Protein AF-A0A8T5FZ60-F1 (afdb_monomer_lite)

Structure (mmCIF, N/CA/C/O backbone):
data_AF-A0A8T5FZ60-F1
#
_entry.id   AF-A0A8T5FZ60-F1
#
loop_
_atom_site.group_PDB
_atom_site.id
_atom_site.type_symbol
_atom_site.label_atom_id
_atom_site.label_alt_id
_atom_site.label_comp_id
_atom_site.label_asym_id
_atom_site.label_entity_id
_atom_site.label_seq_id
_atom_site.pdbx_PDB_ins_code
_atom_site.Cartn_x
_atom_site.Cartn_y
_atom_site.Cartn_z
_atom_site.occupancy
_atom_site.B_iso_or_equiv
_atom_site.auth_seq_id
_atom_site.auth_comp_id
_atom_site.auth_asym_id
_atom_site.auth_atom_id
_atom_site.pdbx_PDB_model_num
ATOM 1 N N . MET A 1 1 ? 1.492 -11.532 -6.130 1.00 30.69 1 MET A N 1
ATOM 2 C CA . MET A 1 1 ? 2.365 -11.124 -5.008 1.00 30.69 1 MET A CA 1
ATOM 3 C C . MET A 1 1 ? 3.432 -12.189 -4.787 1.00 30.69 1 MET A C 1
ATOM 5 O O . MET A 1 1 ? 3.100 -13.362 -4.864 1.00 30.69 1 MET A O 1
ATOM 9 N N . ILE A 1 2 ? 4.690 -11.801 -4.560 1.00 31.81 2 ILE A N 1
ATOM 10 C CA . ILE A 1 2 ? 5.718 -12.715 -4.027 1.00 31.81 2 ILE A CA 1
ATOM 11 C C . ILE A 1 2 ? 5.318 -13.013 -2.578 1.00 31.81 2 ILE A C 1
ATOM 13 O O . ILE A 1 2 ? 4.998 -12.071 -1.847 1.00 31.81 2 ILE A O 1
ATOM 17 N N . SER A 1 3 ? 5.260 -14.287 -2.190 1.00 36.34 3 SER A N 1
ATOM 18 C CA . SER A 1 3 ? 4.885 -14.665 -0.825 1.00 36.34 3 SER A CA 1
ATOM 19 C C . SER A 1 3 ? 5.900 -14.108 0.186 1.00 36.34 3 SER A C 1
ATOM 21 O O . SER A 1 3 ? 7.054 -13.843 -0.159 1.00 36.34 3 SER A O 1
ATOM 23 N N . GLN A 1 4 ? 5.491 -13.908 1.442 1.00 43.97 4 GLN A N 1
ATOM 24 C CA . GLN A 1 4 ? 6.426 -13.508 2.503 1.00 43.97 4 GLN A CA 1
ATOM 25 C C . GLN A 1 4 ? 7.567 -14.534 2.639 1.00 43.97 4 GLN A C 1
ATOM 27 O O . GLN A 1 4 ? 8.721 -14.143 2.784 1.00 43.97 4 GLN A O 1
ATOM 32 N N . GLU A 1 5 ? 7.263 -15.824 2.459 1.00 40.34 5 GLU A N 1
ATOM 33 C CA . GLU A 1 5 ? 8.250 -16.911 2.455 1.00 40.34 5 GLU A CA 1
ATOM 34 C C . GLU A 1 5 ? 9.265 -16.783 1.303 1.00 40.34 5 GLU A C 1
ATOM 36 O O . GLU A 1 5 ? 10.450 -17.044 1.492 1.00 40.34 5 GLU A O 1
ATOM 41 N N . ASP A 1 6 ? 8.852 -16.334 0.114 1.00 44.38 6 ASP A N 1
ATOM 42 C CA . ASP A 1 6 ? 9.771 -16.100 -1.008 1.00 44.38 6 ASP A CA 1
ATOM 43 C C . ASP A 1 6 ? 10.639 -14.848 -0.804 1.00 44.38 6 ASP A C 1
ATOM 45 O O . ASP A 1 6 ? 11.806 -14.833 -1.204 1.00 44.38 6 ASP A O 1
ATOM 49 N N . LYS A 1 7 ? 10.105 -13.808 -0.145 1.00 48.09 7 LYS A N 1
ATOM 50 C CA . LYS A 1 7 ? 10.900 -12.643 0.278 1.00 48.09 7 LYS A CA 1
ATOM 51 C C . LYS A 1 7 ? 11.934 -13.034 1.332 1.00 48.09 7 LYS A C 1
ATOM 53 O O . LYS A 1 7 ? 13.091 -12.647 1.204 1.00 48.09 7 LYS A O 1
ATOM 58 N N . GLU A 1 8 ? 11.549 -13.828 2.327 1.00 48.69 8 GLU A N 1
ATOM 59 C CA . GLU A 1 8 ? 12.456 -14.352 3.353 1.00 48.69 8 GLU A CA 1
ATOM 60 C C . GLU A 1 8 ? 13.541 -15.242 2.733 1.00 48.69 8 GLU A C 1
ATOM 62 O O . GLU A 1 8 ? 14.728 -15.032 2.987 1.00 48.69 8 GLU A O 1
ATOM 67 N N . LYS A 1 9 ? 13.181 -16.154 1.819 1.00 55.38 9 LYS A N 1
ATOM 68 C CA . LYS A 1 9 ? 14.160 -16.944 1.049 1.00 55.38 9 LYS A CA 1
ATOM 69 C C . LYS A 1 9 ? 15.135 -16.059 0.270 1.00 55.38 9 LYS A C 1
ATOM 71 O O . LYS A 1 9 ? 16.331 -16.333 0.276 1.00 55.38 9 LYS A O 1
ATOM 76 N N . ALA A 1 10 ? 14.658 -14.988 -0.368 1.00 56.53 10 ALA A N 1
ATOM 77 C CA . ALA A 1 10 ? 15.516 -14.046 -1.089 1.00 56.53 10 ALA A CA 1
ATOM 78 C C . ALA A 1 10 ? 16.455 -13.247 -0.161 1.00 56.53 10 ALA A C 1
ATOM 80 O O . ALA A 1 10 ? 17.572 -12.916 -0.562 1.00 56.53 10 ALA A O 1
ATOM 81 N N . ILE A 1 11 ? 16.034 -12.950 1.075 1.00 56.56 11 ILE A N 1
ATOM 82 C CA . ILE A 1 11 ? 16.872 -12.310 2.105 1.00 56.56 11 ILE A CA 1
ATOM 83 C C . ILE A 1 11 ? 17.969 -13.266 2.595 1.00 56.56 11 ILE A C 1
ATOM 85 O O . ILE A 1 11 ? 19.085 -12.816 2.855 1.00 56.56 11 ILE A O 1
ATOM 89 N N . HIS A 1 12 ? 17.668 -14.564 2.686 1.00 59.06 12 HIS A N 1
ATOM 90 C CA . HIS A 1 12 ? 18.588 -15.603 3.161 1.00 59.06 12 HIS A CA 1
ATOM 91 C C . HIS A 1 12 ? 19.489 -16.214 2.073 1.00 59.06 12 HIS A C 1
ATOM 93 O O . HIS A 1 12 ? 20.369 -17.016 2.392 1.00 59.06 12 HIS A O 1
ATOM 99 N N . ASP A 1 13 ? 19.323 -15.821 0.806 1.00 68.31 13 ASP A N 1
ATOM 100 C CA . ASP A 1 13 ? 20.212 -16.210 -0.292 1.00 68.31 13 ASP A CA 1
ATOM 101 C C . ASP A 1 13 ? 21.607 -15.598 -0.039 1.00 68.31 13 ASP A C 1
ATOM 103 O O . ASP A 1 13 ? 21.791 -14.374 -0.087 1.00 68.31 13 ASP A O 1
ATOM 107 N N . LYS A 1 14 ? 22.599 -16.438 0.294 1.00 76.31 14 LYS A N 1
ATOM 108 C CA . LYS A 1 14 ? 23.956 -15.977 0.630 1.00 76.31 14 LYS A CA 1
ATOM 109 C C . LYS A 1 14 ? 24.555 -15.210 -0.548 1.00 76.31 14 LYS A C 1
ATOM 111 O O . LYS A 1 14 ? 24.675 -15.730 -1.662 1.00 76.31 14 LYS A O 1
ATOM 116 N N . ARG A 1 15 ? 24.966 -13.970 -0.288 1.00 86.06 15 ARG A N 1
ATOM 117 C CA . ARG A 1 15 ? 25.481 -13.047 -1.301 1.00 86.06 15 ARG A CA 1
ATOM 118 C C . ARG A 1 15 ? 26.779 -12.387 -0.857 1.00 86.06 15 ARG A C 1
ATOM 120 O O . ARG A 1 15 ? 26.913 -12.009 0.302 1.00 86.06 15 ARG A O 1
ATOM 127 N N . LYS A 1 16 ? 27.690 -12.170 -1.806 1.00 88.12 16 LYS A N 1
ATOM 128 C CA . LYS A 1 16 ? 28.937 -11.426 -1.594 1.00 88.12 16 LYS A CA 1
ATOM 129 C C . LYS A 1 16 ? 28.808 -10.023 -2.180 1.00 88.12 16 LYS A C 1
ATOM 131 O O . LYS A 1 16 ? 28.480 -9.881 -3.354 1.00 88.12 16 LYS A O 1
ATOM 136 N N . HIS A 1 17 ? 29.056 -8.984 -1.388 1.00 88.44 17 HIS A N 1
ATOM 137 C CA . HIS A 1 17 ? 29.093 -7.603 -1.874 1.00 88.44 17 HIS A CA 1
ATOM 138 C C . HIS A 1 17 ? 30.549 -7.163 -2.034 1.00 88.44 17 HIS A C 1
ATOM 140 O O . HIS A 1 17 ? 31.278 -7.102 -1.049 1.00 88.44 17 HIS A O 1
ATOM 146 N N . ILE A 1 18 ? 30.968 -6.869 -3.264 1.00 90.25 18 ILE A N 1
ATOM 147 C CA . ILE A 1 18 ? 32.358 -6.536 -3.599 1.00 90.2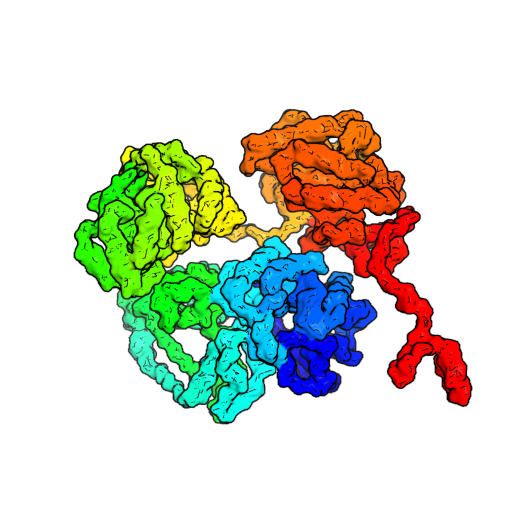5 18 ILE A CA 1
ATOM 148 C C . ILE A 1 18 ? 32.398 -5.108 -4.123 1.00 90.25 18 ILE A C 1
ATOM 150 O O . ILE A 1 18 ? 31.644 -4.732 -5.025 1.00 90.25 18 ILE A O 1
ATOM 154 N N . ARG A 1 19 ? 33.278 -4.293 -3.548 1.00 89.88 19 ARG A N 1
ATOM 155 C CA . ARG A 1 19 ? 33.560 -2.942 -4.034 1.00 89.88 19 ARG A CA 1
ATOM 156 C C . ARG A 1 19 ? 34.722 -3.056 -5.015 1.00 89.88 19 ARG A C 1
ATOM 158 O O . ARG A 1 19 ? 35.783 -3.481 -4.597 1.00 89.88 19 ARG A O 1
ATOM 165 N N . ILE A 1 20 ? 34.542 -2.702 -6.289 1.00 93.94 20 ILE A N 1
ATOM 166 C CA . ILE A 1 20 ? 35.594 -2.863 -7.322 1.00 93.94 20 ILE A CA 1
ATOM 167 C C . ILE A 1 20 ? 36.319 -1.554 -7.670 1.00 93.94 20 ILE A C 1
ATOM 169 O O . ILE A 1 20 ? 37.309 -1.543 -8.394 1.00 93.94 20 ILE A O 1
ATOM 173 N N . THR A 1 21 ? 35.816 -0.418 -7.187 1.00 92.06 21 THR A N 1
ATOM 174 C CA . THR A 1 21 ? 36.444 0.895 -7.375 1.00 92.06 21 THR A CA 1
ATOM 175 C C . THR A 1 21 ? 35.955 1.894 -6.330 1.00 92.06 21 THR A C 1
ATOM 177 O O . THR A 1 21 ? 34.822 1.794 -5.853 1.00 92.06 21 THR A O 1
ATOM 180 N N . SER A 1 22 ? 36.770 2.892 -5.987 1.00 90.25 22 SER A N 1
ATOM 181 C CA . SER A 1 22 ? 36.345 4.066 -5.214 1.00 90.25 22 SER A CA 1
ATOM 182 C C . SER A 1 22 ? 35.890 5.245 -6.082 1.00 90.25 22 SER A C 1
ATOM 184 O O . SER A 1 22 ? 35.255 6.156 -5.553 1.00 90.25 22 SER A O 1
ATOM 186 N N . LEU A 1 23 ? 36.182 5.237 -7.388 1.00 92.94 23 LEU A N 1
ATOM 187 C CA . LEU A 1 23 ? 35.865 6.330 -8.311 1.00 92.94 23 LEU A CA 1
ATOM 188 C C . LEU A 1 23 ? 34.381 6.340 -8.675 1.00 92.94 23 LEU A C 1
ATOM 190 O O . LEU A 1 23 ? 33.762 5.287 -8.799 1.00 92.94 23 LEU A O 1
ATOM 194 N N . CYS A 1 24 ? 33.811 7.528 -8.876 1.00 94.06 24 CYS A N 1
ATOM 195 C CA . CYS A 1 24 ? 32.434 7.710 -9.325 1.00 94.06 24 CYS A CA 1
ATOM 196 C C . CYS A 1 24 ? 32.355 8.886 -10.298 1.00 94.06 24 CYS A C 1
ATOM 198 O O . CYS A 1 24 ? 32.997 9.913 -10.093 1.00 94.06 24 CYS A O 1
ATOM 200 N N . ASN A 1 25 ? 31.546 8.751 -11.345 1.00 94.31 25 ASN A N 1
ATOM 201 C CA . ASN A 1 25 ? 31.241 9.841 -12.272 1.00 94.31 25 ASN A CA 1
ATOM 202 C C . ASN A 1 25 ? 30.085 10.743 -11.781 1.00 94.31 25 ASN A C 1
ATOM 204 O O . ASN A 1 25 ? 29.797 11.735 -12.447 1.00 94.31 25 ASN A O 1
ATOM 208 N N . ASN A 1 26 ? 29.473 10.451 -10.624 1.00 95.00 26 ASN A N 1
ATOM 209 C CA . ASN A 1 26 ? 28.539 11.331 -9.905 1.00 95.00 26 ASN A CA 1
ATOM 210 C C . ASN A 1 26 ? 29.161 11.885 -8.607 1.00 95.00 26 ASN A C 1
ATOM 212 O O . ASN A 1 26 ? 30.094 11.299 -8.060 1.00 95.00 26 ASN A O 1
ATOM 216 N N . ASN A 1 27 ? 28.593 12.970 -8.064 1.00 93.31 27 ASN A N 1
ATOM 217 C CA . ASN A 1 27 ? 29.028 13.598 -6.807 1.00 93.31 27 ASN A CA 1
ATOM 218 C C . ASN A 1 27 ? 27.862 13.766 -5.810 1.00 93.31 27 ASN A C 1
ATOM 220 O O . ASN A 1 27 ? 27.550 14.868 -5.347 1.00 93.31 27 ASN A O 1
ATOM 224 N N . CYS A 1 28 ? 27.171 12.662 -5.512 1.00 95.81 28 CYS A N 1
ATOM 225 C CA . CYS A 1 28 ? 25.924 12.683 -4.752 1.00 95.81 28 CYS A CA 1
ATOM 226 C C . CYS A 1 28 ? 26.070 13.361 -3.379 1.00 95.81 28 CYS A C 1
ATOM 228 O O . CYS A 1 28 ? 26.901 12.978 -2.551 1.00 95.81 28 CYS A O 1
ATOM 230 N N . SER A 1 29 ? 25.182 14.318 -3.102 1.00 95.00 29 SER A N 1
ATOM 231 C CA . SER A 1 29 ? 25.157 15.095 -1.851 1.00 95.00 29 SER A CA 1
ATOM 232 C C . SER A 1 29 ? 24.945 14.242 -0.592 1.00 95.00 29 SER A C 1
ATOM 234 O O . SER A 1 29 ? 25.394 14.617 0.489 1.00 95.00 29 SER A O 1
ATOM 236 N N . PHE A 1 30 ? 24.309 13.080 -0.741 1.00 94.50 30 PHE A N 1
ATOM 237 C CA . PHE A 1 30 ? 23.962 12.122 0.314 1.00 94.50 30 PHE A CA 1
ATOM 238 C C . PHE A 1 30 ? 24.871 10.875 0.326 1.00 94.50 30 PHE A C 1
ATOM 240 O O . PHE A 1 30 ? 24.577 9.910 1.028 1.00 94.50 30 PHE A O 1
ATOM 247 N N . CYS A 1 31 ? 25.956 10.852 -0.461 1.00 92.25 31 CYS A N 1
ATOM 248 C CA . CYS A 1 31 ? 26.802 9.665 -0.612 1.00 92.25 31 CYS A CA 1
ATOM 249 C C . CYS A 1 31 ? 27.390 9.184 0.727 1.00 92.25 31 CYS A C 1
ATOM 251 O O . CYS A 1 31 ? 28.097 9.928 1.410 1.00 92.25 31 CYS A O 1
ATOM 253 N N . LEU A 1 32 ? 27.171 7.907 1.056 1.00 85.44 32 LEU A N 1
ATOM 254 C CA . LEU A 1 32 ? 27.709 7.264 2.264 1.00 85.44 32 LEU A CA 1
ATOM 255 C C . LEU A 1 32 ? 29.232 7.132 2.235 1.00 85.44 32 LEU A C 1
ATOM 257 O O . LEU A 1 32 ? 29.873 7.164 3.279 1.00 85.44 32 LEU A O 1
ATOM 261 N N . ALA A 1 33 ? 29.799 6.997 1.036 1.00 80.88 33 ALA A N 1
ATOM 262 C CA . ALA A 1 33 ? 31.228 6.826 0.809 1.00 80.88 33 ALA A CA 1
ATOM 263 C C . ALA A 1 33 ? 32.005 8.155 0.772 1.00 80.88 33 ALA A C 1
ATOM 265 O O . ALA A 1 33 ? 33.203 8.141 0.522 1.00 80.88 33 ALA A O 1
ATOM 266 N N . GLY A 1 34 ? 31.351 9.299 1.012 1.00 77.50 34 GLY A N 1
ATOM 267 C CA . GLY A 1 34 ? 31.960 10.629 0.865 1.00 77.50 34 GLY A CA 1
ATOM 268 C C . GLY A 1 34 ? 33.100 10.969 1.837 1.00 77.50 34 GLY A C 1
ATOM 269 O O . GLY A 1 34 ? 33.689 12.042 1.715 1.00 77.50 34 GLY A O 1
ATOM 270 N N . ASP A 1 35 ? 33.379 10.090 2.803 1.00 71.25 35 ASP A N 1
ATOM 271 C CA . ASP A 1 35 ? 34.490 10.196 3.760 1.00 71.25 35 ASP A CA 1
ATOM 272 C C . ASP A 1 35 ? 35.548 9.088 3.569 1.00 71.25 35 ASP A C 1
ATOM 274 O O . ASP A 1 35 ? 36.502 9.025 4.338 1.00 71.25 35 ASP A O 1
ATOM 278 N N . MET A 1 36 ? 35.384 8.196 2.582 1.00 71.25 36 MET A N 1
ATOM 279 C CA . MET A 1 36 ? 36.346 7.118 2.313 1.00 71.25 36 MET A CA 1
ATOM 280 C C . MET A 1 36 ? 37.524 7.602 1.454 1.00 71.25 36 MET A C 1
ATOM 282 O O . MET A 1 36 ? 37.380 8.530 0.656 1.00 71.25 36 MET A O 1
ATOM 286 N N . SER A 1 37 ? 38.681 6.947 1.601 1.00 64.00 37 SER A N 1
ATOM 287 C CA . SER A 1 37 ? 39.879 7.157 0.778 1.00 64.00 37 SER A CA 1
ATOM 288 C C . SER A 1 37 ? 39.586 6.911 -0.707 1.00 64.00 37 SER A C 1
ATOM 290 O O . SER A 1 37 ? 38.892 5.960 -1.079 1.00 64.00 37 SER A O 1
ATOM 292 N N . ASN A 1 38 ? 40.115 7.775 -1.579 1.00 76.12 38 ASN A N 1
ATOM 293 C CA . ASN A 1 38 ? 40.043 7.570 -3.023 1.00 76.12 38 ASN A CA 1
ATOM 294 C C . ASN A 1 38 ? 41.244 6.741 -3.495 1.00 76.12 38 ASN A C 1
ATOM 296 O O . ASN A 1 38 ? 42.309 7.281 -3.772 1.00 76.12 38 ASN A O 1
ATOM 300 N N . GLU A 1 39 ? 41.052 5.431 -3.567 1.00 79.38 39 GLU A N 1
ATOM 301 C CA . GLU A 1 39 ? 42.071 4.432 -3.911 1.00 79.38 39 GLU A CA 1
ATOM 302 C C . GLU A 1 39 ? 42.084 4.050 -5.403 1.00 79.38 39 GLU A C 1
ATOM 304 O O . GLU A 1 39 ? 42.912 3.256 -5.832 1.00 79.38 39 GLU A O 1
ATOM 309 N N . GLY A 1 40 ? 41.178 4.604 -6.214 1.00 89.12 40 GLY A N 1
ATOM 310 C CA . GLY A 1 40 ? 41.107 4.351 -7.652 1.00 89.12 40 GLY A CA 1
ATOM 311 C C . GLY A 1 40 ? 40.292 3.110 -8.042 1.00 89.12 40 GLY A C 1
ATOM 312 O O . GLY A 1 40 ? 39.264 2.776 -7.441 1.00 89.12 40 GLY A O 1
ATOM 313 N N . HIS A 1 41 ? 40.698 2.463 -9.133 1.00 93.69 41 HIS A N 1
ATOM 314 C CA . HIS A 1 41 ? 40.178 1.159 -9.555 1.00 93.69 41 HIS A CA 1
ATOM 315 C C . HIS A 1 41 ? 40.955 0.053 -8.839 1.00 93.69 41 HIS A C 1
ATOM 317 O O . HIS A 1 41 ? 42.172 0.151 -8.717 1.00 93.69 41 HIS A O 1
ATOM 323 N N . TYR A 1 42 ? 40.267 -0.977 -8.346 1.00 92.81 42 TYR A N 1
ATOM 324 C CA . TYR A 1 42 ? 40.939 -2.082 -7.668 1.00 92.81 42 TYR A CA 1
ATOM 325 C C . TYR A 1 42 ? 41.458 -3.107 -8.668 1.00 92.81 42 TYR A C 1
ATOM 327 O O . TYR A 1 42 ? 40.821 -3.385 -9.681 1.00 92.81 42 TYR A O 1
ATOM 335 N N . GLU A 1 43 ? 42.615 -3.686 -8.364 1.00 91.56 43 GLU A N 1
ATOM 336 C CA . GLU A 1 43 ? 43.245 -4.681 -9.226 1.00 91.56 43 GLU A CA 1
ATOM 337 C C . GLU A 1 43 ? 42.398 -5.952 -9.343 1.00 91.56 43 GLU A C 1
ATOM 339 O O . GLU A 1 43 ? 41.771 -6.407 -8.378 1.00 91.56 43 GLU A O 1
ATOM 344 N N . ILE A 1 44 ? 42.415 -6.558 -10.533 1.00 92.69 44 ILE A N 1
ATOM 345 C CA . ILE A 1 44 ? 41.641 -7.769 -10.831 1.00 92.69 44 ILE A CA 1
ATOM 346 C C . ILE A 1 44 ? 41.997 -8.911 -9.875 1.00 92.69 44 ILE A C 1
ATOM 348 O O . ILE A 1 44 ? 41.092 -9.635 -9.471 1.00 92.69 44 ILE A O 1
ATOM 352 N N . ASP A 1 45 ? 43.258 -9.055 -9.463 1.00 91.81 45 ASP A N 1
ATOM 353 C CA . ASP A 1 45 ? 43.678 -10.135 -8.559 1.00 91.81 45 ASP A CA 1
ATOM 354 C C . ASP A 1 45 ? 43.057 -10.004 -7.163 1.00 91.81 45 ASP A C 1
ATOM 356 O O . ASP A 1 45 ? 42.600 -10.995 -6.585 1.00 91.81 45 ASP A O 1
ATOM 360 N N . ARG A 1 46 ? 42.931 -8.772 -6.651 1.00 92.88 46 ARG A N 1
ATOM 361 C CA . ARG A 1 46 ? 42.190 -8.497 -5.413 1.00 92.88 46 ARG A CA 1
ATOM 362 C C . ARG A 1 46 ? 40.716 -8.871 -5.569 1.00 92.88 46 ARG A C 1
ATOM 364 O O . ARG A 1 46 ? 40.163 -9.554 -4.710 1.00 92.88 46 ARG A O 1
ATOM 371 N N . ILE A 1 47 ? 40.091 -8.451 -6.670 1.00 95.19 47 ILE A N 1
ATOM 372 C CA . ILE A 1 47 ? 38.675 -8.734 -6.952 1.00 95.19 47 ILE A CA 1
ATOM 373 C C . ILE A 1 47 ? 38.444 -10.245 -7.095 1.00 95.19 47 ILE A C 1
ATOM 375 O O . ILE A 1 47 ? 37.471 -10.774 -6.562 1.00 95.19 47 ILE A O 1
ATOM 379 N N . LYS A 1 48 ? 39.352 -10.953 -7.776 1.00 95.94 48 LYS A N 1
ATOM 380 C CA . LYS A 1 48 ? 39.324 -12.409 -7.946 1.00 95.94 48 LYS A CA 1
ATOM 381 C C . LYS A 1 48 ? 39.358 -13.122 -6.598 1.00 95.94 48 LYS A C 1
ATOM 383 O O . LYS A 1 48 ? 38.525 -13.992 -6.366 1.00 95.94 48 LYS A O 1
ATOM 388 N N . LYS A 1 49 ? 40.254 -12.711 -5.698 1.00 94.44 49 LYS A N 1
ATOM 389 C CA . LYS A 1 49 ? 40.334 -13.273 -4.346 1.00 94.44 49 LYS A CA 1
ATOM 390 C C . LYS A 1 49 ? 39.024 -13.086 -3.573 1.00 94.44 49 LYS A C 1
ATOM 392 O O . LYS A 1 49 ? 38.501 -14.049 -3.024 1.00 94.44 49 LYS A O 1
ATOM 397 N N . GLU A 1 50 ? 38.441 -11.883 -3.593 1.00 93.69 50 GLU A N 1
ATOM 398 C CA . GLU A 1 50 ? 37.154 -11.622 -2.925 1.00 93.69 50 GLU A CA 1
ATOM 399 C C . GLU A 1 50 ? 35.995 -12.450 -3.521 1.00 93.69 50 GLU A C 1
ATOM 401 O O . GLU A 1 50 ? 35.108 -12.900 -2.787 1.00 93.69 50 GLU A O 1
ATOM 406 N N . LEU A 1 51 ? 36.007 -12.684 -4.841 1.00 95.44 51 LEU A N 1
ATOM 407 C CA . LEU A 1 51 ? 35.047 -13.553 -5.527 1.00 95.44 51 LEU A CA 1
ATOM 408 C C . LEU A 1 51 ? 35.187 -15.016 -5.086 1.00 95.44 51 LEU A C 1
ATOM 410 O O . LEU A 1 51 ? 34.173 -15.645 -4.778 1.00 95.44 51 LEU A O 1
ATOM 414 N N . GLU A 1 52 ? 36.411 -15.545 -5.042 1.00 95.81 52 GLU A N 1
ATOM 415 C CA . GLU A 1 52 ? 36.705 -16.913 -4.594 1.00 95.81 52 GLU A CA 1
ATOM 416 C C . GLU A 1 52 ? 36.320 -17.125 -3.126 1.00 95.81 52 GLU A C 1
ATOM 418 O O . GLU A 1 52 ? 35.709 -18.140 -2.787 1.00 95.81 52 GLU A O 1
ATOM 423 N N . ASP A 1 53 ? 36.610 -16.152 -2.261 1.00 91.62 53 ASP A N 1
ATOM 424 C CA . ASP A 1 53 ? 36.248 -16.209 -0.844 1.00 91.62 53 ASP A CA 1
ATOM 425 C C . ASP A 1 53 ? 34.725 -16.239 -0.655 1.00 91.62 53 ASP A C 1
ATOM 427 O O . ASP A 1 53 ? 34.215 -17.039 0.128 1.00 91.62 53 ASP A O 1
ATOM 431 N N . GLY A 1 54 ? 33.968 -15.464 -1.440 1.00 90.31 54 GLY A N 1
ATOM 432 C CA . GLY A 1 54 ? 32.505 -15.529 -1.399 1.00 90.31 54 GLY A CA 1
ATOM 433 C C . GLY A 1 54 ? 31.938 -16.900 -1.799 1.00 90.31 54 GLY A C 1
ATOM 434 O O . GLY A 1 54 ? 30.972 -17.357 -1.188 1.00 90.31 54 GLY A O 1
ATOM 435 N N . ILE A 1 55 ? 32.551 -17.606 -2.758 1.00 92.38 55 ILE A N 1
ATOM 436 C CA . ILE A 1 55 ? 32.142 -18.977 -3.121 1.00 92.38 55 ILE A CA 1
ATOM 437 C C . ILE A 1 55 ? 32.473 -19.970 -2.006 1.00 92.38 55 ILE A C 1
ATOM 439 O O . ILE A 1 55 ? 31.628 -20.801 -1.675 1.00 92.38 55 ILE A O 1
ATOM 443 N N . LYS A 1 56 ? 33.647 -19.851 -1.369 1.00 91.50 56 LYS A N 1
ATOM 444 C CA . LYS A 1 56 ? 34.006 -20.665 -0.190 1.00 91.50 56 LYS A CA 1
ATOM 445 C C . LYS A 1 56 ? 33.033 -20.450 0.975 1.00 91.50 56 LYS A C 1
ATOM 447 O O . LYS A 1 56 ? 32.717 -21.391 1.693 1.00 91.50 56 LYS A O 1
ATOM 452 N N . GLU A 1 57 ? 32.507 -19.234 1.129 1.00 85.25 57 GLU A N 1
ATOM 453 C CA . GLU A 1 57 ? 31.473 -18.885 2.116 1.00 85.25 57 GLU A CA 1
ATOM 454 C C . GLU A 1 57 ? 30.065 -19.420 1.747 1.00 85.25 57 GLU A C 1
ATOM 456 O O . GLU A 1 57 ? 29.125 -19.345 2.555 1.00 85.25 57 GLU A O 1
ATOM 461 N N . GLY A 1 58 ? 29.909 -19.989 0.545 1.00 87.88 58 GLY A N 1
ATOM 462 C CA . GLY A 1 58 ? 28.665 -20.551 0.016 1.00 87.88 58 GLY A CA 1
ATOM 463 C C . GLY A 1 58 ? 27.753 -19.532 -0.674 1.00 87.88 58 GLY A C 1
ATOM 464 O O . GLY A 1 58 ? 26.550 -19.775 -0.778 1.00 87.88 58 GLY A O 1
ATOM 465 N N . CYS A 1 59 ? 28.276 -18.380 -1.107 1.00 87.94 59 CYS A N 1
ATOM 466 C CA . CYS A 1 59 ? 27.484 -17.369 -1.804 1.00 87.94 59 CYS A CA 1
ATOM 467 C C . CYS A 1 59 ? 27.116 -17.822 -3.221 1.00 87.94 59 CYS A C 1
ATOM 469 O O . CYS A 1 59 ? 27.967 -18.239 -3.997 1.00 87.94 59 CYS A O 1
ATOM 471 N N . THR A 1 60 ? 25.849 -17.671 -3.599 1.00 91.00 60 THR A N 1
ATOM 472 C CA . THR A 1 60 ? 25.348 -17.985 -4.952 1.00 91.00 60 THR A CA 1
ATOM 473 C C . THR A 1 60 ? 25.190 -16.730 -5.814 1.00 91.00 60 THR A C 1
ATOM 475 O O . THR A 1 60 ? 25.112 -16.818 -7.046 1.00 91.00 60 THR A O 1
ATOM 478 N N . ARG A 1 61 ? 25.169 -15.558 -5.167 1.00 93.44 61 ARG A N 1
ATOM 479 C CA . ARG A 1 61 ? 25.017 -14.230 -5.768 1.00 93.44 61 ARG A CA 1
ATOM 480 C C . ARG A 1 61 ? 26.201 -13.331 -5.421 1.00 93.44 61 ARG A C 1
ATOM 482 O O . ARG A 1 61 ? 26.633 -13.294 -4.272 1.00 93.44 61 ARG A O 1
ATOM 489 N N . VAL A 1 62 ? 26.673 -12.550 -6.388 1.00 95.56 62 VAL A N 1
ATOM 490 C CA . VAL A 1 62 ? 27.616 -11.447 -6.147 1.00 95.56 62 VAL A CA 1
ATOM 491 C C . VAL A 1 62 ? 26.988 -10.116 -6.538 1.00 95.56 62 VAL A C 1
ATOM 493 O O . VAL A 1 62 ? 26.282 -10.023 -7.542 1.00 95.56 62 VAL A O 1
ATOM 496 N N . ILE A 1 63 ? 27.251 -9.085 -5.739 1.00 95.06 63 ILE A N 1
ATOM 497 C CA . ILE A 1 63 ? 26.863 -7.702 -5.996 1.00 95.06 63 ILE A CA 1
ATOM 498 C C . ILE A 1 63 ? 28.131 -6.882 -6.213 1.00 95.06 63 ILE A C 1
ATOM 500 O O . ILE A 1 63 ? 28.910 -6.663 -5.285 1.00 95.06 63 ILE A O 1
ATOM 504 N N . LEU A 1 64 ? 28.330 -6.426 -7.446 1.00 96.31 64 LEU A N 1
ATOM 505 C CA . LEU A 1 64 ? 29.430 -5.552 -7.833 1.00 96.31 64 LEU A CA 1
ATOM 506 C C . LEU A 1 64 ? 29.031 -4.091 -7.595 1.00 96.31 64 LEU A C 1
ATOM 508 O O . LEU A 1 64 ? 28.078 -3.583 -8.194 1.00 96.31 64 LEU A O 1
ATOM 512 N N . SER A 1 65 ? 29.779 -3.422 -6.723 1.00 92.50 65 SER A N 1
ATOM 513 C CA . SER A 1 65 ? 29.531 -2.057 -6.246 1.00 92.50 65 SER A CA 1
ATOM 514 C C . SER A 1 65 ? 30.812 -1.213 -6.271 1.00 92.50 65 SER A C 1
ATOM 516 O O . SER A 1 65 ? 31.865 -1.662 -6.728 1.00 92.50 65 SER A O 1
ATOM 518 N N . GLY A 1 66 ? 30.762 0.024 -5.778 1.00 86.06 66 GLY A N 1
ATOM 519 C CA . GLY A 1 66 ? 31.903 0.927 -5.861 1.00 86.06 66 GLY A CA 1
ATOM 520 C C . GLY A 1 66 ? 31.615 2.339 -5.374 1.00 86.06 66 GLY A C 1
ATOM 521 O O . GLY A 1 66 ? 30.714 2.582 -4.567 1.00 86.06 66 GLY A O 1
ATOM 522 N N . GLY A 1 67 ? 32.389 3.284 -5.901 1.00 87.88 67 GLY A N 1
ATOM 523 C CA . GLY A 1 67 ? 31.809 4.556 -6.308 1.00 87.88 67 GLY A CA 1
ATOM 524 C C . GLY A 1 67 ? 30.785 4.281 -7.414 1.00 87.88 67 GLY A C 1
ATOM 525 O O . GLY A 1 67 ? 29.614 4.093 -7.113 1.00 87.88 67 GLY A O 1
ATOM 526 N N . GLU A 1 68 ? 31.238 4.158 -8.660 1.00 95.31 68 GLU A N 1
ATOM 527 C CA . GLU A 1 68 ? 30.446 3.654 -9.786 1.00 95.31 68 GLU A CA 1
ATOM 528 C C . GLU A 1 68 ? 31.149 2.434 -10.412 1.00 95.31 68 GLU A C 1
ATOM 530 O O . GLU A 1 68 ? 32.197 2.590 -11.035 1.00 95.31 68 GLU A O 1
ATOM 535 N N . PRO A 1 69 ? 30.620 1.207 -10.273 1.00 96.62 69 PRO A N 1
ATOM 536 C CA . PRO A 1 69 ? 31.291 0.013 -10.792 1.00 96.62 69 PRO A CA 1
ATOM 537 C C . PRO A 1 69 ? 31.403 0.005 -12.323 1.00 96.62 69 PRO A C 1
ATOM 539 O O . PRO A 1 69 ? 32.413 -0.451 -12.859 1.00 96.62 69 PRO A O 1
ATOM 542 N N . SER A 1 70 ? 30.415 0.554 -13.039 1.00 97.12 70 SER A N 1
ATOM 543 C CA . SER A 1 70 ? 30.368 0.496 -14.508 1.00 97.12 70 SER A CA 1
ATOM 544 C C . SER A 1 70 ? 31.435 1.337 -15.220 1.00 97.12 70 SER A C 1
ATOM 546 O O . SER A 1 70 ? 31.606 1.191 -16.428 1.00 97.12 70 SER A O 1
ATOM 548 N N . ILE A 1 71 ? 32.166 2.197 -14.499 1.00 96.56 71 ILE A N 1
ATOM 549 C CA . ILE A 1 71 ? 33.307 2.944 -15.055 1.00 96.56 71 ILE A CA 1
ATOM 550 C C . ILE A 1 71 ? 34.643 2.211 -14.892 1.00 96.56 71 ILE A C 1
ATOM 552 O O . ILE A 1 71 ? 35.660 2.713 -15.360 1.00 96.56 71 ILE A O 1
ATOM 556 N N . HIS A 1 72 ? 34.669 1.046 -14.236 1.00 96.69 72 HIS A N 1
ATOM 557 C CA . HIS A 1 72 ? 35.877 0.231 -14.184 1.00 96.69 72 HIS A CA 1
ATOM 558 C C . HIS A 1 72 ? 36.231 -0.256 -15.605 1.00 96.69 72 HIS A C 1
ATOM 560 O O . HIS A 1 72 ? 35.370 -0.847 -16.263 1.00 96.69 72 HIS A O 1
ATOM 566 N N . PRO A 1 73 ? 37.474 -0.066 -16.093 1.00 94.44 73 PRO A N 1
ATOM 567 C CA . PRO A 1 73 ? 37.842 -0.392 -17.477 1.00 94.44 73 PRO A CA 1
ATOM 568 C C . PRO A 1 73 ? 37.600 -1.868 -17.827 1.00 94.44 73 PRO A C 1
ATOM 570 O O . PRO A 1 73 ? 37.146 -2.189 -18.922 1.00 94.44 73 PRO A O 1
ATOM 573 N N . ASP A 1 74 ? 37.822 -2.763 -16.864 1.00 95.94 74 ASP A N 1
ATOM 574 C CA . ASP A 1 74 ? 37.595 -4.203 -17.015 1.00 95.94 74 ASP A CA 1
ATOM 575 C C . ASP A 1 74 ? 36.221 -4.699 -16.525 1.00 95.94 74 ASP A C 1
ATOM 577 O O . ASP A 1 74 ? 36.064 -5.888 -16.257 1.00 95.94 74 ASP A O 1
ATOM 581 N N . PHE A 1 75 ? 35.203 -3.838 -16.404 1.00 97.81 75 PHE A N 1
ATOM 582 C CA . PHE A 1 75 ? 33.910 -4.229 -15.820 1.00 97.81 75 PHE A CA 1
ATOM 583 C C . PHE A 1 75 ? 33.254 -5.466 -16.481 1.00 97.81 75 PHE A C 1
ATOM 585 O O . PHE A 1 75 ? 32.934 -6.413 -15.754 1.00 97.81 75 PHE A O 1
ATOM 592 N N . PRO A 1 76 ? 33.132 -5.572 -17.825 1.00 97.44 76 PRO A N 1
ATOM 593 C CA . PRO A 1 76 ? 32.639 -6.801 -18.458 1.00 97.44 76 PRO A CA 1
ATOM 594 C C . PRO A 1 76 ? 33.517 -8.030 -18.172 1.00 97.44 76 PRO A C 1
ATOM 596 O O . PRO A 1 76 ? 32.998 -9.128 -17.975 1.00 97.44 76 PRO A O 1
ATOM 599 N N . LYS A 1 77 ? 34.847 -7.863 -18.081 1.00 97.38 77 LYS A N 1
ATOM 600 C CA . LYS A 1 77 ? 35.763 -8.967 -17.745 1.00 97.38 77 LYS A CA 1
ATOM 601 C C . LYS A 1 77 ? 35.563 -9.444 -16.309 1.00 97.38 77 LYS A C 1
ATOM 603 O O . LYS A 1 77 ? 35.569 -10.648 -16.085 1.00 97.38 77 LYS A O 1
ATOM 608 N N . ILE A 1 78 ? 35.330 -8.535 -15.361 1.00 98.19 78 ILE A N 1
ATOM 609 C CA . ILE A 1 78 ? 35.030 -8.868 -13.960 1.00 98.19 78 ILE A CA 1
ATOM 610 C C . ILE A 1 78 ? 33.711 -9.646 -13.861 1.00 98.19 78 ILE A C 1
ATOM 612 O O . ILE A 1 78 ? 33.646 -10.652 -13.158 1.00 98.19 78 ILE A O 1
ATOM 616 N N . ILE A 1 79 ? 32.677 -9.240 -14.606 1.00 98.44 79 ILE A N 1
ATOM 617 C CA . ILE A 1 79 ? 31.411 -9.989 -14.692 1.00 98.44 79 ILE A CA 1
ATOM 618 C C . ILE A 1 79 ? 31.667 -11.402 -15.235 1.00 98.44 79 ILE A C 1
ATOM 620 O O . ILE A 1 79 ? 31.221 -12.387 -14.645 1.00 98.44 79 ILE A O 1
ATOM 624 N N . LYS A 1 80 ? 32.426 -11.517 -16.333 1.00 98.12 80 LYS A N 1
ATOM 625 C CA . LYS A 1 80 ? 32.776 -12.813 -16.928 1.00 98.12 80 LYS A CA 1
ATOM 626 C C . LYS A 1 80 ? 33.577 -13.689 -15.962 1.00 98.12 80 LYS A C 1
ATOM 628 O O . LYS A 1 80 ? 33.318 -14.887 -15.875 1.00 98.12 80 LYS A O 1
ATOM 633 N N . LEU A 1 81 ? 34.501 -13.091 -15.211 1.00 97.50 81 LEU A N 1
ATOM 634 C CA . LEU A 1 81 ? 35.280 -13.757 -14.173 1.00 97.50 81 LEU A CA 1
ATOM 635 C C . LEU A 1 81 ? 34.366 -14.300 -13.069 1.00 97.50 81 LEU A C 1
ATOM 637 O O . LEU A 1 81 ? 34.407 -15.496 -12.793 1.00 97.50 81 LEU A O 1
ATOM 641 N N . ALA A 1 82 ? 33.478 -13.475 -12.509 1.00 97.56 82 ALA A N 1
ATOM 642 C CA . ALA A 1 82 ? 32.512 -13.913 -11.503 1.00 97.56 82 ALA A CA 1
ATOM 643 C C . ALA A 1 82 ? 31.643 -15.083 -12.002 1.00 97.56 82 ALA A C 1
ATOM 645 O O . ALA A 1 82 ? 31.446 -16.063 -11.282 1.00 97.56 82 ALA A O 1
ATOM 646 N N . LYS A 1 83 ? 31.190 -15.031 -13.262 1.00 97.06 83 LYS A N 1
ATOM 647 C CA . LYS A 1 83 ? 30.441 -16.131 -13.885 1.00 97.06 83 LYS A CA 1
ATOM 648 C C . LYS A 1 83 ? 31.281 -17.404 -13.993 1.00 97.06 83 LYS A C 1
ATOM 650 O O . LYS A 1 83 ? 30.781 -18.479 -13.685 1.00 97.06 83 LYS A O 1
ATOM 655 N N . SER A 1 84 ? 32.548 -17.288 -14.395 1.00 96.69 84 SER A N 1
ATOM 656 C CA . SER A 1 84 ? 33.459 -18.434 -14.524 1.00 96.69 84 SER A CA 1
ATOM 657 C C . SER A 1 84 ? 33.831 -19.081 -13.186 1.00 96.69 84 SER A C 1
ATOM 659 O O . SER A 1 84 ? 34.023 -20.289 -13.139 1.00 96.69 84 SER A O 1
ATOM 661 N N . ILE A 1 85 ? 33.878 -18.300 -12.102 1.00 95.56 85 ILE A N 1
ATOM 662 C CA . ILE A 1 85 ? 34.166 -18.789 -10.744 1.00 95.56 85 ILE A CA 1
ATOM 663 C C . ILE A 1 85 ? 32.952 -19.543 -10.154 1.00 95.56 85 ILE A C 1
ATOM 665 O O . ILE A 1 85 ? 33.115 -20.354 -9.247 1.00 95.56 85 ILE A O 1
ATOM 669 N N . GLY A 1 86 ? 31.743 -19.337 -10.693 1.00 93.69 86 GLY A N 1
ATOM 670 C CA . GLY A 1 86 ? 30.562 -20.148 -10.367 1.00 93.69 86 GLY A CA 1
ATOM 671 C C . GLY A 1 86 ? 29.381 -19.391 -9.755 1.00 93.69 86 GLY A C 1
ATOM 672 O O . GLY A 1 86 ? 28.419 -20.024 -9.315 1.00 93.69 86 GLY A O 1
ATOM 673 N N . TYR A 1 87 ? 29.398 -18.053 -9.738 1.00 95.62 87 TYR A N 1
ATOM 674 C CA . TYR A 1 87 ? 28.236 -17.277 -9.292 1.00 95.62 87 TYR A CA 1
ATOM 675 C C . TYR A 1 87 ? 27.043 -17.476 -10.238 1.00 95.62 87 TYR A C 1
ATOM 677 O O . TYR A 1 87 ? 27.142 -17.259 -11.446 1.00 95.62 87 TYR A O 1
ATOM 685 N N . LYS A 1 88 ? 25.884 -17.842 -9.675 1.00 91.62 88 LYS A N 1
ATOM 686 C CA . LYS A 1 88 ? 24.635 -18.063 -10.428 1.00 91.62 88 LYS A CA 1
ATOM 687 C C . LYS A 1 88 ? 23.930 -16.754 -10.777 1.00 91.62 88 LYS A C 1
ATOM 689 O O . LYS A 1 88 ? 23.262 -16.671 -11.804 1.00 91.62 88 LYS A O 1
ATOM 694 N N . LYS A 1 89 ? 24.059 -15.747 -9.908 1.00 94.69 89 LYS A N 1
ATOM 695 C CA . LYS A 1 89 ? 23.499 -14.402 -10.088 1.00 94.69 89 LYS A CA 1
ATOM 696 C C . LYS A 1 89 ? 24.597 -13.357 -9.911 1.00 94.69 89 LYS A C 1
ATOM 698 O O . LYS A 1 89 ? 25.308 -13.362 -8.908 1.00 94.69 89 LYS A O 1
ATOM 703 N N . ILE A 1 90 ? 24.706 -12.442 -10.864 1.00 97.62 90 ILE A N 1
ATOM 704 C CA . ILE A 1 90 ? 25.651 -11.325 -10.844 1.00 97.62 90 ILE A CA 1
ATOM 705 C C . ILE A 1 90 ? 24.838 -10.043 -10.962 1.00 97.62 90 ILE A C 1
ATOM 707 O O . ILE A 1 90 ? 24.210 -9.783 -11.990 1.00 97.62 90 ILE A O 1
ATOM 711 N N . GLN A 1 91 ? 24.843 -9.260 -9.894 1.00 97.38 91 GLN A N 1
ATOM 712 C CA . GLN A 1 91 ? 24.153 -7.982 -9.800 1.00 97.38 91 GLN A CA 1
ATOM 713 C C . GLN A 1 91 ? 25.162 -6.840 -9.807 1.00 97.38 91 GLN A C 1
ATOM 715 O O . GLN A 1 91 ? 26.274 -6.978 -9.296 1.00 97.38 91 GLN A O 1
ATOM 720 N N . THR A 1 92 ? 24.751 -5.678 -10.302 1.00 97.94 92 THR A N 1
ATOM 721 C CA . THR A 1 92 ? 25.460 -4.425 -10.040 1.00 97.94 92 THR A CA 1
ATOM 722 C C . THR A 1 92 ? 24.521 -3.326 -9.554 1.00 97.94 92 THR A C 1
ATOM 724 O O . THR A 1 92 ? 23.391 -3.223 -10.029 1.00 97.94 92 THR A O 1
ATOM 727 N N . ILE A 1 93 ? 24.994 -2.512 -8.606 1.00 96.06 93 ILE A N 1
ATOM 728 C CA . ILE A 1 93 ? 24.317 -1.287 -8.160 1.00 96.06 93 ILE A CA 1
ATOM 729 C C . ILE A 1 93 ? 25.017 -0.111 -8.840 1.00 96.06 93 ILE A C 1
ATOM 731 O O . ILE A 1 93 ? 26.229 0.051 -8.691 1.00 96.06 93 ILE A O 1
ATOM 735 N N . SER A 1 94 ? 24.275 0.683 -9.610 1.00 97.44 94 SER A N 1
ATOM 736 C CA . SER A 1 94 ? 24.846 1.686 -10.512 1.00 97.44 94 SER A CA 1
ATOM 737 C C . SER A 1 94 ? 23.986 2.945 -10.607 1.00 97.44 94 SER A C 1
ATOM 739 O O . SER A 1 94 ? 22.756 2.900 -10.583 1.00 97.44 94 SER A O 1
ATOM 741 N N . ASN A 1 95 ? 24.637 4.085 -10.830 1.00 97.12 95 ASN A N 1
ATOM 742 C CA . ASN A 1 95 ? 23.990 5.331 -11.234 1.00 97.12 95 ASN A CA 1
ATOM 743 C C . ASN A 1 95 ? 23.460 5.307 -12.679 1.00 97.12 95 ASN A C 1
ATOM 745 O O . ASN A 1 95 ? 22.886 6.286 -13.149 1.00 97.12 95 ASN A O 1
ATOM 749 N N . GLY A 1 96 ? 23.669 4.214 -13.414 1.00 96.69 96 GLY A N 1
ATOM 750 C CA . GLY A 1 96 ? 23.009 3.947 -14.684 1.00 96.69 96 GLY A CA 1
ATOM 751 C C . GLY A 1 96 ? 23.594 4.633 -15.911 1.00 96.69 96 GLY A C 1
ATOM 752 O O . GLY A 1 96 ? 23.194 4.314 -17.032 1.00 96.69 96 GLY A O 1
ATOM 753 N N . ARG A 1 97 ? 24.543 5.558 -15.742 1.00 96.31 97 ARG A N 1
ATOM 754 C CA . ARG A 1 97 ? 24.982 6.437 -16.835 1.00 96.31 97 ARG A CA 1
ATOM 755 C C . ARG A 1 97 ? 25.691 5.680 -17.951 1.00 96.31 97 ARG A C 1
ATOM 757 O O . ARG A 1 97 ? 25.420 5.939 -19.123 1.00 96.31 97 ARG A O 1
ATOM 764 N N . MET A 1 98 ? 26.536 4.704 -17.619 1.00 96.88 98 MET A N 1
ATOM 765 C CA . MET A 1 98 ? 27.212 3.870 -18.623 1.00 96.88 98 MET A CA 1
ATOM 766 C C . MET A 1 98 ? 26.249 2.934 -19.359 1.00 96.88 98 MET A C 1
ATOM 768 O O . MET A 1 98 ? 26.444 2.645 -20.538 1.00 96.88 98 MET A O 1
ATOM 772 N N . PHE A 1 99 ? 25.149 2.524 -18.724 1.00 95.75 99 PHE A N 1
ATOM 773 C CA . PHE A 1 99 ? 24.125 1.708 -19.381 1.00 95.75 99 PHE A CA 1
ATOM 774 C C . PHE A 1 99 ? 23.320 2.486 -20.429 1.00 95.75 99 PHE A C 1
ATOM 776 O O . PHE A 1 99 ? 22.624 1.875 -21.236 1.00 95.75 99 PHE A O 1
ATOM 783 N N . SER A 1 100 ? 23.470 3.815 -20.504 1.00 85.31 100 SER A N 1
ATOM 784 C CA . SER A 1 100 ? 22.965 4.621 -21.623 1.00 85.31 100 SER A CA 1
ATOM 785 C C . SER A 1 100 ? 23.680 4.335 -22.958 1.00 85.31 100 SER A C 1
ATOM 787 O O . SER A 1 100 ? 23.176 4.724 -24.018 1.00 85.31 100 SER A O 1
ATOM 789 N N . TYR A 1 101 ? 24.817 3.625 -22.932 1.00 86.12 101 TYR A N 1
ATOM 790 C CA . TYR A 1 101 ? 25.515 3.109 -24.109 1.00 86.12 101 TYR A CA 1
ATOM 791 C C . TYR A 1 101 ? 25.123 1.645 -24.349 1.00 86.12 101 TYR A C 1
ATOM 793 O O . TYR A 1 101 ? 25.580 0.730 -23.665 1.00 86.12 101 TYR A O 1
ATOM 801 N N . ARG A 1 102 ? 24.287 1.397 -25.363 1.00 76.44 102 ARG A N 1
ATOM 802 C CA . ARG A 1 102 ? 23.699 0.068 -25.617 1.00 76.44 102 ARG A CA 1
ATOM 803 C C . ARG A 1 102 ? 24.732 -1.045 -25.825 1.00 76.44 102 ARG A C 1
ATOM 805 O O . ARG A 1 102 ? 24.514 -2.154 -25.353 1.00 76.44 102 ARG A O 1
ATOM 812 N N . LYS A 1 103 ? 25.847 -0.753 -26.509 1.00 80.38 103 LYS A N 1
ATOM 813 C CA . LYS A 1 103 ? 26.936 -1.724 -26.706 1.00 80.38 103 LYS A CA 1
ATOM 814 C C . LYS A 1 103 ? 27.497 -2.194 -25.362 1.00 80.38 103 LYS A C 1
ATOM 816 O O . LYS A 1 103 ? 27.534 -3.388 -25.117 1.00 80.38 103 LYS A O 1
ATOM 821 N N . PHE A 1 104 ? 27.812 -1.257 -24.468 1.00 91.94 104 PHE A N 1
ATOM 822 C CA . PHE A 1 104 ? 28.320 -1.566 -23.133 1.00 91.94 104 PHE A CA 1
ATOM 823 C C . PHE A 1 104 ? 27.344 -2.431 -22.321 1.00 91.94 104 PHE A C 1
ATOM 825 O O . PHE A 1 104 ? 27.755 -3.427 -21.731 1.00 91.94 104 PHE A O 1
ATOM 832 N N . LEU A 1 105 ? 26.045 -2.100 -22.328 1.00 90.75 105 LEU A N 1
ATOM 833 C CA . LEU A 1 105 ? 25.024 -2.926 -21.672 1.00 90.75 105 LEU A CA 1
ATOM 834 C C . LEU A 1 105 ? 24.994 -4.354 -22.243 1.00 90.75 105 LEU A C 1
ATOM 836 O O . LEU A 1 105 ? 24.984 -5.317 -21.479 1.00 90.75 105 LEU A O 1
ATOM 840 N N . ASN A 1 106 ? 24.992 -4.491 -23.572 1.00 82.88 106 ASN A N 1
ATOM 841 C CA . ASN A 1 106 ? 24.991 -5.797 -24.231 1.00 82.88 106 ASN A CA 1
ATOM 842 C C . ASN A 1 106 ? 26.253 -6.603 -23.894 1.00 82.88 106 ASN A C 1
ATOM 844 O O . ASN A 1 106 ? 26.141 -7.795 -23.619 1.00 82.88 106 ASN A O 1
ATOM 848 N N . ASP A 1 107 ? 27.423 -5.962 -23.858 1.00 89.44 107 ASP A N 1
ATOM 849 C CA . ASP A 1 107 ? 28.691 -6.599 -23.487 1.00 89.44 107 ASP A CA 1
ATOM 850 C C . ASP A 1 107 ? 28.647 -7.102 -22.032 1.00 89.44 107 ASP A C 1
ATOM 852 O O . ASP A 1 107 ? 29.092 -8.214 -21.739 1.00 89.44 107 ASP A O 1
ATOM 856 N N . CYS A 1 108 ? 28.042 -6.333 -21.118 1.00 97.38 108 CYS A N 1
ATOM 857 C CA . CYS A 1 108 ? 27.841 -6.745 -19.726 1.00 97.38 108 CYS A CA 1
ATOM 858 C C . CYS A 1 108 ? 26.900 -7.956 -19.609 1.00 97.38 108 CYS A C 1
ATOM 860 O O . CYS A 1 108 ? 27.214 -8.918 -18.906 1.00 97.38 108 CYS A O 1
ATOM 862 N N . ILE A 1 109 ? 25.766 -7.938 -20.316 1.00 92.19 109 ILE A N 1
ATOM 863 C CA . ILE A 1 109 ? 24.801 -9.051 -20.328 1.00 92.19 109 ILE A CA 1
ATOM 864 C C . ILE A 1 109 ? 25.432 -10.302 -20.944 1.00 92.19 109 ILE A C 1
ATOM 866 O O . ILE A 1 109 ? 25.367 -11.378 -20.353 1.00 92.19 109 ILE A O 1
ATOM 870 N N . GLY A 1 110 ? 26.110 -10.160 -22.088 1.00 87.75 110 GLY A N 1
ATOM 871 C CA . GLY A 1 110 ? 26.841 -11.249 -22.740 1.00 87.75 110 GLY A CA 1
ATOM 872 C C . GLY A 1 110 ? 27.946 -11.835 -21.856 1.00 87.75 110 GLY A C 1
ATOM 873 O O . GLY A 1 110 ? 28.207 -13.037 -21.900 1.00 87.75 110 GLY A O 1
ATOM 874 N N . SER A 1 111 ? 28.535 -11.014 -20.984 1.00 96.38 111 SER A N 1
ATOM 875 C CA . SER A 1 111 ? 29.518 -11.454 -19.988 1.00 96.38 111 SER A CA 1
ATOM 876 C C . SER A 1 111 ? 28.896 -12.194 -18.800 1.00 96.38 111 SER A C 1
ATOM 878 O O . SER A 1 111 ? 29.610 -12.912 -18.103 1.00 96.38 111 SER A O 1
ATOM 880 N N . GLY A 1 112 ? 27.580 -12.089 -18.582 1.00 95.50 112 GLY A N 1
ATOM 881 C CA . GLY A 1 112 ? 26.870 -12.809 -17.521 1.00 95.50 112 GLY A CA 1
ATOM 882 C C . GLY A 1 112 ? 26.105 -11.956 -16.516 1.00 95.50 112 GLY A C 1
ATOM 883 O O . GLY A 1 112 ? 25.614 -12.514 -15.538 1.00 95.50 112 GLY A O 1
ATOM 884 N N . LEU A 1 113 ? 26.006 -10.639 -16.716 1.00 97.69 113 LEU A N 1
ATOM 885 C CA . LEU A 1 113 ? 25.262 -9.767 -15.809 1.00 97.69 113 LEU A CA 1
ATOM 886 C C . LEU A 1 113 ? 23.776 -10.153 -15.814 1.00 97.69 113 LEU A C 1
ATOM 888 O O . LEU A 1 113 ? 23.148 -10.178 -16.872 1.00 97.69 113 LEU A O 1
ATOM 892 N N . SER A 1 114 ? 23.220 -10.448 -14.638 1.00 94.50 114 SER A N 1
ATOM 893 C CA . SER A 1 114 ? 21.844 -10.939 -14.490 1.00 94.50 114 SER A CA 1
ATOM 894 C C . SER A 1 114 ? 20.889 -9.922 -13.867 1.00 94.50 114 SER A C 1
ATOM 896 O O . SER A 1 114 ? 19.675 -10.082 -13.984 1.00 94.50 114 SER A O 1
ATOM 898 N N . GLU A 1 115 ? 21.412 -8.891 -13.198 1.00 96.19 115 GLU A N 1
ATOM 899 C CA . GLU A 1 115 ? 20.598 -7.887 -12.510 1.00 96.19 115 GLU A CA 1
ATOM 900 C C . GLU A 1 115 ? 21.287 -6.517 -12.443 1.00 96.19 115 GLU A C 1
ATOM 902 O O . GLU A 1 115 ? 22.499 -6.426 -12.221 1.00 96.19 115 GLU A O 1
ATOM 907 N N . ILE A 1 116 ? 20.509 -5.444 -12.611 1.00 97.75 116 ILE A N 1
ATOM 908 C CA . ILE A 1 116 ? 20.964 -4.061 -12.435 1.00 97.75 116 ILE A CA 1
ATOM 909 C C . ILE A 1 116 ? 20.016 -3.336 -11.484 1.00 97.75 116 ILE A C 1
ATOM 911 O O . ILE A 1 116 ? 18.817 -3.231 -11.744 1.00 97.75 116 ILE A O 1
ATOM 915 N N . THR A 1 117 ? 20.585 -2.767 -10.428 1.00 97.81 117 THR A N 1
ATOM 916 C CA . THR A 1 117 ? 19.893 -1.856 -9.519 1.00 97.81 117 THR A CA 1
ATOM 917 C C . THR A 1 117 ? 20.289 -0.424 -9.846 1.00 97.81 117 THR A C 1
ATOM 919 O O . THR A 1 117 ? 21.451 -0.039 -9.703 1.00 97.81 117 THR A O 1
ATOM 922 N N . PHE A 1 118 ? 19.325 0.363 -10.318 1.00 98.19 118 PHE A N 1
ATOM 923 C CA . PHE A 1 118 ? 19.524 1.748 -10.732 1.00 98.19 118 PHE A CA 1
ATOM 924 C C . PHE A 1 118 ? 19.222 2.727 -9.593 1.00 98.19 118 PHE A C 1
ATOM 926 O O . PHE A 1 118 ? 18.090 2.821 -9.113 1.00 98.19 118 PHE A O 1
ATOM 933 N N . SER A 1 119 ? 20.210 3.526 -9.196 1.00 97.25 119 SER A N 1
ATOM 934 C CA . SER A 1 119 ? 20.034 4.564 -8.174 1.00 97.25 119 SER A CA 1
ATOM 935 C C . SER A 1 119 ? 19.361 5.816 -8.761 1.00 97.25 119 SER A C 1
ATOM 937 O O . SER A 1 119 ? 20.040 6.733 -9.223 1.00 97.25 119 SER A O 1
ATOM 939 N N . ILE A 1 120 ? 18.022 5.865 -8.763 1.00 96.75 120 ILE A N 1
ATOM 940 C CA . ILE A 1 120 ? 17.221 6.989 -9.278 1.00 96.75 120 ILE A CA 1
ATOM 941 C C . ILE A 1 120 ? 16.405 7.648 -8.165 1.00 96.75 120 ILE A C 1
ATOM 943 O O . ILE A 1 120 ? 15.483 7.076 -7.603 1.00 96.75 120 ILE A O 1
ATOM 947 N N . HIS A 1 121 ? 16.747 8.898 -7.845 1.00 96.88 121 HIS A N 1
ATOM 948 C CA . HIS A 1 121 ? 16.243 9.575 -6.642 1.00 96.88 121 HIS A CA 1
ATOM 949 C C . HIS A 1 121 ? 15.186 10.665 -6.889 1.00 96.88 121 HIS A C 1
ATOM 951 O O . HIS A 1 121 ? 14.797 11.364 -5.954 1.00 96.88 121 HIS A O 1
ATOM 957 N N . GLY A 1 122 ? 14.731 10.837 -8.129 1.00 88.94 122 GLY A N 1
ATOM 958 C CA . GLY A 1 122 ? 13.762 11.859 -8.523 1.00 88.94 122 GLY A CA 1
ATOM 959 C C . GLY A 1 122 ? 13.017 11.446 -9.789 1.00 88.94 122 GLY A C 1
ATOM 960 O O . GLY A 1 122 ? 13.532 10.642 -10.562 1.00 88.94 122 GLY A O 1
ATOM 961 N N . HIS A 1 123 ? 11.813 11.987 -9.987 1.00 85.69 123 HIS A N 1
ATOM 962 C CA . HIS A 1 123 ? 10.991 11.771 -11.187 1.00 85.69 123 HIS A CA 1
ATOM 963 C C . HIS A 1 123 ? 11.233 12.829 -12.275 1.00 85.69 123 HIS A C 1
ATOM 965 O O . HIS A 1 123 ? 10.646 12.749 -13.350 1.00 85.69 123 HIS A O 1
ATOM 971 N N . THR A 1 124 ? 12.102 13.805 -12.002 1.00 79.31 124 THR A N 1
ATOM 972 C CA . THR A 1 124 ? 12.506 14.858 -12.937 1.00 79.31 124 THR A CA 1
ATOM 973 C C . THR A 1 124 ? 14.019 15.071 -12.894 1.00 79.31 124 THR A C 1
ATOM 975 O O . THR A 1 124 ? 14.688 14.669 -11.929 1.00 79.31 124 THR A O 1
ATOM 978 N N . SER A 1 125 ? 14.558 15.721 -13.930 1.00 78.19 125 SER A N 1
ATOM 979 C CA . SER A 1 125 ? 15.976 16.082 -14.004 1.00 78.19 125 SER A CA 1
ATOM 980 C C . SER A 1 125 ? 16.368 17.052 -12.898 1.00 78.19 125 SER A C 1
ATOM 982 O O . SER A 1 125 ? 17.420 16.869 -12.296 1.00 78.19 125 SER A O 1
ATOM 984 N N . GLU A 1 126 ? 15.514 18.014 -12.545 1.00 83.31 126 GLU A N 1
ATOM 985 C CA . GLU A 1 126 ? 15.809 19.014 -11.515 1.00 83.31 126 GLU A CA 1
ATOM 986 C C . GLU A 1 126 ? 16.089 18.357 -10.160 1.00 83.31 126 GLU A C 1
ATOM 988 O O . GLU A 1 126 ? 17.079 18.678 -9.507 1.00 83.31 126 GLU A O 1
ATOM 993 N N . ILE A 1 127 ? 15.253 17.399 -9.744 1.00 90.19 127 ILE A N 1
ATOM 994 C CA . ILE A 1 127 ? 15.406 16.727 -8.446 1.00 90.19 127 ILE A CA 1
ATOM 995 C C . ILE A 1 127 ? 16.594 15.760 -8.477 1.00 90.19 127 ILE A C 1
ATOM 997 O O . ILE A 1 127 ? 17.424 15.761 -7.564 1.00 90.19 127 ILE A O 1
ATOM 1001 N N . HIS A 1 128 ? 16.679 14.915 -9.509 1.00 94.25 128 HIS A N 1
ATOM 1002 C CA . HIS A 1 128 ? 17.704 13.876 -9.584 1.00 94.25 128 HIS A CA 1
ATOM 1003 C C . HIS A 1 128 ? 19.112 14.463 -9.771 1.00 94.25 128 HIS A C 1
ATOM 1005 O O . HIS A 1 128 ? 20.041 14.074 -9.055 1.00 94.25 128 HIS A O 1
ATOM 1011 N N . ASP A 1 129 ? 19.281 15.424 -10.682 1.00 94.69 129 ASP A N 1
ATOM 1012 C CA . ASP A 1 129 ? 20.578 16.047 -10.958 1.00 94.69 129 ASP A CA 1
ATOM 1013 C C . ASP A 1 129 ? 21.032 16.926 -9.784 1.00 94.69 129 ASP A C 1
ATOM 1015 O O . ASP A 1 129 ? 22.223 16.952 -9.474 1.00 94.69 129 ASP A O 1
ATOM 1019 N N . ALA A 1 130 ? 20.112 17.586 -9.063 1.00 94.06 130 ALA A N 1
ATOM 1020 C CA . ALA A 1 130 ? 20.450 18.328 -7.843 1.00 94.06 130 ALA A CA 1
ATOM 1021 C C . ALA A 1 130 ? 20.961 17.403 -6.727 1.00 94.06 130 ALA A C 1
ATOM 1023 O O . ALA A 1 130 ? 21.958 17.698 -6.061 1.00 94.06 130 ALA A O 1
ATOM 1024 N N . LEU A 1 131 ? 20.307 16.255 -6.540 1.00 96.56 131 LEU A N 1
ATOM 1025 C CA . LEU A 1 131 ? 20.686 15.261 -5.538 1.00 96.56 131 LEU A CA 1
ATOM 1026 C C . LEU A 1 131 ? 22.047 14.620 -5.851 1.00 96.56 131 LEU A C 1
ATOM 1028 O O . LEU A 1 131 ? 22.900 14.514 -4.958 1.00 96.56 131 LEU A O 1
ATOM 1032 N N . THR A 1 132 ? 22.264 14.239 -7.112 1.00 96.19 132 THR A N 1
ATOM 1033 C CA . THR A 1 132 ? 23.515 13.636 -7.612 1.00 96.19 132 THR A CA 1
ATOM 1034 C C . THR A 1 132 ? 24.628 14.657 -7.880 1.00 96.19 132 THR A C 1
ATOM 1036 O O . THR A 1 132 ? 25.787 14.270 -8.032 1.00 96.19 132 THR A O 1
ATOM 1039 N N . ARG A 1 133 ? 24.285 15.953 -7.899 1.00 95.31 133 ARG A N 1
ATOM 1040 C CA . ARG A 1 133 ? 25.138 17.093 -8.284 1.00 95.31 133 ARG A CA 1
ATOM 1041 C C . ARG A 1 133 ? 25.836 16.866 -9.617 1.00 95.31 133 ARG A C 1
ATOM 1043 O O . ARG A 1 133 ? 27.039 17.081 -9.750 1.00 95.31 133 ARG A O 1
ATOM 1050 N N . THR A 1 134 ? 25.110 16.339 -10.594 1.00 94.38 134 THR A N 1
ATOM 1051 C CA . THR A 1 134 ? 25.679 15.977 -11.891 1.00 94.38 134 THR A CA 1
ATOM 1052 C C . THR A 1 134 ? 24.667 16.229 -12.994 1.00 94.38 134 THR A C 1
ATOM 1054 O O . THR A 1 134 ? 23.591 15.646 -13.003 1.00 94.38 134 THR A O 1
ATOM 1057 N N . LYS A 1 135 ? 25.027 17.113 -13.926 1.00 88.50 135 LYS A N 1
ATOM 1058 C CA . LYS A 1 135 ? 24.164 17.517 -15.038 1.00 88.50 135 LYS A CA 1
ATOM 1059 C C . LYS A 1 135 ? 23.934 16.358 -16.013 1.00 88.50 135 LYS A C 1
ATOM 1061 O O . LYS A 1 135 ? 24.877 15.637 -16.345 1.00 88.50 135 LYS A O 1
ATOM 1066 N N . ASN A 1 136 ? 22.704 16.238 -16.507 1.00 85.75 136 ASN A N 1
ATOM 1067 C CA . ASN A 1 136 ? 22.223 15.213 -17.438 1.00 85.75 136 ASN A CA 1
ATOM 1068 C C . ASN A 1 136 ? 22.270 13.783 -16.866 1.00 85.75 136 ASN A C 1
ATOM 1070 O O . ASN A 1 136 ? 22.145 12.815 -17.622 1.00 85.75 136 ASN A O 1
ATOM 1074 N N . ALA A 1 137 ? 22.449 13.619 -15.549 1.00 90.50 137 ALA A N 1
ATOM 1075 C CA . ALA A 1 137 ? 22.479 12.299 -14.927 1.00 90.50 137 ALA A CA 1
ATOM 1076 C C . ALA A 1 137 ? 21.125 11.599 -15.093 1.00 90.50 137 ALA A C 1
ATOM 1078 O O . ALA A 1 137 ? 21.097 10.436 -15.500 1.00 90.50 137 ALA A O 1
ATOM 1079 N N . PHE A 1 138 ? 20.023 12.332 -14.896 1.00 87.19 138 PHE A N 1
ATOM 1080 C CA . PHE A 1 138 ? 18.657 11.846 -15.081 1.00 87.19 138 PHE A CA 1
ATOM 1081 C C . PHE A 1 138 ? 18.390 11.341 -16.505 1.00 87.19 138 PHE A C 1
ATOM 1083 O O . PHE A 1 138 ? 17.868 10.246 -16.702 1.00 87.19 138 PHE A O 1
ATOM 1090 N N . GLU A 1 139 ? 18.786 12.094 -17.529 1.00 77.00 139 GLU A N 1
ATOM 1091 C CA . GLU A 1 139 ? 18.567 11.678 -18.919 1.00 77.00 139 GLU A CA 1
ATOM 1092 C C . GLU A 1 139 ? 19.311 10.373 -19.245 1.00 77.00 139 GLU A C 1
ATOM 1094 O O . GLU A 1 139 ? 18.757 9.463 -19.873 1.00 77.00 139 GLU A O 1
ATOM 1099 N N . GLN A 1 140 ? 20.557 10.251 -18.775 1.00 87.88 140 GLN A N 1
ATOM 1100 C CA . GLN A 1 140 ? 21.386 9.071 -19.012 1.00 87.88 140 GLN A CA 1
ATOM 1101 C C . GLN A 1 140 ? 20.867 7.839 -18.262 1.00 87.88 140 GLN A C 1
ATOM 1103 O O . GLN A 1 140 ? 20.745 6.776 -18.876 1.00 87.88 140 GLN A O 1
ATOM 1108 N N . ILE A 1 141 ? 20.513 7.961 -16.976 1.00 93.88 141 ILE A N 1
ATOM 1109 C CA . ILE A 1 141 ? 19.963 6.836 -16.203 1.00 93.88 141 ILE A CA 1
ATOM 1110 C C . ILE A 1 141 ? 18.629 6.360 -16.788 1.00 93.88 141 ILE A C 1
ATOM 1112 O O . ILE A 1 141 ? 18.435 5.157 -16.939 1.00 93.88 141 ILE A O 1
ATOM 1116 N N . ILE A 1 142 ? 17.744 7.267 -17.223 1.00 83.25 142 ILE A N 1
ATOM 1117 C CA . ILE A 1 142 ? 16.474 6.889 -17.862 1.00 83.25 142 ILE A CA 1
ATOM 1118 C C . ILE A 1 142 ? 16.708 6.135 -19.171 1.00 83.25 142 ILE A C 1
ATOM 1120 O O . ILE A 1 142 ? 16.021 5.148 -19.450 1.00 83.25 142 ILE A O 1
ATOM 1124 N N . LYS A 1 143 ? 17.692 6.557 -19.974 1.00 78.44 143 LYS A N 1
ATOM 1125 C CA . LYS A 1 143 ? 18.087 5.830 -21.187 1.00 78.44 143 LYS A CA 1
ATOM 1126 C C . LYS A 1 143 ? 18.628 4.433 -20.852 1.00 78.44 143 LYS A C 1
ATOM 1128 O O . LYS A 1 143 ? 18.236 3.469 -21.508 1.00 78.44 143 LYS A O 1
ATOM 1133 N N . GLY A 1 144 ? 19.458 4.315 -19.814 1.00 83.31 144 GLY A N 1
ATOM 1134 C CA . GLY A 1 144 ? 20.001 3.040 -19.337 1.00 83.31 144 GLY A CA 1
ATOM 1135 C C . GLY A 1 144 ? 18.937 2.073 -18.811 1.00 83.31 144 GLY A C 1
ATOM 1136 O O . GLY A 1 144 ? 18.902 0.923 -19.245 1.00 83.31 144 GLY A O 1
ATOM 1137 N N . ILE A 1 145 ? 18.021 2.549 -17.960 1.00 85.19 145 ILE A N 1
ATOM 1138 C CA . ILE A 1 145 ? 16.882 1.770 -17.438 1.00 85.19 145 ILE A CA 1
ATOM 1139 C C . ILE A 1 145 ? 16.052 1.213 -18.593 1.00 85.19 145 ILE A C 1
ATOM 1141 O O . ILE A 1 145 ? 15.763 0.019 -18.634 1.00 85.19 145 ILE A O 1
ATOM 1145 N N . LYS A 1 146 ? 15.701 2.065 -19.565 1.00 75.19 146 LYS A N 1
ATOM 1146 C CA . LYS A 1 146 ? 14.912 1.647 -20.730 1.00 75.19 146 LYS A CA 1
ATOM 1147 C C . LYS A 1 146 ? 15.617 0.552 -21.516 1.00 75.19 146 LYS A C 1
ATOM 1149 O O . LYS A 1 146 ? 14.973 -0.424 -21.870 1.00 75.19 146 LYS A O 1
ATOM 1154 N N . TYR A 1 147 ? 16.920 0.679 -21.770 1.00 78.75 147 TYR A N 1
ATOM 1155 C CA . TYR A 1 147 ? 17.665 -0.376 -22.455 1.00 78.75 147 TYR A CA 1
ATOM 1156 C C . TYR A 1 147 ? 17.752 -1.669 -21.651 1.00 78.75 147 TYR A C 1
ATOM 1158 O O . TYR A 1 147 ? 17.620 -2.731 -22.246 1.00 78.75 147 TYR A O 1
ATOM 1166 N N . ALA A 1 148 ? 17.932 -1.601 -20.333 1.00 80.31 148 ALA A N 1
ATOM 1167 C CA . ALA A 1 148 ? 17.968 -2.789 -19.487 1.00 80.31 148 ALA A CA 1
ATOM 1168 C C . ALA A 1 148 ? 16.619 -3.527 -19.494 1.00 80.31 148 ALA A C 1
ATOM 1170 O O . ALA A 1 148 ? 16.576 -4.724 -19.753 1.00 80.31 148 ALA A O 1
ATOM 1171 N N . LEU A 1 149 ? 15.497 -2.817 -19.344 1.00 77.06 149 LEU A N 1
ATOM 1172 C CA . LEU A 1 149 ? 14.161 -3.429 -19.373 1.00 77.06 149 LEU A CA 1
ATOM 1173 C C . LEU A 1 149 ? 13.865 -4.186 -20.683 1.00 77.06 149 LEU A C 1
ATOM 1175 O O . LEU A 1 149 ? 13.052 -5.108 -20.693 1.00 77.06 149 LEU A O 1
ATOM 1179 N N . LEU A 1 150 ? 14.540 -3.835 -21.784 1.00 64.00 150 LEU A N 1
ATOM 1180 C CA . LEU A 1 150 ? 14.391 -4.496 -23.084 1.00 64.00 150 LEU A CA 1
ATOM 1181 C C . LEU A 1 150 ? 15.064 -5.859 -23.201 1.00 64.00 150 LEU A C 1
ATOM 1183 O O . LEU A 1 150 ? 14.745 -6.603 -24.126 1.00 64.00 150 LEU A O 1
ATOM 1187 N N . THR A 1 151 ? 16.024 -6.170 -22.337 1.00 71.12 151 THR A N 1
ATOM 1188 C CA . THR A 1 151 ? 16.846 -7.379 -22.475 1.00 71.12 151 THR A CA 1
ATOM 1189 C C . THR A 1 151 ? 16.314 -8.549 -21.657 1.00 71.12 151 THR A C 1
ATOM 1191 O O . THR A 1 151 ? 16.812 -9.662 -21.794 1.00 71.12 151 THR A O 1
ATOM 1194 N N . GLY A 1 152 ? 15.307 -8.308 -20.811 1.00 70.75 152 GLY A N 1
ATOM 1195 C CA . GLY A 1 152 ? 14.812 -9.284 -19.842 1.00 70.75 152 GLY A CA 1
ATOM 1196 C C . GLY A 1 152 ? 15.713 -9.444 -18.613 1.00 70.75 152 GLY A C 1
ATOM 1197 O O . GLY A 1 152 ? 15.419 -10.293 -17.773 1.00 70.75 152 GLY A O 1
ATOM 1198 N N . ILE A 1 153 ? 16.782 -8.641 -18.486 1.00 85.12 153 ILE A N 1
ATOM 1199 C CA . ILE A 1 153 ? 17.564 -8.562 -17.248 1.00 85.12 153 ILE A CA 1
ATOM 1200 C C . ILE A 1 153 ? 16.673 -8.067 -16.103 1.00 85.12 153 ILE A C 1
ATOM 1202 O O . ILE A 1 153 ? 15.737 -7.292 -16.318 1.00 85.12 153 ILE A O 1
ATOM 1206 N N . ILE A 1 154 ? 16.961 -8.501 -14.878 1.00 88.12 154 ILE A N 1
ATOM 1207 C CA . ILE A 1 154 ? 16.245 -8.004 -13.705 1.00 88.12 154 ILE A CA 1
ATOM 1208 C C . ILE A 1 154 ? 16.644 -6.540 -13.484 1.00 88.12 154 ILE A C 1
ATOM 1210 O O . ILE A 1 154 ? 17.830 -6.208 -13.441 1.00 88.12 154 ILE A O 1
ATOM 1214 N N . VAL A 1 155 ? 15.642 -5.668 -13.374 1.00 91.00 155 VAL A N 1
ATOM 1215 C CA . VAL A 1 155 ? 15.814 -4.228 -13.161 1.00 91.00 155 VAL A CA 1
ATOM 1216 C C . VAL A 1 155 ? 15.107 -3.830 -11.874 1.00 91.00 155 VAL A C 1
ATOM 1218 O O . VAL A 1 155 ? 13.882 -3.940 -11.772 1.00 91.00 155 VAL A O 1
ATOM 1221 N N . SER A 1 156 ? 15.884 -3.321 -10.926 1.00 95.62 156 SER A N 1
ATOM 1222 C CA . SER A 1 156 ? 15.407 -2.743 -9.669 1.00 95.62 156 SER A CA 1
ATOM 1223 C C . SER A 1 156 ? 15.909 -1.308 -9.508 1.00 95.62 156 SER A C 1
ATOM 1225 O O . SER A 1 156 ? 16.723 -0.825 -10.304 1.00 95.62 156 SER A O 1
ATOM 1227 N N . SER A 1 157 ? 15.394 -0.586 -8.514 1.00 96.50 157 SER A N 1
ATOM 1228 C CA . SER A 1 157 ? 15.787 0.797 -8.251 1.00 96.50 157 SER A CA 1
ATOM 1229 C C . SER A 1 157 ? 16.026 1.090 -6.779 1.00 96.50 157 SER A C 1
ATOM 1231 O O . SER A 1 157 ? 15.232 0.683 -5.945 1.00 96.50 157 SER A O 1
ATOM 1233 N N . ASP A 1 158 ? 17.044 1.906 -6.498 1.00 96.50 158 ASP A N 1
ATOM 1234 C CA . ASP A 1 158 ? 17.284 2.472 -5.170 1.00 96.50 158 ASP A CA 1
ATOM 1235 C C . ASP A 1 158 ? 16.877 3.950 -5.118 1.00 96.50 158 ASP A C 1
ATOM 1237 O O . ASP A 1 158 ? 17.352 4.780 -5.905 1.00 96.50 158 ASP A O 1
ATOM 1241 N N . ILE A 1 159 ? 16.084 4.313 -4.110 1.00 97.06 159 ILE A N 1
ATOM 1242 C CA . ILE A 1 159 ? 15.727 5.695 -3.785 1.00 97.06 159 ILE A CA 1
ATOM 1243 C C . ILE A 1 159 ? 16.245 6.026 -2.389 1.00 97.06 159 ILE A C 1
ATOM 1245 O O . ILE A 1 159 ? 15.860 5.383 -1.420 1.00 97.06 159 ILE A O 1
ATOM 1249 N N . VAL A 1 160 ? 17.039 7.089 -2.251 1.00 96.88 160 VAL A N 1
ATOM 1250 C CA . VAL A 1 160 ? 17.340 7.671 -0.936 1.00 96.88 160 VAL A CA 1
ATOM 1251 C C . VAL A 1 160 ? 16.382 8.834 -0.693 1.00 96.88 160 VAL A C 1
ATOM 1253 O O . VAL A 1 160 ? 16.383 9.807 -1.454 1.00 96.88 160 VAL A O 1
ATOM 1256 N N . LEU A 1 161 ? 15.560 8.741 0.354 1.00 97.31 161 LEU A N 1
ATOM 1257 C CA . LEU A 1 161 ? 14.699 9.847 0.769 1.00 97.31 161 LEU A CA 1
ATOM 1258 C C . LEU A 1 161 ? 15.508 10.918 1.489 1.00 97.31 161 LEU A C 1
ATOM 1260 O O . LEU A 1 161 ? 16.302 10.630 2.378 1.00 97.31 161 LEU A O 1
ATOM 1264 N N . THR A 1 162 ? 15.275 12.165 1.108 1.00 96.88 162 THR A N 1
ATOM 1265 C CA . THR A 1 162 ? 15.918 13.372 1.626 1.00 96.88 162 THR A CA 1
ATOM 1266 C C . THR A 1 162 ? 14.888 14.500 1.680 1.00 96.88 162 THR A C 1
ATOM 1268 O O . THR A 1 162 ? 13.823 14.414 1.064 1.00 96.88 162 THR A O 1
ATOM 1271 N N . LYS A 1 163 ? 15.233 15.618 2.323 1.00 96.38 163 LYS A N 1
ATOM 1272 C CA . LYS A 1 163 ? 14.409 16.836 2.341 1.00 96.38 163 LYS A CA 1
ATOM 1273 C C . LYS A 1 163 ? 13.983 17.309 0.944 1.00 96.38 163 LYS A C 1
ATOM 1275 O O . LYS A 1 163 ? 12.905 17.876 0.802 1.00 96.38 163 LYS A O 1
ATOM 1280 N N . LEU A 1 164 ? 14.808 17.063 -0.077 1.00 95.06 164 LEU A N 1
ATOM 1281 C CA . LEU A 1 164 ? 14.560 17.514 -1.448 1.00 95.06 164 LEU A CA 1
ATOM 1282 C C . LEU A 1 164 ? 13.521 16.670 -2.198 1.00 95.06 164 LEU A C 1
ATOM 1284 O O . LEU A 1 164 ? 12.944 17.162 -3.162 1.00 95.06 164 LEU A O 1
ATOM 1288 N N . ASN A 1 165 ? 13.275 15.419 -1.791 1.00 96.94 165 ASN A N 1
ATOM 1289 C CA . ASN A 1 165 ? 12.413 14.504 -2.550 1.00 96.94 165 ASN A CA 1
ATOM 1290 C C . ASN A 1 165 ? 11.330 13.787 -1.729 1.00 96.94 165 ASN A C 1
ATOM 1292 O O . ASN A 1 165 ? 10.433 13.217 -2.343 1.00 96.94 165 ASN A O 1
ATOM 1296 N N . TYR A 1 166 ? 11.339 13.825 -0.389 1.00 97.38 166 TYR A N 1
ATOM 1297 C CA . TYR A 1 166 ? 10.376 13.050 0.411 1.00 97.38 166 TYR A CA 1
ATOM 1298 C C . TYR A 1 166 ? 8.913 13.431 0.130 1.00 97.38 166 TYR A C 1
ATOM 1300 O O . TYR A 1 166 ? 8.071 12.550 -0.011 1.00 97.38 166 TYR A O 1
ATOM 1308 N N . LYS A 1 167 ? 8.615 14.729 -0.052 1.00 96.62 167 LYS A N 1
ATOM 1309 C CA . LYS A 1 167 ? 7.270 15.212 -0.428 1.00 96.62 167 LYS A CA 1
ATOM 1310 C C . LYS A 1 167 ? 6.837 14.768 -1.824 1.00 96.62 167 LYS A C 1
ATOM 1312 O O . LYS A 1 167 ? 5.663 14.847 -2.152 1.00 96.62 167 LYS A O 1
ATOM 1317 N N . LYS A 1 168 ? 7.804 14.363 -2.648 1.00 94.06 168 LYS A N 1
ATOM 1318 C CA . LYS A 1 168 ? 7.629 13.909 -4.028 1.00 94.06 168 LYS A CA 1
ATOM 1319 C C . LYS A 1 168 ? 7.723 12.397 -4.172 1.00 94.06 168 LYS A C 1
ATOM 1321 O O . LYS A 1 168 ? 7.780 11.884 -5.287 1.00 94.06 168 LYS A O 1
ATOM 1326 N N . PHE A 1 169 ? 7.783 11.675 -3.056 1.00 97.44 169 PHE A N 1
ATOM 1327 C CA . PHE A 1 169 ? 7.881 10.226 -3.063 1.00 97.44 169 PHE A CA 1
ATOM 1328 C C . PHE A 1 169 ? 6.703 9.542 -3.785 1.00 97.44 169 PHE A C 1
ATOM 1330 O O . PHE A 1 169 ? 6.985 8.657 -4.595 1.00 97.44 169 PHE A O 1
ATOM 1337 N N . PRO A 1 170 ? 5.428 9.959 -3.616 1.00 90.38 170 PRO A N 1
ATOM 1338 C CA . PRO A 1 170 ? 4.319 9.398 -4.391 1.00 90.38 170 PRO A CA 1
ATOM 1339 C C . PRO A 1 170 ? 4.519 9.539 -5.904 1.00 90.38 170 PRO A C 1
ATOM 1341 O O . PRO A 1 170 ? 4.362 8.566 -6.642 1.00 90.38 170 PRO A O 1
ATOM 1344 N N . GLU A 1 171 ? 4.924 10.720 -6.377 1.00 85.00 171 GLU A N 1
ATOM 1345 C CA . GLU A 1 171 ? 5.203 10.975 -7.792 1.00 85.00 171 GLU A CA 1
ATOM 1346 C C . GLU A 1 171 ? 6.403 10.162 -8.294 1.00 85.00 171 GLU A C 1
ATOM 1348 O O . GLU A 1 171 ? 6.360 9.632 -9.402 1.00 85.00 171 GLU A O 1
ATOM 1353 N N . ILE A 1 172 ? 7.444 9.990 -7.470 1.00 90.94 172 ILE A N 1
ATOM 1354 C CA . ILE A 1 172 ? 8.594 9.132 -7.790 1.00 90.94 172 ILE A CA 1
ATOM 1355 C C . ILE A 1 172 ? 8.157 7.682 -7.969 1.00 90.94 172 ILE A C 1
ATOM 1357 O O . ILE A 1 172 ? 8.486 7.078 -8.987 1.00 90.94 172 ILE A O 1
ATOM 1361 N N . ILE A 1 173 ? 7.381 7.120 -7.042 1.00 91.62 173 ILE A N 1
ATOM 1362 C CA . ILE A 1 173 ? 6.910 5.734 -7.160 1.00 91.62 173 ILE A CA 1
ATOM 1363 C C . ILE A 1 173 ? 6.000 5.561 -8.384 1.00 91.62 173 ILE A C 1
ATOM 1365 O O . ILE A 1 173 ? 6.185 4.611 -9.150 1.00 91.62 173 ILE A O 1
ATOM 1369 N N . ARG A 1 174 ? 5.067 6.494 -8.628 1.00 82.88 174 ARG A N 1
ATOM 1370 C CA . ARG A 1 174 ? 4.219 6.488 -9.835 1.00 82.88 174 ARG A CA 1
ATOM 1371 C C . ARG A 1 174 ? 5.054 6.534 -11.108 1.00 82.88 174 ARG A C 1
ATOM 1373 O O . ARG A 1 174 ? 4.792 5.777 -12.041 1.00 82.88 174 ARG A O 1
ATOM 1380 N N . PHE A 1 175 ? 6.082 7.374 -11.137 1.00 81.56 175 PHE A N 1
ATOM 1381 C CA . PHE A 1 175 ? 7.003 7.486 -12.259 1.00 81.56 175 PHE A CA 1
ATOM 1382 C C . PHE A 1 175 ? 7.806 6.197 -12.488 1.00 81.56 175 PHE A C 1
ATOM 1384 O O . PHE A 1 175 ? 7.857 5.704 -13.614 1.00 81.56 175 PHE A O 1
ATOM 1391 N N . LEU A 1 176 ? 8.382 5.602 -11.439 1.00 84.00 176 LEU A N 1
ATOM 1392 C CA . LEU A 1 176 ? 9.146 4.353 -11.550 1.00 84.00 176 LEU A CA 1
ATOM 1393 C C . LEU A 1 176 ? 8.265 3.189 -12.021 1.00 84.00 176 LEU A C 1
ATOM 1395 O O . LEU A 1 176 ? 8.661 2.428 -12.909 1.00 84.00 176 LEU A O 1
ATOM 1399 N N . TYR A 1 177 ? 7.033 3.107 -11.513 1.00 81.62 177 TYR A N 1
ATOM 1400 C CA . TYR A 1 177 ? 6.031 2.171 -12.016 1.00 81.62 177 TYR A CA 1
ATOM 1401 C C . TYR A 1 177 ? 5.751 2.388 -13.509 1.00 81.62 177 TYR A C 1
ATOM 1403 O O . TYR A 1 177 ? 5.765 1.435 -14.298 1.00 81.62 177 TYR A O 1
ATOM 1411 N N . THR A 1 178 ? 5.547 3.646 -13.894 1.00 71.12 178 THR A N 1
ATOM 1412 C CA . THR A 1 178 ? 5.244 4.085 -15.260 1.00 71.12 178 THR A CA 1
ATOM 1413 C C . THR A 1 178 ? 6.349 3.683 -16.239 1.00 71.12 178 THR A C 1
ATOM 1415 O O . THR A 1 178 ? 6.056 3.128 -17.294 1.00 71.12 178 THR A O 1
ATOM 1418 N N . ILE A 1 179 ? 7.626 3.849 -15.878 1.00 65.88 179 ILE A N 1
ATOM 1419 C CA . ILE A 1 179 ? 8.755 3.477 -16.752 1.00 65.88 179 ILE A CA 1
ATOM 1420 C C . ILE A 1 179 ? 9.087 1.975 -16.755 1.00 65.88 179 ILE A C 1
ATOM 1422 O O . ILE A 1 179 ? 9.968 1.567 -17.506 1.00 65.88 179 ILE A O 1
ATOM 1426 N N . GLY A 1 180 ? 8.391 1.157 -15.957 1.00 70.75 180 GLY A N 1
ATOM 1427 C CA . GLY A 1 180 ? 8.505 -0.308 -15.975 1.00 70.75 180 GLY A CA 1
ATOM 1428 C C . GLY A 1 180 ? 9.283 -0.934 -14.813 1.00 70.75 180 GLY A C 1
ATOM 1429 O O . GLY A 1 180 ? 9.419 -2.154 -14.777 1.00 70.75 180 GLY A O 1
ATOM 1430 N N . ILE A 1 181 ? 9.744 -0.150 -13.835 1.00 83.69 181 ILE A N 1
ATOM 1431 C CA . ILE A 1 181 ? 10.417 -0.683 -12.642 1.00 83.69 181 ILE A CA 1
ATOM 1432 C C . ILE A 1 181 ? 9.373 -1.224 -11.668 1.00 83.69 181 ILE A C 1
ATOM 1434 O O . ILE A 1 181 ? 8.365 -0.575 -11.384 1.00 83.69 181 ILE A O 1
ATOM 1438 N N . ARG A 1 182 ? 9.576 -2.451 -11.190 1.00 83.31 182 ARG A N 1
ATOM 1439 C CA . ARG A 1 182 ? 8.647 -3.137 -10.277 1.00 83.31 182 ARG A CA 1
ATOM 1440 C C . ARG A 1 182 ? 9.252 -3.454 -8.924 1.00 83.31 182 ARG A C 1
ATOM 1442 O O . ARG A 1 182 ? 8.487 -3.695 -8.001 1.00 83.31 182 ARG A O 1
ATOM 1449 N N . GLU A 1 183 ? 10.574 -3.429 -8.817 1.00 93.12 183 GLU A N 1
ATOM 1450 C CA . GLU A 1 183 ? 11.299 -3.653 -7.574 1.00 93.12 183 GLU A CA 1
ATOM 1451 C C . GLU A 1 183 ? 12.028 -2.377 -7.163 1.00 93.12 183 GLU A C 1
ATOM 1453 O O . GLU A 1 183 ? 12.786 -1.813 -7.956 1.00 93.12 183 GLU A O 1
ATOM 1458 N N . ILE A 1 184 ? 11.742 -1.891 -5.956 1.00 94.94 184 ILE A N 1
ATOM 1459 C CA . ILE A 1 184 ? 12.274 -0.628 -5.451 1.00 94.94 184 ILE A CA 1
ATOM 1460 C C . ILE A 1 184 ? 12.716 -0.789 -4.000 1.00 94.94 184 ILE A C 1
ATOM 1462 O O . ILE A 1 184 ? 11.912 -1.123 -3.130 1.00 94.94 184 ILE A O 1
ATOM 1466 N N . ASP A 1 185 ? 13.963 -0.430 -3.738 1.00 94.31 185 ASP A N 1
ATOM 1467 C CA . ASP A 1 185 ? 14.499 -0.217 -2.407 1.00 94.31 185 ASP A CA 1
ATOM 1468 C C . ASP A 1 185 ? 14.354 1.260 -2.045 1.00 94.31 185 ASP A C 1
ATOM 1470 O O . ASP A 1 185 ? 14.884 2.161 -2.698 1.00 94.31 185 ASP A O 1
ATOM 1474 N N . VAL A 1 186 ? 13.636 1.524 -0.961 1.00 96.00 186 VAL A N 1
ATOM 1475 C CA . VAL A 1 186 ? 13.461 2.858 -0.393 1.00 96.00 186 VAL A CA 1
ATOM 1476 C C . VAL A 1 186 ? 14.337 2.950 0.845 1.00 96.00 186 VAL A C 1
ATOM 1478 O O . VAL A 1 186 ? 14.152 2.222 1.820 1.00 96.00 186 VAL A O 1
ATOM 1481 N N . LEU A 1 187 ? 15.312 3.847 0.818 1.00 94.06 187 LEU A N 1
ATOM 1482 C CA . LEU A 1 187 ? 16.301 4.019 1.869 1.00 94.06 187 LEU A CA 1
ATOM 1483 C C . LEU A 1 187 ? 16.058 5.332 2.610 1.00 94.06 187 LEU A C 1
ATOM 1485 O O . LEU A 1 187 ? 15.989 6.404 2.002 1.00 94.06 187 LEU A O 1
ATOM 1489 N N . HIS A 1 188 ? 16.004 5.263 3.938 1.00 94.12 188 HIS A N 1
ATOM 1490 C CA . HIS A 1 188 ? 16.104 6.456 4.770 1.00 94.12 188 HIS A CA 1
ATOM 1491 C C . HIS A 1 188 ? 17.546 6.987 4.748 1.00 94.12 188 HIS A C 1
ATOM 1493 O O . HIS A 1 188 ? 18.513 6.216 4.827 1.00 94.12 188 HIS A O 1
ATOM 1499 N N . ILE A 1 189 ? 17.701 8.309 4.619 1.00 92.81 189 ILE A N 1
ATOM 1500 C CA . ILE A 1 189 ? 19.009 8.963 4.717 1.00 92.81 189 ILE A CA 1
ATOM 1501 C C . ILE A 1 189 ? 19.624 8.736 6.100 1.00 92.81 189 ILE A C 1
ATOM 1503 O O . ILE A 1 189 ? 18.937 8.732 7.113 1.00 92.81 189 ILE A O 1
ATOM 1507 N N . VAL A 1 190 ? 20.945 8.573 6.145 1.00 89.00 190 VAL A N 1
ATOM 1508 C CA . VAL A 1 190 ? 21.694 8.368 7.391 1.00 89.00 190 VAL A CA 1
ATOM 1509 C C . VAL A 1 190 ? 22.823 9.393 7.525 1.00 89.00 190 VAL A C 1
ATOM 1511 O O . VAL A 1 190 ? 23.361 9.840 6.509 1.00 89.00 190 VAL A O 1
ATOM 1514 N N . PRO A 1 191 ? 23.217 9.772 8.754 1.00 90.00 191 PRO A N 1
ATOM 1515 C CA . PRO A 1 191 ? 24.138 10.882 9.015 1.00 90.00 191 PRO A CA 1
ATOM 1516 C C . PRO A 1 191 ? 25.620 10.494 8.826 1.00 90.00 191 PRO A C 1
ATOM 1518 O O . PRO A 1 191 ? 26.453 10.691 9.715 1.00 90.00 191 PRO A O 1
ATOM 1521 N N . PHE A 1 192 ? 25.976 9.938 7.665 1.00 86.94 192 PHE A N 1
ATOM 1522 C CA . PHE A 1 192 ? 27.338 9.495 7.333 1.00 86.94 192 PHE A CA 1
ATOM 1523 C C . PHE A 1 192 ? 27.824 10.063 5.995 1.00 86.94 192 PHE A C 1
ATOM 1525 O O . PHE A 1 192 ? 27.016 10.387 5.125 1.00 86.94 192 PHE A O 1
ATOM 1532 N N . GLY A 1 193 ? 29.143 10.161 5.807 1.00 88.12 193 GLY A N 1
ATOM 1533 C CA . GLY A 1 193 ? 29.718 10.598 4.539 1.00 88.12 193 GLY A CA 1
ATOM 1534 C C . GLY A 1 193 ? 29.304 12.021 4.159 1.00 88.12 193 GLY A C 1
ATOM 1535 O O . GLY A 1 193 ? 29.112 12.906 5.002 1.00 88.12 193 GLY A O 1
ATOM 1536 N N . SER A 1 194 ? 29.071 12.222 2.861 1.00 91.44 194 SER A N 1
ATOM 1537 C CA . SER A 1 194 ? 28.584 13.491 2.317 1.00 91.44 194 SER A CA 1
ATOM 1538 C C . SER A 1 194 ? 27.231 13.901 2.900 1.00 91.44 194 SER A C 1
ATOM 1540 O O . SER A 1 194 ? 26.981 15.100 3.032 1.00 91.44 194 SER A O 1
ATOM 1542 N N . ALA A 1 195 ? 26.380 12.950 3.310 1.00 93.06 195 ALA A N 1
ATOM 1543 C CA . ALA A 1 195 ? 25.083 13.277 3.897 1.00 93.06 195 ALA A CA 1
ATOM 1544 C C . ALA A 1 195 ? 25.231 14.113 5.175 1.00 93.06 195 ALA A C 1
ATOM 1546 O O . ALA A 1 195 ? 24.498 15.081 5.354 1.00 93.06 195 ALA A O 1
ATOM 1547 N N . TRP A 1 196 ? 26.215 13.806 6.030 1.00 91.94 196 TRP A N 1
ATOM 1548 C CA . TRP A 1 196 ? 26.459 14.587 7.248 1.00 91.94 196 TRP A CA 1
ATOM 1549 C C . TRP A 1 196 ? 26.993 15.991 6.945 1.00 91.94 196 TRP A C 1
ATOM 1551 O O . TRP A 1 196 ? 26.533 16.969 7.535 1.00 91.94 196 TRP A O 1
ATOM 1561 N N . LYS A 1 197 ? 27.908 16.115 5.972 1.00 91.62 197 LYS A N 1
ATOM 1562 C CA . LYS A 1 197 ? 28.424 17.419 5.506 1.00 91.62 197 LYS A CA 1
ATOM 1563 C C . LYS A 1 197 ? 27.297 18.325 4.996 1.00 91.62 197 LYS A C 1
ATOM 1565 O O . LYS A 1 197 ? 27.364 19.540 5.141 1.00 91.62 197 LYS A O 1
ATOM 1570 N N . ASN A 1 198 ? 26.242 17.725 4.444 1.00 93.56 198 ASN A N 1
ATOM 1571 C CA . ASN A 1 198 ? 25.084 18.412 3.875 1.00 93.56 198 ASN A CA 1
ATOM 1572 C C . ASN A 1 198 ? 23.806 18.253 4.726 1.00 93.56 198 ASN A C 1
ATOM 1574 O O . ASN A 1 198 ? 22.703 18.489 4.233 1.00 93.56 198 ASN A O 1
ATOM 1578 N N . TRP A 1 199 ? 23.919 17.876 6.006 1.00 93.44 199 TRP A N 1
ATOM 1579 C CA . TRP A 1 199 ? 22.767 17.446 6.812 1.00 93.44 199 TRP A CA 1
ATOM 1580 C C . TRP A 1 199 ? 21.673 18.512 6.924 1.00 93.44 199 TRP A C 1
ATOM 1582 O O . TRP A 1 199 ? 20.493 18.201 6.806 1.00 93.44 199 TRP A O 1
ATOM 1592 N N . LYS A 1 200 ? 22.054 19.792 7.060 1.00 90.94 200 LYS A N 1
ATOM 1593 C CA . LYS A 1 200 ? 21.108 20.920 7.172 1.00 90.94 200 LYS A CA 1
ATOM 1594 C C . LYS A 1 200 ? 20.133 21.019 5.991 1.00 90.94 200 LYS A C 1
ATOM 1596 O O . LYS A 1 200 ? 18.996 21.444 6.180 1.00 90.94 200 LYS A O 1
ATOM 1601 N N . ILE A 1 201 ? 20.577 20.645 4.789 1.00 92.62 201 ILE A N 1
ATOM 1602 C CA . ILE A 1 201 ? 19.768 20.724 3.565 1.00 92.62 201 ILE A CA 1
ATOM 1603 C C . ILE A 1 201 ? 19.128 19.384 3.187 1.00 92.62 201 ILE A C 1
ATOM 1605 O O . ILE A 1 201 ? 18.182 19.382 2.408 1.00 92.62 201 ILE A O 1
ATOM 1609 N N . LEU A 1 202 ? 19.612 18.262 3.733 1.00 94.81 202 LEU A N 1
ATOM 1610 C CA . LEU A 1 202 ? 19.133 16.917 3.392 1.00 94.81 202 LEU A CA 1
ATOM 1611 C C . LEU A 1 202 ? 18.227 16.278 4.452 1.00 94.81 202 LEU A C 1
ATOM 1613 O O . LEU A 1 202 ? 17.415 15.426 4.096 1.00 94.81 202 LEU A O 1
ATOM 1617 N N . ASN A 1 203 ? 18.356 16.658 5.724 1.00 93.81 203 ASN A N 1
ATOM 1618 C CA . ASN A 1 203 ? 17.567 16.093 6.817 1.00 93.81 203 ASN A CA 1
ATOM 1619 C C . ASN A 1 203 ? 16.107 16.559 6.774 1.00 93.81 203 ASN A C 1
ATOM 1621 O O . ASN A 1 203 ? 15.827 17.718 6.465 1.00 93.81 203 ASN A O 1
ATOM 1625 N N . TYR A 1 204 ? 15.193 15.671 7.146 1.00 94.19 204 TYR A N 1
ATOM 1626 C CA . TYR A 1 204 ? 13.759 15.929 7.224 1.00 94.19 204 TYR A CA 1
ATOM 1627 C C . TYR A 1 204 ? 13.175 15.267 8.477 1.00 94.19 204 TYR A C 1
ATOM 1629 O O . TYR A 1 204 ? 13.758 14.316 8.998 1.00 94.19 204 TYR A O 1
ATOM 1637 N N . ASP A 1 205 ? 12.043 15.775 8.965 1.00 89.69 205 ASP A N 1
ATOM 1638 C CA . ASP A 1 205 ? 11.302 15.113 10.040 1.00 89.69 205 ASP A CA 1
ATOM 1639 C C . ASP A 1 205 ? 10.543 13.913 9.461 1.00 89.69 205 ASP A C 1
ATOM 1641 O O . ASP A 1 205 ? 9.823 14.031 8.466 1.00 89.69 205 ASP A O 1
ATOM 1645 N N . LEU A 1 206 ? 10.723 12.739 10.065 1.00 88.00 206 LEU A N 1
ATOM 1646 C CA . LEU A 1 206 ? 10.018 11.535 9.641 1.00 88.00 206 LEU A CA 1
ATOM 1647 C C . LEU A 1 206 ? 8.506 11.665 9.836 1.00 88.00 206 LEU A C 1
ATOM 1649 O O . LEU A 1 206 ? 7.777 11.166 8.985 1.00 88.00 206 LEU A O 1
ATOM 1653 N N . ASN A 1 207 ? 8.036 12.375 10.867 1.00 85.00 207 ASN A N 1
ATOM 1654 C CA . ASN A 1 207 ? 6.607 12.623 11.077 1.00 85.00 207 ASN A CA 1
ATOM 1655 C C . ASN A 1 207 ? 5.995 13.376 9.886 1.00 85.00 207 ASN A C 1
ATOM 1657 O O . ASN A 1 207 ? 4.947 12.978 9.381 1.00 85.00 207 ASN A O 1
ATOM 1661 N N . ASP A 1 208 ? 6.698 14.386 9.365 1.00 88.31 208 ASP A N 1
ATOM 1662 C CA . ASP A 1 208 ? 6.273 15.139 8.176 1.00 88.31 208 ASP A CA 1
ATOM 1663 C C . ASP A 1 208 ? 6.295 14.286 6.901 1.00 88.31 208 ASP A C 1
ATOM 1665 O O . ASP A 1 208 ? 5.576 14.566 5.940 1.00 88.31 208 ASP A O 1
ATOM 1669 N N . ALA A 1 209 ? 7.161 13.272 6.853 1.00 90.94 209 ALA A N 1
ATOM 1670 C CA . ALA A 1 209 ? 7.302 12.401 5.695 1.00 90.94 209 ALA A CA 1
ATOM 1671 C C . ALA A 1 209 ? 6.306 11.242 5.670 1.00 90.94 209 ALA A C 1
ATOM 1673 O O . ALA A 1 209 ? 6.042 10.733 4.581 1.00 90.94 209 ALA A O 1
ATOM 1674 N N . VAL A 1 210 ? 5.747 10.836 6.818 1.00 88.75 210 VAL A N 1
ATOM 1675 C CA . VAL A 1 210 ? 4.814 9.700 6.926 1.00 88.75 210 VAL A CA 1
ATOM 1676 C C . VAL A 1 210 ? 3.665 9.781 5.913 1.00 88.75 210 VAL A C 1
ATOM 1678 O O . VAL A 1 210 ? 3.480 8.788 5.212 1.00 88.75 210 VAL A O 1
ATOM 1681 N N . PRO A 1 211 ? 2.942 10.909 5.735 1.00 87.00 211 PRO A N 1
ATOM 1682 C CA . PRO A 1 211 ? 1.832 10.966 4.782 1.00 87.00 211 PRO A CA 1
ATOM 1683 C C . PRO A 1 211 ? 2.259 10.651 3.341 1.00 87.00 211 PRO A C 1
ATOM 1685 O O . PRO A 1 211 ? 1.627 9.841 2.667 1.00 87.00 211 PRO A O 1
ATOM 1688 N N . PHE A 1 212 ? 3.376 11.229 2.892 1.00 94.88 212 PHE A N 1
ATOM 1689 C CA . PHE A 1 212 ? 3.909 11.020 1.543 1.00 94.88 212 PHE A CA 1
ATOM 1690 C C . PHE A 1 212 ? 4.492 9.616 1.375 1.00 94.88 212 PHE A C 1
ATOM 1692 O O . PHE A 1 212 ? 4.270 8.968 0.353 1.00 94.88 212 PHE A O 1
ATOM 1699 N N . LEU A 1 213 ? 5.217 9.127 2.389 1.00 94.38 213 LEU A N 1
ATOM 1700 C CA . LEU A 1 213 ? 5.742 7.766 2.436 1.00 94.38 213 LEU A CA 1
ATOM 1701 C C . LEU A 1 213 ? 4.597 6.759 2.305 1.00 94.38 213 LEU A C 1
ATOM 1703 O O . LEU A 1 213 ? 4.628 5.911 1.421 1.00 94.38 213 LEU A O 1
ATOM 1707 N N . HIS A 1 214 ? 3.566 6.879 3.141 1.00 93.00 214 HIS A N 1
ATOM 1708 C CA . HIS A 1 214 ? 2.419 5.971 3.159 1.00 93.00 214 HIS A CA 1
ATOM 1709 C C . HIS A 1 214 ? 1.604 6.048 1.873 1.00 93.00 214 HIS A C 1
ATOM 1711 O O . HIS A 1 214 ? 1.195 5.005 1.374 1.00 93.00 214 HIS A O 1
ATOM 1717 N N . GLU A 1 215 ? 1.413 7.232 1.287 1.00 89.25 215 GLU A N 1
ATOM 1718 C CA . GLU A 1 215 ? 0.761 7.365 -0.020 1.00 89.25 215 GLU A CA 1
ATOM 1719 C C . GLU A 1 215 ? 1.539 6.615 -1.116 1.00 89.25 215 GLU A C 1
ATOM 1721 O O . GLU A 1 215 ? 0.952 5.836 -1.871 1.00 89.25 215 GLU A O 1
ATOM 1726 N N . GLY A 1 216 ? 2.864 6.790 -1.177 1.00 92.38 216 GLY A N 1
ATOM 1727 C CA . GLY A 1 216 ? 3.714 6.083 -2.139 1.00 92.38 216 GLY A CA 1
ATOM 1728 C C . GLY A 1 216 ? 3.730 4.566 -1.918 1.00 92.38 216 GLY A C 1
ATOM 1729 O O . GLY A 1 216 ? 3.592 3.804 -2.875 1.00 92.38 216 GLY A O 1
ATOM 1730 N N . LEU A 1 217 ? 3.831 4.114 -0.663 1.00 93.06 217 LEU A N 1
ATOM 1731 C CA . LEU A 1 217 ? 3.787 2.691 -0.304 1.00 93.06 217 LEU A CA 1
ATOM 1732 C C . LEU A 1 217 ? 2.413 2.067 -0.585 1.00 93.06 217 LEU A C 1
ATOM 1734 O O . LEU A 1 217 ? 2.339 0.934 -1.063 1.00 93.06 217 LEU A O 1
ATOM 1738 N N . LYS A 1 218 ? 1.323 2.801 -0.337 1.00 87.56 218 LYS A N 1
ATOM 1739 C CA . LYS A 1 218 ? -0.044 2.376 -0.656 1.00 87.56 218 LYS A CA 1
ATOM 1740 C C . LYS A 1 218 ? -0.212 2.193 -2.157 1.00 87.56 218 LYS A C 1
ATOM 1742 O O . LYS A 1 218 ? -0.649 1.127 -2.578 1.00 87.56 218 LYS A O 1
ATOM 1747 N N . PHE A 1 219 ? 0.202 3.177 -2.956 1.00 84.31 219 PHE A N 1
ATOM 1748 C CA . PHE A 1 219 ? 0.183 3.057 -4.412 1.00 84.31 219 PHE A CA 1
ATOM 1749 C C . PHE A 1 219 ? 1.007 1.851 -4.882 1.00 84.31 219 PHE A C 1
ATOM 1751 O O . PHE A 1 219 ? 0.541 1.064 -5.700 1.00 84.31 219 PHE A O 1
ATOM 1758 N N . ALA A 1 220 ? 2.214 1.665 -4.339 1.00 85.38 220 ALA A N 1
ATOM 1759 C CA . ALA A 1 220 ? 3.058 0.527 -4.681 1.00 85.38 220 ALA A CA 1
ATOM 1760 C C . ALA A 1 220 ? 2.374 -0.817 -4.375 1.00 85.38 220 ALA A C 1
ATOM 1762 O O . ALA A 1 220 ? 2.388 -1.716 -5.215 1.00 85.38 220 ALA A O 1
ATOM 1763 N N . LYS A 1 221 ? 1.718 -0.927 -3.212 1.00 80.38 221 LYS A N 1
ATOM 1764 C CA . LYS A 1 221 ? 0.933 -2.102 -2.809 1.00 80.38 221 LYS A CA 1
ATOM 1765 C C . LYS A 1 221 ? -0.257 -2.341 -3.743 1.00 80.38 221 LYS A C 1
ATOM 1767 O O . LYS A 1 221 ? -0.438 -3.458 -4.205 1.00 80.38 221 LYS A O 1
ATOM 1772 N N . GLU A 1 222 ? -1.026 -1.301 -4.069 1.00 78.25 222 GLU A N 1
ATOM 1773 C CA . GLU A 1 222 ? -2.163 -1.363 -5.007 1.00 78.25 222 GLU A CA 1
ATOM 1774 C C . GLU A 1 222 ? -1.751 -1.758 -6.435 1.00 78.25 222 GLU A C 1
ATOM 1776 O O . GLU A 1 222 ? -2.576 -2.231 -7.216 1.00 78.25 222 GLU A O 1
ATOM 1781 N N . LYS A 1 223 ? -0.484 -1.539 -6.799 1.00 75.69 223 LYS A N 1
ATOM 1782 C CA . LYS A 1 223 ? 0.076 -1.852 -8.119 1.00 75.69 223 LYS A CA 1
ATOM 1783 C C . LYS A 1 223 ? 0.964 -3.099 -8.139 1.00 75.69 223 LYS A C 1
ATOM 1785 O O . LYS A 1 223 ? 1.664 -3.304 -9.134 1.00 75.69 223 LYS A O 1
ATOM 1790 N N . ASP A 1 224 ? 0.938 -3.910 -7.079 1.00 80.38 224 ASP A N 1
ATOM 1791 C CA . ASP A 1 224 ? 1.740 -5.134 -6.933 1.00 80.38 224 ASP A CA 1
ATOM 1792 C C . ASP A 1 224 ? 3.254 -4.915 -7.137 1.00 80.38 224 ASP A C 1
ATOM 1794 O O . ASP A 1 224 ? 3.968 -5.773 -7.664 1.00 80.38 224 ASP A O 1
ATOM 1798 N N . MET A 1 225 ? 3.769 -3.752 -6.736 1.00 84.38 225 MET A N 1
ATOM 1799 C CA . MET A 1 225 ? 5.206 -3.481 -6.755 1.00 84.38 225 MET A CA 1
ATOM 1800 C C . MET A 1 225 ? 5.895 -4.171 -5.574 1.00 84.38 225 MET A C 1
ATOM 1802 O O . MET A 1 225 ? 5.377 -4.216 -4.456 1.00 84.38 225 MET A O 1
ATOM 1806 N N . VAL A 1 226 ? 7.102 -4.677 -5.811 1.00 88.38 226 VAL A N 1
ATOM 1807 C CA . VAL A 1 226 ? 7.986 -5.185 -4.764 1.00 88.38 226 VAL A CA 1
ATOM 1808 C C . VAL A 1 226 ? 8.721 -3.992 -4.168 1.00 88.38 226 VAL A C 1
ATOM 1810 O O . VAL A 1 226 ? 9.607 -3.421 -4.795 1.00 88.38 226 VAL A O 1
ATOM 1813 N N . ILE A 1 227 ? 8.325 -3.592 -2.965 1.00 90.94 227 ILE A N 1
ATOM 1814 C CA . ILE A 1 227 ? 9.034 -2.564 -2.207 1.00 90.94 227 ILE A CA 1
ATOM 1815 C C . ILE A 1 227 ? 9.844 -3.223 -1.102 1.00 90.94 227 ILE A C 1
ATOM 1817 O O . ILE A 1 227 ? 9.351 -4.116 -0.408 1.00 90.94 227 ILE A O 1
ATOM 1821 N N . TRP A 1 228 ? 11.050 -2.714 -0.909 1.00 90.25 228 TRP A N 1
ATOM 1822 C CA . TRP A 1 228 ? 11.872 -2.947 0.261 1.00 90.25 228 TRP A CA 1
ATOM 1823 C C . TRP A 1 228 ? 12.098 -1.610 0.953 1.00 90.25 228 TRP A C 1
ATOM 1825 O O . TRP A 1 228 ? 12.312 -0.593 0.294 1.00 90.25 228 TRP A O 1
ATOM 1835 N N . THR A 1 229 ? 12.053 -1.582 2.283 1.00 91.44 229 THR A N 1
ATOM 1836 C CA . THR A 1 229 ? 12.490 -0.397 3.026 1.00 91.44 229 THR A CA 1
ATOM 1837 C C . THR A 1 229 ? 13.773 -0.715 3.771 1.00 91.44 229 THR A C 1
ATOM 1839 O O . THR A 1 229 ? 13.960 -1.816 4.289 1.00 91.44 229 THR A O 1
ATOM 1842 N N . ASN A 1 230 ? 14.680 0.254 3.817 1.00 89.25 230 ASN A N 1
ATOM 1843 C CA . ASN A 1 230 ? 15.945 0.130 4.518 1.00 89.25 230 ASN A CA 1
ATOM 1844 C C . ASN A 1 230 ? 16.133 1.332 5.445 1.00 89.25 230 ASN A C 1
ATOM 1846 O O . ASN A 1 230 ? 15.918 2.478 5.041 1.00 89.25 230 ASN A O 1
ATOM 1850 N N . ARG A 1 231 ? 16.592 1.073 6.676 1.00 88.12 231 ARG A N 1
ATOM 1851 C CA . ARG A 1 231 ? 17.001 2.091 7.663 1.00 88.12 231 ARG A CA 1
ATOM 1852 C C . ARG A 1 231 ? 15.870 2.994 8.171 1.00 88.12 231 ARG A C 1
ATOM 1854 O O . ARG A 1 231 ? 16.137 3.962 8.880 1.00 88.12 231 ARG A O 1
ATOM 1861 N N . PHE A 1 232 ? 14.616 2.677 7.851 1.00 89.38 232 PHE A N 1
ATOM 1862 C CA . PHE A 1 232 ? 13.457 3.330 8.452 1.00 89.38 232 PHE A CA 1
ATOM 1863 C C . PHE A 1 232 ? 13.248 2.823 9.881 1.00 89.38 232 PHE A C 1
ATOM 1865 O O . PHE A 1 232 ? 13.282 1.609 10.107 1.00 89.38 232 PHE A O 1
ATOM 1872 N N . PRO A 1 233 ? 12.982 3.714 10.849 1.00 86.44 233 PRO A N 1
ATOM 1873 C CA . PRO A 1 233 ? 12.522 3.282 12.158 1.00 86.44 233 PRO A CA 1
ATOM 1874 C C . PRO A 1 233 ? 11.178 2.540 12.021 1.00 86.44 233 PRO A C 1
ATOM 1876 O O . PRO A 1 233 ? 10.247 3.102 11.435 1.00 86.44 233 PRO A O 1
ATOM 1879 N N . PRO A 1 234 ? 11.039 1.316 12.571 1.00 86.00 234 PRO A N 1
ATOM 1880 C CA . PRO A 1 234 ? 9.858 0.472 12.360 1.00 86.00 234 PRO A CA 1
ATOM 1881 C C . PRO A 1 234 ? 8.519 1.136 12.695 1.00 86.00 234 PRO A C 1
ATOM 1883 O O . PRO A 1 234 ? 7.525 0.879 12.023 1.00 86.00 234 PRO A O 1
ATOM 1886 N N . LYS A 1 235 ? 8.492 2.036 13.688 1.00 82.69 235 LYS A N 1
ATOM 1887 C CA . LYS A 1 235 ? 7.266 2.726 14.109 1.00 82.69 235 LYS A CA 1
ATOM 1888 C C . LYS A 1 235 ? 6.608 3.563 13.003 1.00 82.69 235 LYS A C 1
ATOM 1890 O O . LYS A 1 235 ? 5.395 3.708 13.009 1.00 82.69 235 LYS A O 1
ATOM 1895 N N . TYR A 1 236 ? 7.366 4.058 12.022 1.00 86.31 236 TYR A N 1
ATOM 1896 C CA . TYR A 1 236 ? 6.821 4.859 10.914 1.00 86.31 236 TYR A CA 1
ATOM 1897 C C . TYR A 1 236 ? 6.276 4.021 9.747 1.00 86.31 236 TYR A C 1
ATOM 1899 O O . TYR A 1 236 ? 5.753 4.577 8.783 1.00 86.31 236 TYR A O 1
ATOM 1907 N N . LEU A 1 237 ? 6.370 2.691 9.825 1.00 87.88 237 LEU A N 1
ATOM 1908 C CA . LEU A 1 237 ? 5.854 1.748 8.825 1.00 87.88 237 LEU A CA 1
ATOM 1909 C C . LEU A 1 237 ? 4.569 1.048 9.297 1.00 87.88 237 LEU A C 1
ATOM 1911 O O . LEU A 1 237 ? 4.280 -0.067 8.873 1.00 87.88 237 LEU A O 1
ATOM 1915 N N . PHE A 1 238 ? 3.802 1.688 10.183 1.00 82.25 238 PHE A N 1
ATOM 1916 C CA . PHE A 1 238 ? 2.501 1.186 10.629 1.00 82.25 238 PHE A CA 1
ATOM 1917 C C . PHE A 1 238 ? 1.562 0.951 9.430 1.00 82.25 238 PHE A C 1
ATOM 1919 O O . PHE A 1 238 ? 1.452 1.816 8.561 1.00 82.25 238 PHE A O 1
ATOM 1926 N N . GLY A 1 239 ? 0.924 -0.221 9.354 1.00 80.00 239 GLY A N 1
ATOM 1927 C CA . GLY A 1 239 ? 0.130 -0.672 8.199 1.00 80.00 239 GLY A CA 1
ATOM 1928 C C . GLY A 1 239 ? 0.948 -1.214 7.014 1.00 80.00 239 GLY A C 1
ATOM 1929 O O . GLY A 1 239 ? 0.381 -1.680 6.017 1.00 80.00 239 GLY A O 1
ATOM 1930 N N . PHE A 1 240 ? 2.279 -1.165 7.111 1.00 86.56 240 PHE A N 1
ATOM 1931 C CA . PHE A 1 240 ? 3.246 -1.673 6.140 1.00 86.56 240 PHE A CA 1
ATOM 1932 C C . PHE A 1 240 ? 4.322 -2.533 6.825 1.00 86.56 240 PHE A C 1
ATOM 1934 O O . PHE A 1 240 ? 5.484 -2.525 6.425 1.00 86.56 240 PHE A O 1
ATOM 1941 N N . GLU A 1 241 ? 3.956 -3.299 7.854 1.00 85.38 241 GLU A N 1
ATOM 1942 C CA . GLU A 1 241 ? 4.890 -3.990 8.754 1.00 85.38 241 GLU A CA 1
ATOM 1943 C C . GLU A 1 241 ? 5.754 -5.035 8.043 1.00 85.38 241 GLU A C 1
ATOM 1945 O O . GLU A 1 241 ? 6.934 -5.182 8.357 1.00 85.38 241 GLU A O 1
ATOM 1950 N N . SER A 1 242 ? 5.214 -5.676 7.004 1.00 81.44 242 SER A N 1
ATOM 1951 C CA . SER A 1 242 ? 5.974 -6.570 6.112 1.00 81.44 242 SER A CA 1
ATOM 1952 C C . SER A 1 242 ? 7.155 -5.892 5.401 1.00 81.44 242 SER A C 1
ATOM 1954 O O . SER A 1 242 ? 8.034 -6.575 4.881 1.00 81.44 242 SER A O 1
ATOM 1956 N N . LEU A 1 243 ? 7.177 -4.555 5.349 1.00 87.19 243 LEU A N 1
ATOM 1957 C CA . LEU A 1 243 ? 8.260 -3.776 4.759 1.00 87.19 243 LEU A CA 1
ATOM 1958 C C . LEU A 1 243 ? 9.331 -3.385 5.776 1.00 87.19 243 LEU A C 1
ATOM 1960 O O . LEU A 1 243 ? 10.365 -2.869 5.354 1.00 87.19 243 LEU A O 1
ATOM 1964 N N . ILE A 1 244 ? 9.117 -3.608 7.081 1.00 86.88 244 ILE A N 1
ATOM 1965 C CA . ILE A 1 244 ? 10.128 -3.353 8.114 1.00 86.88 244 ILE A CA 1
ATOM 1966 C C . ILE A 1 244 ? 11.384 -4.153 7.765 1.00 86.88 244 ILE A C 1
ATOM 1968 O O . ILE A 1 244 ? 11.333 -5.373 7.613 1.00 86.88 244 ILE A O 1
ATOM 1972 N N . GLN A 1 245 ? 12.512 -3.452 7.652 1.00 85.44 245 GLN A N 1
ATOM 1973 C CA . GLN A 1 245 ? 13.790 -4.028 7.245 1.00 85.44 245 GLN A CA 1
ATOM 1974 C C . GLN A 1 245 ? 14.194 -5.208 8.136 1.00 85.44 245 GLN A C 1
ATOM 1976 O O . GLN A 1 245 ? 14.245 -5.057 9.356 1.00 85.44 245 GLN A O 1
ATOM 1981 N N . ASP A 1 246 ? 14.551 -6.347 7.537 1.00 80.50 246 ASP A N 1
ATOM 1982 C CA . ASP A 1 246 ? 15.027 -7.512 8.287 1.00 80.50 246 ASP A CA 1
ATOM 1983 C C . ASP A 1 246 ? 16.259 -7.187 9.143 1.00 80.50 246 ASP A C 1
ATOM 1985 O O . ASP A 1 246 ? 17.196 -6.515 8.708 1.00 80.50 246 ASP A O 1
ATOM 1989 N N . THR A 1 247 ? 16.264 -7.702 10.371 1.00 75.88 247 THR A N 1
ATOM 1990 C CA . THR A 1 247 ? 17.368 -7.558 11.325 1.00 75.88 247 THR A CA 1
ATOM 1991 C C . THR A 1 247 ? 18.716 -8.063 10.799 1.00 75.88 247 THR A C 1
ATOM 1993 O O . THR A 1 247 ? 19.745 -7.522 11.190 1.00 75.88 247 THR A O 1
ATOM 1996 N N . ALA A 1 248 ? 18.742 -9.021 9.869 1.00 72.88 248 ALA A N 1
ATOM 1997 C CA . ALA A 1 248 ? 19.957 -9.504 9.218 1.00 72.88 248 ALA A CA 1
ATOM 1998 C C . ALA A 1 248 ? 20.683 -8.399 8.435 1.00 72.88 248 ALA A C 1
ATOM 2000 O O . ALA A 1 248 ? 21.907 -8.405 8.350 1.00 72.88 248 ALA A O 1
ATOM 2001 N N . LYS A 1 249 ? 19.965 -7.383 7.935 1.00 75.75 249 LYS A N 1
ATOM 2002 C CA . LYS A 1 249 ? 20.590 -6.222 7.281 1.00 75.75 249 LYS A CA 1
ATOM 2003 C C . LYS A 1 249 ? 21.425 -5.372 8.246 1.00 75.75 249 LYS A C 1
ATOM 2005 O O . LYS A 1 249 ? 22.326 -4.676 7.792 1.00 75.75 249 LYS A O 1
ATOM 2010 N N . LEU A 1 250 ? 21.171 -5.433 9.559 1.00 75.25 250 LEU A N 1
ATOM 2011 C CA . LEU A 1 250 ? 22.047 -4.796 10.554 1.00 75.25 250 LEU A CA 1
ATOM 2012 C C . LEU A 1 250 ? 23.440 -5.436 10.546 1.00 75.25 250 LEU A C 1
ATOM 2014 O O . LEU A 1 250 ? 24.434 -4.729 10.709 1.00 75.25 250 LEU A O 1
ATOM 2018 N N . ILE A 1 251 ? 23.506 -6.753 10.315 1.00 76.44 251 ILE A N 1
ATOM 2019 C CA . ILE A 1 251 ? 24.760 -7.504 10.217 1.00 76.44 251 ILE A CA 1
ATOM 2020 C C . ILE A 1 251 ? 25.541 -7.011 9.000 1.00 76.44 251 ILE A C 1
ATOM 2022 O O . ILE A 1 251 ? 26.686 -6.608 9.168 1.00 76.44 251 ILE A O 1
ATOM 2026 N N . ASP A 1 252 ? 24.911 -6.943 7.819 1.00 73.25 252 ASP A N 1
ATOM 2027 C CA . ASP A 1 252 ? 25.540 -6.443 6.580 1.00 73.25 252 ASP A CA 1
ATOM 2028 C C . ASP A 1 252 ? 26.192 -5.055 6.794 1.00 73.25 252 ASP A C 1
ATOM 2030 O O . ASP A 1 252 ? 27.331 -4.804 6.388 1.00 73.25 252 ASP A O 1
ATOM 2034 N N . GLU A 1 253 ? 25.489 -4.149 7.479 1.00 75.81 253 GLU A N 1
ATOM 2035 C CA . GLU A 1 253 ? 25.931 -2.768 7.715 1.00 75.81 253 GLU A CA 1
ATOM 2036 C C . GLU A 1 253 ? 27.084 -2.667 8.726 1.00 75.81 253 GLU A C 1
ATOM 2038 O O . GLU A 1 253 ? 28.013 -1.872 8.538 1.00 75.81 253 GLU A O 1
ATOM 2043 N N . MET A 1 254 ? 27.054 -3.474 9.791 1.00 76.69 254 MET A N 1
ATOM 2044 C CA . MET A 1 254 ? 28.138 -3.527 10.776 1.00 76.69 254 MET A CA 1
ATOM 2045 C C . MET A 1 254 ? 29.354 -4.282 10.240 1.00 76.69 254 MET A C 1
ATOM 2047 O O . MET A 1 254 ? 30.482 -3.852 10.479 1.00 76.69 254 MET A O 1
ATOM 2051 N N . TYR A 1 255 ? 29.146 -5.332 9.443 1.00 73.56 255 TYR A N 1
ATOM 2052 C CA . TYR A 1 255 ? 30.211 -6.083 8.782 1.00 73.56 255 TYR A CA 1
ATOM 2053 C C . TYR A 1 255 ? 31.032 -5.185 7.855 1.00 73.56 255 TYR A C 1
ATOM 2055 O O . TYR A 1 255 ? 32.261 -5.172 7.929 1.00 73.56 255 TYR A O 1
ATOM 2063 N N . GLY A 1 256 ? 30.364 -4.326 7.074 1.00 67.94 256 GLY A N 1
ATOM 2064 C CA . GLY A 1 256 ? 31.023 -3.324 6.229 1.00 67.94 256 GLY A CA 1
ATOM 2065 C C . GLY A 1 256 ? 31.883 -2.303 6.991 1.00 67.94 256 GLY A C 1
ATOM 2066 O O . GLY A 1 256 ? 32.652 -1.568 6.375 1.00 67.94 256 GLY A O 1
ATOM 2067 N N . ARG A 1 257 ? 31.775 -2.241 8.324 1.00 74.25 257 ARG A N 1
ATOM 2068 C CA . ARG A 1 257 ? 32.552 -1.354 9.204 1.00 74.25 257 ARG A CA 1
ATOM 2069 C C . ARG A 1 257 ? 33.226 -2.108 10.353 1.00 74.25 257 ARG A C 1
ATOM 2071 O O . ARG A 1 257 ? 33.630 -1.475 11.326 1.00 74.25 257 ARG A O 1
ATOM 2078 N N . LYS A 1 258 ? 33.370 -3.434 10.255 1.00 79.56 258 LYS A N 1
ATOM 2079 C CA . LYS A 1 258 ? 33.843 -4.307 11.341 1.00 79.56 258 LYS A CA 1
ATOM 2080 C C . LYS A 1 258 ? 35.120 -3.780 12.001 1.00 79.56 258 LYS A C 1
ATOM 2082 O O . LYS A 1 258 ? 35.124 -3.487 13.193 1.00 79.56 258 LYS A O 1
ATOM 2087 N N . PHE A 1 259 ? 36.156 -3.548 11.196 1.00 75.94 259 PHE A N 1
ATOM 2088 C CA . PHE A 1 259 ? 37.460 -3.075 11.669 1.00 75.94 259 PHE A CA 1
ATOM 2089 C C . PHE A 1 259 ? 37.392 -1.732 12.403 1.00 75.94 259 PHE A C 1
ATOM 2091 O O . PHE A 1 259 ? 38.135 -1.507 13.354 1.00 75.94 259 PHE A O 1
ATOM 2098 N N . TYR A 1 260 ? 36.485 -0.842 11.991 1.00 80.25 260 TYR A N 1
ATOM 2099 C CA . TYR A 1 260 ? 36.298 0.454 12.636 1.00 80.25 260 TYR A CA 1
ATOM 2100 C C . TYR A 1 260 ? 35.749 0.301 14.061 1.00 80.25 260 TYR A C 1
ATOM 2102 O O . TYR A 1 260 ? 36.258 0.929 14.988 1.00 80.25 260 TYR A O 1
ATOM 2110 N N . PHE A 1 261 ? 34.753 -0.570 14.252 1.00 83.81 261 PHE A N 1
ATOM 2111 C CA . PHE A 1 261 ? 34.190 -0.850 15.574 1.00 83.81 261 PHE A CA 1
ATOM 2112 C C . PHE A 1 261 ? 35.157 -1.637 16.463 1.00 83.81 261 PHE A C 1
ATOM 2114 O O . PHE A 1 261 ? 35.336 -1.274 17.623 1.00 83.81 261 PHE A O 1
ATOM 2121 N N . GLU A 1 262 ? 35.828 -2.656 15.921 1.00 83.12 262 GLU A N 1
ATOM 2122 C CA . GLU A 1 262 ? 36.826 -3.442 16.659 1.00 83.12 262 GLU A CA 1
ATOM 2123 C C . GLU A 1 262 ? 37.994 -2.577 17.136 1.00 83.12 262 GLU A C 1
ATOM 2125 O O . GLU A 1 262 ? 38.416 -2.688 18.286 1.00 83.12 262 GLU A O 1
ATOM 2130 N N . HIS A 1 263 ? 38.486 -1.670 16.287 1.00 84.12 263 HIS A N 1
ATOM 2131 C CA . HIS A 1 263 ? 39.524 -0.722 16.678 1.00 84.12 263 HIS A CA 1
ATOM 2132 C C . HIS A 1 263 ? 39.051 0.176 17.828 1.00 84.12 263 HIS A C 1
ATOM 2134 O O . HIS A 1 263 ? 39.745 0.271 18.837 1.00 84.12 263 HIS A O 1
ATOM 2140 N N . SER A 1 264 ? 37.855 0.769 17.716 1.00 84.75 264 SER A N 1
ATOM 2141 C CA . SER A 1 264 ? 37.248 1.597 18.769 1.00 84.75 264 SER A CA 1
ATOM 2142 C C . SER A 1 264 ? 37.125 0.875 20.114 1.00 84.75 264 SER A C 1
ATOM 2144 O O . SER A 1 264 ? 37.427 1.464 21.152 1.00 84.75 264 SER A O 1
ATOM 2146 N N . ILE A 1 265 ? 36.718 -0.397 20.105 1.00 85.25 265 ILE A N 1
ATOM 2147 C CA . ILE A 1 265 ? 36.622 -1.226 21.316 1.00 85.25 265 ILE A CA 1
ATOM 2148 C C . ILE A 1 265 ? 38.011 -1.478 21.908 1.00 85.25 265 ILE A C 1
ATOM 2150 O O . ILE A 1 265 ? 38.204 -1.279 23.105 1.00 85.25 265 ILE A O 1
ATOM 2154 N N . LYS A 1 266 ? 38.996 -1.854 21.080 1.00 83.00 266 LYS A N 1
ATOM 2155 C CA . LYS A 1 266 ? 40.369 -2.144 21.529 1.00 83.00 266 LYS A CA 1
ATOM 2156 C C . LYS A 1 266 ? 41.038 -0.956 22.216 1.00 83.00 266 LYS A C 1
ATOM 2158 O O . LYS A 1 266 ? 41.725 -1.143 23.213 1.00 83.00 266 LYS A O 1
ATOM 2163 N N . ILE A 1 267 ? 40.822 0.258 21.711 1.00 84.81 267 ILE A N 1
ATOM 2164 C CA . ILE A 1 267 ? 41.395 1.482 22.298 1.00 84.81 267 ILE A CA 1
ATOM 2165 C C . ILE A 1 267 ? 40.496 2.121 23.369 1.00 84.81 267 ILE A C 1
ATOM 2167 O O . ILE A 1 267 ? 40.788 3.225 23.824 1.00 84.81 267 ILE A O 1
ATOM 2171 N N . ASN A 1 268 ? 39.385 1.469 23.734 1.00 80.75 268 ASN A N 1
ATOM 2172 C CA . ASN A 1 268 ? 38.369 1.973 24.661 1.00 80.75 268 ASN A CA 1
ATOM 2173 C C . ASN A 1 268 ? 37.892 3.405 24.336 1.00 80.75 268 ASN A C 1
ATOM 2175 O O . ASN A 1 268 ? 37.758 4.259 25.214 1.00 80.75 268 ASN A O 1
ATOM 2179 N N . LYS A 1 269 ? 37.668 3.694 23.047 1.00 83.31 269 LYS A N 1
ATOM 2180 C CA . LYS A 1 269 ? 37.239 5.012 22.565 1.00 83.31 269 LYS A CA 1
ATOM 2181 C C . LYS A 1 269 ? 36.062 4.880 21.612 1.00 83.31 269 LYS A C 1
ATOM 2183 O O . LYS A 1 269 ? 36.141 4.205 20.582 1.00 83.31 269 LYS A O 1
ATOM 2188 N N . LYS A 1 270 ? 34.982 5.604 21.915 1.00 84.94 270 LYS A N 1
ATOM 2189 C CA . LYS A 1 270 ? 33.800 5.657 21.048 1.00 84.94 270 LYS A CA 1
ATOM 2190 C C . LYS A 1 270 ? 34.167 6.167 19.644 1.00 84.94 270 LYS A C 1
ATOM 2192 O O . LYS A 1 270 ? 35.031 7.037 19.515 1.00 84.94 270 LYS A O 1
ATOM 2197 N N . PRO A 1 271 ? 33.494 5.665 18.598 1.00 81.81 271 PRO A N 1
ATOM 2198 C CA . PRO A 1 271 ? 33.616 6.147 17.234 1.00 81.81 271 PRO A CA 1
ATOM 2199 C C . PRO A 1 271 ? 33.502 7.666 17.121 1.00 81.81 271 PRO A C 1
ATOM 2201 O O . PRO A 1 271 ? 32.659 8.276 17.773 1.00 81.81 271 PRO A O 1
ATOM 2204 N N . ASN A 1 272 ? 34.242 8.275 16.194 1.00 80.94 272 ASN A N 1
ATOM 2205 C CA . ASN A 1 272 ? 34.141 9.711 15.887 1.00 80.94 272 ASN A CA 1
ATOM 2206 C C . ASN A 1 272 ? 32.728 10.148 15.448 1.00 80.94 272 ASN A C 1
ATOM 2208 O O . ASN A 1 272 ? 32.406 11.334 15.467 1.00 80.94 272 ASN A O 1
ATOM 2212 N N . CYS A 1 273 ? 31.877 9.211 15.017 1.00 82.88 273 CYS A N 1
ATOM 2213 C CA . CYS A 1 273 ? 30.477 9.492 14.708 1.00 82.88 273 CYS A CA 1
ATOM 2214 C C . CYS A 1 273 ? 29.549 9.505 15.939 1.00 82.88 273 CYS A C 1
ATOM 2216 O O . CYS A 1 273 ? 28.404 9.935 15.800 1.00 82.88 273 CYS A O 1
ATOM 2218 N N . TYR A 1 274 ? 30.001 9.036 17.107 1.00 84.56 274 TYR A N 1
ATOM 2219 C CA . TYR A 1 274 ? 29.198 8.936 18.328 1.00 84.56 274 TYR A CA 1
ATOM 2220 C C . TYR A 1 274 ? 28.918 10.328 18.924 1.00 84.56 274 TYR A C 1
ATOM 2222 O O . TYR A 1 274 ? 29.817 11.161 19.020 1.00 84.56 274 TYR A O 1
ATOM 2230 N N . GLY A 1 275 ? 27.669 10.604 19.315 1.00 85.81 275 GLY A N 1
ATOM 2231 C CA . GLY A 1 275 ? 27.234 11.898 19.859 1.00 85.81 275 GLY A CA 1
ATOM 2232 C C . GLY A 1 275 ? 26.070 12.497 19.069 1.00 85.81 275 GLY A C 1
ATOM 2233 O O . GLY A 1 275 ? 25.048 11.846 18.878 1.00 85.81 275 GLY A O 1
ATOM 2234 N N . LYS A 1 276 ? 26.209 13.735 18.570 1.00 86.44 276 LYS A N 1
ATOM 2235 C CA . LYS A 1 276 ? 25.106 14.496 17.931 1.00 86.44 276 LYS A CA 1
ATOM 2236 C C . LYS A 1 276 ? 24.416 13.778 16.759 1.00 86.44 276 LYS A C 1
ATOM 2238 O O . LYS A 1 276 ? 23.254 14.067 16.482 1.00 86.44 276 LYS A O 1
ATOM 2243 N N . ARG A 1 277 ? 25.121 12.874 16.066 1.00 89.50 277 ARG A N 1
ATOM 2244 C CA . ARG A 1 277 ? 24.593 12.090 14.931 1.00 89.50 277 ARG A CA 1
ATOM 2245 C C . ARG A 1 277 ? 23.675 10.951 15.379 1.00 89.50 277 ARG A C 1
ATOM 2247 O O . ARG A 1 277 ? 22.832 10.523 14.599 1.00 89.50 277 ARG A O 1
ATOM 2254 N N . CYS A 1 278 ? 23.843 10.459 16.607 1.00 87.38 278 CYS A N 1
ATOM 2255 C CA . CYS A 1 278 ? 23.201 9.240 17.095 1.00 87.38 278 CYS A CA 1
ATOM 2256 C C . CYS A 1 278 ? 21.673 9.324 17.091 1.00 87.38 278 CYS A C 1
ATOM 2258 O O . CYS A 1 278 ? 21.026 8.367 16.689 1.00 87.38 278 CYS A O 1
ATOM 2260 N N . GLN A 1 279 ? 21.101 10.488 17.408 1.00 85.56 279 GLN A N 1
ATOM 2261 C CA . GLN A 1 279 ? 19.647 10.709 17.376 1.00 85.56 279 GLN A CA 1
ATOM 2262 C C . GLN A 1 279 ? 19.007 10.492 15.987 1.00 85.56 279 GLN A C 1
ATOM 2264 O O . GLN A 1 279 ? 17.803 10.292 15.893 1.00 85.56 279 GLN A O 1
ATOM 2269 N N . PHE A 1 280 ? 19.805 10.526 14.912 1.00 86.56 280 PHE A N 1
ATOM 2270 C CA . PHE A 1 280 ? 19.363 10.295 13.531 1.00 86.56 280 PHE A CA 1
ATOM 2271 C C . PHE A 1 280 ? 19.870 8.959 12.965 1.00 86.56 280 PHE A C 1
ATOM 2273 O O . PHE A 1 280 ? 19.703 8.668 11.782 1.00 86.56 280 PHE A O 1
ATOM 2280 N N . CYS A 1 281 ? 20.579 8.169 13.773 1.00 85.12 281 CYS A N 1
ATOM 2281 C CA . CYS A 1 281 ? 21.237 6.953 13.330 1.00 85.12 281 CYS A CA 1
ATOM 2282 C C . CYS A 1 281 ? 20.413 5.728 13.724 1.00 85.12 281 CYS A C 1
ATOM 2284 O O . CYS A 1 281 ? 20.218 5.454 14.904 1.00 85.12 281 CYS A O 1
ATOM 2286 N N . TYR A 1 282 ? 20.023 4.923 12.739 1.00 83.12 282 TYR A N 1
ATOM 2287 C CA . TYR A 1 282 ? 19.290 3.674 12.969 1.00 83.12 282 TYR A CA 1
ATOM 2288 C C . TYR A 1 282 ? 20.094 2.600 13.740 1.00 83.12 282 TYR A C 1
ATOM 2290 O O . TYR A 1 282 ? 19.503 1.631 14.209 1.00 83.12 282 TYR A O 1
ATOM 2298 N N . LEU A 1 283 ? 21.420 2.767 13.876 1.00 85.19 283 LEU A N 1
ATOM 2299 C CA . LEU A 1 283 ? 22.308 1.896 14.664 1.00 85.19 283 LEU A CA 1
ATOM 2300 C C . LEU A 1 283 ? 22.479 2.359 16.119 1.00 85.19 283 LEU A C 1
ATOM 2302 O O . LEU A 1 283 ? 23.282 1.767 16.835 1.00 85.19 283 LEU A O 1
ATOM 2306 N N . ASN A 1 284 ? 21.811 3.437 16.550 1.00 86.94 284 ASN A N 1
ATOM 2307 C CA . ASN A 1 284 ? 22.018 4.016 17.880 1.00 86.94 284 ASN A CA 1
ATOM 2308 C C . ASN A 1 284 ? 21.891 2.971 18.992 1.00 86.94 284 ASN A C 1
ATOM 2310 O O . ASN A 1 284 ? 22.833 2.799 19.754 1.00 86.94 284 ASN A O 1
ATOM 2314 N N . ASP A 1 285 ? 20.787 2.228 19.022 1.00 84.06 285 ASP A N 1
ATOM 2315 C CA . ASP A 1 285 ? 20.502 1.274 20.097 1.00 84.06 285 ASP A CA 1
ATOM 2316 C C . ASP A 1 285 ? 21.549 0.149 20.152 1.00 84.06 285 ASP A C 1
ATOM 2318 O O . ASP A 1 285 ? 22.067 -0.172 21.221 1.00 84.06 285 ASP A O 1
ATOM 2322 N N . THR A 1 286 ? 21.931 -0.393 18.989 1.00 86.00 286 THR A N 1
ATOM 2323 C CA . THR A 1 286 ? 22.977 -1.422 18.869 1.00 86.00 286 THR A CA 1
ATOM 2324 C C . THR A 1 286 ? 24.340 -0.897 19.321 1.00 86.00 286 THR A C 1
ATOM 2326 O O . THR A 1 286 ? 25.038 -1.563 20.081 1.00 86.00 286 THR A O 1
ATOM 2329 N N . CYS A 1 287 ? 24.722 0.308 18.885 1.00 86.12 287 CYS A N 1
ATOM 2330 C CA . CYS A 1 287 ? 25.981 0.938 19.281 1.00 86.12 287 CYS A CA 1
ATOM 2331 C C . CYS A 1 287 ? 26.003 1.266 20.777 1.00 86.12 287 CYS A C 1
ATOM 2333 O O . CYS A 1 287 ? 27.010 1.025 21.436 1.00 86.12 287 CYS A O 1
ATOM 2335 N N . SER A 1 288 ? 24.920 1.826 21.318 1.00 85.50 288 SER A N 1
ATOM 2336 C CA . SER A 1 288 ? 24.819 2.170 22.735 1.00 85.50 288 SER A CA 1
ATOM 2337 C C . SER A 1 288 ? 24.991 0.934 23.606 1.00 85.50 288 SER A C 1
ATOM 2339 O O . SER A 1 288 ? 25.813 0.964 24.516 1.00 85.50 288 SER A O 1
ATOM 2341 N N . GLU A 1 289 ? 24.304 -0.167 23.291 1.00 84.94 289 GLU A N 1
ATOM 2342 C CA . GLU A 1 289 ? 24.476 -1.416 24.033 1.00 84.94 289 GLU A CA 1
ATOM 2343 C C . GLU A 1 289 ? 25.904 -1.971 23.894 1.00 84.94 289 GLU A C 1
ATOM 2345 O O . GLU A 1 289 ? 26.529 -2.282 24.906 1.00 84.94 289 GLU A O 1
ATOM 2350 N N . LEU A 1 290 ? 26.467 -2.008 22.678 1.00 85.62 290 LEU A N 1
ATOM 2351 C CA . LEU A 1 290 ? 27.838 -2.480 22.436 1.00 85.62 290 LEU A CA 1
ATOM 2352 C C . LEU A 1 290 ? 28.874 -1.732 23.287 1.00 85.62 290 LEU A C 1
ATOM 2354 O O . LEU A 1 290 ? 29.728 -2.360 23.910 1.00 85.62 290 LEU A O 1
ATOM 2358 N N . PHE A 1 291 ? 28.803 -0.397 23.333 1.00 84.38 291 PHE A N 1
ATOM 2359 C CA . PHE A 1 291 ? 29.773 0.408 24.079 1.00 84.38 291 PHE A CA 1
ATOM 2360 C C . PHE A 1 291 ? 29.526 0.401 25.591 1.00 84.38 291 PHE A C 1
ATOM 2362 O O . PHE A 1 291 ? 30.499 0.400 26.335 1.00 84.38 291 PHE A O 1
ATOM 2369 N N . ILE A 1 292 ? 28.273 0.313 26.057 1.00 82.31 292 ILE A N 1
ATOM 2370 C CA . ILE A 1 292 ? 27.970 0.094 27.485 1.00 82.31 292 ILE A CA 1
ATOM 2371 C C . ILE A 1 292 ? 28.587 -1.228 27.960 1.00 82.31 292 ILE A C 1
ATOM 2373 O O . ILE A 1 292 ? 29.168 -1.298 29.043 1.00 82.31 292 ILE A O 1
ATOM 2377 N N . LEU A 1 293 ? 28.472 -2.278 27.148 1.00 78.38 293 LEU A N 1
ATOM 2378 C CA . LEU A 1 293 ? 29.024 -3.594 27.446 1.00 78.38 293 LEU A CA 1
ATOM 2379 C C . LEU A 1 293 ? 30.561 -3.600 27.391 1.00 78.38 293 LEU A C 1
ATOM 2381 O O . LEU A 1 293 ? 31.200 -4.168 28.276 1.00 78.38 293 LEU A O 1
ATOM 2385 N N . ALA A 1 294 ? 31.157 -2.923 26.405 1.00 78.25 294 ALA A N 1
ATOM 2386 C CA . ALA A 1 294 ? 32.609 -2.790 26.287 1.00 78.25 294 ALA A CA 1
ATOM 2387 C C . ALA A 1 294 ? 33.240 -1.999 27.453 1.00 78.25 294 ALA A C 1
ATOM 2389 O O . ALA A 1 294 ? 34.318 -2.367 27.920 1.00 78.25 294 ALA A O 1
ATOM 2390 N N . GLU A 1 295 ? 32.573 -0.945 27.942 1.00 77.19 295 GLU A N 1
ATOM 2391 C CA . GLU A 1 295 ? 33.066 -0.086 29.032 1.00 77.19 295 GLU A CA 1
ATOM 2392 C C . GLU A 1 295 ? 33.025 -0.782 30.403 1.00 77.19 295 GLU A C 1
ATOM 2394 O O . GLU A 1 295 ? 33.936 -0.604 31.211 1.00 77.19 295 GLU A O 1
ATOM 2399 N N . ASN A 1 296 ? 31.992 -1.583 30.686 1.00 68.69 296 ASN A N 1
ATOM 2400 C CA . ASN A 1 296 ? 31.729 -2.029 32.055 1.00 68.69 296 ASN A CA 1
ATOM 2401 C C . ASN A 1 296 ? 32.513 -3.273 32.511 1.00 68.69 296 ASN A C 1
ATOM 2403 O O . ASN A 1 296 ? 32.595 -3.468 33.720 1.00 68.69 296 ASN A O 1
ATOM 2407 N N . LYS A 1 297 ? 33.079 -4.105 31.611 1.00 58.03 297 LYS A N 1
ATOM 2408 C CA . LYS A 1 297 ? 33.851 -5.364 31.868 1.00 58.03 297 LYS A CA 1
ATOM 2409 C C . LYS A 1 297 ? 33.316 -6.341 32.946 1.00 58.03 297 LYS A C 1
ATOM 2411 O O . LYS A 1 297 ? 33.925 -7.378 33.189 1.00 58.03 297 LYS A O 1
ATOM 2416 N N . LYS A 1 298 ? 32.185 -6.053 33.585 1.00 47.41 298 LYS A N 1
ATOM 2417 C CA . LYS A 1 298 ? 31.541 -6.807 34.655 1.00 47.41 298 LYS A CA 1
ATOM 2418 C C . LYS A 1 298 ? 30.137 -7.138 34.201 1.00 47.41 298 LYS A C 1
ATOM 2420 O O . LYS A 1 298 ? 29.315 -6.241 34.040 1.00 47.41 298 LYS A O 1
ATOM 2425 N N . ILE A 1 299 ? 29.865 -8.424 34.044 1.00 43.44 299 ILE A N 1
ATOM 2426 C CA . ILE A 1 299 ? 28.504 -8.943 33.992 1.00 43.44 299 ILE A CA 1
ATOM 2427 C C . ILE A 1 299 ? 28.420 -10.038 35.032 1.00 43.44 299 ILE A C 1
ATOM 2429 O O . ILE A 1 299 ? 29.080 -11.070 34.920 1.00 43.44 299 ILE A O 1
ATOM 2433 N N . ASP A 1 300 ? 27.608 -9.772 36.048 1.00 40.56 300 ASP A N 1
ATOM 2434 C CA . ASP A 1 300 ? 27.188 -10.775 37.007 1.00 40.56 300 ASP A CA 1
ATOM 2435 C C . ASP A 1 300 ? 26.393 -11.867 36.294 1.00 40.56 300 ASP A C 1
ATOM 2437 O O . ASP A 1 300 ? 25.411 -11.624 35.576 1.00 40.56 300 ASP A O 1
ATOM 2441 N N . PHE A 1 301 ? 26.809 -13.103 36.537 1.00 38.12 301 PHE A N 1
ATOM 2442 C CA . PHE A 1 301 ? 25.986 -14.262 36.275 1.00 38.12 301 PHE A CA 1
ATOM 2443 C C . PHE A 1 301 ? 24.865 -14.257 37.314 1.00 38.12 301 PHE A C 1
ATOM 2445 O O . PHE A 1 301 ? 25.114 -14.411 38.505 1.00 38.12 301 PHE A O 1
ATOM 2452 N N . PHE A 1 302 ? 23.611 -14.131 36.877 1.00 41.34 302 PHE A N 1
ATOM 2453 C CA . PHE A 1 302 ? 22.504 -14.628 37.693 1.00 41.34 302 PHE A CA 1
ATOM 2454 C C . PHE A 1 302 ? 22.680 -16.145 37.831 1.00 41.34 302 PHE A C 1
ATOM 2456 O O . PHE A 1 302 ? 22.205 -16.908 36.993 1.00 41.34 302 PHE A O 1
ATOM 2463 N N . SER A 1 303 ? 23.389 -16.573 38.870 1.00 42.09 303 SER A N 1
ATOM 2464 C CA . SER A 1 303 ? 23.489 -17.968 39.295 1.00 42.09 303 SER A CA 1
ATOM 2465 C C . SER A 1 303 ? 22.396 -18.353 40.301 1.00 42.09 303 SER A C 1
ATOM 2467 O O . SER A 1 303 ? 22.266 -19.531 40.608 1.00 42.09 303 SER A O 1
ATOM 2469 N N . ASN A 1 304 ? 21.541 -17.419 40.745 1.00 41.66 304 ASN A N 1
ATOM 2470 C CA . ASN A 1 304 ? 20.585 -17.681 41.834 1.00 41.66 304 ASN A CA 1
ATOM 2471 C C . ASN A 1 304 ? 19.084 -17.697 41.461 1.00 41.66 304 ASN A C 1
ATOM 2473 O O . ASN A 1 304 ? 18.267 -18.031 42.315 1.00 41.66 304 ASN A O 1
ATOM 2477 N N . GLU A 1 305 ? 18.672 -17.426 40.213 1.00 48.03 305 GLU A N 1
ATOM 2478 C CA . GLU A 1 305 ? 17.235 -17.489 39.843 1.00 48.03 305 GLU A CA 1
ATOM 2479 C C . GLU A 1 305 ? 16.683 -18.922 39.730 1.00 48.03 305 GLU A C 1
ATOM 2481 O O . GLU A 1 305 ? 15.493 -19.146 39.968 1.00 48.03 305 GLU A O 1
ATOM 2486 N N . ASN A 1 306 ? 17.537 -19.908 39.422 1.00 49.62 306 ASN A N 1
ATOM 2487 C CA . ASN A 1 306 ? 17.130 -21.312 39.266 1.00 49.62 306 ASN A CA 1
ATOM 2488 C C . ASN A 1 306 ? 16.568 -21.930 40.561 1.00 49.62 306 ASN A C 1
ATOM 2490 O O . ASN A 1 306 ? 15.830 -22.918 40.496 1.00 49.62 306 ASN A O 1
ATOM 2494 N N . ASN A 1 307 ? 16.856 -21.338 41.726 1.00 53.59 307 ASN A N 1
ATOM 2495 C CA . ASN A 1 307 ? 16.305 -21.790 43.003 1.00 53.59 307 ASN A CA 1
ATOM 2496 C C . ASN A 1 307 ? 14.893 -21.244 43.280 1.00 53.59 307 ASN A C 1
ATOM 2498 O O . ASN A 1 307 ? 14.123 -21.927 43.946 1.00 53.59 307 ASN A O 1
ATOM 2502 N N . GLN A 1 308 ? 14.504 -20.088 42.722 1.00 62.91 308 GLN A N 1
ATOM 2503 C CA . GLN A 1 308 ? 13.228 -19.428 43.048 1.00 62.91 308 GLN A CA 1
ATOM 2504 C C . GLN A 1 308 ? 12.105 -19.687 42.027 1.00 62.91 308 GLN A C 1
ATOM 2506 O O . GLN A 1 308 ? 10.934 -19.731 42.406 1.00 62.91 308 GLN A O 1
ATOM 2511 N N . PHE A 1 309 ? 12.445 -19.895 40.750 1.00 69.31 309 PHE A N 1
ATOM 2512 C CA . PHE A 1 309 ? 11.471 -20.106 39.674 1.00 69.31 309 PHE A CA 1
ATOM 2513 C C . PHE A 1 309 ? 11.776 -21.371 38.875 1.00 69.31 309 PHE A C 1
ATOM 2515 O O . PHE A 1 309 ? 12.937 -21.736 38.670 1.00 69.31 309 PHE A O 1
ATOM 2522 N N . ARG A 1 310 ? 10.734 -22.029 38.362 1.00 79.12 310 ARG A N 1
ATOM 2523 C CA . ARG A 1 310 ? 10.890 -22.940 37.227 1.00 79.12 310 ARG A CA 1
ATOM 2524 C C . ARG A 1 310 ? 10.908 -22.128 35.939 1.00 79.12 310 ARG A C 1
ATOM 2526 O O . ARG A 1 310 ? 9.905 -21.512 35.598 1.00 79.12 310 ARG A O 1
ATOM 2533 N N . ILE A 1 311 ? 12.012 -22.160 35.197 1.00 74.19 311 ILE A N 1
ATOM 2534 C CA . ILE A 1 311 ? 12.082 -21.513 33.881 1.00 74.19 311 ILE A CA 1
ATOM 2535 C C . ILE A 1 311 ? 11.541 -22.461 32.813 1.00 74.19 311 ILE A C 1
ATOM 2537 O O . ILE A 1 311 ? 12.085 -23.548 32.615 1.00 74.19 311 ILE A O 1
ATOM 2541 N N . ILE A 1 312 ? 10.517 -22.008 32.097 1.00 74.31 312 ILE A N 1
ATOM 2542 C CA . ILE A 1 312 ? 9.957 -22.680 30.927 1.00 74.31 312 ILE A CA 1
ATOM 2543 C C . ILE A 1 312 ? 10.300 -21.837 29.697 1.00 74.31 312 ILE A C 1
ATOM 2545 O O . ILE A 1 312 ? 9.987 -20.646 29.634 1.00 74.31 312 ILE A O 1
ATOM 2549 N N . ASN A 1 313 ? 10.979 -22.451 28.728 1.00 69.75 313 ASN A N 1
ATOM 2550 C CA . ASN A 1 313 ? 11.339 -21.816 27.463 1.00 69.75 313 ASN A CA 1
ATOM 2551 C C . ASN A 1 313 ? 10.508 -22.427 26.342 1.00 69.75 313 ASN A C 1
ATOM 2553 O O . ASN A 1 313 ? 10.361 -23.645 26.286 1.00 69.75 313 ASN A O 1
ATOM 2557 N N . LEU A 1 314 ? 10.043 -21.600 25.411 1.00 65.62 314 LEU A N 1
ATOM 2558 C CA . LEU A 1 314 ? 9.374 -22.095 24.212 1.00 65.62 314 LEU A CA 1
ATOM 2559 C C . LEU A 1 314 ? 10.397 -22.796 23.289 1.00 65.62 314 LEU A C 1
ATOM 2561 O O . LEU A 1 314 ? 11.344 -22.153 22.834 1.00 65.62 314 LEU A O 1
ATOM 2565 N N . LYS A 1 315 ? 10.248 -24.098 23.009 1.00 60.00 315 LYS A N 1
ATOM 2566 C CA . LYS A 1 315 ? 11.118 -24.843 22.070 1.00 60.00 315 LYS A CA 1
ATOM 2567 C C . LYS A 1 315 ? 10.362 -25.259 20.803 1.00 60.00 315 LYS A C 1
ATOM 2569 O O . LYS A 1 315 ? 9.138 -25.241 20.765 1.00 60.00 315 LYS A O 1
ATOM 2574 N N . LYS A 1 316 ? 11.098 -25.611 19.740 1.00 48.88 316 LYS A N 1
ATOM 2575 C CA . LYS A 1 316 ? 10.529 -26.144 18.486 1.00 48.88 316 LYS A CA 1
ATOM 2576 C C . LYS A 1 316 ? 9.832 -27.481 18.752 1.00 48.88 316 LYS A C 1
ATOM 2578 O O . LYS A 1 316 ? 10.488 -28.379 19.262 1.00 48.88 316 LYS A O 1
ATOM 2583 N N . GLY A 1 317 ? 8.554 -27.612 18.392 1.00 50.78 317 GLY A N 1
ATOM 2584 C CA . GLY A 1 317 ? 7.810 -28.877 18.480 1.00 50.78 317 GLY A CA 1
ATOM 2585 C C . GLY A 1 317 ? 7.249 -29.248 19.862 1.00 50.78 317 GLY A C 1
ATOM 2586 O O . GLY A 1 317 ? 6.496 -30.213 19.949 1.00 50.78 317 GLY A O 1
ATOM 2587 N N . ASP A 1 318 ? 7.534 -28.478 20.917 1.00 55.94 318 ASP A N 1
ATOM 2588 C CA . ASP A 1 318 ? 6.877 -28.577 22.233 1.00 55.94 318 ASP A CA 1
ATOM 2589 C C . ASP A 1 318 ? 5.392 -28.161 22.152 1.00 55.94 318 ASP A C 1
ATOM 2591 O O . ASP A 1 318 ? 5.007 -27.038 22.494 1.00 55.94 318 ASP A O 1
ATOM 2595 N N . LEU A 1 319 ? 4.527 -28.993 21.570 1.00 51.50 319 LEU A N 1
ATOM 2596 C CA . LEU A 1 319 ? 3.095 -28.680 21.496 1.00 51.50 319 LEU A CA 1
ATOM 2597 C C . LEU A 1 319 ? 2.455 -28.668 22.889 1.00 51.50 319 LEU A C 1
ATOM 2599 O O . LEU A 1 319 ? 1.425 -28.030 23.034 1.00 51.50 319 LEU A O 1
ATOM 2603 N N . ASN A 1 320 ? 3.105 -29.254 23.902 1.00 61.41 320 ASN A N 1
ATOM 2604 C CA . ASN A 1 320 ? 2.570 -29.470 25.243 1.00 61.41 320 ASN A CA 1
ATOM 2605 C C . ASN A 1 320 ? 3.342 -28.745 26.363 1.00 61.41 320 ASN A C 1
ATOM 2607 O O . ASN A 1 320 ? 3.588 -29.297 27.433 1.00 61.41 320 ASN A O 1
ATOM 2611 N N . ILE A 1 321 ? 3.709 -27.473 26.173 1.00 64.06 321 ILE A N 1
ATOM 2612 C CA . ILE A 1 321 ? 4.347 -26.667 27.241 1.00 64.06 321 ILE A CA 1
ATOM 2613 C C . ILE A 1 321 ? 3.498 -26.625 28.527 1.00 64.06 321 ILE A C 1
ATOM 2615 O O . ILE A 1 321 ? 4.025 -26.520 29.631 1.00 64.06 321 ILE A O 1
ATOM 2619 N N . TYR A 1 322 ? 2.181 -26.752 28.400 1.00 66.50 322 TYR A N 1
ATOM 2620 C CA . TYR A 1 322 ? 1.253 -26.842 29.523 1.00 66.50 322 TYR A CA 1
ATOM 2621 C C . TYR A 1 322 ? 1.351 -28.160 30.311 1.00 66.50 322 TYR A C 1
ATOM 2623 O O . TYR A 1 322 ? 1.082 -28.136 31.507 1.00 66.50 322 TYR A O 1
ATOM 2631 N N . GLU A 1 323 ? 1.786 -29.278 29.718 1.00 67.69 323 GLU A N 1
ATOM 2632 C CA . GLU A 1 323 ? 2.076 -30.511 30.478 1.00 67.69 323 GLU A CA 1
ATOM 2633 C C . GLU A 1 323 ? 3.262 -30.280 31.418 1.00 67.69 323 GLU A C 1
ATOM 2635 O O . GLU A 1 323 ? 3.185 -30.624 32.592 1.00 67.69 323 GLU A O 1
ATOM 2640 N N . GLN A 1 324 ? 4.278 -29.531 30.971 1.00 69.81 324 GLN A N 1
ATOM 2641 C CA . GLN A 1 324 ? 5.384 -29.105 31.839 1.00 69.81 324 GLN A CA 1
ATOM 2642 C C . GLN A 1 324 ? 4.905 -28.196 32.982 1.00 69.81 324 GLN A C 1
ATOM 2644 O O . GLN A 1 324 ? 5.506 -28.194 34.048 1.00 69.81 324 GLN A O 1
ATOM 2649 N N . ILE A 1 325 ? 3.832 -27.417 32.788 1.00 69.06 325 ILE A N 1
ATOM 2650 C CA . ILE A 1 325 ? 3.212 -26.628 33.865 1.00 69.06 325 ILE A CA 1
ATOM 2651 C C . ILE A 1 325 ? 2.482 -27.539 34.849 1.00 69.06 325 ILE A C 1
ATOM 2653 O O . ILE A 1 325 ? 2.516 -27.261 36.043 1.00 69.06 325 ILE A O 1
ATOM 2657 N N . ILE A 1 326 ? 1.827 -28.601 34.379 1.00 65.31 326 ILE A N 1
ATOM 2658 C CA . ILE A 1 326 ? 1.071 -29.543 35.216 1.00 65.31 326 ILE A CA 1
ATOM 2659 C C . ILE A 1 326 ? 2.029 -30.409 36.048 1.00 65.31 326 ILE A C 1
ATOM 2661 O O . ILE A 1 326 ? 1.870 -30.482 37.264 1.00 65.31 326 ILE A O 1
ATOM 2665 N N . GLU A 1 327 ? 3.063 -30.972 35.424 1.00 66.31 327 GLU A N 1
ATOM 2666 C CA . GLU A 1 327 ? 3.998 -31.938 36.024 1.00 66.31 327 GLU A CA 1
ATOM 2667 C C . GLU A 1 327 ? 5.026 -31.323 36.996 1.00 66.31 327 GLU A C 1
ATOM 2669 O O . GLU A 1 327 ? 5.700 -32.052 37.723 1.00 66.31 327 GLU A O 1
ATOM 2674 N N . ASP A 1 328 ? 5.185 -29.994 37.029 1.00 67.31 328 ASP A N 1
ATOM 2675 C CA . ASP A 1 328 ? 6.238 -29.359 37.833 1.00 67.31 328 ASP A CA 1
ATOM 2676 C C . ASP A 1 328 ? 5.850 -29.154 39.306 1.00 67.31 328 ASP A C 1
ATOM 2678 O O . ASP A 1 328 ? 4.801 -28.597 39.613 1.00 67.31 328 ASP A O 1
ATOM 2682 N N . ASN A 1 329 ? 6.730 -29.495 40.245 1.00 69.00 329 ASN A N 1
ATOM 2683 C CA . ASN A 1 329 ? 6.467 -29.330 41.679 1.00 69.00 329 ASN A CA 1
ATOM 2684 C C . ASN A 1 329 ? 6.657 -27.887 42.197 1.00 69.00 329 ASN A C 1
ATOM 2686 O O . ASN A 1 329 ? 6.411 -27.623 43.374 1.00 69.00 329 ASN A O 1
ATOM 2690 N N . LYS A 1 330 ? 7.120 -26.936 41.369 1.00 74.25 330 LYS A N 1
ATOM 2691 C CA . LYS A 1 330 ? 7.312 -25.532 41.778 1.00 74.25 330 LYS A CA 1
ATOM 2692 C C . LYS A 1 330 ? 6.056 -24.677 41.559 1.00 74.25 330 LYS A C 1
ATOM 2694 O O . LYS A 1 330 ? 5.497 -24.630 40.468 1.00 74.25 330 LYS A O 1
ATOM 2699 N N . ASN A 1 331 ? 5.702 -23.877 42.570 1.00 77.50 331 ASN A N 1
ATOM 2700 C CA . ASN A 1 331 ? 4.547 -22.962 42.529 1.00 77.50 331 ASN A CA 1
ATOM 2701 C C . ASN A 1 331 ? 4.776 -21.681 41.708 1.00 77.50 331 ASN A C 1
ATOM 2703 O O . ASN A 1 331 ? 3.814 -21.014 41.336 1.00 77.50 331 ASN A O 1
ATOM 2707 N N . ASN A 1 332 ? 6.035 -21.320 41.438 1.00 79.75 332 ASN A N 1
ATOM 2708 C CA . ASN A 1 332 ? 6.393 -20.124 40.680 1.00 79.75 332 ASN A CA 1
ATOM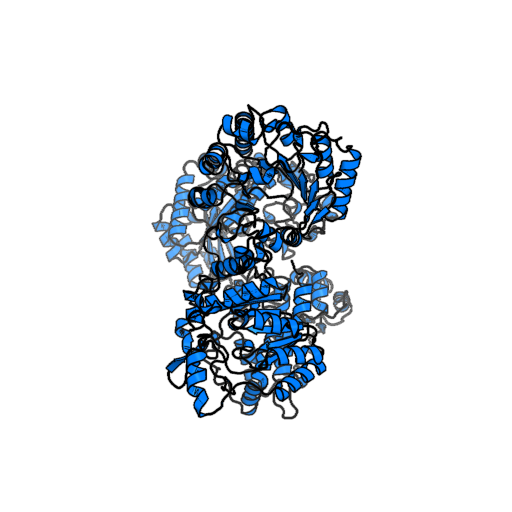 2709 C C . ASN A 1 332 ? 7.055 -20.513 39.355 1.00 79.75 332 ASN A C 1
ATOM 2711 O O . ASN A 1 332 ? 8.167 -21.052 39.330 1.00 79.75 332 ASN A O 1
ATOM 2715 N N . ILE A 1 333 ? 6.389 -20.187 38.255 1.00 81.69 333 ILE A N 1
ATOM 2716 C CA . ILE A 1 333 ? 6.831 -20.466 36.893 1.00 81.69 333 ILE A CA 1
ATOM 2717 C C . ILE A 1 333 ? 7.270 -19.157 36.241 1.00 81.69 333 ILE A C 1
ATOM 2719 O O . ILE A 1 333 ? 6.587 -18.140 36.320 1.00 81.69 333 ILE A O 1
ATOM 2723 N N . LEU A 1 334 ? 8.411 -19.179 35.564 1.00 81.19 334 LEU A N 1
ATOM 2724 C CA . LEU A 1 334 ? 8.887 -18.094 34.723 1.00 81.19 334 LEU A CA 1
ATOM 2725 C C . LEU A 1 334 ? 8.840 -18.541 33.266 1.00 81.19 334 LEU A C 1
ATOM 2727 O O . LEU A 1 334 ? 9.688 -19.310 32.809 1.00 81.19 334 LEU A O 1
ATOM 2731 N N . PHE A 1 335 ? 7.866 -18.026 32.529 1.00 81.50 335 PHE A N 1
ATOM 2732 C CA . PHE A 1 335 ? 7.814 -18.174 31.088 1.00 81.50 335 PHE A CA 1
ATOM 2733 C C . PHE A 1 335 ? 8.776 -17.189 30.431 1.00 81.50 335 PHE A C 1
ATOM 2735 O O . PHE A 1 335 ? 8.649 -15.970 30.571 1.00 81.50 335 PHE A O 1
ATOM 2742 N N . ASN A 1 336 ? 9.733 -17.714 29.679 1.00 79.69 336 ASN A N 1
ATOM 2743 C CA . ASN A 1 336 ? 10.670 -16.915 28.912 1.00 79.69 336 ASN A CA 1
ATOM 2744 C C . ASN A 1 336 ? 10.347 -17.028 27.423 1.00 79.69 336 ASN A C 1
ATOM 2746 O O . ASN A 1 336 ? 10.506 -18.098 26.833 1.00 79.69 336 ASN A O 1
ATOM 2750 N N . LEU A 1 337 ? 9.932 -15.914 26.810 1.00 78.44 337 LEU A N 1
ATOM 2751 C CA . LEU A 1 337 ? 9.760 -15.848 25.363 1.00 78.44 337 LEU A CA 1
ATOM 2752 C C . LEU A 1 337 ? 11.149 -15.794 24.706 1.00 78.44 337 LEU A C 1
ATOM 2754 O O . LEU A 1 337 ? 11.878 -14.817 24.920 1.00 78.44 337 LEU A O 1
ATOM 2758 N N . PRO A 1 338 ? 11.561 -16.816 23.937 1.00 74.50 338 PRO A N 1
ATOM 2759 C CA . PRO A 1 338 ? 12.820 -16.753 23.215 1.00 74.50 338 PRO A CA 1
ATOM 2760 C C . PRO A 1 338 ? 12.703 -15.795 22.018 1.00 74.50 338 PRO A C 1
ATOM 2762 O O . PRO A 1 338 ? 11.599 -15.540 21.529 1.00 74.50 338 PRO A O 1
ATOM 2765 N N . PRO A 1 339 ? 13.833 -15.289 21.498 1.00 71.38 339 PRO A N 1
ATOM 2766 C CA . PRO A 1 339 ? 13.866 -14.630 20.200 1.00 71.38 339 PRO A CA 1
ATOM 2767 C C . PRO A 1 339 ? 13.215 -15.502 19.109 1.00 71.38 339 PRO A C 1
ATOM 2769 O O . PRO A 1 339 ? 13.408 -16.721 19.136 1.00 71.38 339 PRO A O 1
ATOM 2772 N N . PRO A 1 340 ? 12.496 -14.924 18.129 1.00 65.69 340 PRO A N 1
ATOM 2773 C CA . PRO A 1 340 ? 11.847 -15.701 17.079 1.00 65.69 340 PRO A CA 1
ATOM 2774 C C . PRO A 1 340 ? 12.883 -16.421 16.198 1.00 65.69 340 PRO A C 1
ATOM 2776 O O . PRO A 1 340 ? 13.527 -15.815 15.335 1.00 65.69 340 PRO A O 1
ATOM 2779 N N . GLY A 1 341 ? 13.070 -17.718 16.451 1.00 59.22 341 GLY A N 1
ATOM 2780 C CA . GLY A 1 341 ? 13.710 -18.680 15.547 1.00 59.22 341 GLY A CA 1
ATOM 2781 C C . GLY A 1 341 ? 12.664 -19.507 14.792 1.00 59.22 341 GLY A C 1
ATOM 2782 O O . GLY A 1 341 ? 11.469 -19.331 15.035 1.00 59.22 341 GLY A O 1
ATOM 2783 N N . ASP A 1 342 ? 13.108 -20.428 13.925 1.00 47.62 342 ASP A N 1
ATOM 2784 C CA . ASP A 1 342 ? 12.263 -21.290 13.066 1.00 47.62 342 ASP A CA 1
ATOM 2785 C C . ASP A 1 342 ? 11.099 -21.982 13.803 1.00 47.62 342 ASP A C 1
ATOM 2787 O O . ASP A 1 342 ? 10.120 -22.376 13.184 1.00 47.62 342 ASP A O 1
ATOM 2791 N N . SER A 1 343 ? 11.187 -22.119 15.128 1.00 50.53 343 SER A N 1
ATOM 2792 C CA . SER A 1 343 ? 10.129 -22.629 15.996 1.00 50.53 343 SER A CA 1
ATOM 2793 C C . SER A 1 343 ? 8.976 -21.658 16.237 1.00 50.53 343 SER A C 1
ATOM 2795 O O . SER A 1 343 ? 7.821 -22.054 16.155 1.00 50.53 343 SER A O 1
ATOM 2797 N N . MET A 1 344 ? 9.249 -20.389 16.547 1.00 56.09 344 MET A N 1
ATOM 2798 C CA . MET A 1 344 ? 8.222 -19.435 16.982 1.00 56.09 344 MET A CA 1
ATOM 2799 C C . MET A 1 344 ? 7.281 -19.047 15.837 1.00 56.09 344 MET A C 1
ATOM 2801 O O . MET A 1 344 ? 6.091 -18.859 16.072 1.00 56.09 344 MET A O 1
ATOM 2805 N N . ILE A 1 345 ? 7.794 -19.001 14.604 1.00 54.72 345 ILE A N 1
ATOM 2806 C CA . ILE A 1 345 ? 6.996 -18.783 13.387 1.00 54.72 345 ILE A CA 1
ATOM 2807 C C . ILE A 1 345 ? 6.010 -19.945 13.176 1.00 54.72 345 ILE A C 1
ATOM 2809 O O . ILE A 1 345 ? 4.857 -19.732 12.813 1.00 54.72 345 ILE A O 1
ATOM 2813 N N . GLU A 1 346 ? 6.428 -21.177 13.467 1.00 54.09 346 GLU A N 1
ATOM 2814 C CA . GLU A 1 346 ? 5.596 -22.379 13.356 1.00 54.09 346 GLU A CA 1
ATOM 2815 C C . GLU A 1 346 ? 4.469 -22.392 14.409 1.00 54.09 346 GLU A C 1
ATOM 2817 O O . GLU A 1 346 ? 3.315 -22.669 14.085 1.00 54.09 346 GLU A O 1
ATOM 2822 N N . TYR A 1 347 ? 4.752 -21.958 15.644 1.00 55.53 347 TYR A N 1
ATOM 2823 C CA . TYR A 1 347 ? 3.708 -21.729 16.656 1.00 55.53 347 TYR A CA 1
ATOM 2824 C C . TYR A 1 347 ? 2.767 -20.585 16.298 1.00 55.53 347 TYR A C 1
ATOM 2826 O O . TYR A 1 347 ? 1.575 -20.697 16.557 1.00 55.53 347 TYR A O 1
ATOM 2834 N N . GLN A 1 348 ? 3.270 -19.512 15.687 1.00 57.09 348 GLN A N 1
ATOM 2835 C CA . GLN A 1 348 ? 2.456 -18.397 15.192 1.00 57.09 348 GLN A CA 1
ATOM 2836 C C . GLN A 1 348 ? 1.530 -18.808 14.036 1.00 57.09 348 GLN A C 1
ATOM 2838 O O . GLN A 1 348 ? 0.477 -18.203 13.846 1.00 57.09 348 GLN A O 1
ATOM 2843 N N . LYS A 1 349 ? 1.886 -19.851 13.270 1.00 54.66 349 LYS A N 1
ATOM 2844 C CA . LYS A 1 349 ? 0.966 -20.465 12.298 1.00 54.66 349 LYS A CA 1
ATOM 2845 C C . LYS A 1 349 ? -0.202 -21.177 13.005 1.00 54.66 349 LYS A C 1
ATOM 2847 O O . LYS A 1 349 ? -1.310 -21.164 12.475 1.00 54.66 349 LYS A O 1
ATOM 2852 N N . LYS A 1 350 ? 0.020 -21.754 14.198 1.00 52.38 350 LYS A N 1
ATOM 2853 C CA . LYS A 1 350 ? -1.005 -22.445 15.011 1.00 52.38 350 LYS A CA 1
ATOM 2854 C C . LYS A 1 350 ? -1.841 -21.489 15.877 1.00 52.38 350 LYS A C 1
ATOM 2856 O O . LYS A 1 350 ? -3.062 -21.601 15.901 1.00 52.38 350 LYS A O 1
ATOM 2861 N N . TYR A 1 351 ? -1.203 -20.549 16.571 1.00 50.94 351 TYR A N 1
ATOM 2862 C CA . TYR A 1 351 ? -1.839 -19.509 17.382 1.00 50.94 351 TYR A CA 1
ATOM 2863 C C . TYR A 1 351 ? -1.718 -18.174 16.662 1.00 50.94 351 TYR A C 1
ATOM 2865 O O . TYR A 1 351 ? -0.618 -17.668 16.463 1.00 50.94 351 TYR A O 1
ATOM 2873 N N . PHE A 1 352 ? -2.856 -17.585 16.298 1.00 61.34 352 PHE A N 1
ATOM 2874 C CA . PHE A 1 352 ? -2.882 -16.374 15.478 1.00 61.34 352 PHE A CA 1
ATOM 2875 C C . PHE A 1 352 ? -2.253 -15.156 16.181 1.00 61.34 352 PHE A C 1
ATOM 2877 O O . PHE A 1 352 ? -1.863 -14.218 15.500 1.00 61.34 352 PHE A O 1
ATOM 2884 N N . LYS A 1 353 ? -2.179 -15.146 17.523 1.00 73.62 353 LYS A N 1
ATOM 2885 C CA . LYS A 1 353 ? -1.712 -14.021 18.351 1.00 73.62 353 LYS A CA 1
ATOM 2886 C C . LYS A 1 353 ? -0.984 -14.506 19.608 1.00 73.62 353 LYS A C 1
ATOM 2888 O O . LYS A 1 353 ? -1.378 -15.507 20.210 1.00 73.62 353 LYS A O 1
ATOM 2893 N N . LEU A 1 354 ? 0.062 -13.796 20.035 1.00 78.19 354 LEU A N 1
ATOM 2894 C CA . LEU A 1 354 ? 0.794 -14.099 21.274 1.00 78.19 354 LEU A CA 1
ATOM 2895 C C . LEU A 1 354 ? -0.086 -13.877 22.506 1.00 78.19 354 LEU A C 1
ATOM 2897 O O . LEU A 1 354 ? 0.058 -14.612 23.481 1.00 78.19 354 LEU A O 1
ATOM 2901 N N . SER A 1 355 ? -1.014 -12.916 22.457 1.00 78.38 355 SER A N 1
ATOM 2902 C CA . SER A 1 355 ? -2.031 -12.723 23.501 1.00 78.38 355 SER A CA 1
ATOM 2903 C C . SER A 1 355 ? -2.817 -13.993 23.807 1.00 78.38 355 SER A C 1
ATOM 2905 O O . SER A 1 355 ? -3.020 -14.317 24.977 1.00 78.38 355 SER A O 1
ATOM 2907 N N . ASP A 1 356 ? -3.217 -14.732 22.772 1.00 75.50 356 ASP A N 1
ATOM 2908 C CA . ASP A 1 356 ? -4.058 -15.925 22.902 1.00 75.50 356 ASP A CA 1
ATOM 2909 C C . ASP A 1 356 ? -3.278 -17.035 23.621 1.00 75.50 356 ASP A C 1
ATOM 2911 O O . ASP A 1 356 ? -3.750 -17.632 24.588 1.00 75.50 356 ASP A O 1
ATOM 2915 N N . TYR A 1 357 ? -2.024 -17.238 23.208 1.00 76.94 357 TYR A N 1
ATOM 2916 C CA . TYR A 1 357 ? -1.126 -18.213 23.820 1.00 76.94 357 TYR A CA 1
ATOM 2917 C C . TYR A 1 357 ? -0.829 -17.894 25.295 1.00 76.94 357 TYR A C 1
ATOM 2919 O O . TYR A 1 357 ? -0.908 -18.766 26.159 1.00 76.94 357 TYR A O 1
ATOM 2927 N N . ILE A 1 358 ? -0.527 -16.630 25.604 1.00 79.75 358 ILE A N 1
ATOM 2928 C CA . ILE A 1 358 ? -0.250 -16.180 26.975 1.00 79.75 358 ILE A CA 1
ATOM 2929 C C . ILE A 1 358 ? -1.490 -16.314 27.865 1.00 79.75 358 ILE A C 1
ATOM 2931 O O . ILE A 1 358 ? -1.365 -16.693 29.029 1.00 79.75 358 ILE A O 1
ATOM 2935 N N . SER A 1 359 ? -2.679 -16.042 27.325 1.00 78.00 359 SER A N 1
ATOM 2936 C CA . SER A 1 359 ? -3.942 -16.195 28.052 1.00 78.00 359 SER A CA 1
ATOM 2937 C C . SER A 1 359 ? -4.203 -17.659 28.404 1.00 78.00 359 SER A C 1
ATOM 2939 O O . SER A 1 359 ? -4.525 -17.960 29.551 1.00 78.00 359 SER A O 1
ATOM 2941 N N . HIS A 1 360 ? -3.964 -18.576 27.464 1.00 76.62 360 HIS A N 1
ATOM 2942 C CA . HIS A 1 360 ? -4.102 -20.011 27.709 1.00 76.62 360 HIS A CA 1
ATOM 2943 C C . HIS A 1 360 ? -3.091 -20.544 28.740 1.00 76.62 360 HIS A C 1
ATOM 2945 O O . HIS A 1 360 ? -3.436 -21.358 29.594 1.00 76.62 360 HIS A O 1
ATOM 2951 N N . LEU A 1 361 ? -1.841 -20.063 28.712 1.00 78.31 361 LEU A N 1
ATOM 2952 C CA . LEU A 1 361 ? -0.843 -20.430 29.725 1.00 78.31 361 LEU A CA 1
ATOM 2953 C C . LEU A 1 361 ? -1.244 -19.975 31.132 1.00 78.31 361 LEU A C 1
ATOM 2955 O O . LEU A 1 361 ? -1.048 -20.726 32.086 1.00 78.31 361 LEU A O 1
ATOM 2959 N N . LYS A 1 362 ? -1.803 -18.765 31.261 1.00 79.75 362 LYS A N 1
ATOM 2960 C CA . LYS A 1 362 ? -2.334 -18.269 32.539 1.00 79.75 362 LYS A CA 1
ATOM 2961 C C . LYS A 1 362 ? -3.472 -19.150 33.035 1.00 79.75 362 LYS A C 1
ATOM 2963 O O . LYS A 1 362 ? -3.406 -19.614 34.160 1.00 79.75 362 LYS A O 1
ATOM 2968 N N . GLU A 1 363 ? -4.434 -19.469 32.170 1.00 80.44 363 GLU A N 1
ATOM 2969 C CA . GLU A 1 363 ? -5.567 -20.339 32.507 1.00 80.44 363 GLU A CA 1
ATOM 2970 C C . GLU A 1 363 ? -5.112 -21.707 33.048 1.00 80.44 363 GLU A C 1
ATOM 2972 O O . GLU A 1 363 ? -5.611 -22.177 34.070 1.00 80.44 363 GLU A O 1
ATOM 2977 N N . LYS A 1 364 ? -4.117 -22.336 32.407 1.00 80.44 364 LYS A N 1
ATOM 2978 C CA . LYS A 1 364 ? -3.556 -23.618 32.866 1.00 80.44 364 LYS A CA 1
ATOM 2979 C C . LYS A 1 364 ? -2.782 -23.498 34.178 1.00 80.44 364 LYS A C 1
ATOM 2981 O O . LYS A 1 364 ? -2.869 -24.403 35.005 1.00 80.44 364 LYS A O 1
ATOM 2986 N N . ALA A 1 365 ? -2.031 -22.415 34.372 1.00 78.94 365 ALA A N 1
ATOM 2987 C CA . ALA A 1 365 ? -1.317 -22.163 35.620 1.00 78.94 365 ALA A CA 1
ATOM 2988 C C . ALA A 1 365 ? -2.293 -21.906 36.782 1.00 78.94 365 ALA A C 1
ATOM 2990 O O . ALA A 1 365 ? -2.140 -22.507 37.845 1.00 78.94 365 ALA A O 1
ATOM 2991 N N . ASP A 1 366 ? -3.337 -21.108 36.545 1.00 79.81 366 ASP A N 1
ATOM 2992 C CA . ASP A 1 366 ? -4.393 -20.803 37.513 1.00 79.81 366 ASP A CA 1
ATOM 2993 C C . ASP A 1 366 ? -5.157 -22.074 37.917 1.00 79.81 366 ASP A C 1
ATOM 2995 O O . ASP A 1 366 ? -5.384 -22.305 39.104 1.00 79.81 366 ASP A O 1
ATOM 2999 N N . ALA A 1 367 ? -5.464 -22.963 36.961 1.00 80.50 367 ALA A N 1
ATOM 3000 C CA . ALA A 1 367 ? -6.090 -24.263 37.233 1.00 80.50 367 ALA A CA 1
ATOM 3001 C C . ALA A 1 367 ? -5.242 -25.185 38.134 1.00 80.50 367 ALA A C 1
ATOM 3003 O O . ALA A 1 367 ? -5.778 -26.100 38.754 1.00 80.50 367 ALA A O 1
ATOM 3004 N N . GLN A 1 368 ? -3.930 -24.950 38.210 1.00 80.44 368 GLN A N 1
ATOM 3005 C CA . GLN A 1 368 ? -2.985 -25.677 39.065 1.00 80.44 368 GLN A CA 1
ATOM 3006 C C . GLN A 1 368 ? -2.548 -24.854 40.291 1.00 80.44 368 GLN A C 1
ATOM 3008 O O . GLN A 1 368 ? -1.651 -25.269 41.022 1.00 80.44 368 GLN A O 1
ATOM 3013 N N . ASN A 1 369 ? -3.159 -23.683 40.514 1.00 82.44 369 ASN A N 1
ATOM 3014 C CA . ASN A 1 369 ? -2.818 -22.733 41.574 1.00 82.44 369 ASN A CA 1
ATOM 3015 C C . ASN A 1 369 ? -1.335 -22.291 41.560 1.00 82.44 369 ASN A C 1
ATOM 3017 O O . ASN A 1 369 ? -0.719 -22.079 42.607 1.00 82.44 369 ASN A O 1
ATOM 3021 N N . LYS A 1 370 ? -0.745 -22.172 40.361 1.00 82.19 370 LYS A N 1
ATOM 3022 C CA . LYS A 1 370 ? 0.651 -21.760 40.139 1.00 82.19 370 LYS A CA 1
ATOM 3023 C C . LYS A 1 370 ? 0.710 -20.325 39.628 1.00 82.19 370 LYS A C 1
ATOM 3025 O O . LYS A 1 370 ? -0.073 -19.921 38.776 1.00 82.19 370 LYS A O 1
ATOM 3030 N N . LYS A 1 371 ? 1.694 -19.553 40.093 1.00 81.88 371 LYS A N 1
ATOM 3031 C CA . LYS A 1 371 ? 1.938 -18.184 39.623 1.00 81.88 371 LYS A CA 1
ATOM 3032 C C . LYS A 1 371 ? 2.888 -18.197 38.431 1.00 81.88 371 LYS A C 1
ATOM 3034 O O . LYS A 1 371 ? 3.997 -18.718 38.538 1.00 81.88 371 LYS A O 1
ATOM 3039 N N . ILE A 1 372 ? 2.494 -17.562 37.327 1.00 83.19 372 ILE A N 1
ATOM 3040 C CA . ILE A 1 372 ? 3.330 -17.420 36.129 1.00 83.19 372 ILE A CA 1
ATOM 3041 C C . ILE A 1 372 ? 3.807 -15.973 35.935 1.00 83.19 372 ILE A C 1
ATOM 3043 O O . ILE A 1 372 ? 3.019 -15.031 35.911 1.00 83.19 372 ILE A O 1
ATOM 3047 N N . LEU A 1 373 ? 5.118 -15.796 35.791 1.00 82.81 373 LEU A N 1
ATOM 3048 C CA . LEU A 1 373 ? 5.762 -14.545 35.394 1.00 82.81 373 LEU A CA 1
ATOM 3049 C C . LEU A 1 373 ? 6.250 -14.657 33.950 1.00 82.81 373 LEU A C 1
ATOM 3051 O O . LEU A 1 373 ? 6.561 -15.744 33.469 1.00 82.81 373 LEU A O 1
ATOM 3055 N N . PHE A 1 374 ? 6.357 -13.524 33.267 1.00 81.38 374 PHE A N 1
ATOM 3056 C CA . PHE A 1 374 ? 6.741 -13.439 31.867 1.00 81.38 374 PHE A CA 1
ATOM 3057 C C . PHE A 1 374 ? 8.009 -12.606 31.690 1.00 81.38 374 PHE A C 1
ATOM 3059 O O . PHE A 1 374 ? 8.142 -11.471 32.152 1.00 81.38 374 PHE A O 1
ATOM 3066 N N . ARG A 1 375 ? 8.942 -13.174 30.936 1.00 80.44 375 ARG A N 1
ATOM 3067 C CA . ARG A 1 375 ? 10.185 -12.545 30.500 1.00 80.44 375 ARG A CA 1
ATOM 3068 C C . ARG A 1 375 ? 10.167 -12.413 28.982 1.00 80.44 375 ARG A C 1
ATOM 3070 O O . ARG A 1 375 ? 9.715 -13.316 28.282 1.00 80.44 375 ARG A O 1
ATOM 3077 N N . ASN A 1 376 ? 10.662 -11.280 28.480 1.00 78.31 376 ASN A N 1
ATOM 3078 C CA . ASN A 1 376 ? 10.659 -10.910 27.056 1.00 78.31 376 ASN A CA 1
ATOM 3079 C C . ASN A 1 376 ? 9.271 -10.785 26.396 1.00 78.31 376 ASN A C 1
ATOM 3081 O O . ASN A 1 376 ? 9.194 -10.654 25.177 1.00 78.31 376 ASN A O 1
ATOM 3085 N N . VAL A 1 377 ? 8.193 -10.768 27.181 1.00 83.31 377 VAL A N 1
ATOM 3086 C CA . VAL A 1 377 ? 6.831 -10.492 26.707 1.00 83.31 377 VAL A CA 1
ATOM 3087 C C . VAL A 1 377 ? 6.476 -9.047 27.080 1.00 83.31 377 VAL A C 1
ATOM 3089 O O . VAL A 1 377 ? 6.646 -8.683 28.247 1.00 83.31 377 VAL A O 1
ATOM 3092 N N . PRO A 1 378 ? 5.997 -8.212 26.138 1.00 86.12 378 PRO A N 1
ATOM 3093 C CA . PRO A 1 378 ? 5.573 -6.854 26.449 1.00 86.12 378 PRO A CA 1
ATOM 3094 C C . PRO A 1 378 ? 4.468 -6.849 27.489 1.00 86.12 378 PRO A C 1
ATOM 3096 O O . PRO A 1 378 ? 3.557 -7.679 27.447 1.00 86.12 378 PRO A O 1
ATOM 3099 N N . ALA A 1 379 ? 4.496 -5.824 28.334 1.00 80.94 379 ALA A N 1
ATOM 3100 C CA . ALA A 1 379 ? 3.499 -5.608 29.365 1.00 80.94 379 ALA A CA 1
ATOM 3101 C C . ALA A 1 379 ? 2.063 -5.774 28.848 1.00 80.94 379 ALA A C 1
ATOM 3103 O O . ALA A 1 379 ? 1.220 -6.340 29.529 1.00 80.94 379 ALA A O 1
ATOM 3104 N N . CYS A 1 380 ? 1.767 -5.244 27.655 1.00 79.88 380 CYS A N 1
ATOM 3105 C CA . CYS A 1 380 ? 0.405 -5.160 27.121 1.00 79.88 380 CYS A CA 1
ATOM 3106 C C . CYS A 1 380 ? -0.164 -6.502 26.667 1.00 79.88 380 CYS A C 1
ATOM 3108 O O . CYS A 1 380 ? -1.341 -6.583 26.338 1.00 79.88 380 CYS A O 1
ATOM 3110 N N . ILE A 1 381 ? 0.669 -7.541 26.696 1.00 83.19 381 ILE A N 1
ATOM 3111 C CA . ILE A 1 381 ? 0.311 -8.925 26.412 1.00 83.19 381 ILE A CA 1
ATOM 3112 C C . ILE A 1 381 ? 0.355 -9.748 27.713 1.00 83.19 381 ILE A C 1
ATOM 3114 O O . ILE A 1 381 ? -0.534 -10.554 27.978 1.00 83.19 381 ILE A O 1
ATOM 3118 N N . SER A 1 382 ? 1.364 -9.538 28.568 1.00 77.94 382 SER A N 1
ATOM 3119 C CA . SER A 1 382 ? 1.568 -10.319 29.801 1.00 77.94 382 SER A CA 1
ATOM 3120 C C . SER A 1 382 ? 0.842 -9.789 31.046 1.00 77.94 382 SER A C 1
ATOM 3122 O O . SER A 1 382 ? 0.608 -10.554 31.987 1.00 77.94 382 SER A O 1
ATOM 3124 N N . GLY A 1 383 ? 0.423 -8.525 31.063 1.00 71.94 383 GLY A N 1
ATOM 3125 C CA . GLY A 1 383 ? -0.055 -7.824 32.260 1.00 71.94 383 GLY A CA 1
ATOM 3126 C C . GLY A 1 383 ? 1.097 -7.228 33.080 1.00 71.94 383 GLY A C 1
ATOM 3127 O O . GLY A 1 383 ? 2.179 -7.809 33.170 1.00 71.94 383 GLY A O 1
ATOM 3128 N N . LYS A 1 384 ? 0.873 -6.048 33.677 1.00 68.88 384 LYS A N 1
ATOM 3129 C CA . LYS A 1 384 ? 1.917 -5.241 34.340 1.00 68.88 384 LYS A CA 1
ATOM 3130 C C . LYS A 1 384 ? 2.593 -5.970 35.505 1.00 68.88 384 LYS A C 1
ATOM 3132 O O . LYS A 1 384 ? 3.808 -5.871 35.646 1.00 68.88 384 LYS A O 1
ATOM 3137 N N . GLU A 1 385 ? 1.830 -6.696 36.322 1.00 64.44 385 GLU A N 1
ATOM 3138 C CA . GLU A 1 385 ? 2.355 -7.388 37.512 1.00 64.44 385 GLU A CA 1
ATOM 3139 C C . GLU A 1 385 ? 3.239 -8.609 37.210 1.00 64.44 385 GLU A C 1
ATOM 3141 O O . GLU A 1 385 ? 3.850 -9.160 38.125 1.00 64.44 385 GLU A O 1
ATOM 3146 N N . ASN A 1 386 ? 3.362 -9.008 35.941 1.00 65.88 386 ASN A N 1
ATOM 3147 C CA . ASN A 1 386 ? 4.020 -10.256 35.566 1.00 65.88 386 ASN A CA 1
ATOM 3148 C C . ASN A 1 386 ? 5.313 -10.062 34.757 1.00 65.88 386 ASN A C 1
ATOM 3150 O O . ASN A 1 386 ? 5.707 -10.979 34.046 1.00 65.88 386 ASN A O 1
ATOM 3154 N N . ILE A 1 387 ? 5.971 -8.899 34.808 1.00 65.62 387 ILE A N 1
ATOM 3155 C CA . ILE A 1 387 ? 7.136 -8.598 33.953 1.00 65.62 387 ILE A CA 1
ATOM 3156 C C . ILE A 1 387 ? 8.443 -8.692 34.738 1.00 65.62 387 ILE A C 1
ATOM 3158 O O . ILE A 1 387 ? 8.596 -8.050 35.774 1.00 65.62 387 ILE A O 1
ATOM 3162 N N . ILE A 1 388 ? 9.426 -9.403 34.181 1.00 66.94 388 ILE A N 1
ATOM 3163 C CA . ILE A 1 388 ? 10.819 -9.372 34.649 1.00 66.94 388 ILE A CA 1
ATOM 3164 C C . ILE A 1 388 ? 11.690 -8.635 33.621 1.00 66.94 388 ILE A C 1
ATOM 3166 O O . ILE A 1 388 ? 11.803 -9.080 32.474 1.00 66.94 388 ILE A O 1
ATOM 3170 N N . LYS A 1 389 ? 12.314 -7.518 34.028 1.00 62.50 389 LYS A N 1
ATOM 3171 C CA . LYS A 1 389 ? 13.323 -6.802 33.222 1.00 62.50 389 LYS A CA 1
ATOM 3172 C C . LYS A 1 389 ? 14.621 -7.611 33.171 1.00 62.50 389 LYS A C 1
ATOM 3174 O O . LYS A 1 389 ? 15.025 -8.177 34.183 1.00 62.50 389 LYS A O 1
ATOM 3179 N N . ASN A 1 390 ? 15.292 -7.629 32.020 1.00 63.41 390 ASN A N 1
ATOM 3180 C CA . ASN A 1 390 ? 16.584 -8.295 31.871 1.00 63.41 390 ASN A CA 1
ATOM 3181 C C . ASN A 1 390 ? 17.668 -7.270 31.532 1.00 63.41 390 ASN A C 1
ATOM 3183 O O . ASN A 1 390 ? 17.603 -6.667 30.464 1.00 63.41 390 ASN A O 1
ATOM 3187 N N . PRO A 1 391 ? 18.705 -7.107 32.367 1.00 58.12 391 PRO A N 1
ATOM 3188 C CA . PRO A 1 391 ? 19.861 -6.330 31.953 1.00 58.12 391 PRO A CA 1
ATOM 3189 C C . PRO A 1 391 ? 20.567 -7.020 30.766 1.00 58.12 391 PRO A C 1
ATOM 3191 O O . PRO A 1 391 ? 20.569 -8.257 30.691 1.00 58.12 391 PRO A O 1
ATOM 3194 N N . PRO A 1 392 ? 21.170 -6.252 29.841 1.00 57.97 392 PRO A N 1
ATOM 3195 C CA . PRO A 1 392 ? 21.966 -6.807 28.750 1.00 57.97 392 PRO A CA 1
ATOM 3196 C C . PRO A 1 392 ? 23.164 -7.594 29.306 1.00 57.97 392 PRO A C 1
ATOM 3198 O O . PRO A 1 392 ? 23.824 -7.160 30.249 1.00 57.97 392 PRO A O 1
ATOM 3201 N N . LYS A 1 393 ? 23.436 -8.774 28.732 1.00 65.56 393 LYS A N 1
ATOM 3202 C CA . LYS A 1 393 ? 24.510 -9.689 29.156 1.00 65.56 393 LYS A CA 1
ATOM 3203 C C . LYS A 1 393 ? 25.443 -9.982 27.978 1.00 65.56 393 LYS A C 1
ATOM 3205 O O . LYS A 1 393 ? 24.972 -10.354 26.907 1.00 65.56 393 LYS A O 1
ATOM 3210 N N . ILE A 1 394 ? 26.755 -9.884 28.188 1.00 64.19 394 ILE A N 1
ATOM 3211 C CA . ILE A 1 394 ? 27.769 -10.490 27.307 1.00 64.19 394 ILE A CA 1
ATOM 3212 C C . ILE A 1 394 ? 27.862 -11.970 27.669 1.00 64.19 394 ILE A C 1
ATOM 3214 O O . ILE A 1 394 ? 28.070 -12.324 28.828 1.00 64.19 394 ILE A O 1
ATOM 3218 N N . LYS A 1 395 ? 27.721 -12.838 26.671 1.00 68.75 395 LYS A N 1
ATOM 3219 C CA . LYS A 1 395 ? 28.046 -14.257 26.801 1.00 68.75 395 LYS A CA 1
ATOM 3220 C C . LYS A 1 395 ? 29.538 -14.451 26.516 1.00 68.75 395 LYS A C 1
ATOM 3222 O O . LYS A 1 395 ? 30.064 -13.798 25.618 1.00 68.75 395 LYS A O 1
ATOM 3227 N N . ASN A 1 396 ? 30.202 -15.380 27.208 1.00 68.06 396 ASN A N 1
ATOM 3228 C CA . ASN A 1 396 ? 31.636 -15.663 27.005 1.00 68.06 396 ASN A CA 1
ATOM 3229 C C . ASN A 1 396 ? 31.992 -15.966 25.536 1.00 68.06 396 ASN A C 1
ATOM 3231 O O . ASN A 1 396 ? 33.076 -15.629 25.081 1.00 68.06 396 ASN A O 1
ATOM 3235 N N . GLU A 1 397 ? 31.061 -16.544 24.773 1.00 71.62 397 GLU A N 1
ATOM 3236 C CA . GLU A 1 397 ? 31.214 -16.839 23.340 1.00 71.62 397 GLU A CA 1
ATOM 3237 C C . GLU A 1 397 ? 31.385 -15.594 22.444 1.00 71.62 397 GLU A C 1
ATOM 3239 O O . GLU A 1 397 ? 31.859 -15.714 21.308 1.00 71.62 397 GLU A O 1
ATOM 3244 N N . PHE A 1 398 ? 31.016 -14.409 22.947 1.00 76.62 398 PHE A N 1
ATOM 3245 C CA . PHE A 1 398 ? 31.177 -13.118 22.273 1.00 76.62 398 PHE A CA 1
ATOM 3246 C C . PHE A 1 398 ? 32.532 -12.471 22.548 1.00 76.62 398 PHE A C 1
ATOM 3248 O O . PHE A 1 398 ? 32.766 -11.365 22.073 1.00 76.62 398 PHE A O 1
ATOM 3255 N N . LEU A 1 399 ? 33.402 -13.104 23.335 1.00 78.56 399 LEU A N 1
ATOM 3256 C CA . LEU A 1 399 ? 34.734 -12.590 23.612 1.00 78.56 399 LEU A CA 1
ATOM 3257 C C . LEU A 1 399 ? 35.749 -13.226 22.660 1.00 78.56 399 LEU A C 1
ATOM 3259 O O . LEU A 1 399 ? 35.746 -14.434 22.418 1.00 78.56 399 LEU A O 1
ATOM 3263 N N . ASN A 1 400 ? 36.627 -12.391 22.123 1.00 78.25 400 ASN A N 1
ATOM 3264 C CA . ASN A 1 400 ? 37.852 -12.815 21.467 1.00 78.25 400 ASN A CA 1
ATOM 3265 C C . ASN A 1 400 ? 38.828 -13.385 22.508 1.00 78.25 400 ASN A C 1
ATOM 3267 O O . ASN A 1 400 ? 38.673 -13.183 23.714 1.00 78.25 400 ASN A O 1
ATOM 3271 N N . SER A 1 401 ? 39.889 -14.046 22.043 1.00 77.31 401 SER A N 1
ATOM 3272 C CA . SER A 1 401 ? 40.943 -14.588 22.914 1.00 77.31 401 SER A CA 1
ATOM 3273 C C . SER A 1 401 ? 41.645 -13.529 23.775 1.00 77.31 401 SER A C 1
ATOM 3275 O O . SER A 1 401 ? 42.205 -13.863 24.811 1.00 77.31 401 SER A O 1
ATOM 3277 N N . ASP A 1 402 ? 41.611 -12.258 23.364 1.00 76.69 402 ASP A N 1
ATOM 3278 C CA . ASP A 1 402 ? 42.158 -11.110 24.100 1.00 76.69 402 ASP A CA 1
ATOM 3279 C C . ASP A 1 402 ? 41.155 -10.474 25.091 1.00 76.69 402 ASP A C 1
ATOM 3281 O O . ASP A 1 402 ? 41.451 -9.447 25.703 1.00 76.69 402 ASP A O 1
ATOM 3285 N N . GLY A 1 403 ? 39.958 -11.057 25.246 1.00 73.12 403 GLY A N 1
ATOM 3286 C CA . GLY A 1 403 ? 38.893 -10.550 26.115 1.00 73.12 403 GLY A CA 1
ATOM 3287 C C . GLY A 1 403 ? 38.118 -9.350 25.553 1.00 73.12 403 GLY A C 1
ATOM 3288 O O . GLY A 1 403 ? 37.270 -8.801 26.257 1.00 73.12 403 GLY A O 1
ATOM 3289 N N . SER A 1 404 ? 38.380 -8.925 24.311 1.00 77.81 404 SER A N 1
ATOM 3290 C CA . SER A 1 404 ? 37.574 -7.911 23.614 1.00 77.81 404 SER A CA 1
ATOM 3291 C C . SER A 1 404 ? 36.287 -8.507 23.031 1.00 77.81 404 SER A C 1
ATOM 3293 O O . SER A 1 404 ? 36.223 -9.699 22.748 1.00 77.81 404 SER A O 1
ATOM 3295 N N . ILE A 1 405 ? 35.248 -7.688 22.833 1.00 81.94 405 ILE A N 1
ATOM 3296 C CA . ILE A 1 405 ? 33.982 -8.144 22.236 1.00 81.94 405 ILE A CA 1
ATOM 3297 C C . ILE A 1 405 ? 34.164 -8.376 20.726 1.00 81.94 405 ILE A C 1
ATOM 3299 O O . ILE A 1 405 ? 34.569 -7.468 19.997 1.00 81.94 405 ILE A O 1
ATOM 3303 N N . ASP A 1 406 ? 33.797 -9.562 20.245 1.00 85.62 406 ASP A N 1
ATOM 3304 C CA . ASP A 1 406 ? 33.588 -9.864 18.830 1.00 85.62 406 ASP A CA 1
ATOM 3305 C C . ASP A 1 406 ? 32.328 -9.135 18.343 1.00 85.62 406 ASP A C 1
ATOM 3307 O O . ASP A 1 406 ? 31.190 -9.504 18.656 1.00 85.62 406 ASP A O 1
ATOM 3311 N N . VAL A 1 407 ? 32.544 -8.069 17.571 1.00 84.00 407 VAL A N 1
ATOM 3312 C CA . VAL A 1 407 ? 31.479 -7.191 17.073 1.00 84.00 407 VAL A CA 1
ATOM 3313 C C . VAL A 1 407 ? 30.472 -7.962 16.226 1.00 84.00 407 VAL A C 1
ATOM 3315 O O . VAL A 1 407 ? 29.280 -7.684 16.308 1.00 84.00 407 VAL A O 1
ATOM 3318 N N . ILE A 1 408 ? 30.911 -8.934 15.424 1.00 84.19 408 ILE A N 1
ATOM 3319 C CA . ILE A 1 408 ? 30.007 -9.646 14.515 1.00 84.19 408 ILE A CA 1
ATOM 3320 C C . ILE A 1 408 ? 29.106 -10.584 15.304 1.00 84.19 408 ILE A C 1
ATOM 3322 O O . ILE A 1 408 ? 27.888 -10.499 15.162 1.00 84.19 408 ILE A O 1
ATOM 3326 N N . LYS A 1 409 ? 29.674 -11.393 16.204 1.00 83.50 409 LYS A N 1
ATOM 3327 C CA . LYS A 1 409 ? 28.875 -12.272 17.072 1.00 83.50 409 LYS A CA 1
ATOM 3328 C C . LYS A 1 409 ? 27.896 -11.484 17.941 1.00 83.50 409 LYS A C 1
ATOM 3330 O O . LYS A 1 409 ? 26.747 -11.897 18.098 1.00 83.50 409 LYS A O 1
ATOM 3335 N N . PHE A 1 410 ? 28.321 -10.331 18.468 1.00 85.44 410 PHE A N 1
ATOM 3336 C CA . PHE A 1 410 ? 27.436 -9.440 19.218 1.00 85.44 410 PHE A CA 1
ATOM 3337 C C . PHE A 1 410 ? 26.258 -8.955 18.364 1.00 85.44 410 PHE A C 1
ATOM 3339 O O . PHE A 1 410 ? 25.112 -9.021 18.804 1.00 85.44 410 PHE A O 1
ATOM 3346 N N . VAL A 1 411 ? 26.518 -8.478 17.143 1.00 84.75 411 VAL A N 1
ATOM 3347 C CA . VAL A 1 411 ? 25.469 -7.957 16.254 1.00 84.75 411 VAL A CA 1
ATOM 3348 C C . VAL A 1 411 ? 24.532 -9.067 15.791 1.00 84.75 411 VAL A C 1
ATOM 3350 O O . VAL A 1 411 ? 23.329 -8.838 15.713 1.00 84.75 411 VAL A O 1
ATOM 3353 N N . GLU A 1 412 ? 25.042 -10.270 15.531 1.00 83.12 412 GLU A N 1
ATOM 3354 C CA . GLU A 1 412 ? 24.222 -11.442 15.216 1.00 83.12 412 GLU A CA 1
ATOM 3355 C C . GLU A 1 412 ? 23.266 -11.801 16.363 1.00 83.12 412 GLU A C 1
ATOM 3357 O O . GLU A 1 412 ? 22.088 -12.079 16.122 1.00 83.12 412 GLU A O 1
ATOM 3362 N N . ASP A 1 413 ? 23.741 -11.772 17.612 1.00 82.94 413 ASP A N 1
ATOM 3363 C CA . ASP A 1 413 ? 22.901 -11.987 18.794 1.00 82.94 413 ASP A CA 1
ATOM 3364 C C . ASP A 1 413 ? 21.894 -10.842 18.979 1.00 82.94 413 ASP A C 1
ATOM 3366 O O . ASP A 1 413 ? 20.695 -11.103 19.107 1.00 82.94 413 ASP A O 1
ATOM 3370 N N . TYR A 1 414 ? 22.344 -9.583 18.895 1.00 84.00 414 TYR A N 1
ATOM 3371 C CA . TYR A 1 414 ? 21.490 -8.397 18.985 1.00 84.00 414 TYR A CA 1
ATOM 3372 C C . TYR A 1 414 ? 20.379 -8.421 17.930 1.00 84.00 414 TYR A C 1
ATOM 3374 O O . TYR A 1 414 ? 19.216 -8.204 18.259 1.00 84.00 414 TYR A O 1
ATOM 3382 N N . ALA A 1 415 ? 20.709 -8.732 16.673 1.00 83.06 415 ALA A N 1
ATOM 3383 C CA . ALA A 1 415 ? 19.757 -8.827 15.571 1.00 83.06 415 ALA A CA 1
ATOM 3384 C C . ALA A 1 415 ? 18.655 -9.852 15.869 1.00 83.06 415 ALA A C 1
ATOM 3386 O O . ALA A 1 415 ? 17.476 -9.547 15.695 1.00 83.06 415 ALA A O 1
ATOM 3387 N N . LYS A 1 416 ? 19.014 -11.030 16.399 1.00 80.12 416 LYS A N 1
ATOM 3388 C CA . LYS A 1 416 ? 18.039 -12.064 16.785 1.00 80.12 416 LYS A CA 1
ATOM 3389 C C . LYS A 1 416 ? 17.083 -11.560 17.863 1.00 80.12 416 LYS A C 1
ATOM 3391 O O . LYS A 1 416 ? 15.879 -11.784 17.760 1.00 80.12 416 LYS A O 1
ATOM 3396 N N . ARG A 1 417 ? 17.600 -10.873 18.886 1.00 82.31 417 ARG A N 1
ATOM 3397 C CA . ARG A 1 417 ? 16.822 -10.438 20.059 1.00 82.31 417 ARG A CA 1
ATOM 3398 C C . ARG A 1 417 ? 16.325 -8.991 20.001 1.00 82.31 417 ARG A C 1
ATOM 3400 O O . ARG A 1 417 ? 15.806 -8.509 21.006 1.00 82.31 417 ARG A O 1
ATOM 3407 N N . ARG A 1 418 ? 16.469 -8.296 18.868 1.00 85.25 418 ARG A N 1
ATOM 3408 C CA . ARG A 1 418 ? 16.088 -6.885 18.730 1.00 85.25 418 ARG A CA 1
ATOM 3409 C C . ARG A 1 418 ? 14.602 -6.714 19.021 1.00 85.25 418 ARG A C 1
ATOM 3411 O O . ARG A 1 418 ? 13.766 -7.321 18.349 1.00 85.25 418 ARG A O 1
ATOM 3418 N N . LYS A 1 419 ? 14.282 -5.859 19.990 1.00 86.38 419 LYS A N 1
ATOM 3419 C CA . LYS A 1 419 ? 12.909 -5.482 20.335 1.00 86.38 419 LYS A CA 1
ATOM 3420 C C . LYS A 1 419 ? 12.597 -4.075 19.846 1.00 86.38 419 LYS A C 1
ATOM 3422 O O . LYS A 1 419 ? 13.490 -3.239 19.736 1.00 86.38 419 LYS A O 1
ATOM 3427 N N . ILE A 1 420 ? 11.336 -3.838 19.507 1.00 87.19 420 ILE A N 1
ATOM 3428 C CA . ILE A 1 420 ? 10.844 -2.572 18.971 1.00 87.19 420 ILE A CA 1
ATOM 3429 C C . ILE A 1 420 ? 9.513 -2.188 19.617 1.00 87.19 420 ILE A C 1
ATOM 3431 O O . ILE A 1 420 ? 8.783 -3.023 20.159 1.00 87.19 420 ILE A O 1
ATOM 3435 N N . LYS A 1 421 ? 9.196 -0.898 19.513 1.00 86.50 421 LYS A N 1
ATOM 3436 C CA . LYS A 1 421 ? 7.953 -0.275 19.973 1.00 86.50 421 LYS A CA 1
ATOM 3437 C C . LYS A 1 421 ? 7.191 0.313 18.785 1.00 86.50 421 LYS A C 1
ATOM 3439 O O . LYS A 1 421 ? 7.810 0.728 17.804 1.00 86.50 421 LYS A O 1
ATOM 3444 N N . GLY A 1 422 ? 5.864 0.334 18.873 1.00 81.75 422 GLY A N 1
ATOM 3445 C CA . GLY A 1 422 ? 4.994 0.980 17.883 1.00 81.75 422 GLY A CA 1
ATOM 3446 C C . GLY A 1 422 ? 4.705 2.440 18.233 1.00 81.75 422 GLY A C 1
ATOM 3447 O O . GLY A 1 422 ? 5.031 2.884 19.330 1.00 81.75 422 GLY A O 1
ATOM 3448 N N . LEU A 1 423 ? 4.041 3.174 17.331 1.00 75.38 423 LEU A N 1
ATOM 3449 C CA . LEU A 1 423 ? 3.614 4.564 17.581 1.00 75.38 423 LEU A CA 1
ATOM 3450 C C . LEU A 1 423 ? 2.739 4.686 18.830 1.00 75.38 423 LEU A C 1
ATOM 3452 O O . LEU A 1 423 ? 2.943 5.572 19.647 1.00 75.38 423 LEU A O 1
ATOM 3456 N N . ALA A 1 424 ? 1.824 3.736 19.033 1.00 72.56 424 ALA A N 1
ATOM 3457 C CA . ALA A 1 424 ? 0.944 3.741 20.196 1.00 72.56 424 ALA A CA 1
ATOM 3458 C C . ALA A 1 424 ? 1.701 3.606 21.533 1.00 72.56 424 ALA A C 1
ATOM 3460 O O . ALA A 1 424 ? 1.151 3.922 22.583 1.00 72.56 424 ALA A O 1
ATOM 3461 N N . CYS A 1 425 ? 2.960 3.151 21.524 1.00 81.00 425 CYS A N 1
ATOM 3462 C CA . CYS A 1 425 ? 3.776 3.095 22.732 1.00 81.00 425 CYS A CA 1
ATOM 3463 C C . CYS A 1 425 ? 4.161 4.487 23.248 1.00 81.00 425 CYS A C 1
ATOM 3465 O O . CYS A 1 425 ? 4.372 4.608 24.452 1.00 81.00 425 CYS A O 1
ATOM 3467 N N . ASP A 1 426 ? 4.200 5.517 22.394 1.00 77.75 426 ASP A N 1
ATOM 3468 C CA . ASP A 1 426 ? 4.556 6.888 22.790 1.00 77.75 426 ASP A CA 1
ATOM 3469 C C . ASP A 1 426 ? 3.548 7.451 23.834 1.00 77.75 426 ASP A C 1
ATOM 3471 O O . ASP A 1 426 ? 3.920 8.226 24.721 1.00 77.75 426 ASP A O 1
ATOM 3475 N N . ASP A 1 427 ? 2.305 6.949 23.829 1.00 70.06 427 ASP A N 1
ATOM 3476 C CA . ASP A 1 427 ? 1.237 7.298 24.783 1.00 70.06 427 ASP A CA 1
ATOM 3477 C C . ASP A 1 427 ? 1.036 6.282 25.928 1.00 70.06 427 ASP A C 1
ATOM 3479 O O . ASP A 1 427 ? 0.172 6.459 26.795 1.00 70.06 427 ASP A O 1
ATOM 3483 N N . CYS A 1 428 ? 1.829 5.209 25.969 1.00 75.56 428 CYS A N 1
ATOM 3484 C CA . CYS A 1 428 ? 1.697 4.139 26.959 1.00 75.56 428 CYS A CA 1
ATOM 3485 C C . CYS A 1 428 ? 2.241 4.552 28.337 1.00 75.56 428 CYS A C 1
ATOM 3487 O O . CYS A 1 428 ? 3.374 5.020 28.439 1.00 75.56 428 CYS A O 1
ATOM 3489 N N . LEU A 1 429 ? 1.497 4.267 29.419 1.00 72.25 429 LEU A N 1
ATOM 3490 C CA . LEU A 1 429 ? 1.957 4.499 30.802 1.00 72.25 429 LEU A CA 1
ATOM 3491 C C . LEU A 1 429 ? 3.255 3.741 31.142 1.00 72.25 429 LEU A C 1
ATOM 3493 O O . LEU A 1 429 ? 4.011 4.159 32.009 1.00 72.25 429 LEU A O 1
ATOM 3497 N N . LEU A 1 430 ? 3.504 2.616 30.470 1.00 77.00 430 LEU A N 1
ATOM 3498 C CA . LEU A 1 430 ? 4.661 1.750 30.708 1.00 77.00 430 LEU A CA 1
ATOM 3499 C C . LEU A 1 430 ? 5.750 1.917 29.645 1.00 77.00 430 LEU A C 1
ATOM 3501 O O . LEU A 1 430 ? 6.561 1.009 29.480 1.00 77.00 430 LEU A O 1
ATOM 3505 N N . ASN A 1 431 ? 5.748 3.010 28.870 1.00 81.94 431 ASN A N 1
ATOM 3506 C CA . ASN A 1 431 ? 6.688 3.160 27.760 1.00 81.94 431 ASN A CA 1
ATOM 3507 C C . ASN A 1 431 ? 8.143 3.041 28.235 1.00 81.94 431 ASN A C 1
ATOM 3509 O O . ASN A 1 431 ? 8.871 2.198 27.722 1.00 81.94 431 ASN A O 1
ATOM 3513 N N . ASP A 1 432 ? 8.548 3.802 29.249 1.00 76.50 432 ASP A N 1
ATOM 3514 C CA . ASP A 1 432 ? 9.944 3.831 29.715 1.00 76.50 432 ASP A CA 1
ATOM 3515 C C . ASP A 1 432 ? 10.396 2.500 30.338 1.00 76.50 432 ASP A C 1
ATOM 3517 O O . ASP A 1 432 ? 11.567 2.131 30.263 1.00 76.50 432 ASP A O 1
ATOM 3521 N N . ASP A 1 433 ? 9.455 1.732 30.891 1.00 75.06 433 ASP A N 1
ATOM 3522 C CA . ASP A 1 433 ? 9.725 0.462 31.564 1.00 75.06 433 ASP A CA 1
ATOM 3523 C C . ASP A 1 433 ? 9.603 -0.775 30.663 1.00 75.06 433 ASP A C 1
ATOM 3525 O O . ASP A 1 433 ? 10.035 -1.863 31.047 1.00 75.06 433 ASP A O 1
ATOM 3529 N N . CYS A 1 434 ? 9.008 -0.640 29.479 1.00 81.19 434 CYS A N 1
ATOM 3530 C CA . CYS A 1 434 ? 8.782 -1.738 28.547 1.00 81.19 434 CYS A CA 1
ATOM 3531 C C . CYS A 1 434 ? 9.846 -1.730 27.445 1.00 81.19 434 CYS A C 1
ATOM 3533 O O . CYS A 1 434 ? 10.044 -0.722 26.776 1.00 81.19 434 CYS A O 1
ATOM 3535 N N . GLU A 1 435 ? 10.486 -2.868 27.182 1.00 80.31 435 GLU A N 1
ATOM 3536 C CA . GLU A 1 435 ? 11.465 -3.010 26.088 1.00 80.31 435 GLU A CA 1
ATOM 3537 C C . GLU A 1 435 ? 10.804 -3.179 24.704 1.00 80.31 435 GLU A C 1
ATOM 3539 O O . GLU A 1 435 ? 11.483 -3.160 23.679 1.00 80.31 435 GLU A O 1
ATOM 3544 N N . GLY A 1 436 ? 9.478 -3.345 24.659 1.00 86.81 436 GLY A N 1
ATOM 3545 C CA . GLY A 1 436 ? 8.736 -3.678 23.444 1.00 86.81 436 GLY A CA 1
ATOM 3546 C C . GLY A 1 436 ? 8.747 -5.177 23.132 1.00 86.81 436 GLY A C 1
ATOM 3547 O O . GLY A 1 436 ? 8.961 -6.008 24.017 1.00 86.81 436 GLY A O 1
ATOM 3548 N N . ILE A 1 437 ? 8.480 -5.528 21.874 1.00 87.44 437 ILE A N 1
ATOM 3549 C CA . ILE A 1 437 ? 8.414 -6.918 21.391 1.00 87.44 437 ILE A CA 1
ATOM 3550 C C . ILE A 1 437 ? 9.473 -7.169 20.324 1.00 87.44 437 ILE A C 1
ATOM 3552 O O . ILE A 1 437 ? 9.913 -6.232 19.664 1.00 87.44 437 ILE A O 1
ATOM 3556 N N . TYR A 1 438 ? 9.873 -8.424 20.123 1.00 87.06 438 TYR A N 1
ATOM 3557 C CA . TYR A 1 438 ? 10.829 -8.785 19.078 1.00 87.06 438 TYR A CA 1
ATOM 3558 C C . TYR A 1 438 ? 10.405 -8.267 17.698 1.00 87.06 438 TYR A C 1
ATOM 3560 O O . TYR A 1 438 ? 9.264 -8.444 17.290 1.00 87.06 438 TYR A O 1
ATOM 3568 N N . GLN A 1 439 ? 11.323 -7.670 16.940 1.00 86.88 439 GLN A N 1
ATOM 3569 C CA . GLN A 1 439 ? 11.010 -7.087 15.632 1.00 86.88 439 GLN A CA 1
ATOM 3570 C C . GLN A 1 439 ? 10.406 -8.105 14.660 1.00 86.88 439 GLN A C 1
ATOM 3572 O O . GLN A 1 439 ? 9.416 -7.801 13.997 1.00 86.88 439 GLN A O 1
ATOM 3577 N N . LYS A 1 440 ? 10.958 -9.324 14.628 1.00 80.56 440 LYS A N 1
ATOM 3578 C CA . LYS A 1 440 ? 10.429 -10.426 13.813 1.00 80.56 440 LYS A CA 1
ATOM 3579 C C . LYS A 1 440 ? 8.969 -10.748 14.125 1.00 80.56 440 LYS A C 1
ATOM 3581 O O . LYS A 1 440 ? 8.230 -11.130 13.230 1.00 80.56 440 LYS A O 1
ATOM 3586 N N . TYR A 1 441 ? 8.535 -10.538 15.368 1.00 81.06 441 TYR A N 1
ATOM 3587 C CA . TYR A 1 441 ? 7.127 -10.667 15.727 1.00 81.06 441 TYR A CA 1
ATOM 3588 C C . TYR A 1 441 ? 6.262 -9.678 14.947 1.00 81.06 441 TYR A C 1
ATOM 3590 O O . TYR A 1 441 ? 5.303 -10.072 14.297 1.00 81.06 441 TYR A O 1
ATOM 3598 N N . VAL A 1 442 ? 6.629 -8.396 14.984 1.00 82.56 442 VAL A N 1
ATOM 3599 C CA . VAL A 1 442 ? 5.875 -7.317 14.333 1.00 82.56 442 VAL A CA 1
ATOM 3600 C C . VAL A 1 442 ? 5.879 -7.469 12.815 1.00 82.56 442 VAL A C 1
ATOM 3602 O O . VAL A 1 442 ? 4.873 -7.187 12.179 1.00 82.56 442 VAL A O 1
ATOM 3605 N N . GLN A 1 443 ? 6.977 -7.944 12.224 1.00 78.56 443 GLN A N 1
ATOM 3606 C CA . GLN A 1 443 ? 7.047 -8.197 10.780 1.00 78.56 443 GLN A CA 1
ATOM 3607 C C . GLN A 1 443 ? 5.999 -9.215 10.304 1.00 78.56 443 GLN A C 1
ATOM 3609 O O . GLN A 1 443 ? 5.517 -9.100 9.179 1.00 78.56 443 GLN A O 1
ATOM 3614 N N . VAL A 1 444 ? 5.646 -10.183 11.157 1.00 75.44 444 VAL A N 1
ATOM 3615 C CA . VAL A 1 444 ? 4.679 -11.247 10.849 1.00 75.44 444 VAL A CA 1
ATOM 3616 C C . VAL A 1 444 ? 3.264 -10.879 11.306 1.00 75.44 444 VAL A C 1
ATOM 3618 O O . VAL A 1 444 ? 2.321 -11.004 10.533 1.00 75.44 444 VAL A O 1
ATOM 3621 N N . GLN A 1 445 ? 3.111 -10.424 12.552 1.00 75.25 445 GLN A N 1
ATOM 3622 C CA . GLN A 1 445 ? 1.812 -10.226 13.216 1.00 75.25 445 GLN A CA 1
ATOM 3623 C C . GLN A 1 445 ? 1.337 -8.768 13.246 1.00 75.25 445 GLN A C 1
ATOM 3625 O O . GLN A 1 445 ? 0.213 -8.476 13.650 1.00 75.25 445 GLN A O 1
ATOM 3630 N N . GLY A 1 446 ? 2.187 -7.833 12.827 1.00 79.81 446 GLY A N 1
ATOM 3631 C CA . GLY A 1 446 ? 1.907 -6.407 12.891 1.00 79.81 446 GLY A CA 1
ATOM 3632 C C . GLY A 1 446 ? 2.000 -5.823 14.303 1.00 79.81 446 GLY A C 1
ATOM 3633 O O . GLY A 1 446 ? 2.405 -6.476 15.269 1.00 79.81 446 GLY A O 1
ATOM 3634 N N . PHE A 1 447 ? 1.627 -4.549 14.428 1.00 80.12 447 PHE A N 1
ATOM 3635 C CA . PHE A 1 447 ? 1.588 -3.839 15.713 1.00 80.12 447 PHE A CA 1
ATOM 3636 C C . PHE A 1 447 ? 0.255 -4.001 16.466 1.00 80.12 447 PHE A C 1
ATOM 3638 O O . PHE A 1 447 ? 0.125 -3.506 17.584 1.00 80.12 447 PHE A O 1
ATOM 3645 N N . ASP A 1 448 ? -0.733 -4.691 15.893 1.00 77.75 448 ASP A N 1
ATOM 3646 C CA . ASP A 1 448 ? -2.130 -4.662 16.348 1.00 77.75 448 ASP A CA 1
ATOM 3647 C C . ASP A 1 448 ? -2.359 -5.172 17.780 1.00 77.75 448 ASP A C 1
ATOM 3649 O O . ASP A 1 448 ? -3.311 -4.750 18.455 1.00 77.75 448 ASP A O 1
ATOM 3653 N N . GLU A 1 449 ? -1.524 -6.095 18.256 1.00 75.31 449 GLU A N 1
ATOM 3654 C CA . GLU A 1 449 ? -1.554 -6.607 19.633 1.00 75.31 449 GLU A CA 1
ATOM 3655 C C . GLU A 1 449 ? -0.918 -5.657 20.644 1.00 75.31 449 GLU A C 1
ATOM 3657 O O . GLU A 1 449 ? -1.262 -5.701 21.824 1.00 75.31 449 GLU A O 1
ATOM 3662 N N . LEU A 1 450 ? -0.030 -4.765 20.198 1.00 80.56 450 LEU A N 1
ATOM 3663 C CA . LEU A 1 450 ? 0.613 -3.804 21.080 1.00 80.56 450 LEU A CA 1
ATOM 3664 C C . LEU A 1 450 ? -0.362 -2.675 21.380 1.00 80.56 450 LEU A C 1
ATOM 3666 O O . LEU A 1 450 ? -0.436 -1.663 20.684 1.00 80.56 450 LEU A O 1
ATOM 3670 N N . LYS A 1 451 ? -1.121 -2.854 22.455 1.00 78.06 451 LYS A N 1
ATOM 3671 C CA . LYS A 1 451 ? -1.970 -1.799 22.985 1.00 78.06 451 LYS A CA 1
ATOM 3672 C C . LYS A 1 451 ? -1.216 -1.030 24.062 1.00 78.06 451 LYS A C 1
ATOM 3674 O O . LYS A 1 451 ? -0.609 -1.646 24.934 1.00 78.06 451 LYS A O 1
ATOM 3679 N N . PRO A 1 452 ? -1.204 0.308 24.023 1.00 74.81 452 PRO A N 1
ATOM 3680 C CA . PRO A 1 452 ? -0.723 1.059 25.166 1.00 74.81 452 PRO A CA 1
ATOM 3681 C C . PRO A 1 452 ? -1.547 0.668 26.389 1.00 74.81 452 PRO A C 1
ATOM 3683 O O . PRO A 1 452 ? -2.759 0.471 26.282 1.00 74.81 452 PRO A O 1
ATOM 3686 N N . PHE A 1 453 ? -0.908 0.596 27.557 1.00 67.75 453 PHE A N 1
ATOM 3687 C CA . PHE A 1 453 ? -1.667 0.664 28.797 1.00 67.75 453 PHE A CA 1
ATOM 3688 C C . PHE A 1 453 ? -2.267 2.045 28.880 1.00 67.75 453 PHE A C 1
ATOM 3690 O O . PHE A 1 453 ? -1.617 3.015 29.281 1.00 67.75 453 PHE A O 1
ATOM 3697 N N . ILE A 1 454 ? -3.512 2.097 28.432 1.00 64.12 454 ILE A N 1
ATOM 3698 C CA . ILE A 1 454 ? -4.398 3.204 28.661 1.00 64.12 454 ILE A CA 1
ATOM 3699 C C . ILE A 1 454 ? -5.309 2.759 29.780 1.00 64.12 454 ILE A C 1
ATOM 3701 O O . ILE A 1 454 ? -6.257 2.008 29.560 1.00 64.12 454 ILE A O 1
ATOM 3705 N N . ASN A 1 455 ? -4.994 3.182 30.995 1.00 68.31 455 ASN A N 1
ATOM 3706 C CA . ASN A 1 455 ? -5.975 3.045 32.047 1.00 68.31 455 ASN A CA 1
ATOM 3707 C C . ASN A 1 455 ? -7.001 4.155 31.800 1.00 68.31 455 ASN A C 1
ATOM 3709 O O . ASN A 1 455 ? -6.652 5.336 31.817 1.00 68.31 455 ASN A O 1
ATOM 3713 N N . THR A 1 456 ? -8.220 3.748 31.445 1.00 72.88 456 THR A N 1
ATOM 3714 C CA . THR A 1 456 ? -9.339 4.648 31.166 1.00 72.88 456 THR A CA 1
ATOM 3715 C C . THR A 1 456 ? -10.299 4.577 32.334 1.00 72.88 456 THR A C 1
ATOM 3717 O O . THR A 1 456 ? -10.860 3.517 32.604 1.00 72.88 456 THR A O 1
ATOM 3720 N N . LYS A 1 457 ? -10.522 5.700 33.008 1.00 82.81 457 LYS A N 1
ATOM 3721 C CA . LYS A 1 457 ? -11.553 5.799 34.038 1.00 82.81 457 LYS A CA 1
ATOM 3722 C C . LYS A 1 457 ? -12.781 6.490 33.445 1.00 82.81 457 LYS A C 1
ATOM 3724 O O . LYS A 1 457 ? -12.712 7.654 33.056 1.00 82.81 457 LYS A O 1
ATOM 3729 N N . LEU A 1 458 ? -13.896 5.763 33.356 1.00 84.00 458 LEU A N 1
ATOM 3730 C CA . LEU A 1 458 ? -15.210 6.350 33.090 1.00 84.00 458 LEU A CA 1
ATOM 3731 C C . LEU A 1 458 ? -15.775 6.860 34.420 1.00 84.00 458 LEU A C 1
ATOM 3733 O O . LEU A 1 458 ? -15.849 6.092 35.378 1.00 84.00 458 LEU A O 1
ATOM 3737 N N . ILE A 1 459 ? -16.161 8.131 34.484 1.00 88.00 459 ILE A N 1
ATOM 3738 C CA . ILE A 1 459 ? -16.753 8.740 35.681 1.00 88.00 459 ILE A CA 1
ATOM 3739 C C . ILE A 1 459 ? -18.111 9.313 35.287 1.00 88.00 459 ILE A C 1
ATOM 3741 O O . ILE A 1 459 ? -18.179 10.224 34.461 1.00 88.00 459 ILE A O 1
ATOM 3745 N N . ARG A 1 460 ? -19.196 8.767 35.845 1.00 87.44 460 ARG A N 1
ATOM 3746 C CA . ARG A 1 460 ? -20.546 9.311 35.660 1.00 87.44 460 ARG A CA 1
ATOM 3747 C C . ARG A 1 460 ? -20.756 10.432 36.668 1.00 87.44 460 ARG A C 1
ATOM 3749 O O . ARG A 1 460 ? -20.557 10.181 37.847 1.00 87.44 460 ARG A O 1
ATOM 3756 N N . ILE A 1 461 ? -21.119 11.624 36.196 1.00 89.50 461 ILE A N 1
ATOM 3757 C CA . ILE A 1 461 ? -21.226 12.819 37.054 1.00 89.50 461 ILE A CA 1
ATOM 3758 C C . ILE A 1 461 ? -22.662 13.331 37.227 1.00 89.50 461 ILE A C 1
ATOM 3760 O O . ILE A 1 461 ? -22.932 14.084 38.151 1.00 89.50 461 ILE A O 1
ATOM 3764 N N . ASN A 1 462 ? -23.600 12.928 36.358 1.00 86.75 462 ASN A N 1
ATOM 3765 C CA . ASN A 1 462 ? -25.006 13.330 36.458 1.00 86.75 462 ASN A CA 1
ATOM 3766 C C . ASN A 1 462 ? -25.973 12.340 35.776 1.00 86.75 462 ASN A C 1
ATOM 3768 O O . ASN A 1 462 ? -25.563 11.467 34.999 1.00 86.75 462 ASN A O 1
ATOM 3772 N N . LEU A 1 463 ? -27.274 12.522 36.039 1.00 86.25 463 LEU A N 1
ATOM 3773 C CA . LEU A 1 463 ? -28.386 11.836 35.360 1.00 86.25 463 LEU A CA 1
ATOM 3774 C C . LEU A 1 463 ? -29.332 12.786 34.608 1.00 86.25 463 LEU A C 1
ATOM 3776 O O . LEU A 1 463 ? -30.332 12.335 34.039 1.00 86.25 463 LEU A O 1
ATOM 3780 N N . ASP A 1 464 ? -29.018 14.077 34.566 1.00 88.06 464 ASP A N 1
ATOM 3781 C CA . ASP A 1 464 ? -29.816 15.069 33.852 1.00 88.06 464 ASP A CA 1
ATOM 3782 C C . ASP A 1 464 ? -29.582 14.986 32.345 1.00 88.06 464 ASP A C 1
ATOM 3784 O O . ASP A 1 464 ? -28.463 14.784 31.871 1.00 88.06 464 ASP A O 1
ATOM 3788 N N . CYS A 1 465 ? -30.648 15.155 31.563 1.00 91.00 465 CYS A N 1
ATOM 3789 C CA . CYS A 1 465 ? -30.563 15.195 30.110 1.00 91.00 465 CYS A CA 1
ATOM 3790 C C . CYS A 1 465 ? -31.557 16.189 29.527 1.00 91.00 465 CYS A C 1
ATOM 3792 O O . CYS A 1 465 ? -32.686 16.306 29.989 1.00 91.00 465 CYS A O 1
ATOM 3794 N N . ASN A 1 466 ? -31.152 16.840 28.445 1.00 92.75 466 ASN A N 1
ATOM 3795 C CA . ASN A 1 466 ? -32.004 17.684 27.608 1.00 92.75 466 ASN A CA 1
ATOM 3796 C C . ASN A 1 466 ? -32.501 16.938 26.346 1.00 92.75 466 ASN A C 1
ATOM 3798 O O . ASN A 1 466 ? -32.928 17.573 25.383 1.00 92.75 466 ASN A O 1
ATOM 3802 N N . GLN A 1 467 ? -32.427 15.601 26.337 1.00 93.31 467 GLN A N 1
ATOM 3803 C CA . GLN A 1 467 ? -32.996 14.715 25.316 1.00 93.31 467 GLN A CA 1
ATOM 3804 C C . GLN A 1 467 ? -33.677 13.504 25.975 1.00 93.31 467 GLN A C 1
ATOM 3806 O O . GLN A 1 467 ? -33.330 13.132 27.094 1.00 93.31 467 GLN A O 1
ATOM 3811 N N . ASN A 1 468 ? -34.612 12.863 25.267 1.00 92.06 468 ASN A N 1
ATOM 3812 C CA . ASN A 1 468 ? -35.333 11.675 25.734 1.00 92.06 468 ASN A CA 1
ATOM 3813 C C . ASN A 1 468 ? -35.252 10.536 24.701 1.00 92.06 468 ASN A C 1
ATOM 3815 O O . ASN A 1 468 ? -36.255 10.061 24.171 1.00 92.06 468 ASN A O 1
ATOM 3819 N N . CYS A 1 469 ? -34.028 10.131 24.355 1.00 94.12 469 CYS A N 1
ATOM 3820 C CA . CYS A 1 469 ? -33.789 9.163 23.287 1.00 94.12 469 CYS A CA 1
ATOM 3821 C C . CYS A 1 469 ? -34.527 7.833 23.518 1.00 94.12 469 CYS A C 1
ATOM 3823 O O . CYS A 1 469 ? -34.442 7.240 24.600 1.00 94.12 469 CYS A O 1
ATOM 3825 N N . LEU A 1 470 ? -35.137 7.309 22.449 1.00 94.44 470 LEU A N 1
ATOM 3826 C CA . LEU A 1 470 ? -35.893 6.045 22.442 1.00 94.44 470 LEU A CA 1
ATOM 3827 C C . LEU A 1 470 ? -35.063 4.812 22.852 1.00 94.44 470 LEU A C 1
ATOM 3829 O O . LEU A 1 470 ? -35.623 3.770 23.174 1.00 94.44 470 LEU A O 1
ATOM 3833 N N . PHE A 1 471 ? -33.732 4.924 22.851 1.00 92.06 471 PHE A N 1
ATOM 3834 C CA . PHE A 1 471 ? -32.800 3.835 23.151 1.00 92.06 471 PHE A CA 1
ATOM 3835 C C . PHE A 1 471 ? -31.818 4.124 24.294 1.00 92.06 471 PHE A C 1
ATOM 3837 O O . PHE A 1 471 ? -30.861 3.372 24.461 1.00 92.06 471 PHE A O 1
ATOM 3844 N N . CYS A 1 472 ? -31.987 5.224 25.043 1.00 88.12 472 CYS A N 1
ATOM 3845 C CA . CYS A 1 472 ? -31.028 5.603 26.087 1.00 88.12 472 CYS A CA 1
ATOM 3846 C C . CYS A 1 472 ? -30.725 4.425 27.031 1.00 88.12 472 CYS A C 1
ATOM 3848 O O . CYS A 1 472 ? -31.640 3.783 27.551 1.00 88.12 472 CYS A O 1
ATOM 3850 N N . ASN A 1 473 ? -29.437 4.156 27.241 1.00 80.81 473 ASN A N 1
ATOM 3851 C CA . ASN A 1 473 ? -28.953 3.030 28.036 1.00 80.81 473 ASN A CA 1
ATOM 3852 C C . ASN A 1 473 ? -28.481 3.431 29.448 1.00 80.81 473 ASN A C 1
ATOM 3854 O O . ASN A 1 473 ? -27.996 2.563 30.168 1.00 80.81 473 ASN A O 1
ATOM 3858 N N . THR A 1 474 ? -28.631 4.705 29.844 1.00 79.50 474 THR A N 1
ATOM 3859 C CA . THR A 1 474 ? -28.262 5.231 31.173 1.00 79.50 474 THR A CA 1
ATOM 3860 C C . THR A 1 474 ? -29.503 5.567 32.017 1.00 79.50 474 THR A C 1
ATOM 3862 O O . THR A 1 474 ? -30.356 6.363 31.605 1.00 79.50 474 THR A O 1
ATOM 3865 N N . ASN A 1 475 ? -29.557 5.034 33.240 1.00 75.31 475 ASN A N 1
ATOM 3866 C CA . ASN A 1 475 ? -30.589 5.278 34.258 1.00 75.31 475 ASN A CA 1
ATOM 3867 C C . ASN A 1 475 ? -30.006 5.257 35.692 1.00 75.31 475 ASN A C 1
ATOM 3869 O O . ASN A 1 475 ? -28.799 5.134 35.881 1.00 75.31 475 ASN A O 1
ATOM 3873 N N . GLU A 1 476 ? -30.875 5.344 36.700 1.00 67.69 476 GLU A N 1
ATOM 3874 C CA . GLU A 1 476 ? -30.524 5.316 38.132 1.00 67.69 476 GLU A CA 1
ATOM 3875 C C . GLU A 1 476 ? -29.927 3.989 38.632 1.00 67.69 476 GLU A C 1
ATOM 3877 O O . GLU A 1 476 ? -29.284 3.958 39.675 1.00 67.69 476 GLU A O 1
ATOM 3882 N N . HIS A 1 477 ? -30.072 2.903 37.870 1.00 68.06 477 HIS A N 1
ATOM 3883 C CA . HIS A 1 477 ? -29.507 1.587 38.189 1.00 68.06 477 HIS A CA 1
ATOM 3884 C C . HIS A 1 477 ? -28.198 1.294 37.441 1.00 68.06 477 HIS A C 1
ATOM 3886 O O . HIS A 1 477 ? -27.698 0.171 37.471 1.00 68.06 477 HIS A O 1
ATOM 3892 N N . SER A 1 478 ? -27.648 2.282 36.733 1.00 69.00 478 SER A N 1
ATOM 3893 C CA . SER A 1 478 ? -26.398 2.118 35.994 1.00 69.00 478 SER A CA 1
ATOM 3894 C C . SER A 1 478 ? -25.206 1.975 36.944 1.00 69.00 478 SER A C 1
ATOM 3896 O O . SER A 1 478 ? -25.066 2.731 37.903 1.00 69.00 478 SER A O 1
ATOM 3898 N N . GLU A 1 479 ? -24.307 1.034 36.652 1.00 63.44 479 GLU A N 1
ATOM 3899 C CA . GLU A 1 479 ? -23.087 0.823 37.439 1.00 63.44 479 GLU A CA 1
ATOM 3900 C C . GLU A 1 479 ? -22.193 2.083 37.478 1.00 63.44 479 GLU A C 1
ATOM 3902 O O . GLU A 1 479 ? -22.083 2.818 36.488 1.00 63.44 479 GLU A O 1
ATOM 3907 N N . ASN A 1 480 ? -21.496 2.287 38.607 1.00 65.56 480 ASN A N 1
ATOM 3908 C CA . ASN A 1 480 ? -20.587 3.417 38.875 1.00 65.56 480 ASN A CA 1
ATOM 3909 C C . ASN A 1 480 ? -21.254 4.804 38.808 1.00 65.56 480 ASN A C 1
ATOM 3911 O O . ASN A 1 480 ? -20.671 5.757 38.284 1.00 65.56 480 ASN A O 1
ATOM 3915 N N . LEU A 1 481 ? -22.485 4.916 39.308 1.00 73.06 481 LEU A N 1
ATOM 3916 C CA . LEU A 1 481 ? -23.189 6.187 39.441 1.00 73.06 481 LEU A CA 1
ATOM 3917 C C . LEU A 1 481 ? -22.622 6.997 40.621 1.00 73.06 481 LEU A C 1
ATOM 3919 O O . LEU A 1 481 ? -22.673 6.529 41.754 1.00 73.06 481 LEU A O 1
ATOM 3923 N N . ILE A 1 482 ? -22.098 8.198 40.357 1.00 69.12 482 ILE A N 1
ATOM 3924 C CA . ILE A 1 482 ? -21.556 9.113 41.375 1.00 69.12 482 ILE A CA 1
ATOM 3925 C C . ILE A 1 482 ? -22.230 10.473 41.193 1.00 69.12 482 ILE A C 1
ATOM 3927 O O . ILE A 1 482 ? -22.212 11.024 40.096 1.00 69.12 482 ILE A O 1
ATOM 3931 N N . LEU A 1 483 ? -22.859 10.997 42.245 1.00 71.62 483 LEU A N 1
ATOM 3932 C CA . LEU A 1 483 ? -23.614 12.259 42.186 1.00 71.62 483 LEU A CA 1
ATOM 3933 C C . LEU A 1 483 ? -22.987 13.372 43.038 1.00 71.62 483 LEU A C 1
ATOM 3935 O O . LEU A 1 483 ? -23.309 14.540 42.841 1.00 71.62 483 LEU A O 1
ATOM 3939 N N . ASP A 1 484 ? -22.092 13.032 43.970 1.00 84.88 484 ASP A N 1
ATOM 3940 C CA . ASP A 1 484 ? -21.448 14.004 44.855 1.00 84.88 484 ASP A CA 1
ATOM 3941 C C . ASP A 1 484 ? -20.099 14.500 44.308 1.00 84.88 484 ASP A C 1
ATOM 3943 O O . ASP A 1 484 ? -19.248 13.737 43.842 1.00 84.88 484 ASP A O 1
ATOM 3947 N N . GLU A 1 485 ? -19.870 15.810 44.421 1.00 88.88 485 GLU A N 1
ATOM 3948 C CA . GLU A 1 485 ? -18.663 16.469 43.925 1.00 88.88 485 GLU A CA 1
ATOM 3949 C C . GLU A 1 485 ? -17.381 15.952 44.598 1.00 88.88 485 GLU A C 1
ATOM 3951 O O . GLU A 1 485 ? -16.360 15.762 43.927 1.00 88.88 485 GLU A O 1
ATOM 3956 N N . LYS A 1 486 ? -17.408 15.723 45.919 1.00 88.44 486 LYS A N 1
ATOM 3957 C CA . LYS A 1 486 ? -16.223 15.266 46.658 1.00 88.44 486 LYS A CA 1
ATOM 3958 C C . LYS A 1 486 ? -15.867 13.844 46.252 1.00 88.44 486 LYS A C 1
ATOM 3960 O O . LYS A 1 486 ? -14.682 13.530 46.137 1.00 88.44 486 LYS A O 1
ATOM 3965 N N . GLU A 1 487 ? -16.864 13.001 46.006 1.00 88.00 487 GLU A N 1
ATOM 3966 C CA . GLU A 1 487 ? -16.660 11.638 45.512 1.00 88.00 487 GLU A CA 1
ATOM 3967 C C . GLU A 1 487 ? -16.046 11.623 44.108 1.00 88.00 487 GLU A C 1
ATOM 3969 O O . GLU A 1 487 ? -15.069 10.907 43.887 1.00 88.00 487 GLU A O 1
ATOM 3974 N N . ILE A 1 488 ? -16.521 12.475 43.192 1.00 90.56 488 ILE A N 1
ATOM 3975 C CA . ILE A 1 488 ? -15.949 12.614 41.840 1.00 90.56 488 ILE A CA 1
ATOM 3976 C C . ILE A 1 488 ? -14.473 13.023 41.910 1.00 90.56 488 ILE A C 1
ATOM 3978 O O . ILE A 1 488 ? -13.618 12.398 41.278 1.00 90.56 488 ILE A O 1
ATOM 3982 N N . LEU A 1 489 ? -14.145 14.053 42.695 1.00 91.06 489 LEU A N 1
ATOM 3983 C CA . LEU A 1 489 ? -12.762 14.516 42.844 1.00 91.06 489 LEU A CA 1
ATOM 3984 C C . LEU A 1 489 ? -11.866 13.443 43.476 1.00 91.06 489 LEU A C 1
ATOM 3986 O O . LEU A 1 489 ? -10.734 13.255 43.029 1.00 91.06 489 LEU A O 1
ATOM 3990 N N . LYS A 1 490 ? -12.383 12.698 44.458 1.00 88.06 490 LYS A N 1
ATOM 3991 C CA . LYS A 1 490 ? -11.684 11.575 45.095 1.00 88.06 490 LYS A CA 1
ATOM 3992 C C . LYS A 1 490 ? -11.431 10.429 44.114 1.00 88.06 490 LYS A C 1
ATOM 3994 O O . LYS A 1 490 ? -10.357 9.831 44.154 1.00 88.06 490 LYS A O 1
ATOM 3999 N N . GLU A 1 491 ? -12.372 10.137 43.218 1.00 87.06 491 GLU A N 1
ATOM 4000 C CA . GLU A 1 491 ? -12.179 9.147 42.155 1.00 87.06 491 GLU A CA 1
ATOM 4001 C C . GLU A 1 491 ? -11.109 9.583 41.153 1.00 87.06 491 GLU A C 1
ATOM 4003 O O . GLU A 1 491 ? -10.256 8.772 40.791 1.00 87.06 491 GLU A O 1
ATOM 4008 N N . ILE A 1 492 ? -11.093 10.859 40.746 1.00 89.50 492 ILE A N 1
ATOM 4009 C CA . ILE A 1 492 ? -10.029 11.397 39.884 1.00 89.50 492 ILE A CA 1
ATOM 4010 C C . ILE A 1 492 ? -8.681 11.326 40.608 1.00 89.50 492 ILE A C 1
ATOM 4012 O O . ILE A 1 492 ? -7.689 10.891 40.028 1.00 89.50 492 ILE A O 1
ATOM 4016 N N . GLU A 1 493 ? -8.632 11.708 41.883 1.00 86.19 493 GLU A N 1
ATOM 4017 C CA . GLU A 1 493 ? -7.402 11.716 42.675 1.00 86.19 493 GLU A CA 1
ATOM 4018 C C . GLU A 1 493 ? -6.801 10.321 42.857 1.00 86.19 493 GLU A C 1
ATOM 4020 O O . GLU A 1 493 ? -5.587 10.151 42.746 1.00 86.19 493 GLU A O 1
ATOM 4025 N N . LYS A 1 494 ? -7.648 9.319 43.097 1.00 81.31 494 LYS A N 1
ATOM 4026 C CA . LYS A 1 494 ? -7.228 7.920 43.215 1.00 81.31 494 LYS A CA 1
ATOM 4027 C C . LYS A 1 494 ? -6.928 7.269 41.866 1.00 81.31 494 LYS A C 1
ATOM 4029 O O . LYS A 1 494 ? -6.369 6.172 41.832 1.00 81.31 494 LYS A O 1
ATOM 4034 N N . SER A 1 495 ? -7.319 7.895 40.757 1.00 73.94 495 SER A N 1
ATOM 4035 C CA . SER A 1 495 ? -7.156 7.299 39.438 1.00 73.94 495 SER A CA 1
ATOM 4036 C C . SER A 1 495 ? -5.690 7.329 38.996 1.00 73.94 495 SER A C 1
ATOM 4038 O O . SER A 1 495 ? -5.096 8.376 38.760 1.00 73.94 495 SER A O 1
ATOM 4040 N N . ASN A 1 496 ? -5.092 6.149 38.835 1.00 73.56 496 ASN A N 1
ATOM 4041 C CA . ASN A 1 496 ? -3.797 5.999 38.171 1.00 73.56 496 ASN A CA 1
ATOM 4042 C C . ASN A 1 496 ? -4.012 5.809 36.662 1.00 73.56 496 ASN A C 1
ATOM 4044 O O . ASN A 1 496 ? -3.750 4.733 36.115 1.00 73.56 496 ASN A O 1
ATOM 4048 N N . CYS A 1 497 ? -4.623 6.808 36.023 1.00 76.06 497 CYS A N 1
ATOM 4049 C CA . CYS A 1 497 ? -5.116 6.730 34.654 1.00 76.06 497 CYS A CA 1
ATOM 4050 C C . CYS A 1 497 ? -4.471 7.785 33.745 1.00 76.06 497 CYS A C 1
ATOM 4052 O O . CYS A 1 497 ? -4.090 8.861 34.189 1.00 76.06 497 CYS A O 1
ATOM 4054 N N . ASN A 1 498 ? -4.308 7.462 32.464 1.00 76.44 498 ASN A N 1
ATOM 4055 C CA . ASN A 1 498 ? -3.867 8.410 31.432 1.00 76.44 498 ASN A CA 1
ATOM 4056 C C . ASN A 1 498 ? -5.038 8.888 30.564 1.00 76.44 498 ASN A C 1
ATOM 4058 O O . ASN A 1 498 ? -4.853 9.828 29.787 1.00 76.44 498 ASN A O 1
ATOM 4062 N N . ARG A 1 499 ? -6.225 8.283 30.738 1.00 85.50 499 ARG A N 1
ATOM 4063 C CA . ARG A 1 499 ? -7.480 8.735 30.150 1.00 85.50 499 ARG A CA 1
ATOM 4064 C C . ARG A 1 499 ? -8.610 8.817 31.176 1.00 85.50 499 ARG A C 1
ATOM 4066 O O . ARG A 1 499 ? -8.873 7.847 31.886 1.00 85.50 499 ARG A O 1
ATOM 4073 N N . ILE A 1 500 ? -9.349 9.925 31.166 1.00 90.81 500 ILE A N 1
ATOM 4074 C CA . ILE A 1 500 ? -10.643 10.053 31.852 1.00 90.81 500 ILE A CA 1
ATOM 4075 C C . ILE A 1 500 ? -11.729 10.360 30.832 1.00 90.81 500 ILE A C 1
ATOM 4077 O O . ILE A 1 500 ? -11.557 11.219 29.970 1.00 90.81 500 ILE A O 1
ATOM 4081 N N . ILE A 1 501 ? -12.860 9.668 30.954 1.00 91.56 501 ILE A N 1
ATOM 4082 C CA . ILE A 1 501 ? -14.075 9.971 30.204 1.00 91.56 501 ILE A CA 1
ATOM 4083 C C . ILE A 1 501 ? -15.160 10.350 31.208 1.00 91.56 501 ILE A C 1
ATOM 4085 O O . ILE A 1 501 ? -15.619 9.511 31.984 1.00 91.56 501 ILE A O 1
ATOM 4089 N N . PHE A 1 502 ? -15.587 11.607 31.179 1.00 92.75 502 PHE A N 1
ATOM 4090 C CA . PHE A 1 502 ? -16.766 12.042 31.915 1.00 92.75 502 PHE A CA 1
ATOM 4091 C C . PHE A 1 502 ? -18.023 11.635 31.144 1.00 92.75 502 PHE A C 1
ATOM 4093 O O . PHE A 1 502 ? -18.146 11.891 29.945 1.00 92.75 502 PHE A O 1
ATOM 4100 N N . SER A 1 503 ? -18.933 10.963 31.837 1.00 90.56 503 SER A N 1
ATOM 4101 C CA . SER A 1 503 ? -20.158 10.374 31.299 1.00 90.56 503 SER A CA 1
ATOM 4102 C C . SER A 1 503 ? -21.333 10.661 32.243 1.00 90.56 503 SER A C 1
ATOM 4104 O O . SER A 1 503 ? -21.223 11.467 33.168 1.00 90.56 503 SER A O 1
ATOM 4106 N N . GLY A 1 504 ? -22.482 10.043 31.998 1.00 84.75 504 GLY A N 1
ATOM 4107 C CA . GLY A 1 504 ? -23.753 10.336 32.651 1.00 84.75 504 GLY A CA 1
ATOM 4108 C C . GLY A 1 504 ? -24.884 10.220 31.639 1.00 84.75 504 GLY A C 1
ATOM 4109 O O . GLY A 1 504 ? -24.821 9.376 30.739 1.00 84.75 504 GLY A O 1
ATOM 4110 N N .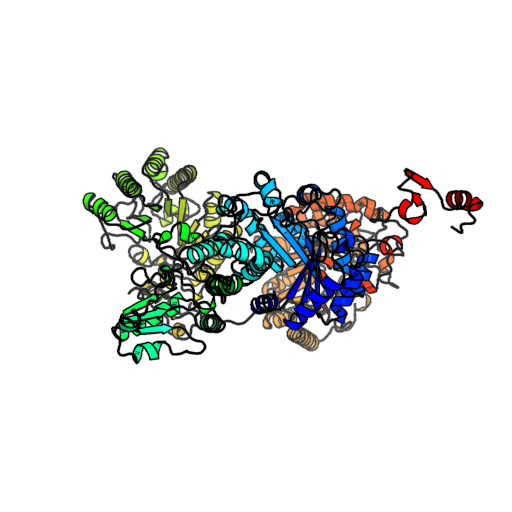 ARG A 1 505 ? -25.902 11.073 31.767 1.00 85.88 505 ARG A N 1
ATOM 4111 C CA . ARG A 1 505 ? -26.819 11.334 30.653 1.00 85.88 505 ARG A CA 1
ATOM 4112 C C . ARG A 1 505 ? -26.269 12.448 29.763 1.00 85.88 505 ARG A C 1
ATOM 4114 O O . ARG A 1 505 ? -25.642 12.138 28.758 1.00 85.88 505 ARG A O 1
ATOM 4121 N N . GLU A 1 506 ? -26.447 13.720 30.122 1.00 93.31 506 GLU A N 1
ATOM 4122 C CA . GLU A 1 506 ? -25.799 14.841 29.432 1.00 93.31 506 GLU A CA 1
ATOM 4123 C C . GLU A 1 506 ? -24.774 15.519 30.345 1.00 93.31 506 GLU A C 1
ATOM 4125 O O . GLU A 1 506 ? -25.086 16.408 31.140 1.00 93.31 506 GLU A O 1
ATOM 4130 N N . THR A 1 507 ? -23.512 15.123 30.187 1.00 93.62 507 THR A N 1
ATOM 4131 C CA . THR A 1 507 ? -22.385 15.588 31.006 1.00 93.62 507 THR A CA 1
ATOM 4132 C C . THR A 1 507 ? -22.244 17.108 30.997 1.00 93.62 507 THR A C 1
ATOM 4134 O O . THR A 1 507 ? -21.913 17.696 32.023 1.00 93.62 507 THR A O 1
ATOM 4137 N N . THR A 1 508 ? -22.545 17.778 29.879 1.00 94.81 508 THR A N 1
ATOM 4138 C CA . THR A 1 508 ? -22.402 19.236 29.813 1.00 94.81 508 THR A CA 1
ATOM 4139 C C . THR A 1 508 ? -23.409 19.988 30.668 1.00 94.81 508 THR A C 1
ATOM 4141 O O . THR A 1 508 ? -23.194 21.172 30.858 1.00 94.81 508 THR A O 1
ATOM 4144 N N . LEU A 1 509 ? -24.478 19.384 31.204 1.00 93.00 509 LEU A N 1
ATOM 4145 C CA . LEU A 1 509 ? -25.410 20.078 32.109 1.00 93.00 509 LEU A CA 1
ATOM 4146 C C . LEU A 1 509 ? -24.845 20.281 33.522 1.00 93.00 509 LEU A C 1
ATOM 4148 O O . LEU A 1 509 ? -25.274 21.207 34.208 1.00 93.00 509 LEU A O 1
ATOM 4152 N N . ASP A 1 510 ? -23.831 19.509 33.909 1.00 92.31 510 ASP A N 1
ATOM 4153 C CA . ASP A 1 510 ? -23.165 19.645 35.202 1.00 92.31 510 ASP A CA 1
ATOM 4154 C C . ASP A 1 510 ? -22.456 21.011 35.323 1.00 92.31 510 ASP A C 1
ATOM 4156 O O . ASP A 1 510 ? -21.676 21.422 34.454 1.00 92.31 510 ASP A O 1
ATOM 4160 N N . THR A 1 511 ? -22.746 21.752 36.394 1.00 90.94 511 THR A N 1
ATOM 4161 C CA . THR A 1 511 ? -22.174 23.083 36.652 1.00 90.94 511 THR A CA 1
ATOM 4162 C C . THR A 1 511 ? -20.705 23.029 37.078 1.00 90.94 511 THR A C 1
ATOM 4164 O O . THR A 1 511 ? -19.979 24.002 36.866 1.00 90.94 511 THR A O 1
ATOM 4167 N N . ASN A 1 512 ? -20.246 21.891 37.595 1.00 93.75 512 ASN A N 1
ATOM 4168 C CA . ASN A 1 512 ? -18.893 21.638 38.073 1.00 93.75 512 ASN A CA 1
ATOM 4169 C C . ASN A 1 512 ? -17.991 20.943 37.036 1.00 93.75 512 ASN A C 1
ATOM 4171 O O . ASN A 1 512 ? -16.803 20.756 37.301 1.00 93.75 512 ASN A O 1
ATOM 4175 N N . LEU A 1 513 ? -18.476 20.625 35.829 1.00 95.38 513 LEU A N 1
ATOM 4176 C CA . LEU A 1 513 ? -17.698 19.906 34.806 1.00 95.38 513 LEU A CA 1
ATOM 4177 C C . LEU A 1 513 ? -16.298 20.502 34.548 1.00 95.38 513 LEU A C 1
ATOM 4179 O O . LEU A 1 513 ? -15.303 19.777 34.531 1.00 95.38 513 LEU A O 1
ATOM 4183 N N . CYS A 1 514 ? -16.190 21.827 34.388 1.00 96.69 514 CYS A N 1
ATOM 4184 C CA . CYS A 1 514 ? -14.895 22.489 34.177 1.00 96.69 514 CYS A CA 1
ATOM 4185 C C . CYS A 1 514 ? -13.932 22.280 35.357 1.00 96.69 514 CYS A C 1
ATOM 4187 O O . CYS A 1 514 ? -12.728 22.126 35.151 1.00 96.69 514 CYS A O 1
ATOM 4189 N N . LYS A 1 515 ? -14.453 22.228 36.591 1.00 95.88 515 LYS A N 1
ATOM 4190 C CA . LYS A 1 515 ? -13.668 21.958 37.801 1.00 95.88 515 LYS A CA 1
ATOM 4191 C C . LYS A 1 515 ? -13.078 20.549 37.755 1.00 95.88 515 LYS A C 1
ATOM 4193 O O . LYS A 1 515 ? -11.886 20.388 38.016 1.00 95.88 515 LYS A O 1
ATOM 4198 N N . TYR A 1 516 ? -13.871 19.555 37.355 1.00 95.81 516 TYR A N 1
ATOM 4199 C CA . TYR A 1 516 ? -13.414 18.168 37.218 1.00 95.81 516 TYR A CA 1
ATOM 4200 C C . TYR A 1 516 ? -12.346 18.015 36.132 1.00 95.81 516 TYR A C 1
ATOM 4202 O O . TYR A 1 516 ? -11.302 17.407 36.374 1.00 95.81 516 TYR A O 1
ATOM 4210 N N . ILE A 1 517 ? -12.560 18.627 34.962 1.00 97.19 517 ILE A N 1
ATOM 4211 C CA . ILE A 1 517 ? -11.593 18.622 33.853 1.00 97.19 517 ILE A CA 1
ATOM 4212 C C . ILE A 1 517 ? -10.280 19.282 34.292 1.00 97.19 517 ILE A C 1
ATOM 4214 O O . ILE A 1 517 ? -9.210 18.709 34.080 1.00 97.19 517 ILE A O 1
ATOM 4218 N N . LYS A 1 518 ? -10.346 20.439 34.967 1.00 97.12 518 LYS A N 1
ATOM 4219 C CA . LYS A 1 518 ? -9.149 21.138 35.455 1.00 97.12 518 LYS A CA 1
ATOM 4220 C C . LYS A 1 518 ? -8.371 20.314 36.466 1.00 97.12 518 LYS A C 1
ATOM 4222 O O . LYS A 1 518 ? -7.144 20.252 36.395 1.00 97.12 518 LYS A O 1
ATOM 4227 N N . PHE A 1 519 ? -9.074 19.656 37.381 1.00 94.81 519 PHE A N 1
ATOM 4228 C CA . PHE A 1 519 ? -8.450 18.788 38.369 1.00 94.81 519 PHE A CA 1
ATOM 4229 C C . PHE A 1 519 ? -7.744 17.590 37.710 1.00 94.81 519 PHE A C 1
ATOM 4231 O O . PHE A 1 519 ? -6.584 17.322 38.021 1.00 94.81 519 PHE A O 1
ATOM 4238 N N . ALA A 1 520 ? -8.389 16.939 36.735 1.00 92.75 520 ALA A N 1
ATOM 4239 C CA . ALA A 1 520 ? -7.788 15.865 35.942 1.00 92.75 520 ALA A CA 1
ATOM 4240 C C . ALA A 1 520 ? -6.557 16.341 35.141 1.00 92.75 520 ALA A C 1
ATOM 4242 O O . ALA A 1 520 ? -5.515 15.683 35.146 1.00 92.75 520 ALA A O 1
ATOM 4243 N N . SER A 1 521 ? -6.636 17.518 34.512 1.00 92.50 521 SER A N 1
ATOM 4244 C CA . SER A 1 521 ? -5.536 18.107 33.735 1.00 92.50 521 SER A CA 1
ATOM 4245 C C . SER A 1 521 ? -4.310 18.410 34.604 1.00 92.50 521 SER A C 1
ATOM 4247 O O . SER A 1 521 ? -3.187 18.050 34.247 1.00 92.50 521 SER A O 1
ATOM 4249 N N . ASN A 1 522 ? -4.510 18.969 35.803 1.00 91.75 522 ASN A N 1
ATOM 4250 C CA . ASN A 1 522 ? -3.428 19.255 36.752 1.00 91.75 522 ASN A CA 1
ATOM 4251 C C . ASN A 1 522 ? -2.695 17.988 37.235 1.00 91.75 522 ASN A C 1
ATOM 4253 O O . ASN A 1 522 ? -1.522 18.056 37.604 1.00 91.75 522 ASN A O 1
ATOM 4257 N N . LYS A 1 523 ? -3.348 16.819 37.191 1.00 87.06 523 LYS A N 1
ATOM 4258 C CA . LYS A 1 523 ? -2.728 15.509 37.463 1.00 87.06 523 LYS A CA 1
ATOM 4259 C C . LYS A 1 523 ? -1.961 14.942 36.255 1.00 87.06 523 LYS A C 1
ATOM 4261 O O . LYS A 1 523 ? -1.476 13.817 36.322 1.00 87.06 523 LYS A O 1
ATOM 4266 N N . LYS A 1 524 ? -1.800 15.723 35.177 1.00 83.25 524 LYS A N 1
ATOM 4267 C CA . LYS A 1 524 ? -1.105 15.357 33.927 1.00 83.25 524 LYS A CA 1
ATOM 4268 C C . LYS A 1 524 ? -1.744 14.173 33.190 1.00 83.25 524 LYS A C 1
ATOM 4270 O O . LYS A 1 524 ? -1.056 13.433 32.484 1.00 83.25 524 LYS A O 1
ATOM 4275 N N . ILE A 1 525 ? -3.058 14.002 33.333 1.00 84.62 525 ILE A N 1
ATOM 4276 C CA . ILE A 1 525 ? -3.831 13.044 32.538 1.00 84.62 525 ILE A CA 1
ATOM 4277 C C . ILE A 1 525 ? -3.846 13.548 31.092 1.00 84.62 525 ILE A C 1
ATOM 4279 O O . ILE A 1 525 ? -4.232 14.687 30.835 1.00 84.62 525 ILE A O 1
ATOM 4283 N N . LYS A 1 526 ? -3.366 12.717 30.159 1.00 79.31 526 LYS A N 1
ATOM 4284 C CA . LYS A 1 526 ? -3.097 13.122 28.770 1.00 79.31 526 LYS A CA 1
ATOM 4285 C C . LYS A 1 526 ? -4.357 13.220 27.907 1.00 79.31 526 LYS A C 1
ATOM 4287 O O . LYS A 1 526 ? -4.377 14.026 26.986 1.00 79.31 526 LYS A O 1
ATOM 4292 N N . ASP A 1 527 ? -5.370 12.397 28.180 1.00 84.88 527 ASP A N 1
ATOM 4293 C CA . ASP A 1 527 ? -6.596 12.308 27.378 1.00 84.88 527 ASP A CA 1
ATOM 4294 C C . ASP A 1 527 ? -7.837 12.469 28.270 1.00 84.88 527 ASP A C 1
ATOM 4296 O O . ASP A 1 527 ? -8.227 11.573 29.017 1.00 84.88 527 ASP A O 1
ATOM 4300 N N . ILE A 1 528 ? -8.449 13.645 28.233 1.00 94.75 528 ILE A N 1
ATOM 4301 C CA . ILE A 1 528 ? -9.653 13.982 28.992 1.00 94.75 528 ILE A CA 1
ATOM 4302 C C . ILE A 1 528 ? -10.790 14.195 27.993 1.00 94.75 528 ILE A C 1
ATOM 4304 O O . ILE A 1 528 ? -10.724 15.110 27.161 1.00 94.75 528 ILE A O 1
ATOM 4308 N N . LYS A 1 529 ? -11.824 13.349 28.069 1.00 95.50 529 LYS A N 1
ATOM 4309 C CA . LYS A 1 529 ? -12.990 13.374 27.175 1.00 95.50 529 LYS A CA 1
ATOM 4310 C C . LYS A 1 529 ? -14.308 13.546 27.926 1.00 95.50 529 LYS A C 1
ATOM 4312 O O . LYS A 1 529 ? -14.430 13.168 29.088 1.00 95.50 529 LYS A O 1
ATOM 4317 N N . ILE A 1 530 ? -15.316 14.050 27.219 1.00 96.50 530 ILE A N 1
ATOM 4318 C CA . ILE A 1 530 ? -16.719 14.077 27.662 1.00 96.50 530 ILE A CA 1
ATOM 4319 C C . ILE A 1 530 ? -17.599 13.263 26.709 1.00 96.50 530 ILE A C 1
ATOM 4321 O O . ILE A 1 530 ? -17.332 13.237 25.508 1.00 96.50 530 ILE A O 1
ATOM 4325 N N . GLN A 1 531 ? -18.657 12.632 27.215 1.00 94.44 531 GLN A N 1
ATOM 4326 C CA . GLN A 1 531 ? -19.757 12.107 26.401 1.00 94.44 531 GLN A CA 1
ATOM 4327 C C . GLN A 1 531 ? -20.901 13.122 26.391 1.00 94.44 531 GLN A C 1
ATOM 4329 O O . GLN A 1 531 ? -21.340 13.575 27.443 1.00 94.44 531 GLN A O 1
ATOM 4334 N N . THR A 1 532 ? -21.357 13.533 25.210 1.00 95.88 532 THR A N 1
ATOM 4335 C CA . THR A 1 532 ? -22.323 14.636 25.098 1.00 95.88 532 THR A CA 1
ATOM 4336 C C . THR A 1 532 ? -23.151 14.547 23.819 1.00 95.88 532 THR A C 1
ATOM 4338 O O . THR A 1 532 ? -22.732 13.981 22.813 1.00 95.88 532 THR A O 1
ATOM 4341 N N . ASN A 1 533 ? -24.332 15.151 23.821 1.00 95.00 533 ASN A N 1
ATOM 4342 C CA . ASN A 1 533 ? -25.101 15.465 22.621 1.00 95.00 533 ASN A CA 1
ATOM 4343 C C . ASN A 1 533 ? -24.717 16.810 21.980 1.00 95.00 533 ASN A C 1
ATOM 4345 O O . ASN A 1 533 ? -25.330 17.203 20.989 1.00 95.00 533 ASN A O 1
ATOM 4349 N N . ALA A 1 534 ? -23.717 17.504 22.532 1.00 97.12 534 ALA A N 1
ATOM 4350 C CA . ALA A 1 534 ? -23.142 18.761 22.057 1.00 97.12 534 ALA A CA 1
ATOM 4351 C C . ALA A 1 534 ? -24.093 19.975 22.018 1.00 97.12 534 ALA A C 1
ATOM 4353 O O . ALA A 1 534 ? -23.692 21.035 21.542 1.00 97.12 534 ALA A O 1
ATOM 4354 N N . ILE A 1 535 ? -25.315 19.897 22.559 1.00 97.12 535 ILE A N 1
ATOM 4355 C CA . ILE A 1 535 ? -26.265 21.023 22.511 1.00 97.12 535 ILE A CA 1
ATOM 4356 C C . ILE A 1 535 ? -25.721 22.244 23.269 1.00 97.12 535 ILE A C 1
ATOM 4358 O O . ILE A 1 535 ? -25.749 23.350 22.737 1.00 97.12 535 ILE A O 1
ATOM 4362 N N . ARG A 1 536 ? -25.182 22.071 24.488 1.00 95.94 536 ARG A N 1
ATOM 4363 C CA . ARG A 1 536 ? -24.608 23.190 25.272 1.00 95.94 536 ARG A CA 1
ATOM 4364 C C . ARG A 1 536 ? -23.337 23.758 24.626 1.00 95.94 536 ARG A C 1
ATOM 4366 O O . ARG A 1 536 ? -23.011 24.928 24.825 1.00 95.94 536 ARG A O 1
ATOM 4373 N N . CYS A 1 537 ? -22.651 22.953 23.814 1.00 97.31 537 CYS A N 1
ATOM 4374 C CA . CYS A 1 537 ? -21.473 23.358 23.051 1.00 97.31 537 CYS A CA 1
ATOM 4375 C C . CYS A 1 537 ? -21.803 24.316 21.893 1.00 97.31 537 CYS A C 1
ATOM 4377 O O . CYS A 1 537 ? -20.885 24.917 21.334 1.00 97.31 537 CYS A O 1
ATOM 4379 N N . SER A 1 538 ? -23.083 24.546 21.562 1.00 97.19 538 SER A N 1
ATOM 4380 C CA . SER A 1 538 ? -23.467 25.607 20.617 1.00 97.19 538 SER A CA 1
ATOM 4381 C C . SER A 1 538 ? -23.014 26.996 21.096 1.00 97.19 538 SER A C 1
ATOM 4383 O O . SER A 1 538 ? -22.778 27.892 20.296 1.00 97.19 538 SER A O 1
ATOM 4385 N N . ASN A 1 539 ? -22.792 27.167 22.405 1.00 97.38 539 ASN A N 1
ATOM 4386 C CA . ASN A 1 539 ? -22.115 28.334 22.953 1.00 97.38 539 ASN A CA 1
ATOM 4387 C C . ASN A 1 539 ? -20.585 28.169 22.872 1.00 97.38 539 ASN A C 1
ATOM 4389 O O . ASN A 1 539 ? -19.971 27.455 23.671 1.00 97.38 539 ASN A O 1
ATOM 4393 N N . ILE A 1 540 ? -19.943 28.890 21.950 1.00 97.12 540 ILE A N 1
ATOM 4394 C CA . ILE A 1 540 ? -18.487 28.825 21.758 1.00 97.12 540 ILE A CA 1
ATOM 4395 C C . ILE A 1 540 ? -17.685 29.263 22.995 1.00 97.12 540 ILE A C 1
ATOM 4397 O O . ILE A 1 540 ? -16.626 28.699 23.270 1.00 97.12 540 ILE A O 1
ATOM 4401 N N . ASN A 1 541 ? -18.190 30.213 23.792 1.00 97.31 541 ASN A N 1
ATOM 4402 C CA . ASN A 1 541 ? -17.516 30.648 25.021 1.00 97.31 541 ASN A CA 1
ATOM 4403 C C . ASN A 1 541 ? -17.508 29.538 26.076 1.00 97.31 541 ASN A C 1
ATOM 4405 O O . ASN A 1 541 ? -16.566 29.433 26.858 1.00 97.31 541 ASN A O 1
ATOM 4409 N N . TYR A 1 542 ? -18.531 28.681 26.086 1.00 97.44 542 TYR A N 1
ATOM 4410 C CA . TYR A 1 542 ? -18.538 27.493 26.932 1.00 97.44 542 TYR A CA 1
ATOM 4411 C C . TYR A 1 542 ? -17.501 26.462 26.459 1.00 97.44 542 TYR A C 1
ATOM 4413 O O . TYR A 1 542 ? -16.752 25.941 27.281 1.00 97.44 542 TYR A O 1
ATOM 4421 N N . CYS A 1 543 ? -17.369 26.237 25.147 1.00 97.69 543 CYS A N 1
ATOM 4422 C CA . CYS A 1 543 ? -16.334 25.347 24.605 1.00 97.69 543 CYS A CA 1
ATOM 4423 C C . CYS A 1 543 ? -14.911 25.835 24.912 1.00 97.69 543 CYS A C 1
ATOM 4425 O O . CYS A 1 543 ? -14.060 25.028 25.279 1.00 97.69 543 CYS A O 1
ATOM 4427 N N . LYS A 1 544 ? -14.664 27.151 24.841 1.00 96.88 544 LYS A N 1
ATOM 4428 C CA . LYS A 1 544 ? -13.386 27.749 25.265 1.00 96.88 544 LYS A CA 1
ATOM 4429 C C . LYS A 1 544 ? -13.090 27.458 26.735 1.00 96.88 544 LYS A C 1
ATOM 4431 O O . LYS A 1 544 ? -12.011 26.974 27.043 1.00 96.88 544 LYS A O 1
ATOM 4436 N N . LYS A 1 545 ? -14.077 27.618 27.627 1.00 97.56 545 LYS A N 1
ATOM 4437 C CA . LYS A 1 545 ? -13.921 27.257 29.048 1.00 97.56 545 LYS A CA 1
ATOM 4438 C C . LYS A 1 545 ? -13.564 25.781 29.247 1.00 97.56 545 LYS A C 1
ATOM 4440 O O . LYS A 1 545 ? -12.768 25.476 30.133 1.00 97.56 545 LYS A O 1
ATOM 4445 N N . LEU A 1 546 ? -14.134 24.870 28.453 1.00 97.69 546 LEU A N 1
ATOM 4446 C CA . LEU A 1 546 ? -13.778 23.447 28.496 1.00 97.69 546 LEU A CA 1
ATOM 4447 C C . LEU A 1 546 ? -12.327 23.215 28.041 1.00 97.69 546 LEU A C 1
ATOM 4449 O O . LEU A 1 546 ? -11.588 22.507 28.726 1.00 97.69 546 LEU A O 1
ATOM 4453 N N . LEU A 1 547 ? -11.905 23.846 26.939 1.00 97.00 547 LEU A N 1
ATOM 4454 C CA . LEU A 1 547 ? -10.526 23.785 26.441 1.00 97.00 547 LEU A CA 1
ATOM 4455 C C . LEU A 1 547 ? -9.527 24.331 27.472 1.00 97.00 547 LEU A C 1
ATOM 4457 O O . LEU A 1 547 ? -8.572 23.641 27.816 1.00 97.00 547 LEU A O 1
ATOM 4461 N N . ASP A 1 548 ? -9.783 25.519 28.026 1.00 96.00 548 ASP A N 1
ATOM 4462 C CA . ASP A 1 548 ? -8.935 26.178 29.035 1.00 96.00 548 ASP A CA 1
ATOM 4463 C C . ASP A 1 548 ? -8.847 25.368 30.343 1.00 96.00 548 ASP A C 1
ATOM 4465 O O . ASP A 1 548 ? -7.871 25.444 31.109 1.00 96.00 548 ASP A O 1
ATOM 4469 N N . SER A 1 549 ? -9.879 24.560 30.604 1.00 97.06 549 SER A N 1
ATOM 4470 C CA . SER A 1 549 ? -9.891 23.606 31.710 1.00 97.06 549 SER A CA 1
ATOM 4471 C C . SER A 1 549 ? -9.022 22.376 31.433 1.00 97.06 549 SER A C 1
ATOM 4473 O O . SER A 1 549 ? -8.615 21.715 32.380 1.00 97.06 549 SER A O 1
ATOM 4475 N N . GLY A 1 550 ? -8.682 22.091 30.175 1.00 95.69 550 GLY A N 1
ATOM 4476 C CA . GLY A 1 550 ? -7.834 20.969 29.766 1.00 95.69 550 GLY A CA 1
ATOM 4477 C C . GLY A 1 550 ? -8.575 19.842 29.045 1.00 95.69 550 GLY A C 1
ATOM 4478 O O . GLY A 1 550 ? -8.069 18.723 29.007 1.00 95.69 550 GLY A O 1
ATOM 4479 N N . LEU A 1 551 ? -9.772 20.094 28.499 1.00 97.19 551 LEU A N 1
ATOM 4480 C CA . LEU A 1 551 ? -10.494 19.099 27.703 1.00 97.19 551 LEU A CA 1
ATOM 4481 C C . LEU A 1 551 ? -9.747 18.820 26.393 1.00 97.19 551 LEU A C 1
ATOM 4483 O O . LEU A 1 551 ? -9.403 19.746 25.663 1.00 97.19 551 LEU A O 1
ATOM 4487 N N . THR A 1 552 ? -9.559 17.543 26.064 1.00 94.25 552 THR A N 1
ATOM 4488 C CA . THR A 1 552 ? -8.834 17.126 24.850 1.00 94.25 552 THR A CA 1
ATOM 4489 C C . THR A 1 552 ? -9.737 16.518 23.776 1.00 94.25 552 THR A C 1
ATOM 4491 O O . THR A 1 552 ? -9.401 16.559 22.592 1.00 94.25 552 THR A O 1
ATOM 4494 N N . GLY A 1 553 ? -10.908 15.988 24.152 1.00 95.50 553 GLY A N 1
ATOM 4495 C CA . GLY A 1 553 ? -11.839 15.400 23.192 1.00 95.50 553 GLY A CA 1
ATOM 4496 C C . GLY A 1 553 ? -13.293 15.326 23.657 1.00 95.50 553 GLY A C 1
ATOM 4497 O O . GLY A 1 553 ? -13.613 15.531 24.826 1.00 95.50 553 GLY A O 1
ATOM 4498 N N . ALA A 1 554 ? -14.188 15.010 22.728 1.00 96.62 554 ALA A N 1
ATOM 4499 C CA . ALA A 1 554 ? -15.613 14.826 22.959 1.00 96.62 554 ALA A CA 1
ATOM 4500 C C . ALA A 1 554 ? -16.141 13.644 22.133 1.00 96.62 554 ALA A C 1
ATOM 4502 O O . ALA A 1 554 ? -15.885 13.546 20.935 1.00 96.62 554 ALA A O 1
ATOM 4503 N N . PHE A 1 555 ? -16.898 12.763 22.781 1.00 94.50 555 PHE A N 1
ATOM 4504 C CA . PHE A 1 555 ? -17.634 11.667 22.160 1.00 94.50 555 PHE A CA 1
ATOM 4505 C C . PHE A 1 555 ? -19.084 12.116 21.962 1.00 94.50 555 PHE A C 1
ATOM 4507 O O . PHE A 1 555 ? -19.851 12.210 22.926 1.00 94.50 555 PHE A O 1
ATOM 4514 N N . VAL A 1 556 ? -19.429 12.477 20.725 1.00 96.94 556 VAL A N 1
ATOM 4515 C CA . VAL A 1 556 ? -20.651 13.223 20.405 1.00 96.94 556 VAL A CA 1
ATOM 4516 C C . VAL A 1 556 ? -21.703 12.333 19.759 1.00 96.94 556 VAL A C 1
ATOM 4518 O O . VAL A 1 556 ? -21.449 11.699 18.738 1.00 96.94 556 VAL A O 1
ATOM 4521 N N . SER A 1 557 ? -22.919 12.326 20.304 1.00 94.81 557 SER A N 1
ATOM 4522 C CA . SER A 1 557 ? -24.036 11.567 19.734 1.00 94.81 557 SER A CA 1
ATOM 4523 C C . SER A 1 557 ? -24.618 12.242 18.481 1.00 94.81 557 SER A C 1
ATOM 4525 O O . SER A 1 557 ? -25.263 13.290 18.557 1.00 94.81 557 SER A O 1
ATOM 4527 N N . LEU A 1 558 ? -24.446 11.627 17.307 1.00 96.94 558 LEU A N 1
ATOM 4528 C CA . LEU A 1 558 ? -25.019 12.098 16.039 1.00 96.94 558 LEU A CA 1
ATOM 4529 C C . LEU A 1 558 ? -25.646 10.919 15.291 1.00 96.94 558 LEU A C 1
ATOM 4531 O O . LEU A 1 558 ? -24.952 10.029 14.812 1.00 96.94 558 LEU A O 1
ATOM 4535 N N . HIS A 1 559 ? -26.979 10.897 15.221 1.00 96.50 559 HIS A N 1
ATOM 4536 C CA . HIS A 1 559 ? -27.746 9.725 14.768 1.00 96.50 559 HIS A CA 1
ATOM 4537 C C . HIS A 1 559 ? -28.476 9.924 13.436 1.00 96.50 559 HIS A C 1
ATOM 4539 O O . HIS A 1 559 ? -29.208 9.034 13.004 1.00 96.50 559 HIS A O 1
ATOM 4545 N N . ALA A 1 560 ? -28.312 11.095 12.820 1.00 96.81 560 ALA A N 1
ATOM 4546 C CA . ALA A 1 560 ? -29.041 11.534 11.639 1.00 96.81 560 ALA A CA 1
ATOM 4547 C C . ALA A 1 560 ? -28.266 12.630 10.891 1.00 96.81 560 ALA A C 1
ATOM 4549 O O . ALA A 1 560 ? -27.452 13.332 11.487 1.00 96.81 560 ALA A O 1
ATOM 4550 N N . HIS A 1 561 ? -28.573 12.802 9.604 1.00 96.44 561 HIS A N 1
ATOM 4551 C CA . HIS A 1 561 ? -28.049 13.875 8.749 1.00 96.44 561 HIS A CA 1
ATOM 4552 C C . HIS A 1 561 ? -29.014 15.072 8.632 1.00 96.44 561 HIS A C 1
ATOM 4554 O O . HIS A 1 561 ? -28.712 16.047 7.954 1.00 96.44 561 HIS A O 1
ATOM 4560 N N . ASN A 1 562 ? -30.191 15.001 9.266 1.00 95.94 562 ASN A N 1
ATOM 4561 C CA . ASN A 1 562 ? -31.202 16.058 9.256 1.00 95.94 562 ASN A CA 1
ATOM 4562 C C . ASN A 1 562 ? -32.008 16.092 10.570 1.00 95.94 562 ASN A C 1
ATOM 4564 O O . ASN A 1 562 ? -31.972 15.144 11.365 1.00 95.94 562 ASN A O 1
ATOM 4568 N N . SER A 1 563 ? -32.748 17.185 10.783 1.00 95.88 563 SER A N 1
ATOM 4569 C CA . SER A 1 563 ? -33.545 17.418 11.994 1.00 95.88 563 SER A CA 1
ATOM 4570 C C . SER A 1 563 ? -34.694 16.426 12.154 1.00 95.88 563 SER A C 1
ATOM 4572 O O . SER A 1 563 ? -34.869 15.903 13.247 1.00 95.88 563 SER A O 1
ATOM 4574 N N . VAL A 1 564 ? -35.422 16.097 11.083 1.00 95.12 564 VAL A N 1
ATOM 4575 C CA . VAL A 1 564 ? -36.601 15.212 11.134 1.00 95.12 564 VAL A CA 1
ATOM 4576 C C . VAL A 1 564 ? -36.248 13.847 11.729 1.00 95.12 564 VAL A C 1
ATOM 4578 O O . VAL A 1 564 ? -36.887 13.385 12.675 1.00 95.12 564 VAL A O 1
ATOM 4581 N N . ILE A 1 565 ? -35.197 13.207 11.210 1.00 96.19 565 ILE A N 1
ATOM 4582 C CA . ILE A 1 565 ? -34.751 11.897 11.700 1.00 96.19 565 ILE A CA 1
ATOM 4583 C C . ILE A 1 565 ? -34.151 12.038 13.104 1.00 96.19 565 ILE A C 1
ATOM 4585 O O . ILE A 1 565 ? -34.446 11.224 13.979 1.00 96.19 565 ILE A O 1
ATOM 4589 N N . SER A 1 566 ? -33.336 13.075 13.344 1.00 96.38 566 SER A N 1
ATOM 4590 C CA . SER A 1 566 ? -32.719 13.293 14.657 1.00 96.38 566 SER A CA 1
ATOM 4591 C C . SER A 1 566 ? -33.772 13.430 15.750 1.00 96.38 566 SER A C 1
ATOM 4593 O O . SER A 1 566 ? -33.670 12.771 16.777 1.00 96.38 566 SER A O 1
ATOM 4595 N N . GLU A 1 567 ? -34.781 14.267 15.537 1.00 95.19 567 GLU A N 1
ATOM 4596 C CA . GLU A 1 567 ? -35.806 14.590 16.528 1.00 95.19 567 GLU A CA 1
ATOM 4597 C C . GLU A 1 567 ? -36.734 13.405 16.783 1.00 95.19 567 GLU A C 1
ATOM 4599 O O . GLU A 1 567 ? -37.082 13.146 17.934 1.00 95.19 567 GLU A O 1
ATOM 4604 N N . LYS A 1 568 ? -37.040 12.614 15.747 1.00 95.81 568 LYS A N 1
ATOM 4605 C CA . LYS A 1 568 ? -37.765 11.346 15.894 1.00 95.81 568 LYS A CA 1
ATOM 4606 C C . LYS A 1 568 ? -36.997 10.331 16.745 1.00 95.81 568 LYS A C 1
ATOM 4608 O O . LYS A 1 568 ? -37.603 9.535 17.452 1.00 95.81 568 LYS A O 1
ATOM 4613 N N . ILE A 1 569 ? -35.669 10.346 16.707 1.00 96.25 569 ILE A N 1
ATOM 4614 C CA . ILE A 1 569 ? -34.838 9.441 17.508 1.00 96.25 569 ILE A CA 1
ATOM 4615 C C . ILE A 1 569 ? -34.662 9.959 18.942 1.00 96.25 569 ILE A C 1
ATOM 4617 O O . ILE A 1 569 ? -34.805 9.201 19.904 1.00 96.25 569 ILE A O 1
ATOM 4621 N N . THR A 1 570 ? -34.325 11.242 19.092 1.00 95.19 570 THR A N 1
ATOM 4622 C CA . THR A 1 570 ? -33.943 11.841 20.380 1.00 95.19 570 THR A CA 1
ATOM 4623 C C . THR A 1 570 ? -35.123 12.383 21.182 1.00 95.19 570 THR A C 1
ATOM 4625 O O . THR A 1 570 ? -34.926 12.767 22.333 1.00 95.19 570 THR A O 1
ATOM 4628 N N . GLN A 1 571 ? -36.316 12.450 20.576 1.00 95.31 571 GLN A N 1
ATOM 4629 C CA . GLN A 1 571 ? -37.548 13.000 21.160 1.00 95.31 571 GLN A CA 1
ATOM 4630 C C . GLN A 1 571 ? -37.330 14.409 21.741 1.00 95.31 571 GLN A C 1
ATOM 4632 O O . GLN A 1 571 ? -37.740 14.714 22.857 1.00 95.31 571 GLN A O 1
ATOM 4637 N N . ALA A 1 572 ? -36.605 15.253 20.996 1.00 93.75 572 ALA A N 1
ATOM 4638 C CA . ALA A 1 572 ? -36.170 16.579 21.446 1.00 93.75 572 ALA A CA 1
ATOM 4639 C C . ALA A 1 572 ? -36.166 17.597 20.284 1.00 93.75 572 ALA A C 1
ATOM 4641 O O . ALA A 1 572 ? -35.114 17.804 19.662 1.00 93.75 572 ALA A O 1
ATOM 4642 N N . PRO A 1 573 ? -37.323 18.209 19.966 1.00 91.50 573 PRO A N 1
ATOM 4643 C CA . PRO A 1 573 ? -37.475 19.128 18.836 1.00 91.50 573 PRO A CA 1
ATOM 4644 C C . PRO A 1 573 ? -36.528 20.336 18.889 1.00 91.50 573 PRO A C 1
ATOM 4646 O O . PRO A 1 573 ? -36.245 20.873 19.961 1.00 91.50 573 PRO A O 1
ATOM 4649 N N . GLY A 1 574 ? -36.011 20.770 17.736 1.00 88.75 574 GLY A N 1
ATOM 4650 C CA . GLY A 1 574 ? -35.154 21.955 17.608 1.00 88.75 574 GLY A CA 1
ATOM 4651 C C . GLY A 1 574 ? -33.715 21.786 18.115 1.00 88.75 574 GLY A C 1
ATOM 4652 O O . GLY A 1 574 ? -32.917 22.724 18.047 1.00 88.75 574 GLY A O 1
ATOM 4653 N N . THR A 1 575 ? -33.338 20.601 18.611 1.00 94.19 575 THR A N 1
ATOM 4654 C CA . THR A 1 575 ? -31.997 20.369 19.178 1.00 94.19 575 THR A CA 1
ATOM 4655 C C . THR A 1 575 ? -30.925 20.039 18.137 1.00 94.19 575 THR A C 1
ATOM 4657 O O . THR A 1 575 ? -29.738 20.230 18.409 1.00 94.19 575 THR A O 1
ATOM 4660 N N . PHE A 1 576 ? -31.310 19.600 16.932 1.00 96.06 576 PHE A N 1
ATOM 4661 C CA . PHE A 1 576 ? -30.363 19.200 15.884 1.00 96.06 576 PHE A CA 1
ATOM 4662 C C . PHE A 1 576 ? -29.444 20.351 15.451 1.00 96.06 576 PHE A C 1
ATOM 4664 O O . PHE A 1 576 ? -28.231 20.179 15.398 1.00 96.06 576 PHE A O 1
ATOM 4671 N N . ILE A 1 577 ? -29.998 21.545 15.219 1.00 95.25 577 ILE A N 1
ATOM 4672 C CA . ILE A 1 577 ? -29.224 22.715 14.770 1.00 95.25 577 ILE A CA 1
ATOM 4673 C C . ILE A 1 577 ? -28.153 23.085 15.805 1.00 95.25 577 ILE A C 1
ATOM 4675 O O . ILE A 1 577 ? -26.980 23.222 15.460 1.00 95.25 577 ILE A O 1
ATOM 4679 N N . LYS A 1 578 ? -28.538 23.154 17.087 1.00 96.81 578 LYS A N 1
ATOM 4680 C CA . LYS A 1 578 ? -27.617 23.452 18.196 1.00 96.81 578 LYS A CA 1
ATOM 4681 C C . LYS A 1 578 ? -26.523 22.395 18.336 1.00 96.81 578 LYS A C 1
ATOM 4683 O O . LYS A 1 578 ? -25.372 22.738 18.572 1.00 96.81 578 LYS A O 1
ATOM 4688 N N . LYS A 1 579 ? -26.860 21.115 18.152 1.00 97.00 579 LYS A N 1
ATOM 4689 C CA . LYS A 1 579 ? -25.889 20.011 18.139 1.00 97.00 579 LYS A CA 1
ATOM 4690 C C . LYS A 1 579 ? -24.838 20.192 17.040 1.00 97.00 579 LYS A C 1
ATOM 4692 O O . LYS A 1 579 ? -23.649 20.069 17.321 1.00 97.00 579 LYS A O 1
ATOM 4697 N N . ILE A 1 580 ? -25.255 20.505 15.811 1.00 97.81 580 ILE A N 1
ATOM 4698 C CA . ILE A 1 580 ? -24.321 20.726 14.695 1.00 97.81 580 ILE A CA 1
ATOM 4699 C C . ILE A 1 580 ? -23.436 21.953 14.942 1.00 97.81 580 ILE A C 1
ATOM 4701 O O . ILE A 1 580 ? -22.231 21.895 14.702 1.00 97.81 580 ILE A O 1
ATOM 4705 N N . GLU A 1 581 ? -23.998 23.044 15.461 1.00 97.50 581 GLU A N 1
ATOM 4706 C CA . GLU A 1 581 ? -23.218 24.215 15.880 1.00 97.50 581 GLU A CA 1
ATOM 4707 C C . GLU A 1 581 ? -22.204 23.857 16.977 1.00 97.50 581 GLU A C 1
ATOM 4709 O O . GLU A 1 581 ? -21.037 24.238 16.896 1.00 97.50 581 GLU A O 1
ATOM 4714 N N . GLY A 1 582 ? -22.609 23.048 17.958 1.00 97.81 582 GLY A N 1
ATOM 4715 C CA . GLY A 1 582 ? -21.725 22.574 19.016 1.00 97.81 582 GLY A CA 1
ATOM 4716 C C . GLY A 1 582 ? -20.570 21.716 18.512 1.00 97.81 582 GLY A C 1
ATOM 4717 O O . GLY A 1 582 ? -19.433 21.927 18.930 1.00 97.81 582 GLY A O 1
ATOM 4718 N N . ILE A 1 583 ? -20.828 20.812 17.565 1.00 97.88 583 ILE A N 1
ATOM 4719 C CA . ILE A 1 583 ? -19.783 20.038 16.878 1.00 97.88 583 ILE A CA 1
ATOM 4720 C C . ILE A 1 583 ? -18.786 20.978 16.191 1.00 97.88 583 ILE A C 1
ATOM 4722 O O . ILE A 1 583 ? -17.585 20.862 16.421 1.00 97.88 583 ILE A O 1
ATOM 4726 N N . LYS A 1 584 ? -19.273 21.949 15.406 1.00 97.19 584 LYS A N 1
ATOM 4727 C CA . LYS A 1 584 ? -18.418 22.918 14.699 1.00 97.19 584 LYS A CA 1
ATOM 4728 C C . LYS A 1 584 ? -17.554 23.731 15.664 1.00 97.19 584 LYS A C 1
ATOM 4730 O O . LYS A 1 584 ? -16.361 23.896 15.414 1.00 97.19 584 LYS A O 1
ATOM 4735 N N . ASN A 1 585 ? -18.124 24.189 16.779 1.00 97.94 585 ASN A N 1
ATOM 4736 C CA . ASN A 1 585 ? -17.387 24.930 17.801 1.00 97.94 585 ASN A CA 1
ATOM 4737 C C . ASN A 1 585 ? -16.266 24.084 18.417 1.00 97.94 585 ASN A C 1
ATOM 4739 O O . ASN A 1 585 ? -15.132 24.555 18.492 1.00 97.94 585 ASN A O 1
ATOM 4743 N N . LEU A 1 586 ? -16.550 22.834 18.804 1.00 97.00 586 LEU A N 1
ATOM 4744 C CA . LEU A 1 586 ? -15.544 21.915 19.351 1.00 97.00 586 LEU A CA 1
ATOM 4745 C C . LEU A 1 586 ? -14.399 21.683 18.354 1.00 97.00 586 LEU A C 1
ATOM 4747 O O . LEU A 1 586 ? -13.231 21.850 18.708 1.00 97.00 586 LEU A O 1
ATOM 4751 N N . THR A 1 587 ? -14.726 21.382 17.095 1.00 93.69 587 THR A N 1
ATOM 4752 C CA . THR A 1 587 ? -13.727 21.150 16.043 1.00 93.69 587 THR A CA 1
ATOM 4753 C C . THR A 1 587 ? -12.897 22.402 15.748 1.00 93.69 587 THR A C 1
ATOM 4755 O O . THR A 1 587 ? -11.681 22.299 15.607 1.00 93.69 587 THR A O 1
ATOM 4758 N N . SER A 1 588 ? -13.507 23.594 15.721 1.00 94.19 588 SER A N 1
ATOM 4759 C CA . SER A 1 588 ? -12.789 24.861 15.486 1.00 94.19 588 SER A CA 1
ATOM 4760 C C . SER A 1 588 ? -11.753 25.197 16.567 1.00 94.19 588 SER A C 1
ATOM 4762 O O . SER A 1 588 ? -10.803 25.932 16.311 1.00 94.19 588 SER A O 1
ATOM 4764 N N . LEU A 1 589 ? -11.924 24.637 17.768 1.00 93.19 589 LEU A N 1
ATOM 4765 C CA . LEU A 1 589 ? -11.029 24.800 18.913 1.00 93.19 589 LEU A CA 1
ATOM 4766 C C . LEU A 1 589 ? -10.004 23.659 19.032 1.00 93.19 589 LEU A C 1
ATOM 4768 O O . LEU A 1 589 ? -9.333 23.554 20.055 1.00 93.19 589 LEU A O 1
ATOM 4772 N N . ASN A 1 590 ? -9.877 22.809 18.005 1.00 88.62 590 ASN A N 1
ATOM 4773 C CA . ASN A 1 590 ? -9.018 21.619 17.992 1.00 88.62 590 ASN A CA 1
ATOM 4774 C C . ASN A 1 590 ? -9.318 20.607 19.116 1.00 88.62 590 ASN A C 1
ATOM 4776 O O . ASN A 1 590 ? -8.453 19.808 19.476 1.00 88.62 590 ASN A O 1
ATOM 4780 N N . ILE A 1 591 ? -10.544 20.591 19.650 1.00 94.06 591 ILE A N 1
ATOM 4781 C CA . ILE A 1 591 ? -11.002 19.503 20.520 1.00 94.06 591 ILE A CA 1
ATOM 4782 C C . ILE A 1 591 ? -11.370 18.324 19.614 1.00 94.06 591 ILE A C 1
ATOM 4784 O O . ILE A 1 591 ? -12.196 18.464 18.709 1.00 94.06 591 ILE A O 1
ATOM 4788 N N . ARG A 1 592 ? -10.762 17.152 19.840 1.00 92.25 592 ARG A N 1
ATOM 4789 C CA . ARG A 1 592 ? -11.009 15.951 19.022 1.00 92.25 592 ARG A CA 1
ATOM 4790 C C . ARG A 1 592 ? -12.462 15.502 19.172 1.00 92.25 592 ARG A C 1
ATOM 4792 O O . ARG A 1 592 ? -12.889 15.187 20.278 1.00 92.25 592 ARG A O 1
ATOM 4799 N N . VAL A 1 593 ? -13.206 15.431 18.071 1.00 95.75 593 VAL A N 1
ATOM 4800 C CA . VAL A 1 593 ? -14.600 14.965 18.064 1.00 95.75 593 VAL A CA 1
ATOM 4801 C C . VAL A 1 593 ? -14.672 13.563 17.468 1.00 95.75 593 VAL A C 1
ATOM 4803 O O . VAL A 1 593 ? -14.314 13.355 16.311 1.00 95.75 593 VAL A O 1
ATOM 4806 N N . GLU A 1 594 ? -15.172 12.627 18.266 1.00 94.75 594 GLU A N 1
ATOM 4807 C CA . GLU A 1 594 ? -15.480 11.254 17.873 1.00 94.75 594 GLU A CA 1
ATOM 4808 C C . GLU A 1 594 ? -17.003 11.103 17.806 1.00 94.75 594 GLU A C 1
ATOM 4810 O O . GLU A 1 594 ? -17.704 11.416 18.772 1.00 94.75 594 GLU A O 1
ATOM 4815 N N . VAL A 1 595 ? -17.537 10.664 16.665 1.00 96.38 595 VAL A N 1
ATOM 4816 C CA . VAL A 1 595 ? -18.988 10.539 16.483 1.00 96.38 595 VAL A CA 1
ATOM 4817 C C . VAL A 1 595 ? -19.478 9.200 17.005 1.00 96.38 595 VAL A C 1
ATOM 4819 O O . VAL A 1 595 ? -19.023 8.158 16.552 1.00 96.38 595 VAL A O 1
ATOM 4822 N N . ASN A 1 596 ? -20.486 9.220 17.871 1.00 94.12 596 ASN A N 1
ATOM 4823 C CA . ASN A 1 596 ? -21.253 8.040 18.239 1.00 94.12 596 ASN A CA 1
ATOM 4824 C C . ASN A 1 596 ? -22.551 7.947 17.429 1.00 94.12 596 ASN A C 1
ATOM 4826 O O . ASN A 1 596 ? -23.474 8.750 17.621 1.00 94.12 596 ASN A O 1
ATOM 4830 N N . LEU A 1 597 ? -22.647 6.943 16.559 1.00 95.75 597 LEU A N 1
ATOM 4831 C CA . LEU A 1 597 ? -23.815 6.662 15.733 1.00 95.75 597 LEU A CA 1
ATOM 4832 C C . LEU A 1 597 ? -24.479 5.361 16.194 1.00 95.75 597 LEU A C 1
ATOM 4834 O O . LEU A 1 597 ? -24.010 4.271 15.880 1.00 95.75 597 LEU A O 1
ATOM 4838 N N . VAL A 1 598 ? -25.603 5.485 16.907 1.00 94.88 598 VAL A N 1
ATOM 4839 C CA . VAL A 1 598 ? -26.432 4.340 17.299 1.00 94.88 598 VAL A CA 1
ATOM 4840 C C . VAL A 1 598 ? -27.355 3.953 16.142 1.00 94.88 598 VAL A C 1
ATOM 4842 O O . VAL A 1 598 ? -28.308 4.674 15.829 1.00 94.88 598 VAL A O 1
ATOM 4845 N N . ILE A 1 599 ? -27.061 2.826 15.501 1.00 96.69 599 ILE A N 1
ATOM 4846 C CA . ILE A 1 599 ? -27.813 2.240 14.392 1.00 96.69 599 ILE A CA 1
ATOM 4847 C C . ILE A 1 599 ? -29.099 1.608 14.923 1.00 96.69 599 ILE A C 1
ATOM 4849 O O . ILE A 1 599 ? -29.072 0.784 15.835 1.00 96.69 599 ILE A O 1
ATOM 4853 N N . ASN A 1 600 ? -30.226 1.988 14.334 1.00 96.12 600 ASN A N 1
ATOM 4854 C CA . ASN A 1 600 ? -31.556 1.543 14.715 1.00 96.12 600 ASN A CA 1
ATOM 4855 C C . ASN A 1 600 ? -32.515 1.536 13.511 1.00 96.12 600 ASN A C 1
ATOM 4857 O O . ASN A 1 600 ? -32.160 2.000 12.427 1.00 96.12 600 ASN A O 1
ATOM 4861 N N . SER A 1 601 ? -33.742 1.040 13.699 1.00 96.81 601 SER A N 1
ATOM 4862 C CA . SER A 1 601 ? -34.728 0.880 12.616 1.00 96.81 601 SER A CA 1
ATOM 4863 C C . SER A 1 601 ? -35.143 2.191 11.934 1.00 96.81 601 SER A C 1
ATOM 4865 O O . SER A 1 601 ? -35.630 2.161 10.809 1.00 96.81 601 SER A O 1
ATOM 4867 N N . ILE A 1 602 ? -34.913 3.346 12.568 1.00 97.19 602 ILE A N 1
ATOM 4868 C CA . ILE A 1 602 ? -35.256 4.665 12.021 1.00 97.19 602 ILE A CA 1
ATOM 4869 C C . ILE A 1 602 ? -34.127 5.211 11.129 1.00 97.19 602 ILE A C 1
ATOM 4871 O O . ILE A 1 602 ? -34.411 5.963 10.198 1.00 97.19 602 ILE A O 1
ATOM 4875 N N . ASN A 1 603 ? -32.856 4.862 11.387 1.00 97.44 603 ASN A N 1
ATOM 4876 C CA . ASN A 1 603 ? -31.710 5.478 10.699 1.00 97.44 603 ASN A CA 1
ATOM 4877 C C . ASN A 1 603 ? -30.853 4.552 9.824 1.00 97.44 603 ASN A C 1
ATOM 4879 O O . ASN A 1 603 ? -30.065 5.076 9.037 1.00 97.44 603 ASN A O 1
ATOM 4883 N N . TYR A 1 604 ? -30.979 3.223 9.913 1.00 96.69 604 TYR A N 1
ATOM 4884 C CA . TYR A 1 604 ? -30.044 2.313 9.232 1.00 96.69 604 TYR A CA 1
ATOM 4885 C C . TYR A 1 604 ? -30.021 2.463 7.700 1.00 96.69 604 TYR A C 1
ATOM 4887 O O . TYR A 1 604 ? -28.974 2.305 7.075 1.00 96.69 604 TYR A O 1
ATOM 4895 N N . GLN A 1 605 ? -31.148 2.830 7.087 1.00 96.50 605 GLN A N 1
ATOM 4896 C CA . GLN A 1 605 ? -31.229 3.065 5.640 1.00 96.50 605 GLN A CA 1
ATOM 4897 C C . GLN A 1 605 ? -30.467 4.325 5.205 1.00 96.50 605 GLN A C 1
ATOM 4899 O O . GLN A 1 605 ? -30.067 4.437 4.052 1.00 96.50 605 GLN A O 1
ATOM 4904 N N . TYR A 1 606 ? -30.227 5.246 6.143 1.00 97.19 606 TYR A N 1
ATOM 4905 C CA . TYR A 1 606 ? -29.589 6.540 5.911 1.00 97.19 606 TYR A CA 1
ATOM 4906 C C . TYR A 1 606 ? -28.116 6.578 6.346 1.00 97.19 606 TYR A C 1
ATOM 4908 O O . TYR A 1 606 ? -27.536 7.658 6.472 1.00 97.19 606 TYR A O 1
ATOM 4916 N N . LEU A 1 607 ? -27.490 5.430 6.642 1.00 96.56 607 LEU A N 1
ATOM 4917 C CA . LEU A 1 607 ? -26.108 5.395 7.143 1.00 96.56 607 LEU A CA 1
ATOM 4918 C C . LEU A 1 607 ? -25.119 6.049 6.173 1.00 96.56 607 LEU A C 1
ATOM 4920 O O . LEU A 1 607 ? -24.197 6.733 6.611 1.00 96.56 607 LEU A O 1
ATOM 4924 N N . ASN A 1 608 ? -25.324 5.895 4.863 1.00 92.69 608 ASN A N 1
ATOM 4925 C CA . ASN A 1 608 ? -24.473 6.523 3.855 1.00 92.69 608 ASN A CA 1
ATOM 4926 C C . ASN A 1 608 ? -24.576 8.055 3.895 1.00 92.69 608 ASN A C 1
ATOM 4928 O O . ASN A 1 608 ? -23.563 8.745 3.821 1.00 92.69 608 ASN A O 1
ATOM 4932 N N . GLU A 1 609 ? -25.790 8.590 4.001 1.00 97.06 609 GLU A N 1
ATOM 4933 C CA . GLU A 1 609 ? -26.096 10.018 4.089 1.00 97.06 609 GLU A CA 1
ATOM 4934 C C . GLU A 1 609 ? -25.533 10.607 5.380 1.00 97.06 609 GLU A C 1
ATOM 4936 O O . GLU A 1 609 ? -24.923 11.671 5.355 1.00 97.06 609 GLU A O 1
ATOM 4941 N N . ILE A 1 610 ? -25.663 9.882 6.495 1.00 97.69 610 ILE A N 1
ATOM 4942 C CA . ILE A 1 610 ? -25.074 10.265 7.781 1.00 97.69 610 ILE A CA 1
ATOM 4943 C C . ILE A 1 610 ? -23.548 10.328 7.672 1.00 97.69 610 ILE A C 1
ATOM 4945 O O . ILE A 1 610 ? -22.962 11.332 8.063 1.00 97.69 610 ILE A O 1
ATOM 4949 N N . VAL A 1 611 ? -22.897 9.316 7.087 1.00 96.75 611 VAL A N 1
ATOM 4950 C CA . VAL A 1 611 ? -21.437 9.323 6.888 1.00 96.75 611 VAL A CA 1
ATOM 4951 C C . VAL A 1 611 ? -20.997 10.459 5.964 1.00 96.75 611 VAL A C 1
ATOM 4953 O O . VAL A 1 611 ? -20.029 11.145 6.280 1.00 96.75 611 VAL A O 1
ATOM 4956 N N . LYS A 1 612 ? -21.704 10.712 4.855 1.00 94.38 612 LYS A N 1
ATOM 4957 C CA . LYS A 1 612 ? -21.424 11.862 3.975 1.00 94.38 612 LYS A CA 1
ATOM 4958 C C . LYS A 1 612 ? -21.519 13.180 4.734 1.00 94.38 612 LYS A C 1
ATOM 4960 O O . LYS A 1 612 ? -20.616 14.001 4.632 1.00 94.38 612 LYS A O 1
ATOM 4965 N N . TYR A 1 613 ? -22.553 13.341 5.549 1.00 96.31 613 TYR A N 1
ATOM 4966 C CA . TYR A 1 613 ? -22.728 14.539 6.356 1.00 96.31 613 TYR A CA 1
ATOM 4967 C C . TYR A 1 613 ? -21.613 14.704 7.403 1.00 96.31 613 TYR A C 1
ATOM 4969 O O . TYR A 1 613 ? -21.102 15.799 7.608 1.00 96.31 613 TYR A O 1
ATOM 4977 N N . ILE A 1 614 ? -21.157 13.609 8.018 1.00 95.75 614 ILE A N 1
ATOM 4978 C CA . ILE A 1 614 ? -19.998 13.607 8.926 1.00 95.75 614 ILE A CA 1
ATOM 4979 C C . ILE A 1 614 ? -18.711 14.027 8.191 1.00 95.75 614 ILE A C 1
ATOM 4981 O O . ILE A 1 614 ? -17.940 14.825 8.730 1.00 95.75 614 ILE A O 1
ATOM 4985 N N . ILE A 1 615 ? -18.499 13.546 6.957 1.00 90.94 615 ILE A N 1
ATOM 4986 C CA . ILE A 1 615 ? -17.376 13.959 6.093 1.00 90.94 615 ILE A CA 1
ATOM 4987 C C . ILE A 1 615 ? -17.449 15.463 5.802 1.00 90.94 615 ILE A C 1
ATOM 4989 O O . ILE A 1 615 ? -16.443 16.159 5.919 1.00 90.94 615 ILE A O 1
ATOM 4993 N N . GLU A 1 616 ? -18.629 15.975 5.448 1.00 91.19 616 GLU A N 1
ATOM 4994 C CA . GLU A 1 616 ? -18.856 17.400 5.166 1.00 91.19 616 GLU A CA 1
ATOM 4995 C C . GLU A 1 616 ? -18.579 18.291 6.385 1.00 91.19 616 GLU A C 1
ATOM 4997 O O . GLU A 1 616 ? -18.089 19.410 6.237 1.00 91.19 616 GLU A O 1
ATOM 5002 N N . LEU A 1 617 ? -18.828 17.786 7.596 1.00 89.38 617 LEU A N 1
ATOM 5003 C CA . LEU A 1 617 ? -18.475 18.461 8.848 1.00 89.38 617 LEU A CA 1
ATOM 5004 C C . LEU A 1 617 ? -16.968 18.414 9.168 1.00 89.38 617 LEU A C 1
ATOM 5006 O O . LEU A 1 617 ? -16.538 19.045 10.133 1.00 89.38 617 LEU A O 1
ATOM 5010 N N . GLY A 1 618 ? -16.159 17.695 8.383 1.00 86.94 618 GLY A N 1
ATOM 5011 C CA . GLY A 1 618 ? -14.709 17.582 8.567 1.00 86.94 618 GLY A CA 1
ATOM 5012 C C . GLY A 1 618 ? -14.285 16.643 9.700 1.00 86.94 618 GLY A C 1
ATOM 5013 O O . GLY A 1 618 ? -13.141 16.705 10.157 1.00 86.94 618 GLY A O 1
ATOM 5014 N N . LEU A 1 619 ? -15.190 15.782 10.168 1.00 91.62 619 LEU A N 1
ATOM 5015 C CA . LEU A 1 619 ? -14.930 14.827 11.243 1.00 91.62 619 LEU A CA 1
ATOM 5016 C C . LEU A 1 619 ? -14.233 13.573 10.703 1.00 91.62 619 LEU A C 1
ATOM 5018 O O . LEU A 1 619 ? -14.458 13.157 9.567 1.00 91.62 619 LEU A O 1
ATOM 5022 N N . LYS A 1 620 ? -13.375 12.964 11.529 1.00 84.56 620 LYS A N 1
ATOM 5023 C CA . LYS A 1 620 ? -12.464 11.890 11.094 1.00 84.56 620 LYS A CA 1
ATOM 5024 C C . LYS A 1 620 ? -12.692 10.544 11.771 1.00 84.56 620 LYS A C 1
ATOM 5026 O O . LYS A 1 620 ? -12.027 9.588 11.395 1.00 84.56 620 LYS A O 1
ATOM 5031 N N . GLU A 1 621 ? -13.609 10.463 12.733 1.00 90.50 621 GLU A N 1
ATOM 5032 C CA . GLU A 1 621 ? -13.796 9.281 13.580 1.00 90.50 621 GLU A CA 1
ATOM 5033 C C . GLU A 1 621 ? -15.278 8.976 13.813 1.00 90.50 621 GLU A C 1
ATOM 5035 O O . GLU A 1 621 ? -16.038 9.859 14.222 1.00 90.50 621 GLU A O 1
ATOM 5040 N N . ILE A 1 622 ? -15.681 7.725 13.565 1.00 94.12 622 ILE A N 1
ATOM 5041 C CA . ILE A 1 622 ? -17.066 7.253 13.716 1.00 94.12 622 ILE A CA 1
ATOM 5042 C C . ILE A 1 622 ? -17.119 5.931 14.484 1.00 94.12 622 ILE A C 1
ATOM 5044 O O . ILE A 1 622 ? -16.440 4.962 14.158 1.00 94.12 622 ILE A O 1
ATOM 5048 N N . ASN A 1 623 ? -18.017 5.852 15.454 1.00 92.25 623 ASN A N 1
ATOM 5049 C CA . ASN A 1 623 ? -18.359 4.641 16.172 1.00 92.25 623 ASN A CA 1
ATOM 5050 C C . ASN A 1 623 ? -19.755 4.156 15.734 1.00 92.25 623 ASN A C 1
ATOM 5052 O O . ASN A 1 623 ? -20.755 4.843 15.957 1.00 92.25 623 ASN A O 1
ATOM 5056 N N . PHE A 1 624 ? -19.813 2.991 15.080 1.00 93.88 624 PHE A N 1
ATOM 5057 C CA . PHE A 1 624 ? -21.041 2.361 14.583 1.00 93.88 624 PHE A CA 1
ATOM 5058 C C . PHE A 1 624 ? -21.636 1.425 15.641 1.00 93.88 624 PHE A C 1
ATOM 5060 O O . PHE A 1 624 ? -21.488 0.206 15.571 1.00 93.88 624 PHE A O 1
ATOM 5067 N N . SER A 1 625 ? -22.315 1.995 16.632 1.00 91.75 625 SER A N 1
ATOM 5068 C CA . SER A 1 625 ? -22.944 1.234 17.714 1.00 91.75 625 SER A CA 1
ATOM 5069 C C . SER A 1 625 ? -24.288 0.655 17.270 1.00 91.75 625 SER A C 1
ATOM 5071 O O . SER A 1 625 ? -25.161 1.399 16.842 1.00 91.75 625 SER A O 1
ATOM 5073 N N . PHE A 1 626 ? -24.519 -0.650 17.405 1.00 92.75 626 PHE A N 1
ATOM 5074 C CA . PHE A 1 626 ? -25.879 -1.192 17.277 1.00 92.75 626 PHE A CA 1
ATOM 5075 C C . PHE A 1 626 ? -26.724 -0.836 18.507 1.00 92.75 626 PHE A C 1
ATOM 5077 O O . PHE A 1 626 ? -26.205 -0.670 19.613 1.00 92.75 626 PHE A O 1
ATOM 5084 N N . VAL A 1 627 ? -28.032 -0.664 18.313 1.00 92.00 627 VAL A N 1
ATOM 5085 C CA . VAL A 1 627 ? -28.951 -0.358 19.409 1.00 92.00 627 VAL A CA 1
ATOM 5086 C C . VAL A 1 627 ? -29.025 -1.520 20.404 1.00 92.00 627 VAL A C 1
ATOM 5088 O O . VAL A 1 627 ? -29.558 -2.586 20.109 1.00 92.00 627 VAL A O 1
ATOM 5091 N N . ALA A 1 628 ? -28.510 -1.304 21.614 1.00 88.44 628 ALA A N 1
ATOM 5092 C CA . ALA A 1 628 ? -28.598 -2.288 22.686 1.00 88.44 628 ALA A CA 1
ATOM 5093 C C . ALA A 1 628 ? -30.056 -2.391 23.180 1.00 88.44 628 ALA A C 1
ATOM 5095 O O . ALA A 1 628 ? -30.600 -1.374 23.620 1.00 88.44 628 ALA A O 1
ATOM 5096 N N . PRO A 1 629 ? -30.701 -3.574 23.153 1.00 87.88 629 PRO A N 1
ATOM 5097 C CA . PRO A 1 629 ? -32.101 -3.767 23.544 1.00 87.88 629 PRO A CA 1
ATOM 5098 C C . PRO A 1 629 ? -32.286 -3.801 25.077 1.00 87.88 629 PRO A C 1
ATOM 5100 O O . PRO A 1 629 ? -32.879 -4.722 25.636 1.00 87.88 629 PRO A O 1
ATOM 5103 N N . VAL A 1 630 ? -31.770 -2.782 25.768 1.00 84.19 630 VAL A N 1
ATOM 5104 C CA . VAL A 1 630 ? -31.840 -2.587 27.225 1.00 84.19 630 VAL A CA 1
ATOM 5105 C C . VAL A 1 630 ? -32.549 -1.271 27.557 1.00 84.19 630 VAL A C 1
ATOM 5107 O O . VAL A 1 630 ? -32.693 -0.406 26.692 1.00 84.19 630 VAL A O 1
ATOM 5110 N N . HIS A 1 631 ? -32.991 -1.103 28.807 1.00 86.69 631 HIS A N 1
ATOM 5111 C CA . HIS A 1 631 ? -33.608 0.137 29.305 1.00 86.69 631 HIS A CA 1
ATOM 5112 C C . HIS A 1 631 ? -34.681 0.704 28.350 1.00 86.69 631 HIS A C 1
ATOM 5114 O O . HIS A 1 631 ? -35.663 0.018 28.064 1.00 86.69 631 HIS A O 1
ATOM 5120 N N . ASN A 1 632 ? -34.499 1.921 27.819 1.00 87.88 632 ASN A N 1
ATOM 5121 C CA . ASN A 1 632 ? -35.481 2.546 26.932 1.00 87.88 632 ASN A CA 1
ATOM 5122 C C . ASN A 1 632 ? -35.704 1.736 25.646 1.00 87.88 632 ASN A C 1
ATOM 5124 O O . ASN A 1 632 ? -36.845 1.616 25.211 1.00 87.88 632 ASN A O 1
ATOM 5128 N N . ALA A 1 633 ? -34.663 1.128 25.065 1.00 88.56 633 ALA A N 1
ATOM 5129 C CA . ALA A 1 633 ? -34.813 0.320 23.852 1.00 88.56 633 ALA A CA 1
ATOM 5130 C C . ALA A 1 633 ? -35.608 -0.968 24.112 1.00 88.56 633 ALA A C 1
ATOM 5132 O O . ALA A 1 633 ? -36.365 -1.402 23.246 1.00 88.56 633 ALA A O 1
ATOM 5133 N N . LYS A 1 634 ? -35.495 -1.549 25.316 1.00 87.25 634 LYS A N 1
ATOM 5134 C CA . LYS A 1 634 ? -36.304 -2.705 25.738 1.00 87.25 634 LYS A CA 1
ATOM 5135 C C . LYS A 1 634 ? -37.795 -2.362 25.803 1.00 87.25 634 LYS A C 1
ATOM 5137 O O . LYS A 1 634 ? -38.623 -3.191 25.450 1.00 87.25 634 LYS A O 1
ATOM 5142 N N . ASN A 1 635 ? -38.131 -1.130 26.185 1.00 89.06 635 ASN A N 1
ATOM 5143 C CA . ASN A 1 635 ? -39.511 -0.632 26.174 1.00 89.06 635 ASN A CA 1
ATOM 5144 C C . ASN A 1 635 ? -39.973 -0.192 24.771 1.00 89.06 635 ASN A C 1
ATOM 5146 O O . ASN A 1 635 ? -41.164 -0.023 24.538 1.00 89.06 635 ASN A O 1
ATOM 5150 N N . ASN A 1 636 ? -39.042 -0.028 23.828 1.00 91.81 636 ASN A N 1
ATOM 5151 C CA . ASN A 1 636 ? -39.287 0.446 22.468 1.00 91.81 636 ASN A CA 1
ATOM 5152 C C . ASN A 1 636 ? -38.756 -0.549 21.426 1.00 91.81 636 ASN A C 1
ATOM 5154 O O . ASN A 1 636 ? -38.091 -0.141 20.479 1.00 91.81 636 ASN A O 1
ATOM 5158 N N . LEU A 1 637 ? -39.033 -1.854 21.560 1.00 91.31 637 LEU A N 1
ATOM 5159 C CA . LEU A 1 637 ? -38.411 -2.900 20.723 1.00 91.31 637 LEU A CA 1
ATOM 5160 C C . LEU A 1 637 ? -38.555 -2.691 19.207 1.00 91.31 637 LEU A C 1
ATOM 5162 O O . LEU A 1 637 ? -37.767 -3.254 18.448 1.00 91.31 637 LEU A O 1
ATOM 5166 N N . PHE A 1 638 ? -39.517 -1.891 18.739 1.00 93.44 638 PHE A N 1
ATOM 5167 C CA . PHE A 1 638 ? -39.625 -1.498 17.329 1.00 93.44 638 PHE A CA 1
ATOM 5168 C C . PHE A 1 638 ? -38.368 -0.777 16.808 1.00 93.44 638 PHE A C 1
ATOM 5170 O O . PHE A 1 638 ? -38.103 -0.802 15.607 1.00 93.44 638 PHE A O 1
ATOM 5177 N N . ILE A 1 639 ? -37.576 -0.157 17.693 1.00 93.94 639 ILE A N 1
ATOM 5178 C CA . ILE A 1 639 ? -36.332 0.526 17.334 1.00 93.94 639 ILE A CA 1
ATOM 5179 C C . ILE A 1 639 ? -35.184 -0.445 17.029 1.00 93.94 639 ILE A C 1
ATOM 5181 O O . ILE A 1 639 ? -34.186 -0.029 16.451 1.00 93.94 639 ILE A O 1
ATOM 5185 N N . VAL A 1 640 ? -35.323 -1.727 17.388 1.00 94.31 640 VAL A N 1
ATOM 5186 C CA . VAL A 1 640 ? -34.313 -2.784 17.215 1.00 94.31 640 VAL A CA 1
ATOM 5187 C C . VAL A 1 640 ? -34.572 -3.530 15.891 1.00 94.31 640 VAL A C 1
ATOM 5189 O O . VAL A 1 640 ? -35.482 -4.372 15.847 1.00 94.31 640 VAL A O 1
ATOM 5192 N N . PRO A 1 641 ? -33.838 -3.225 14.800 1.00 94.44 641 PRO A N 1
ATOM 5193 C CA . PRO A 1 641 ? -34.007 -3.878 13.496 1.00 94.44 641 PRO A CA 1
ATOM 5194 C C . PRO A 1 641 ? -33.313 -5.247 13.467 1.00 94.44 641 PRO A C 1
ATOM 5196 O O . PRO A 1 641 ? -32.530 -5.550 14.367 1.00 94.44 641 PRO A O 1
ATOM 5199 N N . LYS A 1 642 ? -33.556 -6.050 12.421 1.00 93.19 642 LYS A N 1
ATOM 5200 C CA . LYS A 1 642 ? -32.723 -7.228 12.156 1.00 93.19 642 LYS A CA 1
ATOM 5201 C C . LYS A 1 642 ? -31.316 -6.809 11.735 1.00 93.19 642 LYS A C 1
ATOM 5203 O O . LYS A 1 642 ? -31.130 -5.804 11.047 1.00 93.19 642 LYS A O 1
ATOM 5208 N N . ILE A 1 643 ? -30.314 -7.585 12.131 1.00 91.69 643 ILE A N 1
ATOM 5209 C CA . ILE A 1 643 ? -28.912 -7.305 11.810 1.00 91.69 643 ILE A CA 1
ATOM 5210 C C . ILE A 1 643 ? -28.662 -7.521 10.314 1.00 91.69 643 ILE A C 1
ATOM 5212 O O . ILE A 1 643 ? -27.993 -6.690 9.699 1.00 91.69 643 ILE A O 1
ATOM 5216 N N . SER A 1 644 ? -29.241 -8.561 9.697 1.00 89.12 644 SER A N 1
ATOM 5217 C CA . SER A 1 644 ? -29.112 -8.784 8.247 1.00 89.12 644 SER A CA 1
ATOM 5218 C C . SER A 1 644 ? -29.605 -7.603 7.406 1.00 89.12 644 SER A C 1
ATOM 5220 O O . SER A 1 644 ? -28.975 -7.294 6.395 1.00 89.12 644 SER A O 1
ATOM 5222 N N . ASP A 1 645 ? -30.642 -6.891 7.855 1.00 91.38 645 ASP A N 1
ATOM 5223 C CA . ASP A 1 645 ? -31.174 -5.709 7.165 1.00 91.38 645 ASP A CA 1
ATOM 5224 C C . ASP A 1 645 ? -30.196 -4.528 7.197 1.00 91.38 645 ASP A C 1
ATOM 5226 O O . ASP A 1 645 ? -30.130 -3.743 6.253 1.00 91.38 645 ASP A O 1
ATOM 5230 N N . ILE A 1 646 ? -29.411 -4.392 8.270 1.00 93.56 646 ILE A N 1
ATOM 5231 C CA . ILE A 1 646 ? -28.433 -3.308 8.429 1.00 93.56 646 ILE A CA 1
ATOM 5232 C C . ILE A 1 646 ? -27.165 -3.573 7.622 1.00 93.56 646 ILE A C 1
ATOM 5234 O O . ILE A 1 646 ? -26.565 -2.636 7.090 1.00 93.56 646 ILE A O 1
ATOM 5238 N N . VAL A 1 647 ? -26.714 -4.828 7.566 1.00 89.06 647 VAL A N 1
ATOM 5239 C CA . VAL A 1 647 ? -25.374 -5.200 7.083 1.00 89.06 647 VAL A CA 1
ATOM 5240 C C . VAL A 1 647 ? -25.036 -4.630 5.698 1.00 89.06 647 VAL A C 1
ATOM 5242 O O . VAL A 1 647 ? -23.937 -4.085 5.562 1.00 89.06 647 VAL A O 1
ATOM 5245 N N . PRO A 1 648 ? -25.919 -4.662 4.679 1.00 89.12 648 PRO A N 1
ATOM 5246 C CA . PRO A 1 648 ? -25.642 -4.030 3.388 1.00 89.12 648 PRO A CA 1
ATOM 5247 C C . PRO A 1 648 ? -25.355 -2.524 3.500 1.00 89.12 648 PRO A C 1
ATOM 5249 O O . PRO A 1 648 ? -24.385 -2.030 2.914 1.00 89.12 648 PRO A O 1
ATOM 5252 N N . PHE A 1 649 ? -26.145 -1.800 4.299 1.00 93.31 649 PHE A N 1
ATOM 5253 C CA . PHE A 1 649 ? -25.991 -0.359 4.512 1.00 93.31 649 PHE A CA 1
ATOM 5254 C C . PHE A 1 649 ? -24.737 -0.040 5.323 1.00 93.31 649 PHE A C 1
ATOM 5256 O O . PHE A 1 649 ? -23.992 0.871 4.965 1.00 93.31 649 PHE A O 1
ATOM 5263 N N . LEU A 1 650 ? -24.445 -0.826 6.361 1.00 92.31 650 LEU A N 1
ATOM 5264 C CA . LEU A 1 650 ? -23.237 -0.667 7.169 1.00 92.31 650 LEU A CA 1
ATOM 5265 C C . LEU A 1 650 ? -21.966 -0.960 6.355 1.00 92.31 650 LEU A C 1
ATOM 5267 O O . LEU A 1 650 ? -21.021 -0.174 6.397 1.00 92.31 650 LEU A O 1
ATOM 5271 N N . LYS A 1 651 ? -21.948 -2.024 5.535 1.00 87.56 651 LYS A N 1
ATOM 5272 C CA . LYS A 1 651 ? -20.838 -2.310 4.604 1.00 87.56 651 LYS A CA 1
ATOM 5273 C C . LYS A 1 651 ? -20.628 -1.165 3.616 1.00 87.56 651 LYS A C 1
ATOM 5275 O O . LYS A 1 651 ? -19.487 -0.782 3.351 1.00 87.56 651 LYS A O 1
ATOM 5280 N N . SER A 1 652 ? -21.712 -0.606 3.080 1.00 87.88 652 SER A N 1
ATOM 5281 C CA . SER A 1 652 ? -21.656 0.568 2.206 1.00 87.88 652 SER A CA 1
ATOM 5282 C C . SER A 1 652 ? -21.079 1.793 2.927 1.00 87.88 652 SER A C 1
ATOM 5284 O O . SER A 1 652 ? -20.144 2.418 2.422 1.00 87.88 652 SER A O 1
ATOM 5286 N N . ALA A 1 653 ? -21.562 2.094 4.133 1.00 90.00 653 ALA A N 1
ATOM 5287 C CA . ALA A 1 653 ? -21.095 3.211 4.947 1.00 90.00 653 ALA A CA 1
ATOM 5288 C C . ALA A 1 653 ? -19.599 3.079 5.283 1.00 90.00 653 ALA A C 1
ATOM 5290 O O . ALA A 1 653 ? -18.833 4.026 5.121 1.00 90.00 653 ALA A O 1
ATOM 5291 N N . ILE A 1 654 ? -19.142 1.874 5.628 1.00 86.50 654 ILE A N 1
ATOM 5292 C CA . ILE A 1 654 ? -17.725 1.577 5.872 1.00 86.50 654 ILE A CA 1
ATOM 5293 C C . ILE A 1 654 ? -16.873 1.764 4.611 1.00 86.50 654 ILE A C 1
ATOM 5295 O O . ILE A 1 654 ? -15.764 2.297 4.689 1.00 86.50 654 ILE A O 1
ATOM 5299 N N . LYS A 1 655 ? -17.360 1.358 3.430 1.00 81.06 655 LYS A N 1
ATOM 5300 C CA . LYS A 1 655 ? -16.659 1.626 2.160 1.00 81.06 655 LYS A CA 1
ATOM 5301 C C . LYS A 1 655 ? -16.493 3.132 1.930 1.00 81.06 655 LYS A C 1
ATOM 5303 O O . LYS A 1 655 ? -15.422 3.550 1.487 1.00 81.06 655 LYS A O 1
ATOM 5308 N N . LEU A 1 656 ? -17.501 3.942 2.268 1.00 78.56 656 LEU A N 1
ATOM 5309 C CA . LEU A 1 656 ? -17.398 5.405 2.225 1.00 78.56 656 LEU A CA 1
ATOM 5310 C C . LEU A 1 656 ? -16.353 5.925 3.217 1.00 78.56 656 LEU A C 1
ATOM 5312 O O . LEU A 1 656 ? -15.494 6.703 2.804 1.00 78.56 656 LEU A O 1
ATOM 5316 N N . CYS A 1 657 ? -16.349 5.443 4.466 1.00 79.62 657 CYS A N 1
ATOM 5317 C CA . CYS A 1 657 ? -15.327 5.807 5.452 1.00 79.62 657 CYS A CA 1
ATOM 5318 C C . CYS A 1 657 ? -13.914 5.498 4.939 1.00 79.62 657 CYS A C 1
ATOM 5320 O O . CYS A 1 657 ? -13.048 6.370 4.951 1.00 79.62 657 CYS A O 1
ATOM 5322 N N . LYS A 1 658 ? -13.688 4.295 4.391 1.00 72.94 658 LYS A N 1
ATOM 5323 C CA . LYS A 1 658 ? -12.392 3.900 3.808 1.00 72.94 658 LYS A CA 1
ATOM 5324 C C . LYS A 1 658 ? -11.979 4.795 2.637 1.00 72.94 658 LYS A C 1
ATOM 5326 O O . LYS A 1 658 ? -10.807 5.150 2.528 1.00 72.94 658 LYS A O 1
ATOM 5331 N N . LYS A 1 659 ? -12.923 5.174 1.767 1.00 70.31 659 LYS A N 1
ATOM 5332 C CA . LYS A 1 659 ? -12.666 6.076 0.630 1.00 70.31 659 LYS A CA 1
ATOM 5333 C C . LYS A 1 659 ? -12.324 7.497 1.088 1.00 70.31 659 LYS A C 1
ATOM 5335 O O . LYS A 1 659 ? -11.481 8.138 0.470 1.00 70.31 659 LYS A O 1
ATOM 5340 N N . ALA A 1 660 ? -12.961 7.964 2.159 1.00 69.81 660 ALA A N 1
ATOM 5341 C CA . ALA A 1 660 ? -12.759 9.290 2.738 1.00 69.81 660 ALA A CA 1
ATOM 5342 C C . ALA A 1 660 ? -11.644 9.346 3.801 1.00 69.81 660 ALA A C 1
ATOM 5344 O O . ALA A 1 660 ? -11.394 10.412 4.355 1.00 69.81 660 ALA A O 1
ATOM 5345 N N . ASN A 1 661 ? -10.967 8.224 4.076 1.00 74.50 661 ASN A N 1
ATOM 5346 C CA . ASN A 1 661 ? -9.957 8.088 5.130 1.00 74.50 661 ASN A CA 1
ATOM 5347 C C . ASN A 1 661 ? -10.465 8.498 6.530 1.00 74.50 661 ASN A C 1
ATOM 5349 O O . ASN A 1 661 ? -9.763 9.167 7.287 1.00 74.50 661 ASN A O 1
ATOM 5353 N N . ILE A 1 662 ? -11.698 8.101 6.847 1.00 79.62 662 ILE A N 1
ATOM 5354 C CA . ILE A 1 662 ? -12.302 8.214 8.178 1.00 79.62 662 ILE A CA 1
ATOM 5355 C C . ILE A 1 662 ? -12.004 6.940 8.970 1.00 79.62 662 ILE A C 1
ATOM 5357 O O . ILE A 1 662 ? -12.245 5.831 8.482 1.00 79.62 662 ILE A O 1
ATOM 5361 N N . GLU A 1 663 ? -11.513 7.099 10.197 1.00 82.38 663 GLU A N 1
ATOM 5362 C CA . GLU A 1 663 ? -11.374 6.015 11.165 1.00 82.38 663 GLU A CA 1
ATOM 5363 C C . GLU A 1 663 ? -12.750 5.580 11.670 1.00 82.38 663 GLU A C 1
ATOM 5365 O O . GLU A 1 663 ? -13.630 6.403 11.934 1.00 82.38 663 GLU A O 1
ATOM 5370 N N . PHE A 1 664 ? -12.953 4.273 11.813 1.00 87.50 664 PHE A N 1
ATOM 5371 C CA . PHE A 1 664 ? -14.202 3.752 12.346 1.00 87.50 664 PHE A CA 1
ATOM 5372 C C . PHE A 1 664 ? -14.001 2.510 13.211 1.00 87.50 664 PHE A C 1
ATOM 5374 O O . PHE A 1 664 ? -13.053 1.748 13.012 1.00 87.50 664 PHE A O 1
ATOM 5381 N N . ASN A 1 665 ? -14.932 2.310 14.142 1.00 83.75 665 ASN A N 1
ATOM 5382 C CA . ASN A 1 665 ? -15.017 1.145 15.022 1.00 83.75 665 ASN A CA 1
ATOM 5383 C C . ASN A 1 665 ? -16.449 0.581 15.020 1.00 83.75 665 ASN A C 1
ATOM 5385 O O . ASN A 1 665 ? -17.414 1.335 14.863 1.00 83.75 665 ASN A O 1
ATOM 5389 N N . ILE A 1 666 ? -16.574 -0.732 15.207 1.00 84.12 666 ILE A N 1
ATOM 5390 C CA . ILE A 1 666 ? -17.836 -1.462 15.358 1.00 84.12 666 ILE A CA 1
ATOM 5391 C C . ILE A 1 666 ? -17.814 -2.138 16.738 1.00 84.12 666 ILE A C 1
ATOM 5393 O O . ILE A 1 666 ? -17.169 -3.174 16.901 1.00 84.12 666 ILE A O 1
ATOM 5397 N N . PRO A 1 667 ? -18.481 -1.585 17.762 1.00 73.81 667 PRO A N 1
ATOM 5398 C CA . PRO A 1 667 ? -18.461 -2.185 19.089 1.00 73.81 667 PRO A CA 1
ATOM 5399 C C . PRO A 1 667 ? -19.142 -3.554 19.087 1.00 73.81 667 PRO A C 1
ATOM 5401 O O . PRO A 1 667 ? -20.330 -3.669 18.780 1.00 73.81 667 PRO A O 1
ATOM 5404 N N . ASP A 1 668 ? -18.396 -4.587 19.470 1.00 61.97 668 ASP A N 1
ATOM 5405 C CA . ASP A 1 668 ? -18.875 -5.969 19.559 1.00 61.97 668 ASP A CA 1
ATOM 5406 C C . ASP A 1 668 ? -19.955 -6.123 20.643 1.00 61.97 668 ASP A C 1
ATOM 5408 O O . ASP A 1 668 ? -21.032 -6.653 20.372 1.00 61.97 668 ASP A O 1
ATOM 5412 N N . ARG A 1 669 ? -19.745 -5.515 21.818 1.00 62.38 669 ARG A N 1
ATOM 5413 C CA . ARG A 1 669 ? -20.715 -5.483 22.931 1.00 62.38 669 ARG A CA 1
ATOM 5414 C C . ARG A 1 669 ? -22.011 -4.743 22.626 1.00 62.38 669 ARG A C 1
ATOM 5416 O O . ARG A 1 669 ? -22.952 -4.818 23.410 1.00 62.38 669 ARG A O 1
ATOM 5423 N N . CYS A 1 670 ? -22.066 -3.983 21.534 1.00 66.44 670 CYS A N 1
ATOM 5424 C CA . CYS A 1 670 ? -23.305 -3.345 21.115 1.00 66.44 670 CYS A CA 1
ATOM 5425 C C . CYS A 1 670 ? -24.204 -4.295 20.316 1.00 66.44 670 CYS A C 1
ATOM 5427 O O . CYS A 1 670 ? -25.372 -3.964 20.159 1.00 66.44 670 CYS A O 1
ATOM 5429 N N . GLY A 1 671 ? -23.736 -5.488 19.915 1.00 67.94 671 GLY A N 1
ATOM 5430 C CA . GLY A 1 671 ? -24.611 -6.594 19.507 1.00 67.94 671 GLY A CA 1
ATOM 5431 C C . GLY A 1 671 ? -24.613 -6.981 18.026 1.00 67.94 671 GLY A C 1
ATOM 5432 O O . GLY A 1 671 ? -25.595 -7.575 17.593 1.00 67.94 671 GLY A O 1
ATOM 5433 N N . ILE A 1 672 ? -23.568 -6.669 17.241 1.00 85.44 672 ILE A N 1
ATOM 5434 C CA . ILE A 1 672 ? -23.403 -7.209 15.871 1.00 85.44 672 ILE A CA 1
ATOM 5435 C C . ILE A 1 672 ? -22.428 -8.399 15.908 1.00 85.44 672 ILE A C 1
ATOM 5437 O O . ILE A 1 672 ? -21.236 -8.187 16.131 1.00 85.44 672 ILE A O 1
ATOM 5441 N N . PRO A 1 673 ? -22.877 -9.639 15.641 1.00 85.25 673 PRO A N 1
ATOM 5442 C CA . PRO A 1 673 ? -21.982 -10.788 15.546 1.00 85.25 673 PRO A CA 1
ATOM 5443 C C . PRO A 1 673 ? -21.015 -10.704 14.360 1.00 85.25 673 PRO A C 1
ATOM 5445 O O . PRO A 1 673 ? -21.344 -10.218 13.276 1.00 85.25 673 PRO A O 1
ATOM 5448 N N . ILE A 1 674 ? -19.830 -11.285 14.534 1.00 80.88 674 ILE A N 1
ATOM 5449 C CA . ILE A 1 674 ? -18.731 -11.240 13.556 1.00 80.88 674 ILE A CA 1
ATOM 5450 C C . ILE A 1 674 ? -19.110 -11.900 12.224 1.00 80.88 674 ILE A C 1
ATOM 5452 O O . ILE A 1 674 ? -18.695 -11.438 11.162 1.00 80.88 674 ILE A O 1
ATOM 5456 N N . CYS A 1 675 ? -19.926 -12.958 12.255 1.00 81.62 675 CYS A N 1
ATOM 5457 C CA . CYS A 1 675 ? -20.309 -13.732 11.069 1.00 81.62 675 CYS A CA 1
ATOM 5458 C C . CYS A 1 675 ? -21.062 -12.925 10.001 1.00 81.62 675 CYS A C 1
ATOM 5460 O O . CYS A 1 675 ? -21.118 -13.336 8.843 1.00 81.62 675 CYS A O 1
ATOM 5462 N N . PHE A 1 676 ? -21.625 -11.770 10.357 1.00 84.75 676 PHE A N 1
ATOM 5463 C CA . PHE A 1 676 ? -22.259 -10.873 9.394 1.00 84.75 676 PHE A CA 1
ATOM 5464 C C . PHE A 1 676 ? -21.246 -10.083 8.555 1.00 84.75 676 PHE A C 1
ATOM 5466 O O . PHE A 1 676 ? -21.539 -9.673 7.425 1.00 84.75 676 PHE A O 1
ATOM 5473 N N . MET A 1 677 ? -20.055 -9.846 9.108 1.00 81.06 677 MET A N 1
ATOM 5474 C CA . MET A 1 677 ? -19.029 -8.966 8.544 1.00 81.06 677 MET A CA 1
ATOM 5475 C C . MET A 1 677 ? -17.601 -9.504 8.790 1.00 81.06 677 MET A C 1
ATOM 5477 O O . MET A 1 677 ? -16.748 -8.759 9.284 1.00 81.06 677 MET A O 1
ATOM 5481 N N . PRO A 1 678 ? -17.308 -10.777 8.449 1.00 71.19 678 PRO A N 1
ATOM 5482 C CA . PRO A 1 678 ? -16.030 -11.430 8.755 1.00 71.19 678 PRO A CA 1
ATOM 5483 C C . PRO A 1 678 ? -14.824 -10.723 8.119 1.00 71.19 678 PRO A C 1
ATOM 5485 O O . PRO A 1 678 ? -13.738 -10.692 8.693 1.00 71.19 678 PRO A O 1
ATOM 5488 N N . GLU A 1 679 ? -15.006 -10.088 6.961 1.00 68.50 679 GLU A N 1
ATOM 5489 C CA . GLU A 1 679 ? -13.961 -9.346 6.255 1.00 68.50 679 GLU A CA 1
ATOM 5490 C C . GLU A 1 679 ? -13.543 -8.041 6.966 1.00 68.50 679 GLU A C 1
ATOM 5492 O O . GLU A 1 679 ? -12.543 -7.417 6.603 1.00 68.50 679 GLU A O 1
ATOM 5497 N N . TYR A 1 680 ? -14.294 -7.629 7.993 1.00 70.75 680 TYR A N 1
ATOM 5498 C CA . TYR A 1 680 ? -14.026 -6.450 8.817 1.00 70.75 680 TYR A CA 1
ATOM 5499 C C . TYR A 1 680 ? -13.617 -6.806 10.253 1.00 70.75 680 TYR A C 1
ATOM 5501 O O . TYR A 1 680 ? -13.649 -5.935 11.118 1.00 70.75 680 TYR A O 1
ATOM 5509 N N . LEU A 1 681 ? -13.182 -8.046 10.509 1.00 68.88 681 LEU A N 1
ATOM 5510 C CA . LEU A 1 681 ? -12.815 -8.547 11.842 1.00 68.88 681 LEU A CA 1
ATOM 5511 C C . LEU A 1 681 ? -11.898 -7.600 12.644 1.00 68.88 681 LEU A C 1
ATOM 5513 O O . LEU A 1 681 ? -12.078 -7.435 13.845 1.00 68.88 681 LEU A O 1
ATOM 5517 N N . ASN A 1 682 ? -10.942 -6.938 11.986 1.00 63.50 682 ASN A N 1
ATOM 5518 C CA . ASN A 1 682 ? -9.987 -6.032 12.641 1.00 63.50 682 ASN A CA 1
ATOM 5519 C C . ASN A 1 682 ? -10.594 -4.700 13.130 1.00 63.50 682 ASN A C 1
ATOM 5521 O O . ASN A 1 682 ? -9.900 -3.945 13.806 1.00 63.50 682 ASN A O 1
ATOM 5525 N N . TYR A 1 683 ? -11.848 -4.404 12.777 1.00 69.44 683 TYR A N 1
ATOM 5526 C CA . TYR A 1 683 ? -12.558 -3.172 13.140 1.00 69.44 683 TYR A CA 1
ATOM 5527 C C . TYR A 1 683 ? -13.600 -3.376 14.250 1.00 69.44 683 TYR A C 1
ATOM 5529 O O . TYR A 1 683 ? -14.306 -2.425 14.579 1.00 69.44 683 TYR A O 1
ATOM 5537 N N . PHE A 1 684 ? -13.713 -4.589 14.802 1.00 70.62 684 PHE A N 1
ATOM 5538 C CA . PHE A 1 684 ? -14.496 -4.847 16.010 1.00 70.62 684 PHE A CA 1
ATOM 5539 C C . PHE A 1 684 ? -13.685 -4.493 17.272 1.00 70.62 684 PHE A C 1
ATOM 5541 O O . PHE A 1 684 ? -12.458 -4.645 17.286 1.00 70.62 684 PHE A O 1
ATOM 5548 N N . ASP A 1 685 ? -14.355 -3.995 18.316 1.00 61.78 685 ASP A N 1
ATOM 5549 C CA . ASP A 1 685 ? -13.698 -3.481 19.530 1.00 61.78 685 ASP A CA 1
ATOM 5550 C C . ASP A 1 685 ? -12.976 -4.568 20.366 1.00 61.78 685 ASP A C 1
ATOM 5552 O O . ASP A 1 685 ? -13.083 -5.773 20.145 1.00 61.78 685 ASP A O 1
ATOM 5556 N N . ALA A 1 686 ? -12.165 -4.131 21.330 1.00 44.25 686 ALA A N 1
ATOM 5557 C CA . ALA A 1 686 ? -11.149 -4.921 22.021 1.00 44.25 686 ALA A CA 1
ATOM 5558 C C . ALA A 1 686 ? -11.655 -6.008 23.000 1.00 44.25 686 ALA A C 1
ATOM 5560 O O . ALA A 1 686 ? -10.804 -6.674 23.602 1.00 44.25 686 ALA A O 1
ATOM 5561 N N . SER A 1 687 ? -12.968 -6.240 23.174 1.00 39.97 687 SER A N 1
ATOM 5562 C CA . SER A 1 687 ? -13.464 -7.355 24.019 1.00 39.97 687 SER A CA 1
ATOM 5563 C C . SER A 1 687 ? -12.967 -8.708 23.516 1.00 39.97 687 SER A C 1
ATOM 5565 O O . SER A 1 687 ? -12.674 -9.591 24.318 1.00 39.97 687 SER A O 1
ATOM 5567 N N . LEU A 1 688 ? -12.733 -8.793 22.206 1.00 38.78 688 LEU A N 1
ATOM 5568 C CA . LEU A 1 688 ? -12.040 -9.858 21.484 1.00 38.78 688 LEU A CA 1
ATOM 5569 C C . LEU A 1 688 ? -10.647 -10.249 22.018 1.00 38.78 688 LEU A C 1
ATOM 5571 O O . LEU A 1 688 ? -10.138 -11.299 21.635 1.00 38.78 688 LEU A O 1
ATOM 5575 N N . LYS A 1 689 ? -9.978 -9.408 22.824 1.00 38.59 689 LYS A N 1
ATOM 5576 C CA . LYS A 1 689 ? -8.560 -9.598 23.202 1.00 38.59 689 LYS A CA 1
ATOM 5577 C C . LYS A 1 689 ? -8.311 -10.023 24.648 1.00 38.59 689 LYS A C 1
ATOM 5579 O O . LYS A 1 689 ? -7.203 -10.454 24.941 1.00 38.59 689 LYS A O 1
ATOM 5584 N N . ASN A 1 690 ? -9.290 -9.894 25.543 1.00 35.53 690 ASN A N 1
ATOM 5585 C CA . ASN A 1 690 ? -9.045 -10.011 26.988 1.00 35.53 690 ASN A CA 1
ATOM 5586 C C . ASN A 1 690 ? -9.774 -11.171 27.682 1.00 35.53 690 ASN A C 1
ATOM 5588 O O . ASN A 1 690 ? -9.787 -11.181 28.911 1.00 35.53 690 ASN A O 1
ATOM 5592 N N . ASN A 1 691 ? -10.386 -12.122 26.956 1.00 35.91 691 ASN A N 1
ATOM 5593 C CA . ASN A 1 691 ? -11.185 -13.208 27.559 1.00 35.91 691 ASN A CA 1
ATOM 5594 C C . ASN A 1 691 ? -12.113 -12.689 28.678 1.00 35.91 691 ASN A C 1
ATOM 5596 O O . ASN A 1 691 ? -12.268 -13.306 29.734 1.00 35.91 691 ASN A O 1
ATOM 5600 N N . ILE A 1 692 ? -12.685 -11.492 28.496 1.00 38.44 692 ILE A N 1
ATOM 5601 C CA . ILE A 1 692 ? -13.588 -10.930 29.496 1.00 38.44 692 ILE A CA 1
ATOM 5602 C C . ILE A 1 692 ? -14.852 -11.776 29.417 1.00 38.44 692 ILE A C 1
ATOM 5604 O O . ILE A 1 692 ? -15.448 -11.871 28.349 1.00 38.44 692 ILE A O 1
ATOM 5608 N N . LYS A 1 693 ? -15.212 -12.418 30.538 1.00 43.03 693 LYS A N 1
ATOM 5609 C CA . LYS A 1 693 ? -16.405 -13.265 30.683 1.00 43.03 693 LYS A CA 1
ATOM 5610 C C . LYS A 1 693 ? -17.575 -12.702 29.874 1.00 43.03 693 LYS A C 1
ATOM 5612 O O . LYS A 1 693 ? -17.935 -11.539 30.072 1.00 43.03 693 LYS A O 1
ATOM 5617 N N . LYS A 1 694 ? -18.170 -13.563 29.034 1.00 52.09 694 LYS A N 1
ATOM 5618 C CA . LYS A 1 694 ? -19.452 -13.334 28.351 1.00 52.09 694 LYS A CA 1
ATOM 5619 C C . LYS A 1 694 ? -20.388 -12.607 29.314 1.00 52.09 694 LYS A C 1
ATOM 5621 O O . LYS A 1 694 ? -20.620 -13.077 30.433 1.00 52.09 694 LYS A O 1
ATOM 5626 N N . THR A 1 695 ? -20.848 -11.423 28.922 1.00 54.03 695 THR A N 1
ATOM 5627 C CA . THR A 1 695 ? -21.823 -10.683 29.730 1.00 54.03 695 THR A CA 1
ATOM 5628 C C . THR A 1 695 ? -23.078 -11.545 29.891 1.00 54.03 695 THR A C 1
ATOM 5630 O O . THR A 1 695 ? -23.419 -12.309 28.989 1.00 54.03 695 THR A O 1
ATOM 5633 N N . ARG A 1 696 ? -23.768 -11.459 31.039 1.00 57.12 696 ARG A N 1
ATOM 5634 C CA . ARG A 1 696 ? -24.949 -12.300 31.340 1.00 57.12 696 ARG A CA 1
ATOM 5635 C C . ARG A 1 696 ? -26.091 -12.160 30.317 1.00 57.12 696 ARG A C 1
ATOM 5637 O O . ARG A 1 696 ? -26.993 -12.991 30.315 1.00 57.12 696 ARG A O 1
ATOM 5644 N N . ASP A 1 697 ? -26.036 -11.142 29.460 1.00 73.81 697 ASP A N 1
ATOM 5645 C CA . ASP A 1 697 ? -27.132 -10.730 28.587 1.00 73.81 697 ASP A CA 1
ATOM 5646 C C . ASP A 1 697 ? -26.958 -11.123 27.109 1.00 73.81 697 ASP A C 1
ATOM 5648 O O . ASP A 1 697 ? -27.844 -10.811 26.314 1.00 73.81 697 ASP A O 1
ATOM 5652 N N . HIS A 1 698 ? -25.870 -11.805 26.725 1.00 83.00 698 HIS A N 1
ATOM 5653 C CA . HIS A 1 698 ? -25.662 -12.312 25.359 1.00 83.00 698 HIS A CA 1
ATOM 5654 C C . HIS A 1 698 ? -25.688 -13.849 25.289 1.00 83.00 698 HIS A C 1
ATOM 5656 O O . HIS A 1 698 ? -25.290 -14.530 26.235 1.00 83.00 698 HIS A O 1
ATOM 5662 N N . ILE A 1 699 ? -26.159 -14.399 24.164 1.00 85.44 699 ILE A N 1
ATOM 5663 C CA . ILE A 1 699 ? -26.336 -15.838 23.925 1.00 85.44 699 ILE A CA 1
ATOM 5664 C C . ILE A 1 699 ? -25.879 -16.261 22.514 1.00 85.44 699 ILE A C 1
ATOM 5666 O O . ILE A 1 699 ? -25.962 -15.491 21.556 1.00 85.44 699 ILE A O 1
ATOM 5670 N N . MET A 1 700 ? -25.405 -17.506 22.385 1.00 83.81 700 MET A N 1
ATOM 5671 C CA . MET A 1 700 ? -24.943 -18.118 21.127 1.00 83.81 700 MET A CA 1
ATOM 5672 C C . MET A 1 700 ? -26.006 -19.066 20.561 1.00 83.81 700 MET A C 1
ATOM 5674 O O . MET A 1 700 ? -26.700 -19.726 21.331 1.00 83.81 700 MET A O 1
ATOM 5678 N N . GLY A 1 701 ? -26.097 -19.166 19.233 1.00 83.06 701 GLY A N 1
ATOM 5679 C CA . GLY A 1 701 ? -26.951 -20.155 18.569 1.00 83.06 701 GLY A CA 1
ATOM 5680 C C . GLY A 1 701 ? -26.290 -21.533 18.479 1.00 83.06 701 GLY A C 1
ATOM 5681 O O . GLY A 1 701 ? -25.064 -21.644 18.539 1.00 83.06 701 GLY A O 1
ATOM 5682 N N . GLU A 1 702 ? -27.093 -22.579 18.280 1.00 81.00 702 GLU A N 1
ATOM 5683 C CA . GLU A 1 702 ? -26.628 -23.977 18.208 1.00 81.00 702 GLU A CA 1
ATOM 5684 C C . GLU A 1 702 ? -25.570 -24.192 17.110 1.00 81.00 702 GLU A C 1
ATOM 5686 O O . GLU A 1 702 ? -24.517 -24.780 17.351 1.00 81.00 702 GLU A O 1
ATOM 5691 N N . ASN A 1 703 ? -25.785 -23.613 15.924 1.00 73.81 703 ASN A N 1
ATOM 5692 C CA . ASN A 1 703 ? -24.876 -23.739 14.777 1.00 73.81 703 ASN A CA 1
ATOM 5693 C C . ASN A 1 703 ? -23.526 -23.024 14.960 1.00 73.81 703 ASN A C 1
ATOM 5695 O O . ASN A 1 703 ? -22.596 -23.255 14.186 1.00 73.81 703 ASN A O 1
ATOM 5699 N N . CYS A 1 704 ? -23.386 -22.153 15.966 1.00 81.50 704 CYS A N 1
ATOM 5700 C CA . CYS A 1 704 ? -22.134 -21.436 16.197 1.00 81.50 704 CYS A CA 1
ATOM 5701 C C . CYS A 1 704 ? -21.013 -22.354 16.696 1.00 81.50 704 CYS A C 1
ATOM 5703 O O . CYS A 1 704 ? -19.851 -22.005 16.513 1.00 81.50 704 CYS A O 1
ATOM 5705 N N . ILE A 1 705 ? -21.344 -23.506 17.295 1.00 79.19 705 ILE A N 1
ATOM 5706 C CA . ILE A 1 705 ? -20.381 -24.436 17.912 1.00 79.19 705 ILE A CA 1
ATOM 5707 C C . ILE A 1 705 ? -19.293 -24.881 16.920 1.00 79.19 705 ILE A C 1
ATOM 5709 O O . ILE A 1 705 ? -18.141 -25.044 17.307 1.00 79.19 705 ILE A O 1
ATOM 5713 N N . ASN A 1 706 ? -19.635 -25.004 15.634 1.00 76.44 706 ASN A N 1
ATOM 5714 C CA . ASN A 1 706 ? -18.718 -25.456 14.582 1.00 76.44 706 ASN A CA 1
ATOM 5715 C C . ASN A 1 706 ? -18.042 -24.304 13.815 1.00 76.44 706 ASN A C 1
ATOM 5717 O O . ASN A 1 706 ? -17.518 -24.510 12.724 1.00 76.44 706 ASN A O 1
ATOM 5721 N N . CYS A 1 707 ? -18.103 -23.073 14.326 1.00 76.00 707 CYS A N 1
ATOM 5722 C CA . CYS A 1 707 ? -17.528 -21.906 13.665 1.00 76.00 707 CYS A CA 1
ATOM 5723 C C . CYS A 1 707 ? -16.076 -21.674 14.097 1.00 76.00 707 CYS A C 1
ATOM 5725 O O . CYS A 1 707 ? -15.804 -21.546 15.290 1.00 76.00 707 CYS A O 1
ATOM 5727 N N . ASP A 1 708 ? -15.178 -21.460 13.127 1.00 74.62 708 ASP A N 1
ATOM 5728 C CA . ASP A 1 708 ? -13.763 -21.093 13.339 1.00 74.62 708 ASP A CA 1
ATOM 5729 C C . ASP A 1 708 ? -13.559 -19.831 14.215 1.00 74.62 708 ASP A C 1
ATOM 5731 O O . ASP A 1 708 ? -12.440 -19.525 14.634 1.00 74.62 708 ASP A O 1
ATOM 5735 N N . LEU A 1 709 ? -14.626 -19.064 14.476 1.00 73.25 709 LEU A N 1
ATOM 5736 C CA . LEU A 1 709 ? -14.629 -17.828 15.265 1.00 73.25 709 LEU A CA 1
ATOM 5737 C C . LEU A 1 709 ? -15.474 -17.913 16.554 1.00 73.25 709 LEU A C 1
ATOM 5739 O O . LEU A 1 709 ? -15.741 -16.870 17.152 1.00 73.25 709 LEU A O 1
ATOM 5743 N N . TYR A 1 710 ? -15.896 -19.109 16.992 1.00 77.50 710 TYR A N 1
ATOM 5744 C CA . TYR A 1 710 ? -16.784 -19.299 18.153 1.00 77.50 710 TYR A CA 1
ATOM 5745 C C . TYR A 1 710 ? -16.287 -18.598 19.428 1.00 77.50 710 TYR A C 1
ATOM 5747 O O . TYR A 1 710 ? -17.014 -17.795 20.010 1.00 77.50 710 TYR A O 1
ATOM 5755 N N . ASP A 1 711 ? -15.027 -18.821 19.813 1.00 69.50 711 ASP A N 1
ATOM 5756 C CA . ASP A 1 711 ? -14.432 -18.261 21.042 1.00 69.50 711 ASP A CA 1
ATOM 5757 C C . ASP A 1 711 ? -14.228 -16.741 20.996 1.00 69.50 711 ASP A C 1
ATOM 5759 O O . ASP A 1 711 ? -13.903 -16.110 21.999 1.00 69.50 711 ASP A O 1
ATOM 5763 N N . LYS A 1 712 ? -14.399 -16.145 19.815 1.00 68.62 712 LYS A N 1
ATOM 5764 C CA . LYS A 1 712 ? -14.157 -14.727 19.550 1.00 68.62 712 LYS A CA 1
ATOM 5765 C C . LYS A 1 712 ? -15.457 -13.927 19.460 1.00 68.62 712 LYS A C 1
ATOM 5767 O O . LYS A 1 712 ? -15.403 -12.719 19.296 1.00 68.62 712 LYS A O 1
ATOM 5772 N N . CYS A 1 713 ? -16.628 -14.552 19.547 1.00 74.62 713 CYS A N 1
ATOM 5773 C CA . CYS A 1 713 ? -17.904 -13.865 19.363 1.00 74.62 713 CYS A CA 1
ATOM 5774 C C . CYS A 1 713 ? -18.744 -13.860 20.650 1.00 74.62 713 CYS A C 1
ATOM 5776 O O . CYS A 1 713 ? -18.951 -14.909 21.255 1.00 74.62 713 CYS A O 1
ATOM 5778 N N . ASP A 1 714 ? -19.277 -12.691 21.032 1.00 76.38 714 ASP A N 1
ATOM 5779 C CA . ASP A 1 714 ? -20.206 -12.553 22.168 1.00 76.38 714 ASP A CA 1
ATOM 5780 C C . ASP A 1 714 ? -21.621 -13.076 21.851 1.00 76.38 714 ASP A C 1
ATOM 5782 O O . ASP A 1 714 ? -22.392 -13.363 22.765 1.00 76.38 714 ASP A O 1
ATOM 5786 N N . GLY A 1 715 ? -21.960 -13.253 20.570 1.00 82.44 715 GLY A N 1
ATOM 5787 C CA . GLY A 1 715 ? -23.279 -13.710 20.130 1.00 82.44 715 GLY A CA 1
ATOM 5788 C C . GLY A 1 715 ? -24.307 -12.582 20.043 1.00 82.44 715 GLY A C 1
ATOM 5789 O O . GLY A 1 715 ? -23.971 -11.431 19.766 1.00 82.44 715 GLY A O 1
ATOM 5790 N N . LEU A 1 716 ? -25.581 -12.925 20.224 1.00 87.06 716 LEU A N 1
ATOM 5791 C CA . LEU A 1 716 ? -26.708 -11.992 20.157 1.00 87.06 716 LEU A CA 1
ATOM 5792 C C . LEU A 1 716 ? -27.155 -11.593 21.563 1.00 87.06 716 LEU A C 1
ATOM 5794 O O . LEU A 1 716 ? -27.112 -12.411 22.476 1.00 87.06 716 LEU A O 1
ATOM 5798 N N . TRP A 1 717 ? -27.667 -10.373 21.743 1.00 87.69 717 TRP A N 1
ATOM 5799 C CA . TRP A 1 717 ? -28.395 -10.023 22.967 1.00 87.69 717 TRP A CA 1
ATOM 5800 C C . TRP A 1 717 ? -29.557 -10.996 23.187 1.00 87.69 717 TRP A C 1
ATOM 5802 O O . TRP A 1 717 ? -30.305 -11.271 22.249 1.00 87.69 717 TRP A O 1
ATOM 5812 N N . LYS A 1 718 ? -29.783 -11.439 24.426 1.00 88.00 718 LYS A N 1
ATOM 5813 C CA . LYS A 1 718 ? -30.893 -12.335 24.776 1.00 88.00 718 LYS A CA 1
ATOM 5814 C C . LYS A 1 718 ? -32.235 -11.780 24.297 1.00 88.00 718 LYS A C 1
ATOM 5816 O O . LYS A 1 718 ? -32.957 -12.461 23.590 1.00 88.00 718 LYS A O 1
ATOM 5821 N N . VAL A 1 719 ? -32.493 -10.496 24.551 1.00 88.94 719 VAL A N 1
ATOM 5822 C CA . VAL A 1 719 ? -33.717 -9.806 24.101 1.00 88.94 719 VAL A CA 1
ATOM 5823 C C . VAL A 1 719 ? -33.827 -9.735 22.566 1.00 88.94 719 VAL A C 1
ATOM 5825 O O . VAL A 1 719 ? -34.931 -9.736 22.030 1.00 88.94 719 VAL A O 1
ATOM 5828 N N . TYR A 1 720 ? -32.704 -9.675 21.838 1.00 91.44 720 TYR A N 1
ATOM 5829 C CA . TYR A 1 720 ? -32.714 -9.735 20.370 1.00 91.44 720 TYR A CA 1
ATOM 5830 C C . TYR A 1 720 ? -33.055 -11.148 19.888 1.00 91.44 720 TYR A C 1
ATOM 5832 O O . TYR A 1 720 ? -33.910 -11.311 19.020 1.00 91.44 720 TYR A O 1
ATOM 5840 N N . ALA A 1 721 ? -32.409 -12.165 20.460 1.00 89.81 721 ALA A N 1
ATOM 5841 C CA . ALA A 1 721 ? -32.643 -13.561 20.113 1.00 89.81 721 ALA A CA 1
ATOM 5842 C C . ALA A 1 721 ? -34.072 -14.009 20.467 1.00 89.81 721 ALA A C 1
ATOM 5844 O O . ALA A 1 721 ? -34.706 -14.671 19.653 1.00 89.81 721 ALA A O 1
ATOM 5845 N N . ASP A 1 722 ? -34.625 -13.553 21.598 1.00 89.62 722 ASP A N 1
ATOM 5846 C CA . ASP A 1 722 ? -36.031 -13.768 21.974 1.00 89.62 722 ASP A CA 1
ATOM 5847 C C . ASP A 1 722 ? -36.999 -13.183 20.923 1.00 89.62 722 ASP A C 1
ATOM 5849 O O . ASP A 1 722 ? -38.104 -13.689 20.736 1.00 89.62 722 ASP A O 1
ATOM 5853 N N . LYS A 1 723 ? -36.592 -12.115 20.219 1.00 90.88 723 LYS A N 1
ATOM 5854 C CA . LYS A 1 723 ? -37.401 -11.440 19.194 1.00 90.88 723 LYS A CA 1
ATOM 5855 C C . LYS A 1 723 ? -37.251 -12.045 17.792 1.00 90.88 723 LYS A C 1
ATOM 5857 O O . LYS A 1 723 ? -38.237 -12.096 17.060 1.00 90.88 723 LYS A O 1
ATOM 5862 N N . TYR A 1 724 ? -36.038 -12.423 17.382 1.00 92.38 724 TYR A N 1
ATOM 5863 C CA . TYR A 1 724 ? -35.726 -12.779 15.987 1.00 92.38 724 TYR A CA 1
ATOM 5864 C C . TYR A 1 724 ? -35.116 -14.175 15.783 1.00 92.38 724 TYR A C 1
ATOM 5866 O O . TYR A 1 724 ? -34.983 -14.597 14.636 1.00 92.38 724 TYR A O 1
ATOM 5874 N N . GLY A 1 725 ? -34.764 -14.896 16.848 1.00 89.88 725 GLY A N 1
ATOM 5875 C CA . GLY A 1 725 ? -34.105 -16.201 16.769 1.00 89.88 725 GLY A CA 1
ATOM 5876 C C . GLY A 1 725 ? -32.629 -16.135 16.349 1.00 89.88 725 GLY A C 1
ATOM 5877 O O . GLY A 1 725 ? -31.980 -15.092 16.450 1.00 89.88 725 GLY A O 1
ATOM 5878 N N . PHE A 1 726 ? -32.093 -17.274 15.891 1.00 89.38 726 PHE A N 1
ATOM 5879 C CA . PHE A 1 726 ? -30.673 -17.460 15.538 1.00 89.38 726 PHE A CA 1
ATOM 5880 C C . PHE A 1 726 ? -30.412 -17.672 14.037 1.00 89.38 726 PHE A C 1
ATOM 5882 O O . PHE A 1 726 ? -29.254 -17.785 13.632 1.00 89.38 726 PHE A O 1
ATOM 5889 N N . ASP A 1 727 ? -31.459 -17.708 13.211 1.00 84.31 727 ASP A N 1
ATOM 5890 C CA . ASP A 1 727 ? -31.394 -18.139 11.804 1.00 84.31 727 ASP A CA 1
ATOM 5891 C C . ASP A 1 727 ? -30.490 -17.263 10.921 1.00 84.31 727 ASP A C 1
ATOM 5893 O O . ASP A 1 727 ? -30.011 -17.697 9.877 1.00 84.31 727 ASP A O 1
ATOM 5897 N N . GLU A 1 728 ? -30.231 -16.018 11.328 1.00 84.31 728 GLU A N 1
ATOM 5898 C CA . GLU A 1 728 ? -29.404 -15.073 10.572 1.00 84.31 728 GLU A CA 1
ATOM 5899 C C . GLU A 1 728 ? -27.881 -15.327 10.706 1.00 84.31 728 GLU A C 1
ATOM 5901 O O . GLU A 1 728 ? -27.086 -14.697 10.000 1.00 84.31 728 GLU A O 1
ATOM 5906 N N . LEU A 1 729 ? -27.450 -16.220 11.608 1.00 83.44 729 LEU A N 1
ATOM 5907 C CA . LEU A 1 729 ? -26.032 -16.493 11.887 1.00 83.44 729 LEU A CA 1
ATOM 5908 C C . LEU A 1 729 ? -25.380 -17.394 10.816 1.00 83.44 729 LEU A C 1
ATOM 5910 O O . LEU A 1 729 ? -26.013 -18.285 10.256 1.00 83.44 729 LEU A O 1
ATOM 5914 N N . LYS A 1 730 ? -24.083 -17.176 10.534 1.00 79.56 730 LYS A N 1
ATOM 5915 C CA . LYS A 1 730 ? -23.312 -17.881 9.479 1.00 79.56 730 LYS A CA 1
ATOM 5916 C C . LYS A 1 730 ? -21.980 -18.461 9.984 1.00 79.56 730 LYS A C 1
ATOM 5918 O O . LYS A 1 730 ? -21.409 -17.951 10.946 1.00 79.56 730 LYS A O 1
ATOM 5923 N N . ILE A 1 731 ? -21.464 -19.480 9.286 1.00 78.50 731 ILE A N 1
ATOM 5924 C CA . ILE A 1 731 ? -20.184 -20.180 9.554 1.00 78.50 731 ILE A CA 1
ATOM 5925 C C . ILE A 1 731 ? -19.093 -19.704 8.555 1.00 78.50 731 ILE A C 1
ATOM 5927 O O . ILE A 1 731 ? -19.431 -19.366 7.422 1.00 78.50 731 ILE A O 1
ATOM 5931 N N . ILE A 1 732 ? -17.804 -19.652 8.943 1.00 70.75 732 ILE A N 1
ATOM 5932 C CA . ILE A 1 732 ? -16.670 -19.083 8.158 1.00 70.75 732 ILE A CA 1
ATOM 5933 C C . ILE A 1 732 ? -15.495 -20.092 7.978 1.00 70.75 732 ILE A C 1
ATOM 5935 O O . ILE A 1 732 ? -15.099 -20.655 8.990 1.00 70.75 732 ILE A O 1
ATOM 5939 N N . ASN A 1 733 ? -14.907 -20.226 6.751 1.00 66.12 733 ASN A N 1
ATOM 5940 C CA . ASN A 1 733 ? -13.771 -21.121 6.328 1.00 66.12 733 ASN A CA 1
ATOM 5941 C C . ASN A 1 733 ? -12.700 -20.387 5.415 1.00 66.12 733 ASN A C 1
ATOM 5943 O O . ASN A 1 733 ? -13.012 -19.323 4.887 1.00 66.12 733 ASN A O 1
ATOM 5947 N N . LYS A 1 734 ? -11.455 -20.888 5.169 1.00 37.59 734 LYS A N 1
ATOM 5948 C CA . LYS A 1 734 ? -10.216 -20.054 4.919 1.00 37.59 734 LYS A CA 1
ATOM 5949 C C . LYS A 1 734 ? -9.414 -20.039 3.551 1.00 37.59 734 LYS A C 1
ATOM 5951 O O . LYS A 1 734 ? -8.274 -19.584 3.606 1.00 37.59 734 LYS A O 1
ATOM 5956 N N . SER A 1 735 ? -9.856 -20.467 2.345 1.00 38.06 735 SER A N 1
ATOM 5957 C CA . SER A 1 735 ? -8.903 -20.824 1.228 1.00 38.06 735 SER A CA 1
ATOM 5958 C C . SER A 1 735 ? -9.104 -20.332 -0.251 1.00 38.06 735 SER A C 1
ATOM 5960 O O . SER A 1 735 ? -9.258 -21.183 -1.122 1.00 38.06 735 SER A O 1
ATOM 5962 N N . GLU A 1 736 ? -8.982 -19.040 -0.627 1.00 39.69 736 GLU A N 1
ATOM 5963 C CA . GLU A 1 736 ? -8.933 -18.601 -2.064 1.00 39.69 736 GLU A CA 1
ATOM 5964 C C . GLU A 1 736 ? -8.130 -17.281 -2.298 1.00 39.69 736 GLU A C 1
ATOM 5966 O O . GLU A 1 736 ? -8.550 -16.261 -1.763 1.00 39.69 736 GLU A O 1
ATOM 5971 N N . ASN A 1 737 ? -6.997 -17.258 -3.057 1.00 34.53 737 ASN A N 1
ATOM 5972 C CA . ASN A 1 737 ? -6.396 -16.058 -3.735 1.00 34.53 737 ASN A CA 1
ATOM 5973 C C . ASN A 1 737 ? -5.042 -16.320 -4.494 1.00 34.53 737 ASN A C 1
ATOM 5975 O O . ASN A 1 737 ? -3.970 -16.227 -3.898 1.00 34.53 737 ASN A O 1
ATOM 5979 N N . GLU A 1 738 ? -5.053 -16.520 -5.828 1.00 37.56 738 GLU A N 1
ATOM 5980 C CA . GLU A 1 738 ? -3.898 -16.396 -6.767 1.00 37.56 738 GLU A CA 1
ATOM 5981 C C . GLU A 1 738 ? -4.303 -15.547 -8.012 1.00 37.56 738 GLU A C 1
ATOM 5983 O O . GLU A 1 738 ? -5.483 -15.463 -8.341 1.00 37.56 738 GLU A O 1
ATOM 5988 N N . GLY A 1 739 ? -3.358 -14.864 -8.687 1.00 46.78 739 GLY A N 1
ATOM 5989 C CA . GLY A 1 739 ? -3.602 -13.757 -9.650 1.00 46.78 739 GLY A CA 1
ATOM 5990 C C . GLY A 1 739 ? -4.438 -14.040 -10.924 1.00 46.78 739 GLY A C 1
ATOM 5991 O O . GLY A 1 739 ? -4.536 -15.170 -11.392 1.00 46.78 739 GLY A O 1
ATOM 5992 N N . MET A 1 740 ? -5.012 -12.974 -11.516 1.00 51.03 740 MET A N 1
ATOM 5993 C CA . MET A 1 740 ? -6.045 -13.033 -12.573 1.00 51.03 740 MET A CA 1
ATOM 5994 C C . MET A 1 740 ? -5.574 -13.498 -13.963 1.00 51.03 740 MET A C 1
ATOM 5996 O O . MET A 1 740 ? -4.724 -12.862 -14.588 1.00 51.03 740 MET A O 1
ATOM 6000 N N . LYS A 1 741 ? -6.214 -14.547 -14.500 1.00 65.38 741 LYS A N 1
ATOM 6001 C CA . LYS A 1 741 ? -6.132 -14.961 -15.913 1.00 65.38 741 LYS A CA 1
ATOM 6002 C C . LYS A 1 741 ? -7.489 -14.727 -16.585 1.00 65.38 741 LYS A C 1
ATOM 6004 O O . LYS A 1 741 ? -8.524 -15.086 -16.027 1.00 65.38 741 LYS A O 1
ATOM 6009 N N . GLN A 1 742 ? -7.482 -14.153 -17.788 1.00 75.00 742 GLN A N 1
ATOM 6010 C CA . GLN A 1 742 ? -8.697 -13.839 -18.544 1.00 75.00 742 GLN A CA 1
ATOM 6011 C C . GLN A 1 742 ? -8.854 -14.780 -19.745 1.00 75.00 742 GLN A C 1
ATOM 6013 O O . GLN A 1 742 ? -7.952 -14.892 -20.580 1.00 75.00 742 GLN A O 1
ATOM 6018 N N . GLY A 1 743 ? -10.005 -15.445 -19.828 1.00 84.56 743 GLY A N 1
ATOM 6019 C CA . GLY A 1 743 ? -10.428 -16.234 -20.982 1.00 84.56 743 GLY A CA 1
ATOM 6020 C C . GLY A 1 743 ? -11.210 -15.386 -21.984 1.00 84.56 743 GLY A C 1
ATOM 6021 O O . GLY A 1 743 ? -11.994 -14.523 -21.599 1.00 84.56 743 GLY A O 1
ATOM 6022 N N . ILE A 1 744 ? -10.997 -15.621 -23.272 1.00 85.06 744 ILE A N 1
ATOM 6023 C CA . ILE A 1 744 ? -11.771 -15.052 -24.373 1.00 85.06 744 ILE A CA 1
ATOM 6024 C C . ILE A 1 744 ? -12.563 -16.192 -25.002 1.00 85.06 744 ILE A C 1
ATOM 6026 O O . ILE A 1 744 ? -11.983 -17.209 -25.382 1.00 85.06 744 ILE A O 1
ATOM 6030 N N . VAL A 1 745 ? -13.876 -16.002 -25.130 1.00 87.12 745 VAL A N 1
ATOM 6031 C CA . VAL A 1 745 ? -14.766 -17.002 -25.724 1.00 87.12 745 VAL A CA 1
ATOM 6032 C C . VAL A 1 745 ? -15.573 -16.365 -26.849 1.00 87.12 745 VAL A C 1
ATOM 6034 O O . VAL A 1 745 ? -16.320 -15.407 -26.632 1.00 87.12 745 VAL A O 1
ATOM 6037 N N . GLY A 1 746 ? -15.420 -16.911 -28.055 1.00 86.62 746 GLY A N 1
ATOM 6038 C CA . GLY A 1 746 ? -16.257 -16.591 -29.205 1.00 86.62 746 GLY A CA 1
ATOM 6039 C C . GLY A 1 746 ? -17.408 -17.580 -29.317 1.00 86.62 746 GLY A C 1
ATOM 6040 O O . GLY A 1 746 ? -17.177 -18.748 -29.601 1.00 86.62 746 GLY A O 1
ATOM 6041 N N . ILE A 1 747 ? -18.634 -17.113 -29.079 1.00 88.69 747 ILE A N 1
ATOM 6042 C CA . ILE A 1 747 ? -19.836 -17.969 -29.050 1.00 88.69 747 ILE A CA 1
ATOM 6043 C C . ILE A 1 747 ? -20.791 -17.734 -30.223 1.00 88.69 747 ILE A C 1
ATOM 6045 O O . ILE A 1 747 ? -21.714 -18.515 -30.417 1.00 88.69 747 ILE A O 1
ATOM 6049 N N . SER A 1 748 ? -20.597 -16.665 -30.995 1.00 89.62 748 SER A N 1
ATOM 6050 C CA . SER A 1 748 ? -21.487 -16.273 -32.091 1.00 89.62 748 SER A CA 1
ATOM 6051 C C . SER A 1 748 ? -20.694 -16.046 -33.371 1.00 89.62 748 SER A C 1
ATOM 6053 O O . SER A 1 748 ? -19.592 -15.489 -33.345 1.00 89.62 748 SER A O 1
ATOM 6055 N N . THR A 1 749 ? -21.284 -16.453 -34.490 1.00 90.06 749 THR A N 1
ATOM 6056 C CA . THR A 1 749 ? -20.833 -16.179 -35.864 1.00 90.06 749 THR A CA 1
ATOM 6057 C C . THR A 1 749 ? -21.804 -15.227 -36.577 1.00 90.06 749 THR A C 1
ATOM 6059 O O . THR A 1 749 ? -21.586 -14.840 -37.725 1.00 90.06 749 THR A O 1
ATOM 6062 N N . ASN A 1 750 ? -22.877 -14.801 -35.902 1.00 91.56 750 ASN A N 1
ATOM 6063 C CA . ASN A 1 750 ? -23.904 -13.924 -36.446 1.00 91.56 750 ASN A CA 1
ATOM 6064 C C . ASN A 1 750 ? -23.740 -12.490 -35.941 1.00 91.56 750 ASN A C 1
ATOM 6066 O O . ASN A 1 750 ? -23.523 -12.229 -34.759 1.00 91.56 750 ASN A O 1
ATOM 6070 N N . CYS A 1 751 ? -23.859 -11.521 -36.850 1.00 92.44 751 CYS A N 1
ATOM 6071 C CA . CYS A 1 751 ? -23.765 -10.104 -36.511 1.00 92.44 751 CYS A CA 1
ATOM 6072 C C . CYS A 1 751 ? -24.717 -9.266 -37.366 1.00 92.44 751 CYS A C 1
ATOM 6074 O O . CYS A 1 751 ? -24.744 -9.394 -38.594 1.00 92.44 751 CYS A O 1
ATOM 6076 N N . ASN A 1 752 ? -25.435 -8.346 -36.725 1.00 93.06 752 ASN A N 1
ATOM 6077 C CA . ASN A 1 752 ? -26.332 -7.377 -37.361 1.00 93.06 752 ASN A CA 1
ATOM 6078 C C . ASN A 1 752 ? -25.606 -6.122 -37.896 1.00 93.06 752 ASN A C 1
ATOM 6080 O O . ASN A 1 752 ? -26.251 -5.135 -38.250 1.00 93.06 752 ASN A O 1
ATOM 6084 N N . GLN A 1 753 ? -24.273 -6.154 -37.956 1.00 92.44 753 GLN A N 1
ATOM 6085 C CA . GLN A 1 753 ? -23.417 -5.144 -38.581 1.00 92.44 753 GLN A CA 1
ATOM 6086 C C . GLN A 1 753 ? -22.404 -5.811 -39.529 1.00 92.44 753 GLN A C 1
ATOM 6088 O O . GLN A 1 753 ? -22.096 -7.001 -39.416 1.00 92.44 753 GLN A O 1
ATOM 6093 N N . SER A 1 754 ? -21.866 -5.049 -40.474 1.00 90.50 754 SER A N 1
ATOM 6094 C CA . SER A 1 754 ? -20.826 -5.440 -41.433 1.00 90.50 754 SER A CA 1
ATOM 6095 C C . SER A 1 754 ? -19.683 -4.420 -41.433 1.00 90.50 754 SER A C 1
ATOM 6097 O O . SER A 1 754 ? -19.351 -3.840 -42.466 1.00 90.50 754 SER A O 1
ATOM 6099 N N . CYS A 1 755 ? -19.102 -4.171 -40.255 1.00 90.00 755 CYS A N 1
ATOM 6100 C CA . CYS A 1 755 ? -18.125 -3.102 -40.067 1.00 90.00 755 CYS A CA 1
ATOM 6101 C C . CYS A 1 755 ? -16.913 -3.221 -41.001 1.00 90.00 755 CYS A C 1
ATOM 6103 O O . CYS A 1 755 ? -16.313 -4.292 -41.119 1.00 90.00 755 CYS A O 1
ATOM 6105 N N . ILE A 1 756 ? -16.477 -2.096 -41.569 1.00 87.88 756 ILE A N 1
ATOM 6106 C CA . ILE A 1 756 ? -15.359 -2.029 -42.531 1.00 87.88 756 ILE A CA 1
ATOM 6107 C C . ILE A 1 756 ? -14.019 -2.556 -41.973 1.00 87.88 756 ILE A C 1
ATOM 6109 O O . ILE A 1 756 ? -13.167 -3.026 -42.721 1.00 87.88 756 ILE A O 1
ATOM 6113 N N . PHE A 1 757 ? -13.834 -2.527 -40.649 1.00 85.19 757 PHE A N 1
ATOM 6114 C CA . PHE A 1 757 ? -12.636 -3.014 -39.949 1.00 85.19 757 PHE A CA 1
ATOM 6115 C C . PHE A 1 757 ? -12.884 -4.290 -39.125 1.00 85.19 757 PHE A C 1
ATOM 6117 O O . PHE A 1 757 ? -12.065 -4.631 -38.268 1.00 85.19 757 PHE A O 1
ATOM 6124 N N . CYS A 1 758 ? -13.999 -4.998 -39.352 1.00 86.38 758 CYS A N 1
ATOM 6125 C CA . CYS A 1 758 ? -14.393 -6.168 -38.563 1.00 86.38 758 CYS A CA 1
ATOM 6126 C C . CYS A 1 758 ? -13.262 -7.214 -38.472 1.00 86.38 758 CYS A C 1
ATOM 6128 O O . CYS A 1 758 ? -12.663 -7.611 -39.479 1.00 86.38 758 CYS A O 1
ATOM 6130 N N . LEU A 1 759 ? -12.942 -7.656 -37.250 1.00 78.94 759 LEU A N 1
ATOM 6131 C CA . LEU A 1 759 ? -11.972 -8.734 -37.030 1.00 78.94 759 LEU A CA 1
ATOM 6132 C C . LEU A 1 759 ? -12.542 -10.103 -37.424 1.00 78.94 759 LEU A C 1
ATOM 6134 O O . LEU A 1 759 ? -11.793 -10.925 -37.941 1.00 78.94 759 LEU A O 1
ATOM 6138 N N . ASP A 1 760 ? -13.861 -10.259 -37.330 1.00 82.06 760 ASP A N 1
ATOM 6139 C CA . ASP A 1 760 ? -14.584 -11.522 -37.500 1.00 82.06 760 ASP A CA 1
ATOM 6140 C C . ASP A 1 760 ? -15.209 -11.686 -38.897 1.00 82.06 760 ASP A C 1
ATOM 6142 O O . ASP A 1 760 ? -16.041 -12.564 -39.113 1.00 82.06 760 ASP A O 1
ATOM 6146 N N . LYS A 1 761 ? -14.811 -10.859 -39.880 1.00 82.19 761 LYS A N 1
ATOM 6147 C CA . LYS A 1 761 ? -15.375 -10.879 -41.249 1.00 82.19 761 LYS A CA 1
ATOM 6148 C C . LYS A 1 761 ? -15.363 -12.285 -41.868 1.00 82.19 761 LYS A C 1
ATOM 6150 O O . LYS A 1 761 ? -16.298 -12.633 -42.575 1.00 82.19 761 LYS A O 1
ATOM 6155 N N . ASN A 1 762 ? -14.333 -13.080 -41.572 1.00 80.56 762 ASN A N 1
ATOM 6156 C CA . ASN A 1 762 ? -14.123 -14.410 -42.152 1.00 80.56 762 ASN A CA 1
ATOM 6157 C C . ASN A 1 762 ? -14.876 -15.538 -41.431 1.00 80.56 762 ASN A C 1
ATOM 6159 O O . ASN A 1 762 ? -14.942 -16.636 -41.969 1.00 80.56 762 ASN A O 1
ATOM 6163 N N . ILE A 1 763 ? -15.403 -15.292 -40.228 1.00 81.38 763 ILE A N 1
ATOM 6164 C CA . ILE A 1 763 ? -16.197 -16.284 -39.484 1.00 81.38 763 ILE A CA 1
ATOM 6165 C C . ILE A 1 763 ? -17.693 -15.970 -39.518 1.00 81.38 763 ILE A C 1
ATOM 6167 O O . ILE A 1 763 ? -18.501 -16.755 -39.031 1.00 81.38 763 ILE A O 1
ATOM 6171 N N . LYS A 1 764 ? -18.078 -14.821 -40.090 1.00 83.94 764 LYS A N 1
ATOM 6172 C CA . LYS A 1 764 ? -19.472 -14.399 -40.153 1.00 83.94 764 LYS A CA 1
ATOM 6173 C C . LYS A 1 764 ? -20.287 -15.360 -41.023 1.00 83.94 764 LYS A C 1
ATOM 6175 O O . LYS A 1 764 ? -19.958 -15.555 -42.190 1.00 83.94 764 LYS A O 1
ATOM 6180 N N . GLY A 1 765 ? -21.367 -15.905 -40.468 1.00 81.69 765 GLY A N 1
ATOM 6181 C CA . GLY A 1 765 ? -22.254 -16.848 -41.157 1.00 81.69 765 GLY A CA 1
ATOM 6182 C C . GLY A 1 765 ? -21.773 -18.304 -41.180 1.00 81.69 765 GLY A C 1
ATOM 6183 O O . GLY A 1 765 ? -22.427 -19.128 -41.813 1.00 81.69 765 GLY A O 1
ATOM 6184 N N . LEU A 1 766 ? -20.666 -18.634 -40.502 1.00 86.00 766 LEU A N 1
ATOM 6185 C CA . LEU A 1 766 ? -20.318 -20.029 -40.210 1.00 86.00 766 LEU A CA 1
ATOM 6186 C C . LEU A 1 766 ? -21.309 -20.639 -39.206 1.00 86.00 766 LEU A C 1
ATOM 6188 O O . LEU A 1 766 ? -22.018 -19.913 -38.509 1.00 86.00 766 LEU A O 1
ATOM 6192 N N . GLU A 1 767 ? -21.345 -21.966 -39.110 1.00 87.44 767 GLU A N 1
ATOM 6193 C CA . GLU A 1 767 ? -22.141 -22.663 -38.095 1.00 87.44 767 GLU A CA 1
ATOM 6194 C C . GLU A 1 767 ? -21.679 -22.277 -36.678 1.00 87.44 767 GLU A C 1
ATOM 6196 O O . GLU A 1 767 ? -20.480 -22.234 -36.393 1.00 87.44 767 GLU A O 1
ATOM 6201 N N . GLU A 1 768 ? -22.632 -21.939 -35.805 1.00 88.50 768 GLU A N 1
ATOM 6202 C CA . GLU A 1 768 ? -22.349 -21.600 -34.408 1.00 88.50 768 GLU A CA 1
ATOM 6203 C C . GLU A 1 768 ? -22.014 -22.873 -33.610 1.00 88.50 768 GLU A C 1
ATOM 6205 O O . GLU A 1 768 ? -22.672 -23.894 -33.806 1.00 88.50 768 GLU A O 1
ATOM 6210 N N . PRO A 1 769 ? -21.059 -22.830 -32.660 1.00 86.38 769 PRO A N 1
ATOM 6211 C CA . PRO A 1 769 ? -20.771 -23.982 -31.805 1.00 86.38 769 PRO A CA 1
ATOM 6212 C C . PRO A 1 769 ? -22.009 -24.381 -30.996 1.00 86.38 769 PRO A C 1
ATOM 6214 O O . PRO A 1 769 ? -22.774 -23.518 -30.556 1.00 86.38 769 PRO A O 1
ATOM 6217 N N . SER A 1 770 ? -22.201 -25.672 -30.748 1.00 90.00 770 SER A N 1
ATOM 6218 C CA . SER A 1 770 ? -23.281 -26.169 -29.892 1.00 90.00 770 SER A CA 1
ATOM 6219 C C . SER A 1 770 ? -23.102 -25.725 -28.433 1.00 90.00 770 SER A C 1
ATOM 6221 O O . SER A 1 770 ? -22.000 -25.401 -27.983 1.00 90.00 770 SER A O 1
ATOM 6223 N N . PHE A 1 771 ? -24.190 -25.726 -27.658 1.00 91.12 771 PHE A N 1
ATOM 6224 C CA . PHE A 1 771 ? -24.156 -25.370 -26.234 1.00 91.12 771 PHE A CA 1
ATOM 6225 C C . PHE A 1 771 ? -23.152 -26.219 -25.431 1.00 91.12 771 PHE A C 1
ATOM 6227 O O . PHE A 1 771 ? -22.430 -25.699 -24.581 1.00 91.12 771 PHE A O 1
ATOM 6234 N N . GLU A 1 772 ? -23.055 -27.515 -25.738 1.00 90.69 772 GLU A N 1
ATOM 6235 C CA . GLU A 1 772 ? -22.135 -28.440 -25.064 1.00 90.69 772 GLU A CA 1
ATOM 6236 C C . GLU A 1 772 ? -20.663 -28.176 -25.419 1.00 90.69 772 GLU A C 1
ATOM 6238 O O . GLU A 1 772 ? -19.792 -28.254 -24.551 1.00 90.69 772 GLU A O 1
ATOM 6243 N N . GLU A 1 773 ? -20.366 -27.775 -26.659 1.00 87.12 773 GLU A N 1
ATOM 6244 C CA . GLU A 1 773 ? -19.014 -27.347 -27.040 1.00 87.12 773 GLU A CA 1
ATOM 6245 C C . GLU A 1 773 ? -18.600 -26.070 -26.301 1.00 87.12 773 GLU A C 1
ATOM 6247 O O . GLU A 1 773 ? -17.468 -25.975 -25.821 1.00 87.12 773 GLU A O 1
ATOM 6252 N N . VAL A 1 774 ? -19.529 -25.123 -26.130 1.00 88.94 774 VAL A N 1
ATOM 6253 C CA . VAL A 1 774 ? -19.287 -23.897 -25.356 1.00 88.94 774 VAL A CA 1
ATOM 6254 C C . VAL A 1 774 ? -19.023 -24.215 -23.880 1.00 88.94 774 VAL A C 1
ATOM 6256 O O . VAL A 1 774 ? -18.071 -23.677 -23.309 1.00 88.94 774 VAL A O 1
ATOM 6259 N N . LYS A 1 775 ? -19.798 -25.119 -23.257 1.00 90.62 775 LYS A N 1
ATOM 6260 C CA . LYS A 1 775 ? -19.547 -25.565 -21.871 1.00 90.62 775 LYS A CA 1
ATOM 6261 C C . LYS A 1 775 ? -18.159 -26.166 -21.708 1.00 90.62 775 LYS A C 1
ATOM 6263 O O . LYS A 1 775 ? -17.435 -25.775 -20.795 1.00 90.62 775 LYS A O 1
ATOM 6268 N N . LYS A 1 776 ? -17.777 -27.067 -22.618 1.00 87.75 776 LYS A N 1
ATOM 6269 C CA . LYS A 1 776 ? -16.459 -27.705 -22.603 1.00 87.75 776 LYS A CA 1
ATOM 6270 C C . LYS A 1 776 ? -15.337 -26.667 -22.667 1.00 87.75 776 LYS A C 1
ATOM 6272 O O . LYS A 1 776 ? -14.391 -26.745 -21.891 1.00 87.75 776 LYS A O 1
ATOM 6277 N N . SER A 1 777 ? -15.478 -25.659 -23.525 1.00 86.12 777 SER A N 1
ATOM 6278 C CA . SER A 1 777 ? -14.540 -24.536 -23.606 1.00 86.12 777 SER A CA 1
ATOM 6279 C C . SER A 1 777 ? -14.447 -23.720 -22.311 1.00 86.12 777 SER A C 1
ATOM 6281 O O . SER A 1 777 ? -13.356 -23.350 -21.872 1.00 86.12 777 SER A O 1
ATOM 6283 N N . ILE A 1 778 ? -15.577 -23.464 -21.650 1.00 88.62 778 ILE A N 1
ATOM 6284 C CA . ILE A 1 778 ? -15.613 -22.767 -20.355 1.00 88.62 778 ILE A CA 1
ATOM 6285 C C . ILE A 1 778 ? -14.917 -23.595 -19.265 1.00 88.62 778 ILE A C 1
ATOM 6287 O O . ILE A 1 778 ? -14.131 -23.049 -18.486 1.00 88.62 778 ILE A O 1
ATOM 6291 N N . ASP A 1 779 ? -15.162 -24.904 -19.223 1.00 88.06 779 ASP A N 1
ATOM 6292 C CA . ASP A 1 779 ? -14.520 -25.804 -18.263 1.00 88.06 779 ASP A CA 1
ATOM 6293 C C . ASP A 1 779 ? -13.002 -25.894 -18.504 1.00 88.06 779 ASP A C 1
ATOM 6295 O O . ASP A 1 779 ? -12.220 -25.768 -17.557 1.00 88.06 779 ASP A O 1
ATOM 6299 N N . ASP A 1 780 ? -12.563 -25.980 -19.764 1.00 83.44 780 ASP A N 1
ATOM 6300 C CA . ASP A 1 780 ? -11.144 -25.935 -20.143 1.00 83.44 780 ASP A CA 1
ATOM 6301 C C . ASP A 1 780 ? -10.470 -24.623 -19.699 1.00 83.44 780 ASP A C 1
ATOM 6303 O O . ASP A 1 780 ? -9.312 -24.618 -19.258 1.00 83.44 780 ASP A O 1
ATOM 6307 N N . LEU A 1 781 ? -11.175 -23.491 -19.792 1.00 81.69 781 LEU A N 1
ATOM 6308 C CA . LEU A 1 781 ? -10.686 -22.200 -19.302 1.00 81.69 781 LEU A CA 1
ATOM 6309 C C . LEU A 1 781 ? -10.577 -22.168 -17.772 1.00 81.69 781 LEU A C 1
ATOM 6311 O O . LEU A 1 781 ? -9.574 -21.661 -17.256 1.00 81.69 781 LEU A O 1
ATOM 6315 N N . LYS A 1 782 ? -11.542 -22.743 -17.041 1.00 80.12 782 LYS A N 1
ATOM 6316 C CA . LYS A 1 782 ? -11.478 -22.857 -15.574 1.00 80.12 782 LYS A CA 1
ATOM 6317 C C . LYS A 1 782 ? -10.293 -23.721 -15.136 1.00 80.12 782 LYS A C 1
ATOM 6319 O O . LYS A 1 782 ? -9.551 -23.300 -14.252 1.00 80.12 782 LYS A O 1
ATOM 6324 N N . ILE A 1 783 ? -10.049 -24.854 -15.804 1.00 77.00 783 ILE A N 1
ATOM 6325 C CA . ILE A 1 783 ? -8.875 -25.722 -15.567 1.00 77.00 783 ILE A CA 1
ATOM 6326 C C . ILE A 1 783 ? -7.564 -24.949 -15.773 1.00 77.00 783 ILE A C 1
ATOM 6328 O O . ILE A 1 783 ? -6.584 -25.152 -15.060 1.00 77.00 783 ILE A O 1
ATOM 6332 N N . LYS A 1 784 ? -7.534 -24.004 -16.719 1.00 72.56 784 LYS A N 1
ATOM 6333 C CA . LYS A 1 784 ? -6.370 -23.137 -16.972 1.00 72.56 784 LYS A CA 1
ATOM 6334 C C . LYS A 1 784 ? -6.249 -21.962 -15.982 1.00 72.56 784 LYS A C 1
ATOM 6336 O O . LYS A 1 784 ? -5.371 -21.109 -16.169 1.00 72.56 784 LYS A O 1
ATOM 6341 N N . ASN A 1 785 ? -7.047 -21.944 -14.909 1.00 75.38 785 ASN A N 1
ATOM 6342 C CA . ASN A 1 785 ? -7.216 -20.897 -13.888 1.00 75.38 785 ASN A CA 1
ATOM 6343 C C . ASN A 1 785 ? -7.729 -19.552 -14.430 1.00 75.38 785 ASN A C 1
ATOM 6345 O O . ASN A 1 785 ? -7.341 -18.505 -13.910 1.00 75.38 785 ASN A O 1
ATOM 6349 N N . ALA A 1 786 ? -8.568 -19.540 -15.472 1.00 75.25 786 ALA A N 1
ATOM 6350 C CA . ALA A 1 786 ? -9.279 -18.316 -15.836 1.00 75.25 786 ALA A CA 1
ATOM 6351 C C . ALA A 1 786 ? -10.264 -17.935 -14.718 1.00 75.25 786 ALA A C 1
ATOM 6353 O O . ALA A 1 786 ? -11.105 -18.741 -14.322 1.00 75.25 786 ALA A O 1
ATOM 6354 N N . ASN A 1 787 ? -10.156 -16.709 -14.210 1.00 76.94 787 ASN A N 1
ATOM 6355 C CA . ASN A 1 787 ? -11.072 -16.164 -13.205 1.00 76.94 787 ASN A CA 1
ATOM 6356 C C . ASN A 1 787 ? -11.954 -15.029 -13.742 1.00 76.94 787 ASN A C 1
ATOM 6358 O O . ASN A 1 787 ? -12.837 -14.557 -13.033 1.00 76.94 787 ASN A O 1
ATOM 6362 N N . SER A 1 788 ? -11.774 -14.661 -15.014 1.00 86.25 788 SER A N 1
ATOM 6363 C CA . SER A 1 788 ? -12.747 -13.886 -15.783 1.00 86.25 788 SER A CA 1
ATOM 6364 C C . SER A 1 788 ? -12.872 -14.404 -17.219 1.00 86.25 788 SER A C 1
ATOM 6366 O O . SER A 1 788 ? -11.902 -14.924 -17.779 1.00 86.25 788 SER A O 1
ATOM 6368 N N . ILE A 1 789 ? -14.047 -14.237 -17.825 1.00 89.75 789 ILE A N 1
ATOM 6369 C CA . ILE A 1 789 ? -14.341 -14.522 -19.232 1.00 89.75 789 ILE A CA 1
ATOM 6370 C C . ILE A 1 789 ? -14.830 -13.253 -19.929 1.00 89.75 789 ILE A C 1
ATOM 6372 O O . ILE A 1 789 ? -15.649 -12.493 -19.409 1.00 89.75 789 ILE A O 1
ATOM 6376 N N . VAL A 1 790 ? -14.330 -13.040 -21.144 1.00 89.81 790 VAL A N 1
ATOM 6377 C CA . VAL A 1 790 ? -14.777 -11.993 -22.054 1.00 89.81 790 VAL A CA 1
ATOM 6378 C C . VAL A 1 790 ? -15.436 -12.635 -23.267 1.00 89.81 790 VAL A C 1
ATOM 6380 O O . VAL A 1 790 ? -14.776 -13.331 -24.040 1.00 89.81 790 VAL A O 1
ATOM 6383 N N . TYR A 1 791 ? -16.722 -12.356 -23.461 1.00 90.94 791 TYR A N 1
ATOM 6384 C CA . TYR A 1 791 ? -17.446 -12.756 -24.664 1.00 90.94 791 TYR A CA 1
ATOM 6385 C C . TYR A 1 791 ? -17.014 -11.866 -25.832 1.00 90.94 791 TYR A C 1
ATOM 6387 O O . TYR A 1 791 ? -17.207 -10.645 -25.794 1.00 90.94 791 TYR A O 1
ATOM 6395 N N . MET A 1 792 ? -16.385 -12.468 -26.844 1.00 81.94 792 MET A N 1
ATOM 6396 C CA . MET A 1 792 ? -15.845 -11.770 -28.012 1.00 81.94 792 MET A CA 1
ATOM 6397 C C . MET A 1 792 ? -15.953 -12.649 -29.260 1.00 81.94 792 MET A C 1
ATOM 6399 O O . MET A 1 792 ? -15.206 -13.609 -29.389 1.00 81.94 792 MET A O 1
ATOM 6403 N N . SER A 1 793 ? -16.875 -12.320 -30.163 1.00 81.06 793 SER A N 1
ATOM 6404 C CA . SER A 1 793 ? -16.963 -12.784 -31.560 1.00 81.06 793 SER A CA 1
ATOM 6405 C C . SER A 1 793 ? -18.322 -12.342 -32.101 1.00 81.06 793 SER A C 1
ATOM 6407 O O . SER A 1 793 ? -19.340 -12.644 -31.470 1.00 81.06 793 SER A O 1
ATOM 6409 N N . CYS A 1 794 ? -18.348 -11.634 -33.234 1.00 88.25 794 CYS A N 1
ATOM 6410 C CA . CYS A 1 794 ? -19.577 -11.131 -33.862 1.00 88.25 794 CYS A CA 1
ATOM 6411 C C . CYS A 1 794 ? -20.515 -10.441 -32.835 1.00 88.25 794 CYS A C 1
ATOM 6413 O O . CYS A 1 794 ? -20.022 -9.668 -32.013 1.00 88.25 794 CYS A O 1
ATOM 6415 N N . GLU A 1 795 ? -21.841 -10.641 -32.874 1.00 93.06 795 GLU A N 1
ATOM 6416 C CA . GLU A 1 795 ? -22.757 -10.118 -31.846 1.00 93.06 795 GLU A CA 1
ATOM 6417 C C . GLU A 1 795 ? -23.322 -11.278 -31.019 1.00 93.06 795 GLU A C 1
ATOM 6419 O O . GLU A 1 795 ? -24.166 -12.050 -31.477 1.00 93.06 795 GLU A O 1
ATOM 6424 N N . SER A 1 796 ? -22.836 -11.409 -29.782 1.00 92.75 796 SER A N 1
ATOM 6425 C CA . SER A 1 796 ? -23.197 -12.520 -28.891 1.00 92.75 796 SER A CA 1
ATOM 6426 C C . SER A 1 796 ? -24.669 -12.493 -28.475 1.00 92.75 796 SER A C 1
ATOM 6428 O O . SER A 1 796 ? -25.257 -13.548 -28.269 1.00 92.75 796 SER A O 1
ATOM 6430 N N . LEU A 1 797 ? -25.294 -11.310 -28.415 1.00 93.50 797 LEU A N 1
ATOM 6431 C CA . LEU A 1 797 ? -26.705 -11.169 -28.035 1.00 93.50 797 LEU A CA 1
ATOM 6432 C C . LEU A 1 797 ? -27.700 -11.657 -29.103 1.00 93.50 797 LEU A C 1
ATOM 6434 O O . LEU A 1 797 ? -28.894 -11.724 -28.820 1.00 93.50 797 LEU A O 1
ATOM 6438 N N . LEU A 1 798 ? -27.247 -11.987 -30.320 1.00 92.25 798 LEU A N 1
ATOM 6439 C CA . LEU A 1 798 ? -28.098 -12.608 -31.348 1.00 92.25 798 LEU A CA 1
ATOM 6440 C C . LEU A 1 798 ? -28.275 -14.118 -31.149 1.00 92.25 798 LEU A C 1
ATOM 6442 O O . LEU A 1 798 ? -29.181 -14.709 -31.737 1.00 92.25 798 LEU A O 1
ATOM 6446 N N . ARG A 1 799 ? -27.424 -14.738 -30.330 1.00 91.56 799 ARG A N 1
ATOM 6447 C CA . ARG A 1 799 ? -27.441 -16.176 -30.089 1.00 91.56 799 ARG A CA 1
ATOM 6448 C C . ARG A 1 799 ? -28.620 -16.565 -29.188 1.00 91.56 799 ARG A C 1
ATOM 6450 O O . ARG A 1 799 ? -28.853 -15.943 -28.152 1.00 91.56 799 ARG A O 1
ATOM 6457 N N . LYS A 1 800 ? -29.362 -17.610 -29.572 1.00 89.69 800 LYS A N 1
ATOM 6458 C CA . LYS A 1 800 ? -30.633 -17.999 -28.925 1.00 89.69 800 LYS A CA 1
ATOM 6459 C C . LYS A 1 800 ? -30.471 -18.431 -27.460 1.00 89.69 800 LYS A C 1
ATOM 6461 O O . LYS A 1 800 ? -31.279 -18.035 -26.627 1.00 89.69 800 LYS A O 1
ATOM 6466 N N . ASP A 1 801 ? -29.427 -19.197 -27.162 1.00 92.38 801 ASP A N 1
ATOM 6467 C CA . ASP A 1 801 ? -29.068 -19.784 -25.858 1.00 92.38 801 ASP A CA 1
ATOM 6468 C C . ASP A 1 801 ? -28.011 -18.951 -25.093 1.00 92.38 801 ASP A C 1
ATOM 6470 O O . ASP A 1 801 ? -27.382 -19.436 -24.153 1.00 92.38 801 ASP A O 1
ATOM 6474 N N . PHE A 1 802 ? -27.800 -17.673 -25.453 1.00 92.69 802 PHE A N 1
ATOM 6475 C CA . PHE A 1 802 ? -26.816 -16.797 -24.790 1.00 92.69 802 PHE A CA 1
ATOM 6476 C C . PHE A 1 802 ? -27.005 -16.720 -23.266 1.00 92.69 802 PHE A C 1
ATOM 6478 O O . PHE A 1 802 ? -26.040 -16.765 -22.504 1.00 92.69 802 PHE A O 1
ATOM 6485 N N . TYR A 1 803 ? -28.254 -16.599 -22.814 1.00 92.00 803 TYR A N 1
ATOM 6486 C CA . TYR A 1 803 ? -28.574 -16.466 -21.393 1.00 92.00 803 TYR A CA 1
ATOM 6487 C C . TYR A 1 803 ? -28.312 -17.764 -20.617 1.00 92.00 803 TYR A C 1
ATOM 6489 O O . TYR A 1 803 ? -27.883 -17.698 -19.468 1.00 92.00 803 TYR A O 1
ATOM 6497 N N . ASP A 1 804 ? -28.485 -18.922 -21.259 1.00 92.12 804 ASP A N 1
ATOM 6498 C CA . ASP A 1 804 ? -28.169 -20.224 -20.668 1.00 92.12 804 ASP A CA 1
ATOM 6499 C C . ASP A 1 804 ? -26.651 -20.398 -20.518 1.00 92.12 804 ASP A C 1
ATOM 6501 O O . ASP A 1 804 ? -26.172 -20.863 -19.481 1.00 92.12 804 ASP A O 1
ATOM 6505 N N . ILE A 1 805 ? -25.875 -19.940 -21.512 1.00 92.06 805 ILE A N 1
ATOM 6506 C CA . ILE A 1 805 ? -24.404 -19.896 -21.446 1.00 92.06 805 ILE A CA 1
ATOM 6507 C C . ILE A 1 805 ? -23.955 -18.994 -20.294 1.00 92.06 805 ILE A C 1
ATOM 6509 O O . ILE A 1 805 ? -23.104 -19.392 -19.497 1.00 92.06 805 ILE A O 1
ATOM 6513 N N . PHE A 1 806 ? -24.552 -17.807 -20.165 1.00 91.38 806 PHE A N 1
ATOM 6514 C CA . PHE A 1 806 ? -24.236 -16.879 -19.082 1.00 91.38 806 PHE A CA 1
ATOM 6515 C C . PHE A 1 806 ? -24.486 -17.505 -17.703 1.00 91.38 806 PHE A C 1
ATOM 6517 O O . PHE A 1 806 ? -23.613 -17.463 -16.833 1.00 91.38 806 PHE A O 1
ATOM 6524 N N . SER A 1 807 ? -25.662 -18.109 -17.499 1.00 89.31 807 SER A N 1
ATOM 6525 C CA . SER A 1 807 ? -26.009 -18.777 -16.241 1.00 89.31 807 SER A CA 1
ATOM 6526 C C . SER A 1 807 ? -25.078 -19.953 -15.934 1.00 89.31 807 SER A C 1
ATOM 6528 O O . SER A 1 807 ? -24.735 -20.174 -14.772 1.00 89.31 807 SER A O 1
ATOM 6530 N N . TYR A 1 808 ? -24.610 -20.674 -16.959 1.00 90.50 808 TYR A N 1
ATOM 6531 C CA . TYR A 1 808 ? -23.608 -21.721 -16.777 1.00 90.50 808 TYR A CA 1
ATOM 6532 C C . TYR A 1 808 ? -22.273 -21.159 -16.272 1.00 90.50 808 TYR A C 1
ATOM 6534 O O . TYR A 1 808 ? -21.738 -21.671 -15.290 1.00 90.50 808 TYR A O 1
ATOM 6542 N N . VAL A 1 809 ? -21.751 -20.088 -16.879 1.00 88.69 809 VAL A N 1
ATOM 6543 C CA . VAL A 1 809 ? -20.500 -19.446 -16.430 1.00 88.69 809 VAL A CA 1
ATOM 6544 C C . VAL A 1 809 ? -20.631 -18.903 -15.004 1.00 88.69 809 VAL A C 1
ATOM 6546 O O . VAL A 1 809 ? -19.713 -19.071 -14.199 1.00 88.69 809 VAL A O 1
ATOM 6549 N N . GLU A 1 810 ? -21.788 -18.335 -14.662 1.00 85.19 810 GLU A N 1
ATOM 6550 C CA . GLU A 1 810 ? -22.066 -17.825 -13.316 1.00 85.19 810 GLU A CA 1
ATOM 6551 C C . GLU A 1 810 ? -22.008 -18.943 -12.266 1.00 85.19 810 GLU A C 1
ATOM 6553 O O . GLU A 1 810 ? -21.384 -18.782 -11.217 1.00 85.19 810 GLU A O 1
ATOM 6558 N N . SER A 1 811 ? -22.545 -20.130 -12.581 1.00 84.56 811 SER A N 1
ATOM 6559 C CA . SER A 1 811 ? -22.472 -21.303 -11.693 1.00 84.56 811 SER A CA 1
ATOM 6560 C C . SER A 1 811 ? -21.035 -21.752 -11.377 1.00 84.56 811 SER A C 1
ATOM 6562 O O . SER A 1 811 ? -20.796 -22.425 -10.374 1.00 84.56 811 SER A O 1
ATOM 6564 N N . LYS A 1 812 ? -20.058 -21.357 -12.206 1.00 82.00 812 LYS A N 1
ATOM 6565 C CA . LYS A 1 812 ? -18.623 -21.648 -12.035 1.00 82.00 812 LYS A CA 1
ATOM 6566 C C . LYS A 1 812 ? -17.868 -20.537 -11.295 1.00 82.00 812 LYS A C 1
ATOM 6568 O O . LYS A 1 812 ? -16.643 -20.647 -11.138 1.00 82.00 812 LYS A O 1
ATOM 6573 N N . GLN A 1 813 ? -18.575 -19.493 -10.851 1.00 81.75 813 GLN A N 1
ATOM 6574 C CA . GLN A 1 813 ? -18.035 -18.324 -10.150 1.00 81.75 813 GLN A CA 1
ATOM 6575 C C . GLN A 1 813 ? -16.900 -17.658 -10.943 1.00 81.75 813 GLN A C 1
ATOM 6577 O O . GLN A 1 813 ? -15.800 -17.430 -10.436 1.00 81.75 813 GLN A O 1
ATOM 6582 N N . ILE A 1 814 ? -17.133 -17.435 -12.237 1.00 83.50 814 ILE A N 1
ATOM 6583 C CA . ILE A 1 814 ? -16.193 -16.753 -13.131 1.00 83.50 814 ILE A CA 1
ATOM 6584 C C . ILE A 1 814 ? -16.769 -15.379 -13.458 1.00 83.50 814 ILE A C 1
ATOM 6586 O O . ILE A 1 814 ? -17.907 -15.274 -13.901 1.00 83.50 814 ILE A O 1
ATOM 6590 N N . GLU A 1 815 ? -15.975 -14.325 -13.286 1.00 85.06 815 GLU A N 1
ATOM 6591 C CA . GLU A 1 815 ? -16.396 -12.963 -13.620 1.00 85.06 815 GLU A CA 1
ATOM 6592 C C . GLU A 1 815 ? -16.623 -12.806 -15.133 1.00 85.06 815 GLU A C 1
ATOM 6594 O O . GLU A 1 815 ? -15.815 -13.263 -15.939 1.00 85.06 815 GLU A O 1
ATOM 6599 N N . GLN A 1 816 ? -17.693 -12.125 -15.544 1.00 90.81 816 GLN A N 1
ATOM 6600 C CA . GLN A 1 816 ? -18.117 -12.090 -16.948 1.00 90.81 816 GLN A CA 1
ATOM 6601 C C . GLN A 1 816 ? -18.141 -10.665 -17.511 1.00 90.81 816 GLN A C 1
ATOM 6603 O O . GLN A 1 816 ? -18.685 -9.752 -16.887 1.00 90.81 816 GLN A O 1
ATOM 6608 N N . LYS A 1 817 ? -17.606 -10.472 -18.723 1.00 93.25 817 LYS A N 1
ATOM 6609 C CA . LYS A 1 817 ? -17.672 -9.205 -19.473 1.00 93.25 817 LYS A CA 1
ATOM 6610 C C . LYS A 1 817 ? -18.141 -9.439 -20.906 1.00 93.25 817 LYS A C 1
ATOM 6612 O O . LYS A 1 817 ? -17.583 -10.265 -21.622 1.00 93.25 817 LYS A O 1
ATOM 6617 N N . LEU A 1 818 ? -19.132 -8.670 -21.348 1.00 94.75 818 LEU A N 1
ATOM 6618 C CA . LEU A 1 818 ? -19.676 -8.751 -22.706 1.00 94.75 818 LEU A CA 1
ATOM 6619 C C . LEU A 1 818 ? -19.127 -7.623 -23.580 1.00 94.75 818 LEU A C 1
ATOM 6621 O O . LEU A 1 818 ? -19.257 -6.451 -23.227 1.00 94.75 818 LEU A O 1
ATOM 6625 N N . ILE A 1 819 ? -18.562 -7.964 -24.740 1.00 93.88 819 ILE A N 1
ATOM 6626 C CA . ILE A 1 819 ? -18.294 -6.998 -25.809 1.00 93.88 819 ILE A CA 1
ATOM 6627 C C . ILE A 1 819 ? -19.461 -7.045 -26.792 1.00 93.88 819 ILE A C 1
ATOM 6629 O O . ILE A 1 819 ? -19.784 -8.105 -27.315 1.00 93.88 819 ILE A O 1
ATOM 6633 N N . THR A 1 820 ? -20.078 -5.897 -27.055 1.00 94.38 820 THR A N 1
ATOM 6634 C CA . THR A 1 820 ? -21.247 -5.788 -27.937 1.00 94.38 820 THR A CA 1
ATOM 6635 C C . THR A 1 820 ? -21.159 -4.533 -28.802 1.00 94.38 820 THR A C 1
ATOM 6637 O O . THR A 1 820 ? -20.484 -3.552 -28.459 1.00 94.38 820 THR A O 1
ATOM 6640 N N . ASN A 1 821 ? -21.852 -4.544 -29.939 1.00 92.88 821 ASN A N 1
ATOM 6641 C CA . ASN A 1 821 ? -22.078 -3.333 -30.717 1.00 92.88 821 ASN A CA 1
ATOM 6642 C C . ASN A 1 821 ? -23.172 -2.439 -30.106 1.00 92.88 821 ASN A C 1
ATOM 6644 O O . ASN A 1 821 ? -23.369 -1.321 -30.565 1.00 92.88 821 ASN A O 1
ATOM 6648 N N . GLY A 1 822 ? -23.876 -2.895 -29.066 1.00 93.81 822 GLY A N 1
ATOM 6649 C CA . GLY A 1 822 ? -24.803 -2.087 -28.272 1.00 93.81 822 GLY A CA 1
ATOM 6650 C C . GLY A 1 822 ? -26.170 -1.825 -28.908 1.00 93.81 822 GLY A C 1
ATOM 6651 O O . GLY A 1 822 ? -27.051 -1.299 -28.233 1.00 93.81 822 GLY A O 1
ATOM 6652 N N . THR A 1 823 ? -26.402 -2.214 -30.165 1.00 95.12 823 THR A N 1
ATOM 6653 C CA . THR A 1 823 ? -27.681 -1.953 -30.851 1.00 95.12 823 THR A CA 1
ATOM 6654 C C . THR A 1 823 ? -28.851 -2.698 -30.196 1.00 95.12 823 THR A C 1
ATOM 6656 O O . THR A 1 823 ? -29.919 -2.119 -29.992 1.00 95.12 823 THR A O 1
ATOM 6659 N N . LEU A 1 824 ? -28.646 -3.952 -29.781 1.00 95.06 824 LEU A N 1
ATOM 6660 C CA . LEU A 1 824 ? -29.673 -4.781 -29.133 1.00 95.06 824 LEU A CA 1
ATOM 6661 C C . LEU A 1 824 ? -30.016 -4.335 -27.707 1.00 95.06 824 LEU A C 1
ATOM 6663 O O . LEU A 1 824 ? -31.079 -4.687 -27.205 1.00 95.06 824 LEU A O 1
ATOM 6667 N N . LEU A 1 825 ? -29.183 -3.496 -27.084 1.00 94.94 825 LEU A N 1
ATOM 6668 C CA . LEU A 1 825 ? -29.472 -2.912 -25.769 1.00 94.94 825 LEU A CA 1
ATOM 6669 C C . LEU A 1 825 ? -30.629 -1.900 -25.823 1.00 94.94 825 LEU A C 1
ATOM 6671 O O . LEU A 1 825 ? -31.204 -1.563 -24.790 1.00 94.94 825 LEU A O 1
ATOM 6675 N N . SER A 1 826 ? -31.001 -1.428 -27.021 1.00 95.25 826 SER A N 1
ATOM 6676 C CA . SER A 1 826 ? -32.210 -0.617 -27.221 1.00 95.25 826 SER A CA 1
ATOM 6677 C C . SER A 1 826 ? -33.508 -1.405 -27.030 1.00 95.25 826 SER A C 1
ATOM 6679 O O . SER A 1 826 ? -34.540 -0.808 -26.726 1.00 95.25 826 SER A O 1
ATOM 6681 N N . ASN A 1 827 ? -33.472 -2.733 -27.182 1.00 95.38 827 ASN A N 1
ATOM 6682 C CA . ASN A 1 827 ? -34.625 -3.589 -26.948 1.00 95.38 827 ASN A CA 1
ATOM 6683 C C . ASN A 1 827 ? -34.763 -3.856 -25.443 1.00 95.38 827 ASN A C 1
ATOM 6685 O O . ASN A 1 827 ? -33.934 -4.539 -24.840 1.00 95.38 827 ASN A O 1
ATOM 6689 N N . LYS A 1 828 ? -35.840 -3.338 -24.845 1.00 91.62 828 LYS A N 1
ATOM 6690 C CA . LYS A 1 828 ? -36.085 -3.421 -23.401 1.00 91.62 828 LYS A CA 1
ATOM 6691 C C . LYS A 1 828 ? -36.145 -4.865 -22.892 1.00 91.62 828 LYS A C 1
ATOM 6693 O O . LYS A 1 828 ? -35.566 -5.160 -21.857 1.00 91.62 828 LYS A O 1
ATOM 6698 N N . THR A 1 829 ? -36.721 -5.790 -23.660 1.00 94.00 829 THR A N 1
ATOM 6699 C CA . THR A 1 829 ? -36.768 -7.214 -23.297 1.00 94.00 829 THR A CA 1
ATOM 6700 C C . THR A 1 829 ? -35.377 -7.846 -23.248 1.00 94.00 829 THR A C 1
ATOM 6702 O O . THR A 1 829 ? -35.083 -8.606 -22.328 1.00 94.00 829 THR A O 1
ATOM 6705 N N . VAL A 1 830 ? -34.506 -7.539 -24.215 1.00 93.38 830 VAL A N 1
ATOM 6706 C CA . VAL A 1 830 ? -33.111 -8.022 -24.215 1.00 93.38 830 VAL A CA 1
ATOM 6707 C C . VAL A 1 830 ? -32.357 -7.443 -23.020 1.00 93.38 830 VAL A C 1
ATOM 6709 O O . VAL A 1 830 ? -31.674 -8.181 -22.310 1.00 93.38 830 VAL A O 1
ATOM 6712 N N . PHE A 1 831 ? -32.517 -6.141 -22.773 1.00 93.75 831 PHE A N 1
ATOM 6713 C CA . PHE A 1 831 ? -31.873 -5.427 -21.674 1.00 93.75 831 PHE A CA 1
ATOM 6714 C C . PHE A 1 831 ? -32.301 -5.954 -20.293 1.00 93.75 831 PHE A C 1
ATOM 6716 O O . PHE A 1 831 ? -31.450 -6.261 -19.461 1.00 93.75 831 PHE A O 1
ATOM 6723 N N . ASP A 1 832 ? -33.600 -6.160 -20.069 1.00 91.69 832 ASP A N 1
ATOM 6724 C CA . ASP A 1 832 ? -34.126 -6.671 -18.799 1.00 91.69 832 ASP A CA 1
ATOM 6725 C C . ASP A 1 832 ? -33.694 -8.125 -18.544 1.00 91.69 832 ASP A C 1
ATOM 6727 O O . ASP A 1 832 ? -33.401 -8.502 -17.407 1.00 91.69 832 ASP A O 1
ATOM 6731 N N . LYS A 1 833 ? -33.554 -8.944 -19.599 1.00 91.88 833 LYS A N 1
ATOM 6732 C CA . LYS A 1 833 ? -32.956 -10.282 -19.473 1.00 91.88 833 LYS A CA 1
ATOM 6733 C C . LYS A 1 833 ? -31.487 -10.219 -19.041 1.00 91.88 833 LYS A C 1
ATOM 6735 O O . LYS A 1 833 ? -31.087 -11.032 -18.214 1.00 91.88 833 LYS A O 1
ATOM 6740 N N . LEU A 1 834 ? -30.699 -9.258 -19.541 1.00 90.50 834 LEU A N 1
ATOM 6741 C CA . LEU A 1 834 ? -29.305 -9.067 -19.102 1.00 90.50 834 LEU A CA 1
ATOM 6742 C C . LEU A 1 834 ? -29.221 -8.675 -17.624 1.00 90.50 834 LEU A C 1
ATOM 6744 O O . LEU A 1 834 ? -28.377 -9.198 -16.896 1.00 90.50 834 LEU A O 1
ATOM 6748 N N . ILE A 1 835 ? -30.130 -7.806 -17.172 1.00 89.69 835 ILE A N 1
ATOM 6749 C CA . ILE A 1 835 ? -30.246 -7.446 -15.757 1.00 89.69 835 ILE A CA 1
ATOM 6750 C C . ILE A 1 835 ? -30.536 -8.693 -14.921 1.00 89.69 835 ILE A C 1
ATOM 6752 O O . ILE A 1 835 ? -29.825 -8.933 -13.943 1.00 89.69 835 ILE A O 1
ATOM 6756 N N . LYS A 1 836 ? -31.528 -9.492 -15.343 1.00 87.94 836 LYS A N 1
ATOM 6757 C CA . LYS A 1 836 ? -31.990 -10.700 -14.646 1.00 87.94 836 LYS A CA 1
ATOM 6758 C C . LYS A 1 836 ? -30.901 -11.758 -14.492 1.00 87.94 836 LYS A C 1
ATOM 6760 O O . LYS A 1 836 ? -30.829 -12.377 -13.438 1.00 87.94 836 LYS A O 1
ATOM 6765 N N . VAL A 1 837 ? -30.075 -11.977 -15.517 1.00 85.25 837 VAL A N 1
ATOM 6766 C CA . VAL A 1 837 ? -28.988 -12.966 -15.424 1.00 85.25 837 VAL A CA 1
ATOM 6767 C C . VAL A 1 837 ? -27.795 -12.466 -14.608 1.00 85.25 837 VAL A C 1
ATOM 6769 O O . VAL A 1 837 ? -26.988 -13.284 -14.202 1.00 85.25 837 VAL A O 1
ATOM 6772 N N . GLY A 1 838 ? -27.699 -11.165 -14.311 1.00 84.88 838 GLY A N 1
ATOM 6773 C CA . GLY A 1 838 ? -26.647 -10.609 -13.447 1.00 84.88 838 GLY A CA 1
ATOM 6774 C C . GLY A 1 838 ? -25.426 -10.049 -14.184 1.00 84.88 838 GLY A C 1
ATOM 6775 O O . GLY A 1 838 ? -24.435 -9.694 -13.551 1.00 84.88 838 GLY A O 1
ATOM 6776 N N . LEU A 1 839 ? -25.473 -9.898 -15.513 1.00 87.06 839 LEU A N 1
ATOM 6777 C CA . LEU A 1 839 ? -24.382 -9.262 -16.258 1.00 87.06 839 LEU A CA 1
ATOM 6778 C C . LEU A 1 839 ? -24.292 -7.775 -15.881 1.00 87.06 839 LEU A C 1
ATOM 6780 O O . LEU A 1 839 ? -25.264 -7.038 -16.050 1.00 87.06 839 LEU A O 1
ATOM 6784 N N . ARG A 1 840 ? -23.120 -7.319 -15.418 1.00 89.38 840 ARG A N 1
ATOM 6785 C CA . ARG A 1 840 ? -22.871 -5.900 -15.087 1.00 89.38 840 ARG A CA 1
ATOM 6786 C C . ARG A 1 840 ? -21.685 -5.265 -15.804 1.00 89.38 840 ARG A C 1
ATOM 6788 O O . ARG A 1 840 ? -21.536 -4.054 -15.728 1.00 89.38 840 ARG A O 1
ATOM 6795 N N . LYS A 1 841 ? -20.873 -6.017 -16.554 1.00 93.44 841 LYS A N 1
ATOM 6796 C CA . LYS A 1 841 ? -19.697 -5.468 -17.255 1.00 93.44 841 LYS A CA 1
ATOM 6797 C C . LYS A 1 841 ? -19.900 -5.461 -18.763 1.00 93.44 841 LYS A C 1
ATOM 6799 O O . LYS A 1 841 ? -19.937 -6.517 -19.398 1.00 93.44 841 LYS A O 1
ATOM 6804 N N . LEU A 1 842 ? -20.004 -4.265 -19.336 1.00 94.38 842 LEU A N 1
ATOM 6805 C CA . LEU A 1 842 ? -20.268 -4.049 -20.757 1.00 94.38 842 LEU A CA 1
ATOM 6806 C C . LEU A 1 842 ? -19.119 -3.291 -21.418 1.00 94.38 842 LEU A C 1
ATOM 6808 O O . LEU A 1 842 ? -18.687 -2.246 -20.943 1.00 94.38 842 LEU A O 1
ATOM 6812 N N . ALA A 1 843 ? -18.660 -3.799 -22.557 1.00 94.88 843 ALA A N 1
ATOM 6813 C CA . ALA A 1 843 ? -17.777 -3.092 -23.469 1.00 94.88 843 ALA A CA 1
ATOM 6814 C C . ALA A 1 843 ? -18.521 -2.778 -24.774 1.00 94.88 843 ALA A C 1
ATOM 6816 O O . ALA A 1 843 ? -18.799 -3.680 -25.566 1.00 94.88 843 ALA A O 1
ATOM 6817 N N . ILE A 1 844 ? -18.842 -1.505 -25.001 1.00 94.88 844 ILE A N 1
ATOM 6818 C CA . ILE A 1 844 ? -19.698 -1.057 -26.105 1.00 94.88 844 ILE A CA 1
ATOM 6819 C C . ILE A 1 844 ? -18.841 -0.427 -27.200 1.00 94.88 844 ILE A C 1
ATOM 6821 O O . ILE A 1 844 ? -18.069 0.500 -26.952 1.00 94.88 844 ILE A O 1
ATOM 6825 N N . SER A 1 845 ? -18.982 -0.927 -28.424 1.00 93.81 845 SER A N 1
ATOM 6826 C CA . SER A 1 845 ? -18.223 -0.445 -29.583 1.00 93.81 845 SER A CA 1
ATOM 6827 C C . SER A 1 845 ? -18.856 0.813 -30.183 1.00 93.81 845 SER A C 1
ATOM 6829 O O . SER A 1 845 ? -19.993 0.778 -30.648 1.00 93.81 845 SER A O 1
ATOM 6831 N N . ILE A 1 846 ? -18.115 1.924 -30.178 1.00 92.88 846 ILE A N 1
ATOM 6832 C CA . ILE A 1 846 ? -18.592 3.260 -30.557 1.00 92.88 846 ILE A CA 1
ATOM 6833 C C . ILE A 1 846 ? -17.720 3.840 -31.670 1.00 92.88 846 ILE A C 1
ATOM 6835 O O . ILE A 1 846 ? -16.518 4.035 -31.500 1.00 92.88 846 ILE A O 1
ATOM 6839 N N . HIS A 1 847 ? -18.276 4.056 -32.861 1.00 92.31 847 HIS A N 1
ATOM 6840 C CA . HIS A 1 847 ? -17.451 4.358 -34.045 1.00 92.31 847 HIS A CA 1
ATOM 6841 C C . HIS A 1 847 ? -17.894 5.584 -34.842 1.00 92.31 847 HIS A C 1
ATOM 6843 O O . HIS A 1 847 ? -17.110 6.077 -35.655 1.00 92.31 847 HIS A O 1
ATOM 6849 N N . SER A 1 848 ? -19.099 6.079 -34.573 1.00 92.50 848 SER A N 1
ATOM 6850 C CA . SER A 1 848 ? -19.834 7.027 -35.412 1.00 92.50 848 SER A CA 1
ATOM 6851 C C . SER A 1 848 ? -20.387 8.173 -34.565 1.00 92.50 848 SER A C 1
ATOM 6853 O O . SER A 1 848 ? -20.617 7.998 -33.363 1.00 92.50 848 SER A O 1
ATOM 6855 N N . TYR A 1 849 ? -20.583 9.338 -35.184 1.00 91.88 849 TYR A N 1
ATOM 6856 C CA . TYR A 1 849 ? -21.115 10.547 -34.536 1.00 91.88 849 TYR A CA 1
ATOM 6857 C C . TYR A 1 849 ? -22.520 10.932 -35.030 1.00 91.88 849 TYR A C 1
ATOM 6859 O O . TYR A 1 849 ? -23.144 11.806 -34.434 1.00 91.88 849 TYR A O 1
ATOM 6867 N N . ASP A 1 850 ? -23.014 10.271 -36.077 1.00 92.25 850 ASP A N 1
ATOM 6868 C CA . ASP A 1 850 ? -24.357 10.408 -36.645 1.00 92.25 850 ASP A CA 1
ATOM 6869 C C . ASP A 1 850 ? -24.776 9.108 -37.371 1.00 92.25 850 ASP A C 1
ATOM 6871 O O . ASP A 1 850 ? -24.002 8.148 -37.440 1.00 92.25 850 ASP A O 1
ATOM 6875 N N . GLU A 1 851 ? -26.002 9.052 -37.910 1.00 93.56 851 GLU A N 1
ATOM 6876 C CA . GLU A 1 851 ? -26.489 7.862 -38.634 1.00 93.56 851 GLU A CA 1
ATOM 6877 C C . GLU A 1 851 ? -25.750 7.623 -39.953 1.00 93.56 851 GLU A C 1
ATOM 6879 O O . GLU A 1 851 ? -25.442 6.480 -40.281 1.00 93.56 851 GLU A O 1
ATOM 6884 N N . LYS A 1 852 ? -25.394 8.686 -40.685 1.00 91.81 852 LYS A N 1
ATOM 6885 C CA . LYS A 1 852 ? -24.694 8.558 -41.968 1.00 91.81 852 LYS A CA 1
ATOM 6886 C C . LYS A 1 852 ? -23.326 7.892 -41.791 1.00 91.81 852 LYS A C 1
ATOM 6888 O O . LYS A 1 852 ? -23.029 6.896 -42.446 1.00 91.81 852 LYS A O 1
ATOM 6893 N N . SER A 1 853 ? -22.516 8.385 -40.854 1.00 91.19 853 SER A N 1
ATOM 6894 C CA . SER A 1 853 ? -21.230 7.769 -40.507 1.00 91.19 853 SER A CA 1
ATOM 6895 C C . SER A 1 853 ? -21.401 6.373 -39.900 1.00 91.19 853 SER A C 1
ATOM 6897 O O . SER A 1 853 ? -20.493 5.547 -39.986 1.00 91.19 853 SER A O 1
ATOM 6899 N N . SER A 1 854 ? -22.550 6.066 -39.289 1.00 91.81 854 SER A N 1
ATOM 6900 C CA . SER A 1 854 ? -22.862 4.714 -38.814 1.00 91.81 854 SER A CA 1
ATOM 6901 C C . SER A 1 854 ? -23.144 3.744 -39.946 1.00 91.81 854 SER A C 1
ATOM 6903 O O . SER A 1 854 ? -22.562 2.658 -39.950 1.00 91.81 854 SER A O 1
ATOM 6905 N N . GLU A 1 855 ? -23.942 4.135 -40.935 1.00 92.38 855 GLU A N 1
ATOM 6906 C CA . GLU A 1 855 ? -24.176 3.336 -42.137 1.00 92.38 855 GLU A CA 1
ATOM 6907 C C . GLU A 1 855 ? -22.864 3.089 -42.892 1.00 92.38 855 GLU A C 1
ATOM 6909 O O . GLU A 1 855 ? -22.559 1.946 -43.225 1.00 92.38 855 GLU A O 1
ATOM 6914 N N . GLU A 1 856 ? -22.036 4.122 -43.075 1.00 90.38 856 GLU A N 1
ATOM 6915 C CA . GLU A 1 856 ? -20.752 4.007 -43.778 1.00 90.38 856 GLU A CA 1
ATOM 6916 C C . GLU A 1 856 ? -19.748 3.093 -43.052 1.00 90.38 856 GLU A C 1
ATOM 6918 O O . GLU A 1 856 ? -19.048 2.303 -43.688 1.00 90.38 856 GLU A O 1
ATOM 6923 N N . ILE A 1 857 ? -19.663 3.175 -41.718 1.00 91.06 857 ILE A N 1
ATOM 6924 C CA . ILE A 1 857 ? -18.671 2.418 -40.939 1.00 91.06 857 ILE A CA 1
ATOM 6925 C C . ILE A 1 857 ? -19.156 1.007 -40.605 1.00 91.06 857 ILE A C 1
ATOM 6927 O O . ILE A 1 857 ? -18.363 0.062 -40.652 1.00 91.06 857 ILE A O 1
ATOM 6931 N N . THR A 1 858 ? -20.424 0.864 -40.215 1.00 90.62 858 THR A N 1
ATOM 6932 C CA . THR A 1 858 ? -20.997 -0.380 -39.675 1.00 90.62 858 THR A CA 1
ATOM 6933 C C . THR A 1 858 ? -21.851 -1.142 -40.684 1.00 90.62 858 THR A C 1
ATOM 6935 O O . THR A 1 858 ? -22.143 -2.311 -40.447 1.00 90.62 858 THR A O 1
ATOM 6938 N N . GLY A 1 859 ? -22.252 -0.519 -41.796 1.00 89.69 859 GLY A N 1
ATOM 6939 C CA . GLY A 1 859 ? -23.162 -1.104 -42.785 1.00 89.69 859 GLY A CA 1
ATOM 6940 C C . GLY A 1 859 ? -24.621 -1.207 -42.328 1.00 89.69 859 GLY A C 1
ATOM 6941 O O . GLY A 1 859 ? -25.391 -1.945 -42.937 1.00 89.69 859 GLY A O 1
ATOM 6942 N N . ASN A 1 860 ? -25.015 -0.517 -41.248 1.00 89.62 860 ASN A N 1
ATOM 6943 C CA . ASN A 1 860 ? -26.371 -0.563 -40.694 1.00 89.62 860 ASN A CA 1
ATOM 6944 C C . ASN A 1 860 ? -26.955 0.853 -40.503 1.00 89.62 860 ASN A C 1
ATOM 6946 O O . ASN A 1 860 ? -26.432 1.642 -39.720 1.00 89.62 860 ASN A O 1
ATOM 6950 N N . ARG A 1 861 ? -28.072 1.131 -41.197 1.00 84.19 861 ARG A N 1
ATOM 6951 C CA . ARG A 1 861 ? -28.757 2.439 -41.314 1.00 84.19 861 ARG A CA 1
ATOM 6952 C C . ARG A 1 861 ? -29.330 3.036 -40.026 1.00 84.19 861 ARG A C 1
ATOM 6954 O O . ARG A 1 861 ? -29.635 4.219 -40.020 1.00 84.19 861 ARG A O 1
ATOM 6961 N N . ASN A 1 862 ? -29.521 2.232 -38.979 1.00 89.69 862 ASN A N 1
ATOM 6962 C CA . ASN A 1 862 ? -30.148 2.671 -37.721 1.00 89.69 862 ASN A CA 1
ATOM 6963 C C . ASN A 1 862 ? -29.259 2.411 -36.498 1.00 89.69 862 ASN A C 1
ATOM 6965 O O . ASN A 1 862 ? -29.720 2.428 -35.352 1.00 89.69 862 ASN A O 1
ATOM 6969 N N . SER A 1 863 ? -27.991 2.068 -36.723 1.00 90.88 863 SER A N 1
ATOM 6970 C CA . SER A 1 863 ? -27.120 1.606 -35.650 1.00 90.88 863 SER A CA 1
ATOM 6971 C C . SER A 1 863 ? -26.850 2.706 -34.622 1.00 90.88 863 SER A C 1
ATOM 6973 O O . SER A 1 863 ? -26.813 2.413 -33.424 1.00 90.88 863 SER A O 1
ATOM 6975 N N . PHE A 1 864 ? -26.722 3.969 -35.040 1.00 93.38 864 PHE A N 1
ATOM 6976 C CA . PHE A 1 864 ? -26.404 5.061 -34.121 1.00 93.38 864 PHE A CA 1
ATOM 6977 C C . PHE A 1 864 ? -27.565 5.354 -33.159 1.00 93.38 864 PHE A C 1
ATOM 6979 O O . PHE A 1 864 ? -27.373 5.387 -31.942 1.00 93.38 864 PHE A O 1
ATOM 6986 N N . SER A 1 865 ? -28.794 5.484 -33.660 1.00 93.62 865 SER A N 1
ATOM 6987 C CA . SER A 1 865 ? -29.987 5.718 -32.833 1.00 93.62 865 SER A CA 1
ATOM 6988 C C . SER A 1 865 ? -30.305 4.541 -31.913 1.00 93.62 865 SER A C 1
ATOM 6990 O O . SER A 1 865 ? -30.766 4.743 -30.786 1.00 93.62 865 SER A O 1
ATOM 6992 N N . MET A 1 866 ? -30.052 3.304 -32.350 1.00 94.75 866 MET A N 1
ATOM 6993 C CA . MET A 1 866 ? -30.176 2.122 -31.494 1.00 94.75 866 MET A CA 1
ATOM 6994 C C . MET A 1 866 ? -29.133 2.136 -30.370 1.00 94.75 866 MET A C 1
ATOM 6996 O O . MET A 1 866 ? -29.493 1.940 -29.212 1.00 94.75 866 MET A O 1
ATOM 7000 N N . GLN A 1 867 ? -27.867 2.441 -30.667 1.00 93.75 867 GLN A N 1
ATOM 7001 C CA . GLN A 1 867 ? -26.829 2.583 -29.639 1.00 93.75 867 GLN A CA 1
ATOM 7002 C C . GLN A 1 867 ? -27.183 3.672 -28.616 1.00 93.75 867 GLN A C 1
ATOM 7004 O O . GLN A 1 867 ? -27.105 3.430 -27.412 1.00 93.75 867 GLN A O 1
ATOM 7009 N N . MET A 1 868 ? -27.638 4.844 -29.072 1.00 93.38 868 MET A N 1
ATOM 7010 C CA . MET A 1 868 ? -28.042 5.944 -28.185 1.00 93.38 868 MET A CA 1
ATOM 7011 C C . MET A 1 868 ? -29.200 5.554 -27.259 1.00 93.38 868 MET A C 1
ATOM 7013 O O . MET A 1 868 ? -29.145 5.846 -26.064 1.00 93.38 868 MET A O 1
ATOM 7017 N N . ARG A 1 869 ? -30.213 4.840 -27.770 1.00 93.62 869 ARG A N 1
ATOM 7018 C CA . ARG A 1 869 ? -31.315 4.308 -26.948 1.00 93.62 869 ARG A CA 1
ATOM 7019 C C . ARG A 1 869 ? -30.842 3.254 -25.948 1.00 93.62 869 ARG A C 1
ATOM 7021 O O . ARG A 1 869 ? -31.258 3.276 -24.794 1.00 93.62 869 ARG A O 1
ATOM 7028 N N . GLY A 1 870 ? -29.938 2.363 -26.353 1.00 93.56 870 GLY A N 1
ATOM 7029 C CA . GLY A 1 870 ? -29.341 1.380 -25.446 1.00 93.56 870 GLY A CA 1
ATOM 7030 C C . GLY A 1 870 ? -28.588 2.030 -24.282 1.00 93.56 870 GLY A C 1
ATOM 7031 O O . GLY A 1 870 ? -28.722 1.609 -23.136 1.00 93.56 870 GLY A O 1
ATOM 7032 N N . LEU A 1 871 ? -27.857 3.114 -24.546 1.00 91.62 871 LEU A N 1
ATOM 7033 C CA . LEU A 1 871 ? -27.167 3.882 -23.505 1.00 91.62 871 LEU A CA 1
ATOM 7034 C C . LEU A 1 871 ? -28.127 4.622 -22.582 1.00 91.62 871 LEU A C 1
ATOM 7036 O O . LEU A 1 871 ? -27.851 4.721 -21.390 1.00 91.62 871 LEU A O 1
ATOM 7040 N N . GLN A 1 872 ? -29.254 5.111 -23.103 1.00 91.62 872 GLN A N 1
ATOM 7041 C CA . GLN A 1 872 ? -30.311 5.684 -22.269 1.00 91.62 872 GLN A CA 1
ATOM 7042 C C . GLN A 1 872 ? -30.876 4.638 -21.307 1.00 91.62 872 GLN A C 1
ATOM 7044 O O . GLN A 1 872 ? -30.976 4.929 -20.119 1.00 91.62 872 GLN A O 1
ATOM 7049 N N . ASN A 1 873 ? -31.139 3.413 -21.777 1.00 93.31 873 ASN A N 1
ATOM 7050 C CA . ASN A 1 873 ? -31.577 2.311 -20.915 1.00 93.31 873 ASN A CA 1
ATOM 7051 C C . ASN A 1 873 ? -30.552 2.019 -19.803 1.00 93.31 873 ASN A C 1
ATOM 7053 O O . ASN A 1 873 ? -30.926 1.903 -18.636 1.00 93.31 873 ASN A O 1
ATOM 7057 N N . ILE A 1 874 ? -29.256 1.965 -20.139 1.00 92.44 874 ILE A N 1
ATOM 7058 C CA . ILE A 1 874 ? -28.181 1.768 -19.152 1.00 92.44 874 ILE A CA 1
ATOM 7059 C C . ILE A 1 874 ? -28.109 2.931 -18.161 1.00 92.44 874 ILE A C 1
ATOM 7061 O O . ILE A 1 874 ? -28.022 2.713 -16.955 1.00 92.44 874 ILE A O 1
ATOM 7065 N N . SER A 1 875 ? -28.121 4.172 -18.652 1.00 90.81 875 SER A N 1
ATOM 7066 C CA . SER A 1 875 ? -28.008 5.356 -17.801 1.00 90.81 875 SER A CA 1
ATOM 7067 C C . SER A 1 875 ? -29.203 5.472 -16.862 1.00 90.81 875 SER A C 1
ATOM 7069 O O . SER A 1 875 ? -29.013 5.791 -15.692 1.00 90.81 875 SER A O 1
ATOM 7071 N N . GLN A 1 876 ? -30.413 5.196 -17.350 1.00 91.06 876 GLN A N 1
ATOM 7072 C CA . GLN A 1 876 ? -31.619 5.164 -16.530 1.00 91.06 876 GLN A CA 1
ATOM 7073 C C . GLN A 1 876 ? -31.505 4.091 -15.444 1.00 91.06 876 GLN A C 1
ATOM 7075 O O . GLN A 1 876 ? -31.660 4.403 -14.267 1.00 91.06 876 GLN A O 1
ATOM 7080 N N . TYR A 1 877 ? -31.115 2.867 -15.807 1.00 90.88 877 TYR A N 1
ATOM 7081 C CA . TYR A 1 877 ? -30.918 1.794 -14.836 1.00 90.88 877 TYR A CA 1
ATOM 7082 C C . TYR A 1 877 ? -29.861 2.144 -13.776 1.00 90.88 877 TYR A C 1
ATOM 7084 O O . TYR A 1 877 ? -30.103 1.954 -12.589 1.00 90.88 877 TYR A O 1
ATOM 7092 N N . ASN A 1 878 ? -28.718 2.712 -14.175 1.00 89.88 878 ASN A N 1
ATOM 7093 C CA . ASN A 1 878 ? -27.652 3.122 -13.254 1.00 89.88 878 ASN A CA 1
ATOM 7094 C C . ASN A 1 878 ? -28.062 4.276 -12.322 1.00 89.88 878 ASN A C 1
ATOM 7096 O O . ASN A 1 878 ? -27.484 4.416 -11.239 1.00 89.88 878 ASN A O 1
ATOM 7100 N N . LEU A 1 879 ? -29.003 5.124 -12.751 1.00 85.44 879 LEU A N 1
ATOM 7101 C CA . LEU A 1 879 ? -29.588 6.179 -11.922 1.00 85.44 879 LEU A CA 1
ATOM 7102 C C . LEU A 1 879 ? -30.581 5.605 -10.913 1.00 85.44 879 LEU A C 1
ATOM 7104 O O . LEU A 1 879 ? -30.536 5.981 -9.745 1.00 85.44 879 LEU A O 1
ATOM 7108 N N . GLU A 1 880 ? -31.426 4.675 -11.355 1.00 87.44 880 GLU A N 1
ATOM 7109 C CA . GLU A 1 880 ? -32.410 3.983 -10.517 1.00 87.44 880 GLU A CA 1
ATOM 7110 C C . GLU A 1 880 ? -31.744 3.010 -9.523 1.00 87.44 880 GLU A C 1
ATOM 7112 O O . GLU A 1 880 ? -32.256 2.812 -8.424 1.00 87.44 880 GLU A O 1
ATOM 7117 N N . ASN A 1 881 ? -30.572 2.452 -9.859 1.00 81.69 881 ASN A N 1
ATOM 7118 C CA . ASN A 1 881 ? -29.901 1.391 -9.096 1.00 81.69 881 ASN A CA 1
ATOM 7119 C C . ASN A 1 881 ? -28.441 1.746 -8.755 1.00 81.69 881 ASN A C 1
ATOM 7121 O O . ASN A 1 881 ? -27.500 1.127 -9.257 1.00 81.69 881 ASN A O 1
ATOM 7125 N N . PRO A 1 882 ? -28.184 2.732 -7.874 1.00 69.88 882 PRO A N 1
ATOM 7126 C CA . PRO A 1 882 ? -26.837 3.252 -7.672 1.00 69.88 882 PRO A CA 1
ATOM 7127 C C . PRO A 1 882 ? -25.841 2.286 -7.002 1.00 69.88 882 PRO A C 1
ATOM 7129 O O . PRO A 1 882 ? -24.638 2.561 -7.012 1.00 69.88 882 PRO A O 1
ATOM 7132 N N . LEU A 1 883 ? -26.327 1.184 -6.427 1.00 62.94 883 LEU A N 1
ATOM 7133 C CA . LEU A 1 883 ? -25.527 0.134 -5.788 1.00 62.94 883 LEU A CA 1
ATOM 7134 C C . LEU A 1 883 ? -25.330 -1.106 -6.679 1.00 62.94 883 LEU A C 1
ATOM 7136 O O . LEU A 1 883 ? -24.485 -1.935 -6.358 1.00 62.94 883 LEU A O 1
ATOM 7140 N N . ASP A 1 884 ? -26.069 -1.203 -7.787 1.00 79.19 884 ASP A N 1
ATOM 7141 C CA . ASP A 1 884 ? -26.036 -2.308 -8.751 1.00 79.19 884 ASP A CA 1
ATOM 7142 C C . ASP A 1 884 ? -25.925 -1.735 -10.171 1.00 79.19 884 ASP A C 1
ATOM 7144 O O . ASP A 1 884 ? -26.853 -1.784 -10.971 1.00 79.19 884 ASP A O 1
ATOM 7148 N N . LYS A 1 885 ? -24.800 -1.070 -10.452 1.00 83.38 885 LYS A N 1
ATOM 7149 C CA . LYS A 1 885 ? -24.580 -0.353 -11.715 1.00 83.38 885 LYS A CA 1
ATOM 7150 C C . LYS A 1 885 ? -23.875 -1.227 -12.742 1.00 83.38 885 LYS A C 1
ATOM 7152 O O . LYS A 1 885 ? -23.022 -2.042 -12.403 1.00 83.38 885 LYS A O 1
ATOM 7157 N N . PHE A 1 886 ? -24.133 -0.950 -14.015 1.00 89.19 886 PHE A N 1
ATOM 7158 C CA . PHE A 1 886 ? -23.262 -1.391 -15.095 1.00 89.19 886 PHE A CA 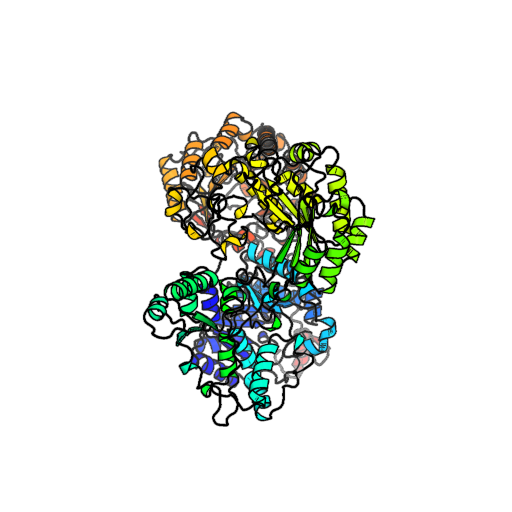1
ATOM 7159 C C . PHE A 1 886 ? -21.907 -0.672 -15.037 1.00 89.19 886 PHE A C 1
ATOM 7161 O O . PHE A 1 886 ? -21.853 0.561 -15.033 1.00 89.19 886 PHE A O 1
ATOM 7168 N N . GLU A 1 887 ? -20.826 -1.449 -15.069 1.00 90.31 887 GLU A N 1
ATOM 7169 C CA . GLU A 1 887 ? -19.480 -1.003 -15.424 1.00 90.31 887 GLU A CA 1
ATOM 7170 C C . GLU A 1 887 ? -19.382 -0.927 -16.951 1.00 90.31 887 GLU A C 1
ATOM 7172 O O . GLU A 1 887 ? -19.595 -1.922 -17.655 1.00 90.31 887 GLU A O 1
ATOM 7177 N N . ILE A 1 888 ? -19.076 0.262 -17.469 1.00 93.00 888 ILE A N 1
ATOM 7178 C CA . ILE A 1 888 ? -19.110 0.549 -18.904 1.00 93.00 888 ILE A CA 1
ATOM 7179 C C . ILE A 1 888 ? -17.700 0.862 -19.391 1.00 93.00 888 ILE A C 1
ATOM 7181 O O . ILE A 1 888 ? -17.031 1.747 -18.863 1.00 93.00 888 ILE A O 1
ATOM 7185 N N . GLU A 1 889 ? -17.286 0.173 -20.449 1.00 94.50 889 GLU A N 1
ATOM 7186 C CA . GLU A 1 889 ? -16.108 0.493 -21.249 1.00 94.50 889 GLU A CA 1
ATOM 7187 C C . GLU A 1 889 ? -16.555 0.859 -22.667 1.00 94.50 889 GLU A C 1
ATOM 7189 O O . GLU A 1 889 ? -17.147 0.049 -23.378 1.00 94.50 889 GLU A O 1
ATOM 7194 N N . LEU A 1 890 ? -16.260 2.071 -23.116 1.00 95.44 890 LEU A N 1
ATOM 7195 C CA . LEU A 1 890 ? -16.488 2.480 -24.497 1.00 95.44 890 LEU A CA 1
ATOM 7196 C C . LEU A 1 890 ? -15.269 2.134 -25.350 1.00 95.44 890 LEU A C 1
ATOM 7198 O O . LEU A 1 890 ? -14.134 2.417 -24.973 1.00 95.44 890 LEU A O 1
ATOM 7202 N N . ARG A 1 891 ? -15.490 1.529 -26.520 1.00 94.69 891 ARG A N 1
ATOM 7203 C CA . ARG A 1 891 ? -14.428 1.095 -27.437 1.00 94.69 891 ARG A CA 1
ATOM 7204 C C . ARG A 1 891 ? -14.496 1.836 -28.758 1.00 94.69 891 ARG A C 1
ATOM 7206 O O . ARG A 1 891 ? -15.368 1.568 -29.580 1.00 94.69 891 ARG A O 1
ATOM 7213 N N . LEU A 1 892 ? -13.527 2.708 -28.994 1.00 94.56 892 LEU A N 1
ATOM 7214 C CA . LEU A 1 892 ? -13.418 3.493 -30.217 1.00 94.56 892 LEU A CA 1
ATOM 7215 C C . LEU A 1 892 ? -12.316 2.937 -31.111 1.00 94.56 892 LEU A C 1
ATOM 7217 O O . LEU A 1 892 ? -11.168 2.864 -30.693 1.00 94.56 892 LEU A O 1
ATOM 7221 N N . VAL A 1 893 ? -12.647 2.575 -32.351 1.00 92.75 893 VAL A N 1
ATOM 7222 C CA . VAL A 1 893 ? -11.664 2.211 -33.378 1.00 92.75 893 VAL A CA 1
ATOM 7223 C C . VAL A 1 893 ? -11.485 3.396 -34.326 1.00 92.75 893 VAL A C 1
ATOM 7225 O O . VAL A 1 893 ? -12.382 3.727 -35.104 1.00 92.75 893 VAL A O 1
ATOM 7228 N N . VAL A 1 894 ? -10.325 4.043 -34.243 1.00 91.69 894 VAL A N 1
ATOM 7229 C CA . VAL A 1 894 ? -9.932 5.195 -35.060 1.00 91.69 894 VAL A CA 1
ATOM 7230 C C . VAL A 1 894 ? -9.558 4.724 -36.460 1.00 91.69 894 VAL A C 1
ATOM 7232 O O . VAL A 1 894 ? -8.620 3.943 -36.633 1.00 91.69 894 VAL A O 1
ATOM 7235 N N . ASN A 1 895 ? -10.299 5.213 -37.449 1.00 89.38 895 ASN A N 1
ATOM 7236 C CA . ASN A 1 895 ? -10.206 4.861 -38.861 1.00 89.38 895 ASN A CA 1
ATOM 7237 C C . ASN A 1 895 ? -10.319 6.119 -39.746 1.00 89.38 895 ASN A C 1
ATOM 7239 O O . ASN A 1 895 ? -10.582 7.218 -39.253 1.00 89.38 895 ASN A O 1
ATOM 7243 N N . LYS A 1 896 ? -10.118 5.962 -41.056 1.00 86.06 896 LYS A N 1
ATOM 7244 C CA . LYS A 1 896 ? -10.127 7.066 -42.028 1.00 86.06 896 LYS A CA 1
ATOM 7245 C C . LYS A 1 896 ? -11.419 7.900 -42.015 1.00 86.06 896 LYS A C 1
ATOM 7247 O O . LYS A 1 896 ? -11.358 9.103 -42.234 1.00 86.06 896 LYS A O 1
ATOM 7252 N N . TYR A 1 897 ? -12.575 7.293 -41.748 1.00 88.62 897 TYR A N 1
ATOM 7253 C CA . TYR A 1 897 ? -13.872 7.978 -41.812 1.00 88.62 897 TYR A CA 1
ATOM 7254 C C . TYR A 1 897 ? -14.225 8.747 -40.539 1.00 88.62 897 TYR A C 1
ATOM 7256 O O . TYR A 1 897 ? -15.053 9.651 -40.587 1.00 88.62 897 TYR A O 1
ATOM 7264 N N . ASN A 1 898 ? -13.618 8.408 -39.397 1.00 93.12 898 ASN A N 1
ATOM 7265 C CA . ASN A 1 898 ? -13.998 8.997 -38.111 1.00 93.12 898 ASN A CA 1
ATOM 7266 C C . ASN A 1 898 ? -12.917 9.870 -37.458 1.00 93.12 898 ASN A C 1
ATOM 7268 O O . ASN A 1 898 ? -13.211 10.587 -36.501 1.00 93.12 898 ASN A O 1
ATOM 7272 N N . ILE A 1 899 ? -11.693 9.879 -37.998 1.00 91.12 899 ILE A N 1
ATOM 7273 C CA . ILE A 1 899 ? -10.561 10.623 -37.429 1.00 91.12 899 ILE A CA 1
ATOM 7274 C C . ILE A 1 899 ? -10.798 12.137 -37.315 1.00 91.12 899 ILE A C 1
ATOM 7276 O O . ILE A 1 899 ? -10.290 12.770 -36.392 1.00 91.12 899 ILE A O 1
ATOM 7280 N N . MET A 1 900 ? -11.589 12.718 -38.217 1.00 93.62 900 MET A N 1
ATOM 7281 C CA . MET A 1 900 ? -11.901 14.151 -38.210 1.00 93.62 900 MET A CA 1
ATOM 7282 C C . MET A 1 900 ? -12.889 14.557 -37.108 1.00 93.62 900 MET A C 1
ATOM 7284 O O . MET A 1 900 ? -12.946 15.730 -36.748 1.00 93.62 900 MET A O 1
ATOM 7288 N N . ASN A 1 901 ? -13.656 13.607 -36.566 1.00 95.06 901 ASN A N 1
ATOM 7289 C CA . ASN A 1 901 ? -14.802 13.872 -35.692 1.00 95.06 901 ASN A CA 1
ATOM 7290 C C . ASN A 1 901 ? -14.719 13.125 -34.349 1.00 95.06 901 ASN A C 1
ATOM 7292 O O . ASN A 1 901 ? -15.735 12.951 -33.679 1.00 95.06 901 ASN A O 1
ATOM 7296 N N . LEU A 1 902 ? -13.523 12.701 -33.923 1.00 95.00 902 LEU A N 1
ATOM 7297 C CA . LEU A 1 902 ? -13.324 11.938 -32.680 1.00 95.00 902 LEU A CA 1
ATOM 7298 C C . LEU A 1 902 ? -13.902 12.644 -31.440 1.00 95.00 902 LEU A C 1
ATOM 7300 O O . LEU A 1 902 ? -14.489 11.983 -30.581 1.00 95.00 902 LEU A O 1
ATOM 7304 N N . ASN A 1 903 ? -13.797 13.977 -31.375 1.00 94.75 903 ASN A N 1
ATOM 7305 C CA . ASN A 1 903 ? -14.363 14.783 -30.289 1.00 94.75 903 ASN A CA 1
ATOM 7306 C C . ASN A 1 903 ? -15.889 14.626 -30.221 1.00 94.75 903 ASN A C 1
ATOM 7308 O O . ASN A 1 903 ? -16.423 14.343 -29.154 1.00 94.75 903 ASN A O 1
ATOM 7312 N N . GLU A 1 904 ? -16.583 14.764 -31.357 1.00 94.81 904 GLU A N 1
ATOM 7313 C CA . GLU A 1 904 ? -18.049 14.673 -31.417 1.00 94.81 904 GLU A CA 1
ATOM 7314 C C . GLU A 1 904 ? -18.546 13.264 -31.091 1.00 94.81 904 GLU A C 1
ATOM 7316 O O . GLU A 1 904 ? -19.547 13.121 -30.392 1.00 94.81 904 GLU A O 1
ATOM 7321 N N . ILE A 1 905 ? -17.805 12.225 -31.501 1.00 94.25 905 ILE A N 1
ATOM 7322 C CA . ILE A 1 905 ? -18.098 10.846 -31.094 1.00 94.25 905 ILE A CA 1
ATOM 7323 C C . ILE A 1 905 ? -18.123 10.783 -29.573 1.00 94.25 905 ILE A C 1
ATOM 7325 O O . ILE A 1 905 ? -19.179 10.547 -29.003 1.00 94.25 905 ILE A O 1
ATOM 7329 N N . VAL A 1 906 ? -16.997 11.046 -28.900 1.00 93.62 906 VAL A N 1
ATOM 7330 C CA . VAL A 1 906 ? -16.896 10.903 -27.437 1.00 93.62 906 VAL A CA 1
ATOM 7331 C C . VAL A 1 906 ? -17.888 11.813 -26.704 1.00 93.62 906 VAL A C 1
ATOM 7333 O O . VAL A 1 906 ? -18.522 11.377 -25.743 1.00 93.62 906 VAL A O 1
ATOM 7336 N N . LYS A 1 907 ? -18.092 13.039 -27.194 1.00 92.94 907 LYS A N 1
ATOM 7337 C CA . LYS A 1 907 ? -19.056 14.005 -26.654 1.00 92.94 907 LYS A CA 1
ATOM 7338 C C . LYS A 1 907 ? -20.488 13.469 -26.638 1.00 92.94 907 LYS A C 1
ATOM 7340 O O . LYS A 1 907 ? -21.163 13.604 -25.616 1.00 92.94 907 LYS A O 1
ATOM 7345 N N . ASN A 1 908 ? -20.936 12.816 -27.715 1.00 90.00 908 ASN A N 1
ATOM 7346 C CA . ASN A 1 908 ? -22.267 12.208 -27.772 1.00 90.00 908 ASN A CA 1
ATOM 7347 C C . ASN A 1 908 ? -22.463 11.199 -26.632 1.00 90.00 908 ASN A C 1
ATOM 7349 O O . ASN A 1 908 ? -23.482 11.243 -25.944 1.00 90.00 908 ASN A O 1
ATOM 7353 N N . TYR A 1 909 ? -21.465 10.356 -26.354 1.00 88.19 909 TYR A N 1
ATOM 7354 C CA . TYR A 1 909 ? -21.555 9.349 -25.291 1.00 88.19 909 TYR A CA 1
ATOM 7355 C C . TYR A 1 909 ? -21.425 9.947 -23.884 1.00 88.19 909 TYR A C 1
ATOM 7357 O O . TYR A 1 909 ? -22.196 9.562 -23.006 1.00 88.19 909 TYR A O 1
ATOM 7365 N N . ILE A 1 910 ? -20.542 10.936 -23.672 1.00 88.50 910 ILE A N 1
ATOM 7366 C CA . ILE A 1 910 ? -20.459 11.677 -22.396 1.00 88.50 910 ILE A CA 1
ATOM 7367 C C . ILE A 1 910 ? -21.815 12.302 -22.051 1.00 88.50 910 ILE A C 1
ATOM 7369 O O . ILE A 1 910 ? -22.235 12.258 -20.899 1.00 88.50 910 ILE A O 1
ATOM 7373 N N . SER A 1 911 ? -22.515 12.868 -23.039 1.00 85.69 911 SER A N 1
ATOM 7374 C CA . SER A 1 911 ? -23.809 13.522 -22.807 1.00 85.69 911 SER A CA 1
ATOM 7375 C C . SER A 1 911 ? -24.929 12.555 -22.402 1.00 85.69 911 SER A C 1
ATOM 7377 O O . SER A 1 911 ? -25.905 12.971 -21.781 1.00 85.69 911 SER A O 1
ATOM 7379 N N . LYS A 1 912 ? -24.806 11.269 -22.757 1.00 84.38 912 LYS A N 1
ATOM 7380 C CA . LYS A 1 912 ? -25.835 10.244 -22.524 1.00 84.38 912 LYS A CA 1
ATOM 7381 C C . LYS A 1 912 ? -25.555 9.362 -21.316 1.00 84.38 912 LYS A C 1
ATOM 7383 O O . LYS A 1 912 ? -26.496 8.802 -20.763 1.00 84.38 912 LYS A O 1
ATOM 7388 N N . LEU A 1 913 ? -24.295 9.237 -20.907 1.00 83.81 913 LEU A N 1
ATOM 7389 C CA . LEU A 1 913 ? -23.899 8.461 -19.739 1.00 83.81 913 LEU A CA 1
ATOM 7390 C C . LEU A 1 913 ? -23.771 9.373 -18.518 1.00 83.81 913 LEU A C 1
ATOM 7392 O O . LEU A 1 913 ? -22.813 10.131 -18.391 1.00 83.81 913 LEU A O 1
ATOM 7396 N N . ASN A 1 914 ? -24.703 9.257 -17.570 1.00 74.56 914 ASN A N 1
ATOM 7397 C CA . ASN A 1 914 ? -24.626 9.983 -16.297 1.00 74.56 914 ASN A CA 1
ATOM 7398 C C . ASN A 1 914 ? -23.731 9.270 -15.257 1.00 74.56 914 ASN A C 1
ATOM 7400 O O . ASN A 1 914 ? -24.089 9.124 -14.087 1.00 74.56 914 ASN A O 1
ATOM 7404 N N . ALA A 1 915 ? -22.581 8.754 -15.693 1.00 77.50 915 ALA A N 1
ATOM 7405 C CA . ALA A 1 915 ? -21.610 8.048 -14.861 1.00 77.50 915 ALA A CA 1
ATOM 7406 C C . ALA A 1 915 ? -20.211 8.151 -15.478 1.00 77.50 915 ALA A C 1
ATOM 7408 O O . ALA A 1 915 ? -20.076 8.427 -16.669 1.00 77.50 915 ALA A O 1
ATOM 7409 N N . LYS A 1 916 ? -19.174 7.909 -14.670 1.00 85.06 916 LYS A N 1
ATOM 7410 C CA . LYS A 1 916 ? -17.829 7.700 -15.206 1.00 85.06 916 LYS A CA 1
ATOM 7411 C C . LYS A 1 916 ? -17.740 6.333 -15.883 1.00 85.06 916 LYS A C 1
ATOM 7413 O O . LYS A 1 916 ? -18.417 5.395 -15.466 1.00 85.06 916 LYS A O 1
ATOM 7418 N N . PHE A 1 917 ? -16.908 6.232 -16.910 1.00 90.38 917 PHE A N 1
ATOM 7419 C CA . PHE A 1 917 ? -16.707 5.007 -17.683 1.00 90.38 917 PHE A CA 1
ATOM 7420 C C . PHE A 1 917 ? -15.257 4.889 -18.162 1.00 90.38 917 PHE A C 1
ATOM 7422 O O . PHE A 1 917 ? -14.522 5.879 -18.187 1.00 90.38 917 PHE A O 1
ATOM 7429 N N . ASP A 1 918 ? -14.853 3.686 -18.558 1.00 91.69 918 ASP A N 1
ATOM 7430 C CA . ASP A 1 918 ? -13.563 3.456 -19.206 1.00 91.69 918 ASP A CA 1
ATOM 7431 C C . ASP A 1 918 ? -13.653 3.797 -20.697 1.00 91.69 918 ASP A C 1
ATOM 7433 O O . ASP A 1 918 ? -14.655 3.506 -21.353 1.00 91.69 918 ASP A O 1
ATOM 7437 N N . LEU A 1 919 ? -12.598 4.375 -21.267 1.00 93.75 919 LEU A N 1
ATOM 7438 C CA . LEU A 1 919 ? -12.496 4.632 -22.702 1.00 93.75 919 LEU A CA 1
ATOM 7439 C C . LEU A 1 919 ? -11.276 3.915 -23.283 1.00 93.75 919 LEU A C 1
ATOM 7441 O O . LEU A 1 919 ? -10.138 4.261 -22.988 1.00 93.75 919 LEU A O 1
ATOM 7445 N N . LEU A 1 920 ? -11.508 2.945 -24.164 1.00 92.81 920 LEU A N 1
ATOM 7446 C CA . LEU A 1 920 ? -10.468 2.242 -24.905 1.00 92.81 920 LEU A CA 1
ATOM 7447 C C . LEU A 1 920 ? -10.434 2.722 -26.358 1.00 92.81 920 LEU A C 1
ATOM 7449 O O . LEU A 1 920 ? -11.330 2.429 -27.152 1.00 92.81 920 LEU A O 1
ATOM 7453 N N . ILE A 1 921 ? -9.360 3.412 -26.720 1.00 92.75 921 ILE A N 1
ATOM 7454 C CA . ILE A 1 921 ? -9.131 3.972 -28.049 1.00 92.75 921 ILE A CA 1
ATOM 7455 C C . ILE A 1 921 ? -8.149 3.065 -28.781 1.00 92.75 921 ILE A C 1
ATOM 7457 O O . ILE A 1 921 ? -7.021 2.855 -28.341 1.00 92.75 921 ILE A O 1
ATOM 7461 N N . LYS A 1 922 ? -8.570 2.529 -29.920 1.00 90.25 922 LYS A N 1
ATOM 7462 C CA . LYS A 1 922 ? -7.785 1.629 -30.758 1.00 90.25 922 LYS A CA 1
ATOM 7463 C C . LYS A 1 922 ? -7.487 2.268 -32.099 1.00 90.25 922 LYS A C 1
ATOM 7465 O O . LYS A 1 922 ? -8.397 2.791 -32.731 1.00 90.25 922 LYS A O 1
ATOM 7470 N N . LEU A 1 923 ? -6.260 2.160 -32.585 1.00 84.69 923 LEU A N 1
ATOM 7471 C CA . LEU A 1 923 ? -5.967 2.448 -33.988 1.00 84.69 923 LEU A CA 1
ATOM 7472 C C . LEU A 1 923 ? -6.241 1.191 -34.827 1.00 84.69 923 LEU A C 1
ATOM 7474 O O . LEU A 1 923 ? -5.812 0.101 -34.430 1.00 84.69 923 LEU A O 1
ATOM 7478 N N . VAL A 1 924 ? -6.937 1.319 -35.970 1.00 82.44 924 VAL A N 1
ATOM 7479 C CA . VAL A 1 924 ? -7.174 0.185 -36.895 1.00 82.44 924 VAL A CA 1
ATOM 7480 C C . VAL A 1 924 ? -5.865 -0.571 -37.151 1.00 82.44 924 VAL A C 1
ATOM 7482 O O . VAL A 1 924 ? -4.828 0.030 -37.434 1.00 82.44 924 VAL A O 1
ATOM 7485 N N . ARG A 1 925 ? -5.911 -1.904 -37.020 1.00 72.75 925 ARG A N 1
ATOM 7486 C CA . ARG A 1 925 ? -4.746 -2.778 -37.209 1.00 72.75 925 ARG A CA 1
ATOM 7487 C C . ARG A 1 925 ? -4.520 -3.064 -38.700 1.00 72.75 925 ARG A C 1
ATOM 7489 O O . ARG A 1 925 ? -5.451 -3.569 -39.333 1.00 72.75 925 ARG A O 1
ATOM 7496 N N . PRO A 1 926 ? -3.308 -2.836 -39.239 1.00 62.75 926 PRO A N 1
ATOM 7497 C CA . PRO A 1 926 ? -2.934 -3.345 -40.551 1.00 62.75 926 PRO A CA 1
ATOM 7498 C C . PRO A 1 926 ? -2.675 -4.847 -40.440 1.00 62.75 926 PRO A C 1
ATOM 7500 O O . PRO A 1 926 ? -1.802 -5.290 -39.691 1.00 62.75 926 PRO A O 1
ATOM 7503 N N . ILE A 1 927 ? -3.460 -5.644 -41.154 1.00 62.78 927 ILE A N 1
ATOM 7504 C CA . ILE A 1 927 ? -3.226 -7.080 -41.295 1.00 62.78 927 ILE A CA 1
ATOM 7505 C C . ILE A 1 927 ? -2.939 -7.310 -42.775 1.00 62.78 927 ILE A C 1
ATOM 7507 O O . ILE A 1 927 ? -3.819 -7.049 -43.598 1.00 62.78 927 ILE A O 1
ATOM 7511 N N . LYS A 1 928 ? -1.730 -7.797 -43.092 1.00 51.50 928 LYS A N 1
ATOM 7512 C CA . LYS A 1 928 ? -1.311 -8.108 -44.467 1.00 51.50 928 LYS A CA 1
ATOM 7513 C C . LYS A 1 928 ? -2.378 -8.942 -45.177 1.00 51.50 928 LYS A C 1
ATOM 7515 O O . LYS A 1 928 ? -2.896 -9.892 -44.587 1.00 51.50 928 LYS A O 1
ATOM 7520 N N . ASN A 1 929 ? -2.651 -8.614 -46.439 1.00 53.22 929 ASN A N 1
ATOM 7521 C CA . ASN A 1 929 ? -3.648 -9.277 -47.292 1.00 53.22 929 ASN A CA 1
ATOM 7522 C C . ASN A 1 929 ? -5.106 -9.104 -46.822 1.00 53.22 929 ASN A C 1
ATOM 7524 O O . ASN A 1 929 ? -5.937 -9.984 -47.041 1.00 53.22 929 ASN A O 1
ATOM 7528 N N . THR A 1 930 ? -5.440 -7.985 -46.169 1.00 61.47 930 THR A N 1
ATOM 7529 C CA . THR A 1 930 ? -6.833 -7.638 -45.841 1.00 61.47 930 THR A CA 1
ATOM 7530 C C . THR A 1 930 ? -7.180 -6.231 -46.316 1.00 61.47 930 THR A C 1
ATOM 7532 O O . THR A 1 930 ? -6.326 -5.349 -46.325 1.00 61.47 930 THR A O 1
ATOM 7535 N N . ASP A 1 931 ? -8.461 -5.978 -46.602 1.00 66.50 931 ASP A N 1
ATOM 7536 C CA . ASP A 1 931 ? -8.962 -4.640 -46.970 1.00 66.50 931 ASP A CA 1
ATOM 7537 C C . ASP A 1 931 ? -8.756 -3.578 -45.866 1.00 66.50 931 ASP A C 1
ATOM 7539 O O . ASP A 1 931 ? -9.025 -2.398 -46.078 1.00 66.50 931 ASP A O 1
ATOM 7543 N N . LYS A 1 932 ? -8.299 -3.964 -44.666 1.00 68.38 932 LYS A N 1
ATOM 7544 C CA . LYS A 1 932 ? -8.225 -3.093 -43.481 1.00 68.38 932 LYS A CA 1
ATOM 7545 C C . LYS A 1 932 ? -7.243 -1.936 -43.646 1.00 68.38 932 LYS A C 1
ATOM 7547 O O . LYS A 1 932 ? -7.480 -0.868 -43.085 1.00 68.38 932 LYS A O 1
ATOM 7552 N N . GLU A 1 933 ? -6.194 -2.113 -44.446 1.00 67.00 933 GLU A N 1
ATOM 7553 C CA . GLU A 1 933 ? -5.229 -1.055 -44.773 1.00 67.00 933 GLU A CA 1
ATOM 7554 C C . GLU A 1 933 ? -5.896 0.127 -45.496 1.00 67.00 933 GLU A C 1
ATOM 7556 O O . GLU A 1 933 ? -5.562 1.281 -45.229 1.00 67.00 933 GLU A O 1
ATOM 7561 N N . LYS A 1 934 ? -6.926 -0.132 -46.318 1.00 73.06 934 LYS A N 1
ATOM 7562 C CA . LYS A 1 934 ? -7.709 0.900 -47.027 1.00 73.06 934 LYS A CA 1
ATOM 7563 C C . LYS A 1 934 ? -8.427 1.864 -46.078 1.00 73.06 934 LYS A C 1
ATOM 7565 O O . LYS A 1 934 ? -8.737 2.996 -46.454 1.00 73.06 934 LYS A O 1
ATOM 7570 N N . TYR A 1 935 ? -8.712 1.410 -44.861 1.00 79.50 935 TYR A N 1
ATOM 7571 C CA . TYR A 1 935 ? -9.505 2.132 -43.868 1.00 79.50 935 TYR A CA 1
ATOM 7572 C C . TYR A 1 935 ? -8.656 2.760 -42.761 1.00 79.50 935 TYR A C 1
ATOM 7574 O O . TYR A 1 935 ? -9.202 3.347 -41.823 1.00 79.50 935 TYR A O 1
ATOM 7582 N N . MET A 1 936 ? -7.329 2.662 -42.851 1.00 78.19 936 MET A N 1
ATOM 7583 C CA . MET A 1 936 ? -6.435 3.332 -41.916 1.00 78.19 936 MET A CA 1
ATOM 7584 C C . MET A 1 936 ? -6.414 4.846 -42.164 1.00 78.19 936 MET A C 1
ATOM 7586 O O . MET A 1 936 ? -6.387 5.273 -43.320 1.00 78.19 936 MET A O 1
ATOM 7590 N N . PRO A 1 937 ? -6.388 5.672 -41.102 1.00 79.88 937 PRO A N 1
ATOM 7591 C CA . PRO A 1 937 ? -6.151 7.094 -41.272 1.00 79.88 937 PRO A CA 1
ATOM 7592 C C . PRO A 1 937 ? -4.736 7.347 -41.791 1.00 79.88 937 PRO A C 1
ATOM 7594 O O . PRO A 1 937 ? -3.779 6.670 -41.399 1.00 79.88 937 PRO A O 1
ATOM 7597 N N . LEU A 1 938 ? -4.590 8.370 -42.624 1.00 75.44 938 LEU A N 1
ATOM 7598 C CA . LEU A 1 938 ? -3.287 8.860 -43.035 1.00 75.44 938 LEU A CA 1
ATOM 7599 C C . LEU A 1 938 ? -2.578 9.477 -41.831 1.00 75.44 938 LEU A C 1
ATOM 7601 O O . LEU A 1 938 ? -3.164 10.164 -40.996 1.00 75.44 938 LEU A O 1
ATOM 7605 N N . SER A 1 939 ? -1.264 9.315 -41.765 1.00 69.88 939 SER A N 1
ATOM 7606 C CA . SER A 1 939 ? -0.454 9.960 -40.734 1.00 69.88 939 SER A CA 1
ATOM 7607 C C . SER A 1 939 ? -0.619 11.485 -40.688 1.00 69.88 939 SER A C 1
ATOM 7609 O O . SER A 1 939 ? -0.526 12.072 -39.615 1.00 69.88 939 SER A O 1
ATOM 7611 N N . SER A 1 940 ? -0.843 12.146 -41.830 1.00 68.94 940 SER A N 1
ATOM 7612 C CA . SER A 1 940 ? -1.132 13.585 -41.890 1.00 68.94 940 SER A CA 1
ATOM 7613 C C . SER A 1 940 ? -2.433 13.929 -41.160 1.00 68.94 940 SER A C 1
ATOM 7615 O O . SER A 1 940 ? -2.483 14.929 -40.448 1.00 68.94 940 SER A O 1
ATOM 7617 N N . GLU A 1 941 ? -3.449 13.074 -41.265 1.00 80.69 941 GLU A N 1
ATOM 7618 C CA . GLU A 1 941 ? -4.718 13.205 -40.546 1.00 80.69 941 GLU A CA 1
ATOM 7619 C C . GLU A 1 941 ? -4.512 12.975 -39.042 1.00 80.69 941 GLU A C 1
ATOM 7621 O O . GLU A 1 941 ? -4.973 13.779 -38.236 1.00 80.69 941 GLU A O 1
ATOM 7626 N N . ILE A 1 942 ? -3.730 11.961 -38.647 1.00 80.62 942 ILE A N 1
ATOM 7627 C CA . ILE A 1 942 ? -3.381 11.725 -37.232 1.00 80.62 942 ILE A CA 1
ATOM 7628 C C . ILE A 1 942 ? -2.654 12.934 -36.637 1.00 80.62 942 ILE A C 1
ATOM 7630 O O . ILE A 1 942 ? -3.027 13.406 -35.567 1.00 80.62 942 ILE A O 1
ATOM 7634 N N . LYS A 1 943 ? -1.664 13.497 -37.338 1.00 75.75 943 LYS A N 1
ATOM 7635 C CA . LYS A 1 943 ? -0.973 14.716 -36.884 1.00 75.75 943 LYS A CA 1
ATOM 7636 C C . LYS A 1 943 ? -1.910 15.906 -36.729 1.00 75.75 943 LYS A C 1
ATOM 7638 O O . LYS A 1 943 ? -1.716 16.704 -35.820 1.00 75.75 943 LYS A O 1
ATOM 7643 N N . LYS A 1 944 ? -2.865 16.048 -37.646 1.00 83.25 944 LYS A N 1
ATOM 7644 C CA . LYS A 1 944 ? -3.755 17.205 -37.706 1.00 83.25 944 LYS A CA 1
ATOM 7645 C C . LYS A 1 944 ? -4.837 17.150 -36.630 1.00 83.25 944 LYS A C 1
ATOM 7647 O O . LYS A 1 944 ? -5.072 18.154 -35.969 1.00 83.25 944 LYS A O 1
ATOM 7652 N N . TYR A 1 945 ? -5.489 16.002 -36.453 1.00 87.38 945 TYR A N 1
ATOM 7653 C CA . TYR A 1 945 ? -6.708 15.902 -35.642 1.00 87.38 945 TYR A CA 1
ATOM 7654 C C . TYR A 1 945 ? -6.474 15.322 -34.242 1.00 87.38 945 TYR A C 1
ATOM 7656 O O . TYR A 1 945 ? -7.144 15.716 -33.289 1.00 87.38 945 TYR A O 1
ATOM 7664 N N . PHE A 1 946 ? -5.497 14.426 -34.075 1.00 86.12 946 PHE A N 1
ATOM 7665 C CA . PHE A 1 946 ? -5.304 13.717 -32.808 1.00 86.12 946 PHE A CA 1
ATOM 7666 C C . PHE A 1 946 ? -4.827 14.606 -31.641 1.00 86.12 946 PHE A C 1
ATOM 7668 O O . PHE A 1 946 ? -5.312 14.394 -30.533 1.00 86.12 946 PHE A O 1
ATOM 7675 N N . PRO A 1 947 ? -3.965 15.632 -31.826 1.00 86.12 947 PRO A N 1
ATOM 7676 C CA . PRO A 1 947 ? -3.601 16.539 -30.731 1.00 86.12 947 PRO A CA 1
ATOM 7677 C C . PRO A 1 947 ? -4.804 17.272 -30.123 1.00 86.12 947 PRO A C 1
ATOM 7679 O O . PRO A 1 947 ? -4.921 17.360 -28.903 1.00 86.12 947 PRO A O 1
ATOM 7682 N N . SER A 1 948 ? -5.736 17.741 -30.962 1.00 88.94 948 SER A N 1
ATOM 7683 C CA . SER A 1 948 ? -6.980 18.362 -30.487 1.00 88.94 948 SER A CA 1
ATOM 7684 C C . SER A 1 948 ? -7.842 17.363 -29.712 1.00 88.94 948 SER A C 1
ATOM 7686 O O . SER A 1 948 ? -8.380 17.707 -28.662 1.00 88.94 948 SER A O 1
ATOM 7688 N N . PHE A 1 949 ? -7.914 16.114 -30.178 1.00 91.38 949 PHE A N 1
ATOM 7689 C CA . PHE A 1 949 ? -8.633 15.056 -29.474 1.00 91.38 949 PHE A CA 1
ATOM 7690 C C . PHE A 1 949 ? -8.012 14.720 -28.113 1.00 91.38 949 PHE A C 1
ATOM 7692 O O . PHE A 1 949 ? -8.734 14.603 -27.126 1.00 91.38 949 PHE A O 1
ATOM 7699 N N . LEU A 1 950 ? -6.682 14.635 -28.015 1.00 88.06 950 LEU A N 1
ATOM 7700 C CA . LEU A 1 950 ? -5.994 14.423 -26.736 1.00 88.06 950 LEU A CA 1
ATOM 7701 C C . LEU A 1 950 ? -6.248 15.568 -25.747 1.00 88.06 950 LEU A C 1
ATOM 7703 O O . LEU A 1 950 ? -6.485 15.306 -24.567 1.00 88.06 950 LEU A O 1
ATOM 7707 N N . ASN A 1 951 ? -6.257 16.818 -26.219 1.00 88.62 951 ASN A N 1
ATOM 7708 C CA . ASN A 1 951 ? -6.618 17.967 -25.386 1.00 88.62 951 ASN A CA 1
ATOM 7709 C C . ASN A 1 951 ? -8.061 17.860 -24.884 1.00 88.62 951 ASN A C 1
ATOM 7711 O O . ASN A 1 951 ? -8.292 17.983 -23.684 1.00 88.62 951 ASN A O 1
ATOM 7715 N N . TYR A 1 952 ? -9.006 17.522 -25.766 1.00 92.06 952 TYR A N 1
ATOM 7716 C CA . TYR A 1 952 ? -10.404 17.315 -25.389 1.00 92.06 952 TYR A CA 1
ATOM 7717 C C . TYR A 1 952 ? -10.565 16.222 -24.317 1.00 92.06 952 TYR A C 1
ATOM 7719 O O . TYR A 1 952 ? -11.302 16.399 -23.344 1.00 92.06 952 TYR A O 1
ATOM 7727 N N . LEU A 1 953 ? -9.851 15.099 -24.450 1.00 91.19 953 LEU A N 1
ATOM 7728 C CA . LEU A 1 953 ? -9.859 14.031 -23.445 1.00 91.19 953 LEU A CA 1
ATOM 7729 C C . LEU A 1 953 ? -9.288 14.496 -22.099 1.00 91.19 953 LEU A C 1
ATOM 7731 O O . LEU A 1 953 ? -9.838 14.149 -21.055 1.00 91.19 953 LEU A O 1
ATOM 7735 N N . ASN A 1 954 ? -8.217 15.294 -22.111 1.00 86.19 954 ASN A N 1
ATOM 7736 C CA . ASN A 1 954 ? -7.619 15.856 -20.899 1.00 86.19 954 ASN A CA 1
ATOM 7737 C C . ASN A 1 954 ? -8.552 16.850 -20.193 1.00 86.19 954 ASN A C 1
ATOM 7739 O O . ASN A 1 954 ? -8.730 16.758 -18.979 1.00 86.19 954 ASN A O 1
ATOM 7743 N N . GLU A 1 955 ? -9.194 17.750 -20.940 1.00 89.81 955 GLU A N 1
ATOM 7744 C CA . GLU A 1 955 ? -10.192 18.693 -20.410 1.00 89.81 955 GLU A CA 1
ATOM 7745 C C . GLU A 1 955 ? -11.373 17.964 -19.753 1.00 89.81 955 GLU A C 1
ATOM 7747 O O . GLU A 1 955 ? -11.917 18.413 -18.745 1.00 89.81 955 GLU A O 1
ATOM 7752 N N . ASN A 1 956 ? -11.729 16.789 -20.278 1.00 90.06 956 ASN A N 1
ATOM 7753 C CA . ASN A 1 956 ? -12.836 15.973 -19.790 1.00 90.06 956 ASN A CA 1
ATOM 7754 C C . ASN A 1 956 ? -12.388 14.789 -18.914 1.00 90.06 956 ASN A C 1
ATOM 7756 O O . ASN A 1 956 ? -13.196 13.902 -18.643 1.00 90.06 956 ASN A O 1
ATOM 7760 N N . LYS A 1 957 ? -11.138 14.765 -18.416 1.00 86.00 957 LYS A N 1
ATOM 7761 C CA . LYS A 1 957 ? -10.561 13.627 -17.663 1.00 86.00 957 LYS A CA 1
ATOM 7762 C C . LYS A 1 957 ? -11.420 13.188 -16.469 1.00 86.00 957 LYS A C 1
ATOM 7764 O O . LYS A 1 957 ? -11.461 12.011 -16.136 1.00 86.00 957 LYS A O 1
ATOM 7769 N N . SER A 1 958 ? -12.161 14.113 -15.854 1.00 85.94 958 SER A N 1
ATOM 7770 C CA . SER A 1 958 ? -13.076 13.831 -14.739 1.00 85.94 958 SER A CA 1
ATOM 7771 C C . SER A 1 958 ? -14.275 12.944 -15.106 1.00 85.94 958 SER A C 1
ATOM 7773 O O . SER A 1 958 ? -14.896 12.385 -14.202 1.00 85.94 958 SER A O 1
ATOM 7775 N N . LYS A 1 959 ? -14.604 12.797 -16.397 1.00 88.81 959 LYS A N 1
ATOM 7776 C CA . LYS A 1 959 ? -15.697 11.952 -16.908 1.00 88.81 959 LYS A CA 1
ATOM 7777 C C . LYS A 1 959 ? -15.297 10.494 -17.121 1.00 88.81 959 LYS A C 1
ATOM 7779 O O . LYS A 1 959 ? -16.174 9.661 -17.311 1.00 88.81 959 LYS A O 1
ATOM 7784 N N . PHE A 1 960 ? -14.009 10.181 -17.054 1.00 87.19 960 PHE A N 1
ATOM 7785 C CA . PHE A 1 960 ? -13.497 8.836 -17.282 1.00 87.19 960 PHE A CA 1
ATOM 7786 C C . PHE A 1 960 ? -13.002 8.227 -15.966 1.00 87.19 960 PHE A C 1
ATOM 7788 O O . PHE A 1 960 ? -12.486 8.944 -15.102 1.00 87.19 960 PHE A O 1
ATOM 7795 N N . GLU A 1 961 ? -13.181 6.916 -15.796 1.00 84.81 961 GLU A N 1
ATOM 7796 C CA . GLU A 1 961 ? -12.429 6.163 -14.779 1.00 84.81 961 GLU A CA 1
ATOM 7797 C C . GLU A 1 961 ? -11.014 5.886 -15.294 1.00 84.81 961 GLU A C 1
ATOM 7799 O O . GLU A 1 961 ? -10.031 6.120 -14.587 1.00 84.81 961 GLU A O 1
ATOM 7804 N N . ASP A 1 962 ? -10.906 5.489 -16.564 1.00 85.25 962 ASP A N 1
ATOM 7805 C CA . ASP A 1 962 ? -9.636 5.264 -17.239 1.00 85.25 962 ASP A CA 1
ATOM 7806 C C . ASP A 1 962 ? -9.711 5.560 -18.745 1.00 85.25 962 ASP A C 1
ATOM 7808 O O . ASP A 1 962 ? -10.770 5.466 -19.368 1.00 85.25 962 ASP A O 1
ATOM 7812 N N . ILE A 1 963 ? -8.570 5.900 -19.349 1.00 87.81 963 ILE A N 1
ATOM 7813 C CA . ILE A 1 963 ? -8.436 6.120 -20.797 1.00 87.81 963 ILE A CA 1
ATOM 7814 C C . ILE A 1 963 ? -7.239 5.318 -21.281 1.00 87.81 963 ILE A C 1
ATOM 7816 O O . ILE A 1 963 ? -6.108 5.629 -20.919 1.00 87.81 963 ILE A O 1
ATOM 7820 N N . LEU A 1 964 ? -7.486 4.325 -22.128 1.00 88.38 964 LEU A N 1
ATOM 7821 C CA . LEU A 1 964 ? -6.495 3.393 -22.649 1.00 88.38 964 LEU A CA 1
ATOM 7822 C C . LEU A 1 964 ? -6.290 3.562 -24.151 1.00 88.38 964 LEU A C 1
ATOM 7824 O O . LEU A 1 964 ? -7.251 3.691 -24.907 1.00 88.38 964 LEU A O 1
ATOM 7828 N N . PHE A 1 965 ? -5.039 3.447 -24.592 1.00 86.50 965 PHE A N 1
ATOM 7829 C CA . PHE A 1 965 ? -4.679 3.427 -26.011 1.00 86.50 965 PHE A CA 1
ATOM 7830 C C . PHE A 1 965 ? -4.161 2.040 -26.421 1.00 86.50 965 PHE A C 1
ATOM 7832 O O . PHE A 1 965 ? -3.267 1.502 -25.774 1.00 86.50 965 PHE A O 1
ATOM 7839 N N . ASP A 1 966 ? -4.707 1.471 -27.495 1.00 85.25 966 ASP A N 1
ATOM 7840 C CA . ASP A 1 966 ? -4.334 0.176 -28.094 1.00 85.25 966 ASP A CA 1
ATOM 7841 C C . ASP A 1 966 ? -3.890 0.423 -29.543 1.00 85.25 966 ASP A C 1
ATOM 7843 O O . ASP A 1 966 ? -4.557 1.113 -30.319 1.00 85.25 966 ASP A O 1
ATOM 7847 N N . ASN A 1 967 ? -2.740 -0.126 -29.905 1.00 79.69 967 ASN A N 1
ATOM 7848 C CA . ASN A 1 967 ? -2.103 -0.043 -31.210 1.00 79.69 967 ASN A CA 1
ATOM 7849 C C . ASN A 1 967 ? -1.649 1.374 -31.628 1.00 79.69 967 ASN A C 1
ATOM 7851 O O . ASN A 1 967 ? -1.486 1.654 -32.815 1.00 79.69 967 ASN A O 1
ATOM 7855 N N . PHE A 1 968 ? -1.404 2.273 -30.666 1.00 80.19 968 PHE A N 1
ATOM 7856 C CA . PHE A 1 968 ? -0.874 3.619 -30.927 1.00 80.19 968 PHE A CA 1
ATOM 7857 C C . PHE A 1 968 ? 0.646 3.705 -30.725 1.00 80.19 968 PHE A C 1
ATOM 7859 O O . PHE A 1 968 ? 1.151 3.305 -29.672 1.00 80.19 968 PHE A O 1
ATOM 7866 N N . PRO A 1 969 ? 1.401 4.289 -31.676 1.00 77.50 969 PRO A N 1
ATOM 7867 C CA . PRO A 1 969 ? 2.796 4.643 -31.451 1.00 77.50 969 PRO A CA 1
ATOM 7868 C C . PRO A 1 969 ? 2.943 5.567 -30.235 1.00 77.50 969 PRO A C 1
ATOM 7870 O O . PRO A 1 969 ? 2.298 6.609 -30.153 1.00 77.50 969 PRO A O 1
ATOM 7873 N N . TYR A 1 970 ? 3.836 5.237 -29.301 1.00 75.50 970 TYR A N 1
ATOM 7874 C CA . TYR A 1 970 ? 3.968 5.981 -28.037 1.00 75.50 970 TYR A CA 1
ATOM 7875 C C . TYR A 1 970 ? 4.372 7.440 -28.211 1.00 75.50 970 TYR A C 1
ATOM 7877 O O . TYR A 1 970 ? 4.026 8.267 -27.380 1.00 75.50 970 TYR A O 1
ATOM 7885 N N . CYS A 1 971 ? 5.052 7.788 -29.304 1.00 71.81 971 CYS A N 1
ATOM 7886 C CA . CYS A 1 971 ? 5.354 9.182 -29.621 1.00 71.81 971 CYS A CA 1
ATOM 7887 C C . CYS A 1 971 ? 4.103 10.037 -29.896 1.00 71.81 971 CYS A C 1
ATOM 7889 O O . CYS A 1 971 ? 4.199 11.257 -29.804 1.00 71.81 971 CYS A O 1
ATOM 7891 N N . ILE A 1 972 ? 2.958 9.418 -30.209 1.00 74.88 972 ILE A N 1
ATOM 7892 C CA . ILE A 1 972 ? 1.676 10.095 -30.459 1.00 74.88 972 ILE A CA 1
ATOM 7893 C C . ILE A 1 972 ? 0.919 10.343 -29.153 1.00 74.88 972 ILE A C 1
ATOM 7895 O O . ILE A 1 972 ? 0.259 11.363 -29.018 1.00 74.88 972 ILE A O 1
ATOM 7899 N N . ILE A 1 973 ? 1.040 9.433 -28.186 1.00 74.00 973 ILE A N 1
ATOM 7900 C CA . ILE A 1 973 ? 0.291 9.462 -26.917 1.00 74.00 973 ILE A CA 1
ATOM 7901 C C . ILE A 1 973 ? 1.167 9.831 -25.710 1.00 74.00 973 ILE A C 1
ATOM 7903 O O . ILE A 1 973 ? 0.752 9.655 -24.572 1.00 74.00 973 ILE A O 1
ATOM 7907 N N . LYS A 1 974 ? 2.388 10.325 -25.948 1.00 64.44 974 LYS A N 1
ATOM 7908 C CA . LYS A 1 974 ? 3.422 10.593 -24.929 1.00 64.44 974 LYS A CA 1
ATOM 7909 C C . LYS A 1 974 ? 2.984 11.541 -23.803 1.00 64.44 974 LYS A C 1
ATOM 7911 O O . LYS A 1 974 ? 3.552 11.470 -22.719 1.00 64.44 974 LYS A O 1
ATOM 7916 N N . ASP A 1 975 ? 2.017 12.414 -24.080 1.00 59.34 975 ASP A N 1
ATOM 7917 C CA . ASP A 1 975 ? 1.537 13.449 -23.157 1.00 59.34 975 ASP A CA 1
ATOM 7918 C C . ASP A 1 975 ? 0.370 12.946 -22.280 1.00 59.34 975 ASP A C 1
ATOM 7920 O O . ASP A 1 975 ? -0.034 13.611 -21.330 1.00 59.34 975 ASP A O 1
ATOM 7924 N N . PHE A 1 976 ? -0.149 11.746 -22.560 1.00 59.19 976 PHE A N 1
ATOM 7925 C CA . PHE A 1 976 ? -1.014 10.995 -21.656 1.00 59.19 976 PHE A CA 1
ATOM 7926 C C . PHE A 1 976 ? -0.114 10.060 -20.836 1.00 59.19 976 PHE A C 1
ATOM 7928 O O . PHE A 1 976 ? 0.498 9.149 -21.399 1.00 59.19 976 PHE A O 1
ATOM 7935 N N . GLU A 1 977 ? 0.007 10.301 -19.521 1.00 51.56 977 GLU A N 1
ATOM 7936 C CA . GLU A 1 977 ? 0.704 9.413 -18.570 1.00 51.56 977 GLU A CA 1
ATOM 7937 C C . GLU A 1 977 ? 0.434 7.944 -18.932 1.00 51.56 977 GLU A C 1
ATOM 7939 O O . GLU A 1 977 ? -0.716 7.579 -19.159 1.00 51.56 977 GLU A O 1
ATOM 7944 N N . ILE A 1 978 ? 1.491 7.137 -19.074 1.00 54.59 978 ILE A N 1
ATOM 7945 C CA . ILE A 1 978 ? 1.521 5.889 -19.860 1.00 54.59 978 ILE A CA 1
ATOM 7946 C C . ILE A 1 978 ? 0.314 4.965 -19.601 1.00 54.59 978 ILE A C 1
ATOM 7948 O O . ILE A 1 978 ? 0.356 4.050 -18.779 1.00 54.59 978 ILE A O 1
ATOM 7952 N N . ASN A 1 979 ? -0.727 5.158 -20.410 1.00 64.56 979 ASN A N 1
ATOM 7953 C CA . ASN A 1 979 ? -1.946 4.357 -20.455 1.00 64.56 979 ASN A CA 1
ATOM 7954 C C . ASN A 1 979 ? -2.031 3.528 -21.750 1.00 64.56 979 ASN A C 1
ATOM 7956 O O . ASN A 1 979 ? -3.110 3.271 -22.286 1.00 64.56 979 ASN A O 1
ATOM 7960 N N . SER A 1 980 ? -0.886 3.094 -22.285 1.00 71.94 980 SER A N 1
ATOM 7961 C CA . SER A 1 980 ? -0.894 2.066 -23.333 1.00 71.94 980 SER A CA 1
ATOM 7962 C C . SER A 1 980 ? -1.435 0.768 -22.745 1.00 71.94 980 SER A C 1
ATOM 7964 O O . SER A 1 980 ? -0.947 0.279 -21.719 1.00 71.94 980 SER A O 1
ATOM 7966 N N . ARG A 1 981 ? -2.430 0.194 -23.421 1.00 72.75 981 ARG A N 1
ATOM 7967 C CA . ARG A 1 981 ? -2.989 -1.108 -23.080 1.00 72.75 981 ARG A CA 1
ATOM 7968 C C . ARG A 1 981 ? -1.918 -2.191 -23.151 1.00 72.75 981 ARG A C 1
ATOM 7970 O O . ARG A 1 981 ? -1.826 -3.001 -22.241 1.00 72.75 981 ARG A O 1
ATOM 7977 N N . GLU A 1 982 ? -1.079 -2.194 -24.182 1.00 69.12 982 GLU A N 1
ATOM 7978 C CA . GLU A 1 982 ? -0.043 -3.213 -24.355 1.00 69.12 982 GLU A CA 1
ATOM 7979 C C . GLU A 1 982 ? 1.012 -3.137 -23.265 1.00 69.12 982 GLU A C 1
ATOM 7981 O O . GLU A 1 982 ? 1.400 -4.172 -22.730 1.00 69.12 982 GLU A O 1
ATOM 7986 N N . LEU A 1 983 ? 1.447 -1.928 -22.890 1.00 62.53 983 LEU A N 1
ATOM 7987 C CA . LEU A 1 983 ? 2.335 -1.777 -21.741 1.00 62.53 983 LEU A CA 1
ATOM 7988 C C . LEU A 1 983 ? 1.656 -2.269 -20.475 1.00 62.53 983 LEU A C 1
ATOM 7990 O O . LEU A 1 983 ? 2.263 -3.044 -19.746 1.00 62.53 983 LEU A O 1
ATOM 7994 N N . ARG A 1 984 ? 0.404 -1.878 -20.221 1.00 64.00 984 ARG A N 1
ATOM 7995 C CA . ARG A 1 984 ? -0.338 -2.318 -19.036 1.00 64.00 984 ARG A CA 1
ATOM 7996 C C . ARG A 1 984 ? -0.482 -3.839 -18.978 1.00 64.00 984 ARG A C 1
ATOM 7998 O O . ARG A 1 984 ? -0.283 -4.422 -17.915 1.00 64.00 984 ARG A O 1
ATOM 8005 N N . ASP A 1 985 ? -0.772 -4.474 -20.103 1.00 62.38 985 ASP A N 1
ATOM 8006 C CA . ASP A 1 985 ? -0.950 -5.917 -20.184 1.00 62.38 985 ASP A CA 1
ATOM 8007 C C . ASP A 1 985 ? 0.408 -6.649 -20.044 1.00 62.38 985 ASP A C 1
ATOM 8009 O O . ASP A 1 985 ? 0.490 -7.654 -19.335 1.00 62.38 985 ASP A O 1
ATOM 8013 N N . ILE A 1 986 ? 1.505 -6.122 -20.622 1.00 56.28 986 ILE A N 1
ATOM 8014 C CA . ILE A 1 986 ? 2.883 -6.622 -20.398 1.00 56.28 986 ILE A CA 1
ATOM 8015 C C . ILE A 1 986 ? 3.238 -6.526 -18.912 1.00 56.28 986 ILE A C 1
ATOM 8017 O O . ILE A 1 986 ? 3.737 -7.482 -18.318 1.00 56.28 986 ILE A O 1
ATOM 8021 N N . ILE A 1 987 ? 2.948 -5.373 -18.308 1.00 51.78 987 ILE A N 1
ATOM 8022 C CA . ILE A 1 987 ? 3.190 -5.061 -16.899 1.00 51.78 987 ILE A CA 1
ATOM 8023 C C . ILE A 1 987 ? 2.446 -6.037 -15.984 1.00 51.78 987 ILE A C 1
ATOM 8025 O O . ILE A 1 987 ? 3.026 -6.530 -15.019 1.00 51.78 987 ILE A O 1
ATOM 8029 N N . ARG A 1 988 ? 1.175 -6.318 -16.287 1.00 52.53 988 ARG A N 1
ATOM 8030 C CA . ARG A 1 988 ? 0.320 -7.239 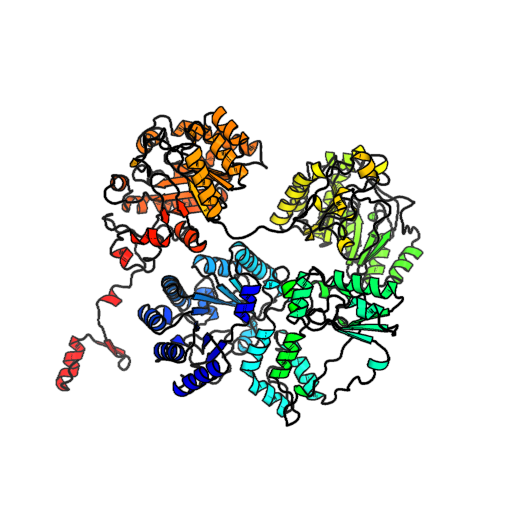-15.524 1.00 52.53 988 ARG A CA 1
ATOM 8031 C C . ARG A 1 988 ? 0.609 -8.711 -15.816 1.00 52.53 988 ARG A C 1
ATOM 8033 O O . ARG A 1 988 ? -0.010 -9.575 -15.205 1.00 52.53 988 ARG A O 1
ATOM 8040 N N . ARG A 1 989 ? 1.533 -9.006 -16.741 1.00 54.03 989 ARG A N 1
ATOM 8041 C CA . ARG A 1 989 ? 1.783 -10.356 -17.276 1.00 54.03 989 ARG A CA 1
ATOM 8042 C C . ARG A 1 989 ? 0.492 -11.020 -17.766 1.00 54.03 989 ARG A C 1
ATOM 8044 O O . ARG A 1 989 ? 0.351 -12.243 -17.696 1.00 54.03 989 ARG A O 1
ATOM 8051 N N . THR A 1 990 ? -0.451 -10.213 -18.252 1.00 57.53 990 THR A N 1
ATOM 8052 C CA . THR A 1 990 ? -1.752 -10.694 -18.698 1.00 57.53 990 THR A CA 1
ATOM 8053 C C . THR A 1 990 ? -1.532 -11.645 -19.862 1.00 57.53 990 THR A C 1
ATOM 8055 O O . THR A 1 990 ? -0.892 -11.315 -20.858 1.00 57.53 990 THR A O 1
ATOM 8058 N N . SER A 1 991 ? -2.027 -12.864 -19.710 1.00 64.06 991 SER A N 1
ATOM 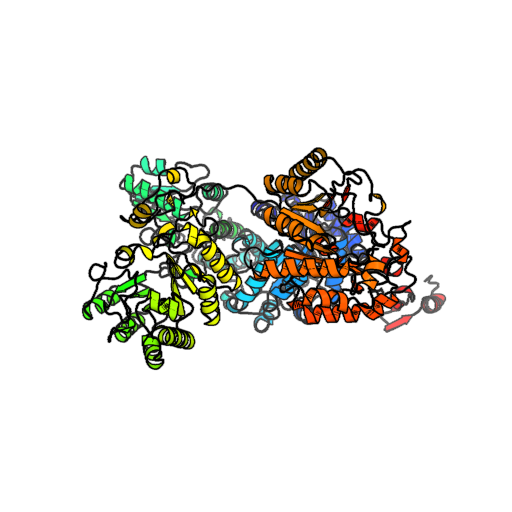8059 C CA . SER A 1 991 ? -2.052 -13.847 -20.783 1.00 64.06 991 SER A CA 1
ATOM 8060 C C . SER A 1 991 ? -3.493 -14.010 -21.212 1.00 64.06 991 SER A C 1
ATOM 8062 O O . SER A 1 991 ? -4.366 -14.206 -20.368 1.00 64.06 991 SER A O 1
ATOM 8064 N N . TYR A 1 992 ? -3.724 -13.917 -22.515 1.00 69.00 992 TYR A N 1
ATOM 8065 C CA . TYR A 1 992 ? -5.033 -14.154 -23.093 1.00 69.00 992 TYR A CA 1
ATOM 8066 C C . TYR A 1 992 ? -5.104 -15.607 -23.555 1.00 69.00 992 TYR A C 1
ATOM 8068 O O . TYR A 1 992 ? -4.209 -16.096 -24.256 1.00 69.00 992 TYR A O 1
ATOM 8076 N N . LEU A 1 993 ? -6.160 -16.292 -23.130 1.00 71.69 993 LEU A N 1
ATOM 8077 C CA . LEU A 1 993 ? -6.527 -17.608 -23.635 1.00 71.69 993 LEU A CA 1
ATOM 8078 C C . LEU A 1 993 ? -7.678 -17.403 -24.617 1.00 71.69 993 LEU A C 1
ATOM 8080 O O . LEU A 1 993 ? -8.756 -17.008 -24.188 1.00 71.69 993 LEU A O 1
ATOM 8084 N N . ASP A 1 994 ? -7.434 -17.614 -25.910 1.00 73.50 994 ASP A N 1
ATOM 8085 C CA . ASP A 1 994 ? -8.484 -17.608 -26.929 1.00 73.50 994 ASP A CA 1
ATOM 8086 C C . ASP A 1 994 ? -8.923 -19.048 -27.186 1.00 73.50 994 ASP A C 1
ATOM 8088 O O . ASP A 1 994 ? -8.135 -19.862 -27.684 1.00 73.50 994 ASP A O 1
ATOM 8092 N N . ASP A 1 995 ? -10.159 -19.357 -26.798 1.00 72.75 995 ASP A N 1
ATOM 8093 C CA . ASP A 1 995 ? -10.786 -20.651 -27.058 1.00 72.75 995 ASP A CA 1
ATOM 8094 C C . ASP A 1 995 ? -11.918 -20.545 -28.088 1.00 72.75 995 ASP A C 1
ATOM 8096 O O . ASP A 1 995 ? -12.856 -21.338 -28.080 1.00 72.75 995 ASP A O 1
ATOM 8100 N N . ASN A 1 996 ? -11.831 -19.570 -29.002 1.00 69.56 996 ASN A N 1
ATOM 8101 C CA . ASN A 1 996 ? -12.694 -19.524 -30.175 1.00 69.56 996 ASN A CA 1
ATOM 8102 C C . ASN A 1 996 ? -12.577 -20.855 -30.958 1.00 69.56 996 ASN A C 1
ATOM 8104 O O . ASN A 1 996 ? -11.461 -21.224 -31.352 1.00 69.56 996 ASN A O 1
ATOM 8108 N N . PRO A 1 997 ? -13.696 -21.560 -31.227 1.00 64.81 997 PRO A N 1
ATOM 8109 C CA . PRO A 1 997 ? -13.705 -22.837 -31.947 1.00 64.81 997 PRO A CA 1
ATOM 8110 C C . PRO A 1 997 ? -12.983 -22.787 -33.297 1.00 64.81 997 PRO A C 1
ATOM 8112 O O . PRO A 1 997 ? -12.407 -23.781 -33.733 1.00 64.81 997 PRO A O 1
ATOM 8115 N N . HIS A 1 998 ? -12.966 -21.618 -33.940 1.00 65.12 998 HIS A N 1
ATOM 8116 C CA . HIS A 1 998 ? -12.360 -21.417 -35.252 1.00 65.12 998 HIS A CA 1
ATOM 8117 C C . HIS A 1 998 ? -10.883 -20.993 -35.186 1.00 65.12 998 HIS A C 1
ATOM 8119 O O . HIS A 1 998 ? -10.174 -21.083 -36.189 1.00 65.12 998 HIS A O 1
ATOM 8125 N N . THR A 1 999 ? -10.390 -20.527 -34.031 1.00 60.28 999 THR A N 1
ATOM 8126 C CA . THR A 1 999 ? -9.039 -19.958 -33.886 1.00 60.28 999 THR A CA 1
ATOM 8127 C C . THR A 1 999 ? -8.451 -20.160 -32.481 1.00 60.28 999 THR A C 1
ATOM 8129 O O . THR A 1 999 ? -8.127 -19.196 -31.794 1.00 60.28 999 THR A O 1
ATOM 8132 N N . LYS A 1 1000 ? -8.242 -21.410 -32.047 1.00 62.69 1000 LYS A N 1
ATOM 8133 C CA . LYS A 1 1000 ? -7.616 -21.701 -30.740 1.00 62.69 1000 LYS A CA 1
ATOM 8134 C C . LYS A 1 1000 ? -6.152 -21.266 -30.694 1.00 62.69 1000 LYS A C 1
ATOM 8136 O O . LYS A 1 1000 ? -5.314 -21.838 -31.396 1.00 62.69 1000 LYS A O 1
ATOM 8141 N N . ARG A 1 1001 ? -5.814 -20.265 -29.871 1.00 57.19 1001 ARG A N 1
ATOM 8142 C CA . ARG A 1 1001 ? -4.431 -19.774 -29.701 1.00 57.19 1001 ARG A CA 1
ATOM 8143 C C . ARG A 1 1001 ? -4.196 -19.225 -28.294 1.00 57.19 1001 ARG A C 1
ATOM 8145 O O . ARG A 1 1001 ? -4.947 -18.394 -27.797 1.00 57.19 1001 ARG A O 1
ATOM 8152 N N . GLN A 1 1002 ? -3.076 -19.596 -27.679 1.00 59.06 1002 GLN A N 1
ATOM 8153 C CA . GLN A 1 1002 ? -2.545 -18.871 -26.524 1.00 59.06 1002 GLN A CA 1
ATOM 8154 C C . GLN A 1 1002 ? -1.530 -17.848 -27.026 1.00 59.06 1002 GLN A C 1
ATOM 8156 O O . GLN A 1 1002 ? -0.540 -18.216 -27.655 1.00 59.06 1002 GLN A O 1
ATOM 8161 N N . THR A 1 1003 ? -1.762 -16.565 -26.753 1.00 56.97 1003 THR A N 1
ATOM 8162 C CA . THR A 1 1003 ? -0.888 -15.495 -27.253 1.00 56.97 1003 THR A CA 1
ATOM 8163 C C . THR A 1 1003 ? -0.317 -14.695 -26.090 1.00 56.97 1003 THR A C 1
ATOM 8165 O O . THR A 1 1003 ? -1.062 -14.149 -25.275 1.00 56.97 1003 THR A O 1
ATOM 8168 N N . LYS A 1 1004 ? 1.015 -14.587 -26.018 1.00 57.44 1004 LYS A N 1
ATOM 8169 C CA . LYS A 1 1004 ? 1.688 -13.623 -25.136 1.00 57.44 1004 LYS A CA 1
ATOM 8170 C C . LYS A 1 1004 ? 1.785 -12.279 -25.852 1.00 57.44 1004 LYS A C 1
ATOM 8172 O O . LYS A 1 1004 ? 2.057 -12.226 -27.047 1.00 57.44 1004 LYS A O 1
ATOM 8177 N N . ILE A 1 1005 ? 1.631 -11.175 -25.124 1.00 55.56 1005 ILE A N 1
ATOM 8178 C CA . ILE A 1 1005 ? 1.624 -9.823 -25.721 1.00 55.56 1005 ILE A CA 1
ATOM 8179 C C . ILE A 1 1005 ? 2.931 -9.499 -26.458 1.00 55.56 1005 ILE A C 1
ATOM 8181 O O . ILE A 1 1005 ? 2.909 -8.823 -27.480 1.00 55.56 1005 ILE A O 1
ATOM 8185 N N . LEU A 1 1006 ? 4.065 -10.042 -26.006 1.00 53.44 1006 LEU A N 1
ATOM 8186 C CA . LEU A 1 1006 ? 5.355 -9.891 -26.690 1.00 53.44 1006 LEU A CA 1
ATOM 8187 C C . LEU A 1 1006 ? 5.385 -10.546 -28.083 1.00 53.44 1006 LEU A C 1
ATOM 8189 O O . LEU A 1 1006 ? 6.110 -10.074 -28.957 1.00 53.44 1006 LEU A O 1
ATOM 8193 N N . ASP A 1 1007 ? 4.589 -11.593 -28.316 1.00 57.38 1007 ASP A N 1
ATOM 8194 C CA . ASP A 1 1007 ? 4.519 -12.266 -29.617 1.00 57.38 1007 ASP A CA 1
ATOM 8195 C C . ASP A 1 1007 ? 3.693 -11.466 -30.634 1.00 57.38 1007 ASP A C 1
ATOM 8197 O O . ASP A 1 1007 ? 3.963 -11.536 -31.832 1.00 57.38 1007 ASP A O 1
ATOM 8201 N N . ILE A 1 1008 ? 2.766 -10.620 -30.165 1.00 55.44 1008 ILE A N 1
ATOM 8202 C CA . ILE A 1 1008 ? 1.967 -9.723 -31.017 1.00 55.44 1008 ILE A CA 1
ATOM 8203 C C . ILE A 1 1008 ? 2.884 -8.764 -31.793 1.00 55.44 1008 ILE A C 1
ATOM 8205 O O . ILE A 1 1008 ? 2.644 -8.498 -32.967 1.00 55.44 1008 ILE A O 1
ATOM 8209 N N . PHE A 1 1009 ? 3.980 -8.300 -31.183 1.00 56.84 1009 PHE A N 1
ATOM 8210 C CA . PHE A 1 1009 ? 4.901 -7.347 -31.810 1.00 56.84 1009 PHE A CA 1
ATOM 8211 C C . PHE A 1 1009 ? 5.863 -7.954 -32.838 1.00 56.84 1009 PHE A C 1
ATOM 8213 O O . PHE A 1 1009 ? 6.466 -7.201 -33.605 1.00 56.84 1009 PHE A O 1
ATOM 8220 N N . LYS A 1 1010 ? 6.014 -9.285 -32.879 1.00 55.00 1010 LYS A N 1
ATOM 8221 C CA . LYS A 1 1010 ? 6.925 -9.970 -33.816 1.00 55.00 1010 LYS A CA 1
ATOM 8222 C C . LYS A 1 1010 ? 6.402 -9.982 -35.254 1.00 55.00 1010 LYS A C 1
ATOM 8224 O O . LYS A 1 1010 ? 7.195 -10.036 -36.187 1.00 55.00 1010 LYS A O 1
ATOM 8229 N N . ASN A 1 1011 ? 5.086 -9.877 -35.439 1.00 53.16 1011 ASN A N 1
ATOM 8230 C CA . ASN A 1 1011 ? 4.434 -10.012 -36.747 1.00 53.16 1011 ASN A CA 1
ATOM 8231 C C . ASN A 1 1011 ? 4.328 -8.691 -37.534 1.00 53.16 1011 ASN A C 1
ATOM 8233 O O . ASN A 1 1011 ? 3.703 -8.641 -38.592 1.00 53.16 1011 ASN A O 1
ATOM 8237 N N . TYR A 1 1012 ? 4.935 -7.611 -37.039 1.00 63.56 1012 TYR A N 1
ATOM 8238 C CA . TYR A 1 1012 ? 4.741 -6.257 -37.548 1.00 63.56 1012 TYR A CA 1
ATOM 8239 C C . TYR A 1 1012 ? 5.991 -5.699 -38.230 1.00 63.56 1012 TYR A C 1
ATOM 8241 O O . TYR A 1 1012 ? 7.064 -5.615 -37.635 1.00 63.56 1012 TYR A O 1
ATOM 8249 N N . THR A 1 1013 ? 5.856 -5.256 -39.485 1.00 66.06 1013 THR A N 1
ATOM 8250 C CA . THR A 1 1013 ? 6.952 -4.588 -40.204 1.00 66.06 1013 THR A CA 1
ATOM 8251 C C . THR A 1 1013 ? 6.905 -3.079 -39.949 1.00 66.06 1013 THR A C 1
ATOM 8253 O O . THR A 1 1013 ? 6.164 -2.338 -40.596 1.00 66.06 1013 THR A O 1
ATOM 8256 N N . LYS A 1 1014 ? 7.706 -2.619 -38.985 1.00 72.25 1014 LYS A N 1
ATOM 8257 C CA . LYS A 1 1014 ? 7.835 -1.196 -38.627 1.00 72.25 1014 LYS A CA 1
ATOM 8258 C C . LYS A 1 1014 ? 8.579 -0.405 -39.699 1.00 72.25 1014 LYS A C 1
ATOM 8260 O O . LYS A 1 1014 ? 9.440 -0.953 -40.388 1.00 72.25 1014 LYS A O 1
ATOM 8265 N N . SER A 1 1015 ? 8.292 0.890 -39.806 1.00 68.94 1015 SER A N 1
ATOM 8266 C CA . SER A 1 1015 ? 9.039 1.813 -40.660 1.00 68.94 1015 SER A CA 1
ATOM 8267 C C . SER A 1 1015 ? 10.514 1.863 -40.246 1.00 68.94 1015 SER A C 1
ATOM 8269 O O . SER A 1 1015 ? 10.844 1.662 -39.074 1.00 68.94 1015 SER A O 1
ATOM 8271 N N . LYS A 1 1016 ? 11.415 2.174 -41.188 1.00 65.62 1016 LYS A N 1
ATOM 8272 C CA . LYS A 1 1016 ? 12.865 2.297 -40.924 1.00 65.62 1016 LYS A CA 1
ATOM 8273 C C . LYS A 1 1016 ? 13.149 3.227 -39.737 1.00 65.62 1016 LYS A C 1
ATOM 8275 O O . LYS A 1 1016 ? 13.952 2.940 -38.858 1.00 65.62 1016 LYS A O 1
ATOM 8280 N N . VAL A 1 1017 ? 12.383 4.308 -39.674 1.00 62.25 1017 VAL A N 1
ATOM 8281 C CA . VAL A 1 1017 ? 12.421 5.323 -38.626 1.00 62.25 1017 VAL A CA 1
ATOM 8282 C C . VAL A 1 1017 ? 12.059 4.756 -37.239 1.00 62.25 1017 VAL A C 1
ATOM 8284 O O . VAL A 1 1017 ? 12.675 5.129 -36.241 1.00 62.25 1017 VAL A O 1
ATOM 8287 N N . CYS A 1 1018 ? 11.093 3.838 -37.155 1.00 70.69 1018 CYS A N 1
ATOM 8288 C CA . CYS A 1 1018 ? 10.729 3.158 -35.910 1.00 70.69 1018 CYS A CA 1
ATOM 8289 C C . CYS A 1 1018 ? 11.666 1.999 -35.555 1.00 70.69 1018 CYS A C 1
ATOM 8291 O O . CYS A 1 1018 ? 11.863 1.738 -34.372 1.00 70.69 1018 CYS A O 1
ATOM 8293 N N . GLN A 1 1019 ? 12.284 1.350 -36.543 1.00 70.00 1019 GLN A N 1
ATOM 8294 C CA . GLN A 1 1019 ? 13.298 0.314 -36.311 1.00 70.00 1019 GLN A CA 1
ATOM 8295 C C . GLN A 1 1019 ? 14.539 0.878 -35.598 1.00 70.00 1019 GLN A C 1
ATOM 8297 O O . GLN A 1 1019 ? 15.116 0.210 -34.740 1.00 70.00 1019 GLN A O 1
ATOM 8302 N N . GLU A 1 1020 ? 14.895 2.133 -35.890 1.00 61.16 1020 GLU A N 1
ATOM 8303 C CA . GLU A 1 1020 ? 15.986 2.874 -35.239 1.00 61.16 1020 GLU A CA 1
ATOM 8304 C C . GLU A 1 1020 ? 15.575 3.549 -33.907 1.00 61.16 1020 GLU A C 1
ATOM 8306 O O . GLU A 1 1020 ? 16.402 4.177 -33.244 1.00 61.16 1020 GLU A O 1
ATOM 8311 N N . CYS A 1 1021 ? 14.307 3.443 -33.490 1.00 57.78 1021 CYS A N 1
ATOM 8312 C CA . CYS A 1 1021 ? 13.772 4.122 -32.307 1.00 57.78 1021 CYS A CA 1
ATOM 8313 C C . CYS A 1 1021 ? 14.089 3.378 -30.994 1.00 57.78 1021 CYS A C 1
ATOM 8315 O O . CYS A 1 1021 ? 13.998 2.153 -30.916 1.00 57.78 1021 CYS A O 1
ATOM 8317 N N . LEU A 1 1022 ? 14.354 4.124 -29.912 1.00 52.34 1022 LEU A N 1
ATOM 8318 C CA . LEU A 1 1022 ? 14.584 3.582 -28.558 1.00 52.34 1022 LEU A CA 1
ATOM 8319 C C . LEU A 1 1022 ? 13.443 2.694 -28.041 1.00 52.34 1022 LEU A C 1
ATOM 8321 O O . LEU A 1 1022 ? 13.677 1.787 -27.250 1.00 52.34 1022 LEU A O 1
ATOM 8325 N N . TYR A 1 1023 ? 12.217 2.962 -28.491 1.00 58.31 1023 TYR A N 1
ATOM 8326 C CA . TYR A 1 1023 ? 11.007 2.279 -28.044 1.00 58.31 1023 TYR A CA 1
ATOM 8327 C C . TYR A 1 1023 ? 10.603 1.109 -28.971 1.00 58.31 1023 TYR A C 1
ATOM 8329 O O . TYR A 1 1023 ? 9.527 0.542 -28.807 1.00 58.31 1023 TYR A O 1
ATOM 8337 N N . ASN A 1 1024 ? 11.447 0.732 -29.946 1.00 64.44 1024 ASN A N 1
ATOM 8338 C CA . ASN A 1 1024 ? 11.118 -0.233 -31.004 1.00 64.44 1024 ASN A CA 1
ATOM 8339 C C . ASN A 1 1024 ? 10.598 -1.583 -30.482 1.00 64.44 1024 ASN A C 1
ATOM 8341 O O . ASN A 1 1024 ? 9.702 -2.149 -31.082 1.00 64.44 1024 ASN A O 1
ATOM 8345 N N . VAL A 1 1025 ? 11.103 -2.122 -29.376 1.00 56.34 1025 VAL A N 1
ATOM 8346 C CA . VAL A 1 1025 ? 10.744 -3.495 -28.958 1.00 56.34 1025 VAL A CA 1
ATOM 8347 C C . VAL A 1 1025 ? 9.310 -3.604 -28.423 1.00 56.34 1025 VAL A C 1
ATOM 8349 O O . VAL A 1 1025 ? 8.673 -4.633 -28.606 1.00 56.34 1025 VAL A O 1
ATOM 8352 N N . PHE A 1 1026 ? 8.784 -2.553 -27.793 1.00 59.94 1026 PHE A N 1
ATOM 8353 C CA . PHE A 1 1026 ? 7.497 -2.599 -27.082 1.00 59.94 1026 PHE A CA 1
ATOM 8354 C C . PHE A 1 1026 ? 6.461 -1.611 -27.621 1.00 59.94 1026 PHE A C 1
ATOM 8356 O O . PHE A 1 1026 ? 5.300 -1.685 -27.244 1.00 59.94 1026 PHE A O 1
ATOM 8363 N N . CYS A 1 1027 ? 6.866 -0.642 -28.445 1.00 68.88 1027 CYS A N 1
ATOM 8364 C CA . CYS A 1 1027 ? 5.950 0.285 -29.094 1.00 68.88 1027 CYS A CA 1
ATOM 8365 C C . CYS A 1 1027 ? 5.407 -0.397 -30.353 1.00 68.88 1027 CYS A C 1
ATOM 8367 O O . CYS A 1 1027 ? 6.211 -0.965 -31.101 1.00 68.88 1027 CYS A O 1
ATOM 8369 N N . PRO A 1 1028 ? 4.099 -0.321 -30.653 1.00 70.00 1028 PRO A N 1
ATOM 8370 C CA . PRO A 1 1028 ? 3.574 -0.816 -31.928 1.00 70.00 1028 PRO A CA 1
ATOM 8371 C C . PRO A 1 1028 ? 4.237 -0.113 -33.129 1.00 70.00 1028 PRO A C 1
ATOM 8373 O O . PRO A 1 1028 ? 4.465 -0.750 -34.153 1.00 70.00 1028 PRO A O 1
ATOM 8376 N N . GLY A 1 1029 ? 4.710 1.130 -32.949 1.00 72.12 1029 GLY A N 1
ATOM 8377 C CA . GLY A 1 1029 ? 5.499 1.878 -33.934 1.00 72.12 1029 GLY A CA 1
ATOM 8378 C C . GLY A 1 1029 ? 4.690 2.301 -35.165 1.00 72.12 1029 GLY A C 1
ATOM 8379 O O . GLY A 1 1029 ? 3.531 1.938 -35.320 1.00 72.12 1029 GLY A O 1
ATOM 8380 N N . ASN A 1 1030 ? 5.305 3.091 -36.045 1.00 70.12 1030 ASN A N 1
ATOM 8381 C CA . ASN A 1 1030 ? 4.733 3.404 -37.355 1.00 70.12 1030 ASN A CA 1
ATOM 8382 C C . ASN A 1 1030 ? 5.002 2.252 -38.322 1.00 70.12 1030 ASN A C 1
ATOM 8384 O O . ASN A 1 1030 ? 6.066 1.629 -38.277 1.00 70.12 1030 ASN A O 1
ATOM 8388 N N . TRP A 1 1031 ? 4.064 2.014 -39.229 1.00 64.00 1031 TRP A N 1
ATOM 8389 C CA . TRP A 1 1031 ? 4.080 0.905 -40.179 1.00 64.00 1031 TRP A CA 1
ATOM 8390 C C . TRP A 1 1031 ? 4.868 1.259 -41.444 1.00 64.00 1031 TRP A C 1
ATOM 8392 O O . TRP A 1 1031 ? 4.959 2.425 -41.821 1.00 64.00 1031 TRP A O 1
ATOM 8402 N N . LYS A 1 1032 ? 5.479 0.261 -42.097 1.00 56.38 1032 LYS A N 1
ATOM 8403 C CA . LYS A 1 1032 ? 6.330 0.469 -43.286 1.00 56.38 1032 LYS A CA 1
ATOM 8404 C C . LYS A 1 1032 ? 5.553 0.983 -44.512 1.00 56.38 1032 LYS A C 1
ATOM 8406 O O . LYS A 1 1032 ? 6.143 1.685 -45.321 1.00 56.38 1032 LYS A O 1
ATOM 8411 N N . GLU A 1 1033 ? 4.262 0.669 -44.621 1.00 51.44 1033 GLU A N 1
ATOM 8412 C CA . GLU A 1 1033 ? 3.405 1.013 -45.772 1.00 51.44 1033 GLU A CA 1
ATOM 8413 C C . GLU A 1 1033 ? 2.612 2.323 -45.600 1.00 51.44 1033 GLU A C 1
ATOM 8415 O O . GLU A 1 1033 ? 2.034 2.829 -46.560 1.00 51.44 1033 GLU A O 1
ATOM 8420 N N . SER A 1 1034 ? 2.641 2.957 -44.419 1.00 48.28 1034 SER A N 1
ATOM 8421 C CA . SER A 1 1034 ? 2.209 4.352 -44.295 1.00 48.28 1034 SER A CA 1
ATOM 8422 C C . SER A 1 1034 ? 3.334 5.246 -44.818 1.00 48.28 1034 SER A C 1
ATOM 8424 O O . SER A 1 1034 ? 4.309 5.475 -44.103 1.00 48.28 1034 SER A O 1
ATOM 8426 N N . ASN A 1 1035 ? 3.226 5.733 -46.054 1.00 41.06 1035 ASN A N 1
ATOM 8427 C CA . ASN A 1 1035 ? 4.183 6.639 -46.716 1.00 41.06 1035 ASN A CA 1
ATOM 8428 C C . ASN A 1 1035 ? 4.285 8.039 -46.062 1.00 41.06 1035 ASN A C 1
ATOM 8430 O O . ASN A 1 1035 ? 4.298 9.063 -46.737 1.00 41.06 1035 ASN A O 1
ATOM 8434 N N . LEU A 1 1036 ? 4.307 8.125 -44.733 1.00 41.59 1036 LEU A N 1
ATOM 8435 C CA . LEU A 1 1036 ? 4.221 9.383 -44.009 1.00 41.59 1036 LEU A CA 1
ATOM 8436 C C . LEU A 1 1036 ? 4.989 9.322 -42.680 1.00 41.59 1036 LEU A C 1
ATOM 8438 O O . LEU A 1 1036 ? 4.598 8.626 -41.738 1.00 41.59 1036 LEU A O 1
ATOM 8442 N N . ASP A 1 1037 ? 6.042 10.135 -42.594 1.00 44.94 1037 ASP A N 1
ATOM 8443 C CA . ASP A 1 1037 ? 6.803 10.428 -41.380 1.00 44.94 1037 ASP A CA 1
ATOM 8444 C C . ASP A 1 1037 ? 5.894 11.031 -40.296 1.00 44.94 1037 ASP A C 1
ATOM 8446 O O . ASP A 1 1037 ? 5.677 12.241 -40.259 1.00 44.94 1037 ASP A O 1
ATOM 8450 N N . LEU A 1 1038 ? 5.353 10.224 -39.379 1.00 47.28 1038 LEU A N 1
ATOM 8451 C CA . LEU A 1 1038 ? 4.835 10.720 -38.095 1.00 47.28 1038 LEU A CA 1
ATOM 8452 C C . LEU A 1 1038 ? 6.017 11.247 -37.259 1.00 47.28 1038 LEU A C 1
ATOM 8454 O O . LEU A 1 1038 ? 7.101 10.676 -37.318 1.00 47.28 1038 LEU A O 1
ATOM 8458 N N . TYR A 1 1039 ? 5.815 12.369 -36.556 1.00 45.38 1039 TYR A N 1
ATOM 8459 C CA . TYR A 1 1039 ? 6.832 13.235 -35.928 1.00 45.38 1039 TYR A CA 1
ATOM 8460 C C . TYR A 1 1039 ? 8.072 12.549 -35.309 1.00 45.38 1039 TYR A C 1
ATOM 8462 O O . TYR A 1 1039 ? 8.011 11.431 -34.801 1.00 45.38 1039 TYR A O 1
ATOM 8470 N N . LEU A 1 1040 ? 9.178 13.313 -35.322 1.00 44.22 1040 LEU A N 1
ATOM 8471 C CA . LEU A 1 1040 ? 10.535 13.031 -34.829 1.00 44.22 1040 LEU A CA 1
ATOM 8472 C C . LEU A 1 1040 ? 10.595 11.926 -33.752 1.00 44.22 1040 LEU A C 1
ATOM 8474 O O . LEU A 1 1040 ? 10.306 12.188 -32.582 1.00 44.22 1040 LEU A O 1
ATOM 8478 N N . PRO A 1 1041 ? 11.032 10.701 -34.100 1.00 45.28 1041 PRO A N 1
ATOM 8479 C CA . PRO A 1 1041 ? 11.494 9.770 -33.084 1.00 45.28 1041 PRO A CA 1
ATOM 8480 C C . PRO A 1 1041 ? 12.620 10.431 -32.306 1.00 45.28 1041 PRO A C 1
ATOM 8482 O O . PRO A 1 1041 ? 13.347 11.271 -32.839 1.00 45.28 1041 PRO A O 1
ATOM 8485 N N . VAL A 1 1042 ? 12.838 9.967 -31.082 1.00 42.31 1042 VAL A N 1
ATOM 8486 C CA . VAL A 1 1042 ? 14.114 10.187 -30.405 1.00 42.31 1042 VAL A CA 1
ATOM 8487 C C . VAL A 1 1042 ? 15.187 9.454 -31.223 1.00 42.31 1042 VAL A C 1
ATOM 8489 O O . VAL A 1 1042 ? 15.404 8.254 -31.046 1.00 42.31 1042 VAL A O 1
ATOM 8492 N N . ARG A 1 1043 ? 15.752 10.154 -32.214 1.00 42.06 1043 ARG A N 1
ATOM 8493 C CA . ARG A 1 1043 ? 16.805 9.691 -33.123 1.00 42.06 1043 ARG A CA 1
ATOM 8494 C C . ARG A 1 1043 ? 18.164 10.025 -32.507 1.00 42.06 1043 ARG A C 1
ATOM 8496 O O . ARG A 1 1043 ? 18.305 11.035 -31.824 1.00 42.06 1043 ARG A O 1
ATOM 8503 N N . LEU A 1 1044 ? 19.166 9.199 -32.790 1.00 37.41 1044 LEU A N 1
ATOM 8504 C CA . LEU A 1 1044 ? 20.565 9.626 -32.684 1.00 37.41 1044 LEU A CA 1
ATOM 8505 C C . LEU A 1 1044 ? 20.799 10.749 -33.713 1.00 37.41 1044 LEU A C 1
ATOM 8507 O O . LEU A 1 1044 ? 20.236 10.696 -34.812 1.00 37.41 1044 LEU A O 1
ATOM 8511 N N . SER A 1 1045 ? 21.561 11.779 -33.357 1.00 41.06 1045 SER A N 1
ATOM 8512 C CA . SER A 1 1045 ? 21.763 12.964 -34.195 1.00 41.06 1045 SER A CA 1
ATOM 8513 C C . SER A 1 1045 ? 22.578 12.649 -35.458 1.00 41.06 1045 SER A C 1
ATOM 8515 O O . SER A 1 1045 ? 23.365 11.705 -35.503 1.00 41.06 1045 SER A O 1
ATOM 8517 N N . LYS A 1 1046 ? 22.397 13.459 -36.510 1.00 39.16 1046 LYS A N 1
ATOM 8518 C CA . LYS A 1 1046 ? 23.095 13.303 -37.800 1.00 39.16 1046 LYS A CA 1
ATOM 8519 C C . LYS A 1 1046 ? 24.621 13.480 -37.660 1.00 39.16 1046 LYS A C 1
ATOM 8521 O O . LYS A 1 1046 ? 25.385 12.736 -38.262 1.00 39.16 1046 LYS A O 1
ATOM 8526 N N . LYS A 1 1047 ? 25.041 14.366 -36.748 1.00 40.72 1047 LYS A N 1
ATOM 8527 C CA . LYS A 1 1047 ? 26.444 14.627 -36.380 1.00 40.72 1047 LYS A CA 1
ATOM 8528 C C . LYS A 1 1047 ? 27.136 13.417 -35.735 1.00 40.72 1047 LYS A C 1
ATOM 8530 O O . LYS A 1 1047 ? 28.332 13.228 -35.899 1.00 40.72 1047 LYS A O 1
ATOM 8535 N N . GLU A 1 1048 ? 26.378 12.563 -35.046 1.00 42.28 1048 GLU A N 1
ATOM 8536 C CA . GLU A 1 1048 ? 26.891 11.312 -34.465 1.00 42.28 1048 GLU A CA 1
ATOM 8537 C C . GLU A 1 1048 ? 27.052 10.190 -35.506 1.00 42.28 1048 GLU A C 1
ATOM 8539 O O . GLU A 1 1048 ? 27.712 9.194 -35.217 1.00 42.28 1048 GLU A O 1
ATOM 8544 N N . LYS A 1 1049 ? 26.451 10.325 -36.699 1.00 44.97 1049 LYS A N 1
ATOM 8545 C CA . LYS A 1 1049 ? 26.492 9.299 -37.752 1.00 44.97 1049 LYS A CA 1
ATOM 8546 C C . LYS A 1 1049 ? 27.533 9.571 -38.851 1.00 44.97 1049 LYS A C 1
ATOM 8548 O O . LYS A 1 1049 ? 28.040 8.596 -39.395 1.00 44.97 1049 LYS A O 1
ATOM 8553 N N . GLU A 1 1050 ? 27.846 10.828 -39.184 1.00 42.09 1050 GLU A N 1
ATOM 8554 C CA . GLU A 1 1050 ? 28.588 11.158 -40.424 1.00 42.09 1050 GLU A CA 1
ATOM 8555 C C . GLU A 1 1050 ? 30.060 11.594 -40.233 1.00 42.09 1050 GLU A C 1
ATOM 8557 O O . GLU A 1 1050 ? 30.887 11.254 -41.071 1.00 42.09 1050 GLU A O 1
ATOM 8562 N N . ASP A 1 1051 ? 30.448 12.262 -39.143 1.00 44.56 1051 ASP A N 1
ATOM 8563 C CA . ASP A 1 1051 ? 31.649 13.115 -39.218 1.00 44.56 1051 ASP A CA 1
ATOM 8564 C C . ASP A 1 1051 ? 33.024 12.446 -39.014 1.00 44.56 1051 ASP A C 1
ATOM 8566 O O . ASP A 1 1051 ? 34.010 13.052 -39.410 1.00 44.56 1051 ASP A O 1
ATOM 8570 N N . LYS A 1 1052 ? 33.160 11.254 -38.402 1.00 53.09 1052 LYS A N 1
ATOM 8571 C CA . LYS A 1 1052 ? 34.476 10.655 -38.009 1.00 53.09 1052 LYS A CA 1
ATOM 8572 C C . LYS A 1 1052 ? 35.554 11.710 -37.641 1.00 53.09 1052 LYS A C 1
ATOM 8574 O O . LYS A 1 1052 ? 36.711 11.605 -38.035 1.00 53.09 1052 LYS A O 1
ATOM 8579 N N . LEU A 1 1053 ? 35.158 12.760 -36.920 1.00 46.75 1053 LEU A N 1
ATOM 8580 C CA . LEU A 1 1053 ? 36.029 13.875 -36.573 1.00 46.75 1053 LEU A CA 1
ATOM 8581 C C . LEU A 1 1053 ? 36.771 13.518 -35.292 1.00 46.75 1053 LEU A C 1
ATOM 8583 O O . LEU A 1 1053 ? 36.152 13.180 -34.277 1.00 46.75 1053 LEU A O 1
ATOM 8587 N N . PHE A 1 1054 ? 38.098 13.608 -35.327 1.00 53.84 1054 PHE A N 1
ATOM 8588 C CA . PHE A 1 1054 ? 38.931 13.265 -34.185 1.00 53.84 1054 PHE A CA 1
ATOM 8589 C C . PHE A 1 1054 ? 39.346 14.546 -33.478 1.00 53.84 1054 PHE A C 1
ATOM 8591 O O . PHE A 1 1054 ? 40.123 15.365 -33.973 1.00 53.84 1054 PHE A O 1
ATOM 8598 N N . TYR A 1 1055 ? 38.774 14.739 -32.296 1.00 46.62 1055 TYR A N 1
ATOM 8599 C CA . TYR A 1 1055 ? 39.087 15.871 -31.444 1.00 46.62 1055 TYR A CA 1
ATOM 8600 C C . TYR A 1 1055 ? 40.322 15.558 -30.595 1.00 46.62 1055 TYR A C 1
ATOM 8602 O O . TYR A 1 1055 ? 40.277 14.743 -29.667 1.00 46.62 1055 TYR A O 1
ATOM 8610 N N . PHE A 1 1056 ? 41.438 16.221 -30.902 1.00 45.91 1056 PHE A N 1
ATOM 8611 C CA . PHE A 1 1056 ? 42.688 16.041 -30.174 1.00 45.91 1056 PHE A CA 1
ATOM 8612 C C . PHE A 1 1056 ? 42.713 16.969 -28.967 1.00 45.91 1056 PHE A C 1
ATOM 8614 O O . PHE A 1 1056 ? 43.137 18.125 -29.018 1.00 45.91 1056 PHE A O 1
ATOM 8621 N N . LYS A 1 1057 ? 42.272 16.402 -27.842 1.00 37.94 1057 LYS A N 1
ATOM 8622 C CA . LYS A 1 1057 ? 42.084 17.070 -26.548 1.00 37.94 1057 LYS A CA 1
ATOM 8623 C C . LYS A 1 1057 ? 43.300 17.880 -26.072 1.00 37.94 1057 LYS A C 1
ATOM 8625 O O . LYS A 1 1057 ? 43.127 18.860 -25.360 1.00 37.94 1057 LYS A O 1
ATOM 8630 N N . LYS A 1 1058 ? 44.520 17.495 -26.470 1.00 45.28 1058 LYS A N 1
ATOM 8631 C CA . LYS A 1 1058 ? 45.771 18.145 -26.040 1.00 45.28 1058 LYS A CA 1
ATOM 8632 C C . LYS A 1 1058 ? 46.057 19.470 -26.757 1.00 45.28 1058 LYS A C 1
ATOM 8634 O O . LYS A 1 1058 ? 46.679 20.342 -26.169 1.00 45.28 1058 LYS A O 1
ATOM 8639 N N . VAL A 1 1059 ? 45.586 19.622 -27.995 1.00 51.59 1059 VAL A N 1
ATOM 8640 C CA . VAL A 1 1059 ? 45.753 20.847 -28.806 1.00 51.59 1059 VAL A CA 1
ATOM 8641 C C . VAL A 1 1059 ? 44.441 21.602 -29.004 1.00 51.59 1059 VAL A C 1
ATOM 8643 O O . VAL A 1 1059 ? 44.401 22.606 -29.704 1.00 51.59 1059 VAL A O 1
ATOM 8646 N N . ASN A 1 1060 ? 43.367 21.117 -28.376 1.00 53.22 1060 ASN A N 1
ATOM 8647 C CA . ASN A 1 1060 ? 42.030 21.698 -28.404 1.00 53.22 1060 ASN A CA 1
ATOM 8648 C C . ASN A 1 1060 ? 41.536 22.031 -29.824 1.00 53.22 1060 ASN A C 1
ATOM 8650 O O . ASN A 1 1060 ? 40.892 23.052 -30.057 1.00 53.22 1060 ASN A O 1
ATOM 8654 N N . LYS A 1 1061 ? 41.861 21.157 -30.779 1.00 53.22 1061 LYS A N 1
ATOM 8655 C CA . LYS A 1 1061 ? 41.499 21.312 -32.185 1.00 53.22 1061 LYS A CA 1
ATOM 8656 C C . LYS A 1 1061 ? 40.957 19.992 -32.717 1.00 53.22 1061 LYS A C 1
ATOM 8658 O O . LYS A 1 1061 ? 41.365 18.913 -32.276 1.00 53.22 1061 LYS A O 1
ATOM 8663 N N . THR A 1 1062 ? 40.003 20.093 -33.629 1.00 57.72 1062 THR A N 1
ATOM 8664 C CA . THR A 1 1062 ? 39.389 18.941 -34.290 1.00 57.72 1062 THR A CA 1
ATOM 8665 C C . THR A 1 1062 ? 39.992 18.816 -35.673 1.00 57.72 1062 THR A C 1
ATOM 8667 O O . THR A 1 1062 ? 40.098 19.828 -36.362 1.00 57.72 1062 THR A O 1
ATOM 8670 N N . TYR A 1 1063 ? 40.364 17.600 -36.056 1.00 53.00 1063 TYR A N 1
ATOM 8671 C CA . TYR A 1 1063 ? 40.875 17.311 -37.387 1.00 53.00 1063 TYR A CA 1
ATOM 8672 C C . TYR A 1 1063 ? 40.029 16.221 -38.043 1.00 53.00 1063 TYR A C 1
ATOM 8674 O O . TYR A 1 1063 ? 39.567 15.279 -37.385 1.00 53.00 1063 TYR A O 1
ATOM 8682 N N . SER A 1 1064 ? 39.824 16.364 -39.344 1.00 68.50 1064 SER A N 1
ATOM 8683 C CA . SER A 1 1064 ? 39.333 15.302 -40.217 1.00 68.50 1064 SER A CA 1
ATOM 8684 C C . SER A 1 1064 ? 40.429 14.268 -40.495 1.00 68.50 1064 SER A C 1
ATOM 8686 O O . SER A 1 1064 ? 41.612 14.509 -40.251 1.00 68.50 1064 SER A O 1
ATOM 8688 N N . ILE A 1 1065 ? 40.039 13.097 -41.006 1.00 63.47 1065 ILE A N 1
ATOM 8689 C CA . ILE A 1 1065 ? 40.982 12.015 -41.326 1.00 63.47 1065 ILE A CA 1
ATOM 8690 C C . ILE A 1 1065 ? 41.992 12.433 -42.409 1.00 63.47 1065 ILE A C 1
ATOM 8692 O O . ILE A 1 1065 ? 43.152 12.039 -42.333 1.00 63.47 1065 ILE A O 1
ATOM 8696 N N . ASP A 1 1066 ? 41.592 13.294 -43.349 1.00 64.88 1066 ASP A N 1
ATOM 8697 C CA . ASP A 1 1066 ? 42.468 13.810 -44.408 1.00 64.88 1066 ASP A CA 1
ATOM 8698 C C . ASP A 1 1066 ? 43.471 14.840 -43.872 1.00 64.88 1066 ASP A C 1
ATOM 8700 O O . ASP A 1 1066 ? 44.642 14.842 -44.254 1.00 64.88 1066 ASP A O 1
ATOM 8704 N N . GLU A 1 1067 ? 43.042 15.698 -42.941 1.00 68.12 1067 GLU A N 1
ATOM 8705 C CA . GLU A 1 1067 ? 43.937 16.637 -42.253 1.00 68.12 1067 GLU A CA 1
ATOM 8706 C C . GLU A 1 1067 ? 44.939 15.902 -41.362 1.00 68.12 1067 GLU A C 1
ATOM 8708 O O . GLU A 1 1067 ? 46.108 16.281 -41.303 1.00 68.12 1067 GLU A O 1
ATOM 8713 N N . LEU A 1 1068 ? 44.502 14.827 -40.703 1.00 64.19 1068 LEU A N 1
ATOM 8714 C CA . LEU A 1 1068 ? 45.386 13.966 -39.926 1.00 64.19 1068 LEU A CA 1
ATOM 8715 C C . LEU A 1 1068 ? 46.373 13.241 -40.832 1.00 64.19 1068 LEU A C 1
ATOM 8717 O O . LEU A 1 1068 ? 47.563 13.244 -40.529 1.00 64.19 1068 LEU A O 1
ATOM 8721 N N . SER A 1 1069 ? 45.913 12.675 -41.948 1.00 70.25 1069 SER A N 1
ATOM 8722 C CA . SER A 1 1069 ? 46.772 11.949 -42.891 1.00 70.25 1069 SER A CA 1
ATOM 8723 C C . SER A 1 1069 ? 47.879 12.850 -43.448 1.00 70.25 1069 SER A C 1
ATOM 8725 O O . SER A 1 1069 ? 49.038 12.448 -43.458 1.00 70.25 1069 SER A O 1
ATOM 8727 N N . LYS A 1 1070 ? 47.569 14.114 -43.778 1.00 74.75 1070 LYS A N 1
ATOM 8728 C CA . LYS A 1 1070 ? 48.575 15.126 -44.163 1.00 74.75 1070 LYS A CA 1
ATOM 8729 C C . LYS A 1 1070 ? 49.538 15.491 -43.032 1.00 74.75 1070 LYS A C 1
ATOM 8731 O O . LYS A 1 1070 ? 50.717 15.726 -43.277 1.00 74.75 1070 LYS A O 1
ATOM 8736 N N . LEU A 1 1071 ? 49.057 15.547 -41.788 1.00 68.25 1071 LEU A N 1
ATOM 8737 C CA . LEU A 1 1071 ? 49.903 15.797 -40.615 1.00 68.25 1071 LEU A CA 1
ATOM 8738 C C . LEU A 1 1071 ? 50.829 14.612 -40.292 1.00 68.25 1071 LEU A C 1
ATOM 8740 O O . LEU A 1 1071 ? 51.889 14.818 -39.705 1.00 68.25 1071 LEU A O 1
ATOM 8744 N N . ALA A 1 1072 ? 50.448 13.391 -40.670 1.00 59.72 1072 ALA A N 1
ATOM 8745 C CA . ALA A 1 1072 ? 51.229 12.172 -40.461 1.00 59.72 1072 ALA A CA 1
ATOM 8746 C C . ALA A 1 1072 ? 52.187 11.817 -41.605 1.00 59.72 1072 ALA A C 1
ATOM 8748 O O . ALA A 1 1072 ? 53.137 11.063 -41.379 1.00 59.72 1072 ALA A O 1
ATOM 8749 N N . GLU A 1 1073 ? 51.975 12.373 -42.798 1.00 68.81 1073 GLU A N 1
ATOM 8750 C CA . GLU A 1 1073 ? 52.752 12.103 -44.012 1.00 68.81 1073 GLU A CA 1
ATOM 8751 C C . GLU A 1 1073 ? 54.277 12.306 -43.840 1.00 68.81 1073 GLU A C 1
ATOM 8753 O O . GLU A 1 1073 ? 55.034 11.394 -44.187 1.00 68.81 1073 GLU A O 1
ATOM 8758 N N . PRO A 1 1074 ? 54.779 13.389 -43.199 1.00 66.56 1074 PRO A N 1
ATOM 8759 C CA . PRO A 1 1074 ? 56.220 13.576 -42.976 1.00 66.56 1074 PRO A CA 1
ATOM 8760 C C . PRO A 1 1074 ? 56.826 12.536 -42.027 1.00 66.56 1074 PRO A C 1
ATOM 8762 O O . PRO A 1 1074 ? 58.030 12.283 -42.046 1.00 66.56 1074 PRO A O 1
ATOM 8765 N N . TYR A 1 1075 ? 55.985 11.928 -41.191 1.00 66.94 1075 TYR A N 1
ATOM 8766 C CA . TYR A 1 1075 ? 56.373 10.959 -40.172 1.00 66.94 1075 TYR A CA 1
ATOM 8767 C C . TYR A 1 1075 ? 56.157 9.511 -40.629 1.00 66.94 1075 TYR A C 1
ATOM 8769 O O . TYR A 1 1075 ? 56.401 8.590 -39.851 1.00 66.94 1075 TYR A O 1
ATOM 8777 N N . LYS A 1 1076 ? 55.714 9.303 -41.882 1.00 62.75 1076 LYS A N 1
ATOM 8778 C CA . LYS A 1 1076 ? 55.385 7.992 -42.473 1.00 62.75 1076 LYS A CA 1
ATOM 8779 C C . LYS A 1 1076 ? 54.438 7.157 -41.603 1.00 62.75 1076 LYS A C 1
ATOM 8781 O O . LYS A 1 1076 ? 54.524 5.930 -41.572 1.00 62.75 1076 LYS A O 1
ATOM 8786 N N . LEU A 1 1077 ? 53.548 7.825 -40.876 1.00 46.28 1077 LEU A N 1
ATOM 8787 C CA . LEU A 1 1077 ? 52.547 7.170 -40.046 1.00 46.28 1077 LEU A CA 1
ATOM 8788 C C . LEU A 1 1077 ? 51.316 6.874 -40.904 1.00 46.28 1077 LEU A C 1
ATOM 8790 O O . LEU A 1 1077 ? 50.778 7.769 -41.549 1.00 46.28 1077 LEU A O 1
ATOM 8794 N N . ASN A 1 1078 ? 50.882 5.615 -40.916 1.00 49.72 1078 ASN A N 1
ATOM 8795 C CA . ASN A 1 1078 ? 49.650 5.217 -41.593 1.00 49.72 1078 ASN A CA 1
ATOM 8796 C C . ASN A 1 1078 ? 48.485 5.464 -40.625 1.00 49.72 1078 ASN A C 1
ATOM 8798 O O . ASN A 1 1078 ? 48.441 4.832 -39.565 1.00 49.72 1078 ASN A O 1
ATOM 8802 N N . ILE A 1 1079 ? 47.626 6.436 -40.946 1.00 51.16 1079 ILE A N 1
ATOM 8803 C CA . ILE A 1 1079 ? 46.522 6.897 -40.086 1.00 51.16 1079 ILE A CA 1
ATOM 8804 C C . ILE A 1 1079 ? 45.242 6.102 -40.301 1.00 51.16 1079 ILE A C 1
ATOM 8806 O O . ILE A 1 1079 ? 44.892 5.838 -41.471 1.00 51.16 1079 ILE A O 1
#

Foldseek 3Di:
DQDLVNVVVVVPQQEQEDAQAQDAPFQFLQDQCQPPDHPGGHDLVVLLVSLLVSVVVVHQEYEYEHNALLPRPCSLVSLLSSVVSHRNAYEYEHLQQSLLPLVSVVSNVVSPHQYYEHEAADLDQVLRCVRRVHHCSVVRNLSSQLSCVLVNRHYEYEYEAWPSPLLVLLVVLLSCVLSQHQHYEYEYRACHRSCVVVVVRTDDDLVVSLVSVVNNVVVSVVLNGHYAYYLDAQQSCAVNLLNPHALVVLLVVCVVCQVVVLVCLVVLHQHPCPDPRLVRGSCNVVSVLQSVCSPPLDDDDPPPVVPQEAEQEQDAPCPPSLVVLVPDPHQEYEYEYFQDDPRVVVVCVVPVDLLVVLVVSVVSSVVVNHHYAYEQDWCLSNPPVRYDDDDDDDDPVQADPVRTGNSSVSSVVCSRSPAHDHPQLVLAPCNVVTSHHHSVCCSRNNCLSVHGPAPEAEAEAEADDLWDFLQDPADPPDPRHDHDPVVLLVCLVPDPGLHYEYEHHARLVDPCSLVSLLSNVVVVNNAYEYEHQLLVLLPLVSLVSNVVSPHQAYAHEDADLDQVLVCVRGVRHPSPVSSLSSLLSCVVSNRQYAYEHEDWPSRLVPLQVSLVSCVVSVHAHYEHAYRACDDSNVVVVNRHDDLLVNLVSVVVSVVVSVVSNHHYAYELVSFRWCQSPVVCVSRYDDVQRDLPPQDPFADADPVLVPAPCNSRHSHGGPSVCVVPNHVVGDHDDDDDDDDAAEEEEEQDLDAPWDFLLDPSNPSRPPDGDDPVLLLVLLVVCVVVVHQAYEHDHHALLVDPCSLVSLLSNVVVNHHYAYEHCQLCLLPPVSVVSCVVSQDQHYEHEFEDLDQVLCCVGTVDNCSVVSNLSSLLSQQVCCVVCVPRHHAYEYEYEDWQSCLQPLLSRVVSSLVSHPAAHHYEYEYRDDDPPDSSVVTGHALVSLVVRVVVVLVSCVVVVVRYPYYEYELDFCVSVVVPSPRHPLSVCVSSQHWYAYPYVVDGDTDGSQVVLVVAAADPQLVQASCNSRGSHHHNPNPDDNDDGPHDDPVVPPFCWDQDPVVRDIDGPVRVCVVCVVVPDDD

Secondary structure (DSSP, 8-state):
---HHHHHHHHHS-EEEEE-BS--S---TT-TTTTS----BPPHHHHHHHHHHHHHTT-SEEEEESS-GGGSTTHHHHHHHHHHHT-SEEEEEE-STGGGSHHHHHHHHHHT--EEEEE---SSHHHHHHHHT-TTHHHHHHHHHHHHHTTT-EEEEEEEE-TTTGGGHHHHHHHHHHTT--EEEEEE--SSTHHHHTHHHH---HHHHHHHHHHHHHHHHHTT-EEEEES--GGGGTT-GGGSPPTHHHHHHHHTTHHHHHHHHHTT---TT-STTGGG-TTHHHHHHHHHHHHH-------SGGGT-EEEE--TT-TTHHHHHHH---SEEEEE-----HHHHHHHHHSS-HHHHHHHHHHHHHHTT-EEEEESS-HHHH-GGGEE-------GGGB-TTS-B-HHHHHHHHHHH-EE--GGGGG-TTTTT---EEHHHHHHH-STT------EEEEEEE---S---TT----TT-TTB---HHHHHHHHHH---SEEEEEES-GGG-TTHHHHHHHHHHTT-SEEEEEE-SSGGGSHHHHHHHHHHT--EEEEE---SSHHHHHHHHT-TTHHHHHHHHHHHHHHTT-EEEEEEEE-TTTGGGHHHHHHHHHHTT--EEEEEE---SHHHHHTGGG---HHHHHHHHHHHHHHHHHHT-EEEB-GGGT--GGGSGGGGGGB-GGGGTT----TTEE--GGGGG-TTGGG---EEHHHHHHH-STT------------EEEEE------S---TT-TTTTTTTSPPPPHHHHHHHHHHHHHTTEEEEEE-SS-GGGSTTHHHHHHHHHHTT-EEEEEE-SGGGGSHHHHHHHHHHT--EEEEE---SSHHHHHHHHS-TTHHHHHHHHHHHHHHHHHH-TTSPPEEEEEEEE-TTTGGGHHHHHHHHHHH-SS-EEEEEEEPPP-TTSGGGGGSPPHHHHHHHHHHHHHHHHHTGGGEEEEEEES--HHHHTTS-S-BHHHHHHHTT--EEE--TT--EEE-HHHHGGG--B-HHHHTSTTTTTS---BTT--S--S--SPPPTHHHH---EEETTTTEEE-HHHHHHHHGGGT---

pLDDT: mean 81.19, std 14.79, range [30.69, 98.44]

Radius of gyration: 35.28 Å; chains: 1; bounding box: 96×63×94 Å

Sequence (1079 aa):
MISQEDKEKAIHDKRKHIRITSLCNNNCSFCLAGDMSNEGHYEIDRIKKELEDGIKEGCTRVILSGGEPSIHPDFPKIIKLAKSIGYKKIQTISNGRMFSYRKFLNDCIGSGLSEITFSIHGHTSEIHDALTRTKNAFEQIIKGIKYALLTGIIVSSDIVLTKLNYKKFPEIIRFLYTIGIREIDVLHIVPFGSAWKNWKILNYDLNDAVPFLHEGLKFAKEKDMVIWTNRFPPKYLFGFESLIQDTAKLIDEMYGRKFYFEHSIKINKKPNCYGKRCQFCYLNDTCSELFILAENKKIDFFSNENNQFRIINLKKGDLNIYEQIIEDNKNNILFNLPPPGDSMIEYQKKYFKLSDYISHLKEKADAQNKKILFRNVPACISGKENIIKNPPKIKNEFLNSDGSIDVIKFVEDYAKRRKIKGLACDDCLLNDDCEGIYQKYVQVQGFDELKPFINTKLIRINLDCNQNCLFCNTNEHSENLILDEKEILKEIEKSNCNRIIFSGRETTLDTNLCKYIKFASNKKIKDIKIQTNAIRCSNINYCKKLLDSGLTGAFVSLHAHNSVISEKITQAPGTFIKKIEGIKNLTSLNIRVEVNLVINSINYQYLNEIVKYIIELGLKEINFSFVAPVHNAKNNLFIVPKISDIVPFLKSAIKLCKKANIEFNIPDRCGIPICFMPEYLNYFDASLKNNIKKTRDHIMGENCINCDLYDKCDGLWKVYADKYGFDELKIINKSENEGMKQGIVGISTNCNQSCIFCLDKNIKGLEEPSFEEVKKSIDDLKIKNANSIVYMSCESLLRKDFYDIFSYVESKQIEQKLITNGTLLSNKTVFDKLIKVGLRKLAISIHSYDEKSSEEITGNRNSFSMQMRGLQNISQYNLENPLDKFEIELRLVVNKYNIMNLNEIVKNYISKLNAKFDLLIKLVRPIKNTDKEKYMPLSSEIKKYFPSFLNYLNENKSKFEDILFDNFPYCIIKDFEINSRELRDIIRRTSYLDDNPHTKRQTKILDIFKNYTKSKVCQECLYNVFCPGNWKESNLDLYLPVRLSKKEKEDKLFYFKKVNKTYSIDELSKLAEPYKLNI